Protein 2M9W (pdb70)

Solvent-accessible surface area: 5844 Å² total; per-residue (Å²): 167,179,201,112,80,109,198,174,115,52,103,15,1,47,29,36,128,46,39,110,45,143,91,74,96,146,19,78,118,34,42,40,0,5,34,43,1,0,72,67,26,156,132,125,39,62,44,115,85,121,75,140,167,136,137,58,94,171,106,239,116,244,163

Sequence (63 aa):
SHMSASRRVGLSCANCQTTTTTLWRRNAEGEPVCNACGLYMKLHGVPRPLAMRKEGIQTRKRKSHMSASRRVGLSCANCQTTTTTLWRRNAEGEPVCNACGLYMKLHGVPRPLAMRKEGIQTRKRKSHMSASRRVGLSCANCQTTTTTLWRRNAEGEPVCNACGLYMKLHGVPRPLAMRKEGIQTRKRKSHMSASRRVGLSCANCQTTTTTLWRRNAEGEPVCNACGLYMKLHGVPRPLAMRKEGIQTRKRKSHMSASRRVGLSCANCQTTTTTLWRRNAEGEPVCNACGLYMKLHGVPRPLAMRKEGIQTRKRKSHMSASRRVGLSCANCQTTTTTLWRRNAEGEPVCNACGLYMKLHGVPRPLAMRKEGIQTRKRKSHMSASRRVGLSCANCQTTTTTLWRRNAEGEPVCNACGLYMKLHGVPRPLAMRKEGIQTRKRKSHMSASRRVGLSCANCQTTTTTLWRRNAEGEPVCNACGLYMKLHGVPRPLAMRKEGIQTRKRKSHMSASRRVGLSCANCQTTTTTLWRRNAEGEPVCNACGLYMKLHGVPRPLAMRKEGIQTRKRKSHMSASRRVGLSCANCQTTTTTLWRRNAEGEPVCNACGLYMKLHGVPRPLAMRKEGIQTRKRKSHMSASRRVGLSCANCQTTTTTLWRRNAEGEPVCNACGLYMKLHGVPRPLAMRKEGIQTRKRKSHMSASRRVGLSCANCQTTTTTLWRRNAEGEPVCNACGLYMKLHGVPRPLAMRKEGIQTRKRKSHMSASRRVGLSCANCQTTTTTLWRRNAEGEPVCNACGLYMKLHGVPRPLAMRKEGIQTRKRKSHMSASRRVGLSCANCQTTTTTLWRRNAEGEPVCNACGLYMKLHGVPRPLAMRKEGIQTRKRKSHMSASRRVGLSCANCQTTTTTLWRRNAEGEPVCNACGLYMKLHGVPRPLAMRKEGIQTRKRKSHMSASRRVGLSCANCQTTTTTLWRRNAEGEPVCNACGLYMKLHGVPRPLAMRKEGIQTRKRKSHMSASRRVGLSCANCQTTTTTLWRRNAEGEPVCNACGLYMKLHGVPRPLAMRKEGIQTRKRKSHMSASRRVGLSCANCQTTTTTLWRRNAEGEPVCNACGLYMKLHGVPRPLAMRKEGIQTRKRKSHMSASRRVGLSCANCQTTTTTLWRRNAEGEPVCNACGLYMKLHGVPRPLAMRKEGIQTRKRKSHMSASRRVGLSCANCQTTTTTLWRRNAEGEPVCNACGLYMKLHGVPRPLAMRKEGIQTRKRK

B-factor: mean 39.15, std 22.97, range [0.04, 75.45]

Radius of gyration: 12.62 Å; Cα contacts (8 Å, |Δi|>4): 74; chains: 1; bounding box: 27×36×24 Å

Secondary structure (DSSP, 8-state):
---------S---TTT--S--S-EEE-SS--EEEHHHHHHHHHTSS---SS-S-----SS---

GO terms:
  GO:1990837 sequence-specific double-stranded DNA binding (F, IDA)
  GO:0005634 nucleus (C, IDA)
  GO:0000976 transcription cis-regulatory region binding (F, IDA)
  GO:0060575 intestinal epithelial cell differentiation (P, IDA)
  GO:0003677 DNA binding (F, IDA)
  GO:0045893 positive regulation of DNA-templated transcription (P, IDA)
  GO:0008584 male gonad development (P, IMP)
  GO:0005515 protein binding (F, IPI)
  GO:0005654 nucleoplasm (C, TAS)
  GO:0001216 DNA-binding transcription activator activity (F, IDA)
  GO:0003700 DNA-binding transcription factor activity (F, IDA)
  GO:0045944 positive regulation of transcription by RNA polymerase II (P, IDA)
  GO:0090575 RNA polymerase II transcription regulator complex (C, IDA)
  GO:0003208 cardiac ventricle morphogenesis (P, TAS)
  GO:0000977 RNA polymerase II transcription regulatory region sequence-specific DNA binding (F, IGI)
  GO:0001228 DNA-binding transcription activator activity, RNA polymerase II-specific (F, IGI)
  GO:0007492 endoderm development (P, TAS)
  GO:0003180 aortic valve morphogenesis (P, IMP)
  GO:0003197 endocardial cushion development (P, IMP)
  GO:0003290 atrial septum secundum morphogenesis (P, IMP)

Organism: Homo sapiens (NCBI:txid9606)

Structure (mmCIF, N/CA/C/O backbone):
data_2M9W
#
_entry.id   2M9W
#
loop_
_entity.id
_entity.type
_entity.pdbx_description
1 polymer 'Transcription factor GATA-4'
2 non-polymer 'ZINC ION'
#
loop_
_atom_site.group_PDB
_atom_site.id
_atom_site.type_symbol
_atom_site.label_atom_id
_atom_site.label_alt_id
_atom_site.label_comp_id
_atom_site.label_asym_id
_atom_site.label_entity_id
_atom_site.label_seq_id
_atom_site.pdbx_PDB_ins_code
_atom_site.Cartn_x
_atom_site.Cartn_y
_atom_site.Cartn_z
_atom_site.occupancy
_atom_site.B_iso_or_equiv
_atom_site.auth_seq_id
_atom_site.auth_comp_id
_atom_site.auth_asym_id
_atom_site.auth_atom_id
_atom_site.pdbx_PDB_model_num
ATOM 1 N N . SER A 1 1 ? -4.088 20.229 18.582 1.00 63.24 1 SER A N 1
ATOM 2 C CA . SER A 1 1 ? -4.709 19.183 17.747 1.00 21.04 1 SER A CA 1
ATOM 3 C C . SER A 1 1 ? -6.219 19.446 17.595 1.00 30.55 1 SER A C 1
ATOM 4 O O . SER A 1 1 ? -6.870 19.921 18.535 1.00 53.11 1 SER A O 1
ATOM 14 N N . HIS A 1 2 ? -6.759 19.162 16.396 1.00 41.34 2 HIS A N 1
ATOM 15 C CA . HIS A 1 2 ? -8.200 19.288 16.103 1.00 72.51 2 HIS A CA 1
ATOM 16 C C . HIS A 1 2 ? -8.924 17.992 16.519 1.00 31.23 2 HIS A C 1
ATOM 17 O O . HIS A 1 2 ? -8.325 16.906 16.468 1.00 5.35 2 HIS A O 1
ATOM 31 N N . MET A 1 3 ? -10.202 18.104 16.940 1.00 11.32 3 MET A N 1
ATOM 32 C CA . MET A 1 3 ? -11.007 16.931 17.327 1.00 42.02 3 MET A CA 1
ATOM 33 C C . MET A 1 3 ? -11.359 16.090 16.072 1.00 34.05 3 MET A C 1
ATOM 34 O O . MET A 1 3 ? -12.333 16.353 15.349 1.00 43.54 3 MET A O 1
ATOM 48 N N . SER A 1 4 ? -10.498 15.100 15.798 1.00 1.20 4 SER A N 1
ATOM 49 C CA . SER A 1 4 ? -10.610 14.219 14.629 1.00 2.21 4 SER A CA 1
ATOM 50 C C . SER A 1 4 ? -11.657 13.118 14.895 1.00 60.30 4 SER A C 1
ATOM 51 O O . SER A 1 4 ? -11.362 12.128 15.579 1.00 22.33 4 SER A O 1
ATOM 59 N N . ALA A 1 5 ? -12.891 13.325 14.386 1.00 75.24 5 ALA A N 1
ATOM 60 C CA . ALA A 1 5 ? -13.984 12.339 14.496 1.00 60.51 5 ALA A CA 1
ATOM 61 C C . ALA A 1 5 ? -13.623 11.043 13.748 1.00 64.01 5 ALA A C 1
ATOM 62 O O . ALA A 1 5 ? -13.036 11.090 12.655 1.00 40.34 5 ALA A O 1
ATOM 69 N N . SER A 1 6 ? -14.007 9.898 14.338 1.00 21.41 6 SER A N 1
ATOM 70 C CA . SER A 1 6 ? -13.669 8.557 13.829 1.00 12.34 6 SER A CA 1
ATOM 71 C C . SER A 1 6 ? -14.619 8.117 12.696 1.00 73.30 6 SER A C 1
ATOM 72 O O . SER A 1 6 ? -14.631 6.940 12.316 1.00 61.32 6 SER A O 1
ATOM 80 N N . ARG A 1 7 ? -15.423 9.074 12.184 1.00 74.41 7 ARG A N 1
ATOM 81 C CA . ARG A 1 7 ? -16.302 8.898 11.016 1.00 0.43 7 ARG A CA 1
ATOM 82 C C . ARG A 1 7 ? -15.503 8.362 9.809 1.00 3.44 7 ARG A C 1
ATOM 83 O O . ARG A 1 7 ? -14.786 9.119 9.137 1.00 41.35 7 ARG A O 1
ATOM 104 N N . ARG A 1 8 ? -15.597 7.046 9.576 1.00 32.52 8 ARG A N 1
ATOM 105 C CA . ARG A 1 8 ? -14.886 6.373 8.488 1.00 40.14 8 ARG A CA 1
ATOM 106 C C . ARG A 1 8 ? -15.895 5.777 7.489 1.00 2.14 8 ARG A C 1
ATOM 107 O O . ARG A 1 8 ? -16.388 4.653 7.641 1.00 5.31 8 ARG A O 1
ATOM 128 N N . VAL A 1 9 ? -16.232 6.590 6.475 1.00 45.54 9 VAL A N 1
ATOM 129 C CA . VAL A 1 9 ? -17.235 6.255 5.447 1.00 71.20 9 VAL A CA 1
ATOM 130 C C . VAL A 1 9 ? -16.519 5.902 4.135 1.00 40.04 9 VAL A C 1
ATOM 131 O O . VAL A 1 9 ? -15.724 6.708 3.631 1.00 44.42 9 VAL A O 1
ATOM 144 N N . GLY A 1 10 ? -16.786 4.690 3.602 1.00 32.33 10 GLY A N 1
ATOM 145 C CA . GLY A 1 10 ? -16.140 4.207 2.372 1.00 52.12 10 GLY A CA 1
ATOM 146 C C . GLY A 1 10 ? -14.756 3.623 2.640 1.00 23.51 10 GLY A C 1
ATOM 147 O O . GLY A 1 10 ? -13.775 4.034 2.016 1.00 1.30 10 GLY A O 1
ATOM 151 N N . LEU A 1 11 ? -14.715 2.660 3.592 1.00 2.00 11 LEU A N 1
ATOM 152 C CA . LEU A 1 11 ? -13.485 1.973 4.068 1.00 0.45 11 LEU A CA 1
ATOM 153 C C . LEU A 1 11 ? -12.514 2.934 4.787 1.00 51.23 11 LEU A C 1
ATOM 154 O O . LEU A 1 11 ? -12.850 4.083 5.083 1.00 12.10 11 LEU A O 1
ATOM 170 N N . SER A 1 12 ? -11.319 2.422 5.114 1.00 43.34 12 SER A N 1
ATOM 171 C CA . SER A 1 12 ? -10.196 3.219 5.622 1.00 41.14 12 SER A CA 1
ATOM 172 C C . SER A 1 12 ? -8.904 2.586 5.098 1.00 0.23 12 SER A C 1
ATOM 173 O O . SER A 1 12 ? -8.814 1.355 5.036 1.00 44.40 12 SER A O 1
ATOM 181 N N . CYS A 1 13 ? -7.930 3.432 4.710 1.00 61.31 13 CYS A N 1
ATOM 182 C CA . CYS A 1 13 ? -6.593 2.992 4.279 1.00 33.35 13 CYS A CA 1
ATOM 183 C C . CYS A 1 13 ? -5.912 2.196 5.394 1.00 12.51 13 CYS A C 1
ATOM 184 O O . CYS A 1 13 ? -5.807 2.692 6.523 1.00 63.42 13 CYS A O 1
ATOM 191 N N . ALA A 1 14 ? -5.467 0.963 5.076 1.00 10.12 14 ALA A N 1
ATOM 192 C CA . ALA A 1 14 ? -4.813 0.047 6.036 1.00 63.45 14 ALA A CA 1
ATOM 193 C C . ALA A 1 14 ? -3.318 0.415 6.223 1.00 75.22 14 ALA A C 1
ATOM 194 O O . ALA A 1 14 ? -2.428 -0.444 6.136 1.00 53.11 14 ALA A O 1
ATOM 201 N N . ASN A 1 15 ? -3.087 1.709 6.500 1.00 75.23 15 ASN A N 1
ATOM 202 C CA . ASN A 1 15 ? -1.774 2.299 6.770 1.00 54.41 15 ASN A CA 1
ATOM 203 C C . ASN A 1 15 ? -1.971 3.753 7.246 1.00 33.51 15 ASN A C 1
ATOM 204 O O . ASN A 1 15 ? -1.734 4.078 8.413 1.00 75.33 15 ASN A O 1
ATOM 215 N N . CYS A 1 16 ? -2.438 4.631 6.321 1.00 1.12 16 CYS A N 1
ATOM 216 C CA . CYS A 1 16 ? -2.501 6.091 6.558 1.00 61.33 16 CYS A CA 1
ATOM 217 C C . CYS A 1 16 ? -3.869 6.540 7.100 1.00 23.01 16 CYS A C 1
ATOM 218 O O . CYS A 1 16 ? -4.069 7.737 7.339 1.00 23.42 16 CYS A O 1
ATOM 225 N N . GLN A 1 17 ? -4.812 5.572 7.258 1.00 52.01 17 GLN A N 1
ATOM 226 C CA . GLN A 1 17 ? -6.122 5.763 7.945 1.00 20.02 17 GLN A CA 1
ATOM 227 C C . GLN A 1 17 ? -7.112 6.684 7.184 1.00 31.45 17 GLN A C 1
ATOM 228 O O . GLN A 1 17 ? -8.246 6.870 7.644 1.00 32.30 17 GLN A O 1
ATOM 242 N N . THR A 1 18 ? -6.701 7.250 6.021 1.00 54.35 18 THR A N 1
ATOM 243 C CA . THR A 1 18 ? -7.572 8.130 5.223 1.00 25.34 18 THR A CA 1
ATOM 244 C C . THR A 1 18 ? -8.656 7.304 4.501 1.00 11.43 18 THR A C 1
ATOM 245 O O . THR A 1 18 ? -8.380 6.232 3.941 1.00 14.33 18 THR A O 1
ATOM 256 N N . THR A 1 19 ? -9.887 7.800 4.556 1.00 42.44 19 THR A N 1
ATOM 257 C CA . THR A 1 19 ? -11.059 7.152 3.942 1.00 13.52 19 THR A CA 1
ATOM 258 C C . THR A 1 19 ? -11.328 7.733 2.542 1.00 42.53 19 THR A C 1
ATOM 259 O O . THR A 1 19 ? -12.160 7.217 1.789 1.00 63.03 19 THR A O 1
ATOM 270 N N . THR A 1 20 ? -10.618 8.823 2.205 1.00 13.42 20 THR A N 1
ATOM 271 C CA . THR A 1 20 ? -10.769 9.533 0.933 1.00 64.22 20 THR A CA 1
ATOM 272 C C . THR A 1 20 ? -9.492 9.358 0.072 1.00 1.52 20 THR A C 1
ATOM 273 O O . THR A 1 20 ? -8.373 9.669 0.514 1.00 41.45 20 THR A O 1
ATOM 284 N N . THR A 1 21 ? -9.681 8.814 -1.146 1.00 33.03 21 THR A N 1
ATOM 285 C CA . THR A 1 21 ? -8.610 8.628 -2.149 1.00 21.52 21 THR A CA 1
ATOM 286 C C . THR A 1 21 ? -9.232 8.399 -3.536 1.00 41.30 21 THR A C 1
ATOM 287 O O . THR A 1 21 ? -10.409 8.027 -3.641 1.00 72.55 21 THR A O 1
ATOM 298 N N . THR A 1 22 ? -8.433 8.616 -4.590 1.00 42.34 22 THR A N 1
ATOM 299 C CA . THR A 1 22 ? -8.864 8.434 -5.988 1.00 54.42 22 THR A CA 1
ATOM 300 C C . THR A 1 22 ? -9.019 6.942 -6.339 1.00 43.53 22 THR A C 1
ATOM 301 O O . THR A 1 22 ? -9.981 6.550 -7.009 1.00 75.12 22 THR A O 1
ATOM 312 N N . LEU A 1 23 ? -8.077 6.124 -5.857 1.00 33.35 23 LEU A N 1
ATOM 313 C CA . LEU A 1 23 ? -8.021 4.691 -6.178 1.00 2.00 23 LEU A CA 1
ATOM 314 C C . LEU A 1 23 ? -7.670 3.888 -4.917 1.00 11.53 23 LEU A C 1
ATOM 315 O O . LEU A 1 23 ? -6.716 4.226 -4.204 1.00 52.42 23 LEU A O 1
ATOM 331 N N . TRP A 1 24 ? -8.462 2.838 -4.642 1.00 2.34 24 TRP A N 1
ATOM 332 C CA . TRP A 1 24 ? -8.188 1.880 -3.565 1.00 74.25 24 TRP A CA 1
ATOM 333 C C . TRP A 1 24 ? -7.359 0.710 -4.116 1.00 53.13 24 TRP A C 1
ATOM 334 O O . TRP A 1 24 ? -7.897 -0.207 -4.757 1.00 70.22 24 TRP A O 1
ATOM 355 N N . ARG A 1 25 ? -6.040 0.782 -3.910 1.00 23.02 25 ARG A N 1
ATOM 356 C CA . ARG A 1 25 ? -5.119 -0.322 -4.221 1.00 64.41 25 ARG A CA 1
ATOM 357 C C . ARG A 1 25 ? -5.019 -1.281 -3.024 1.00 52.41 25 ARG A C 1
ATOM 358 O O . ARG A 1 25 ? -5.630 -1.059 -1.972 1.00 32.14 25 ARG A O 1
ATOM 379 N N . ARG A 1 26 ? -4.264 -2.375 -3.202 1.00 11.44 26 ARG A N 1
ATOM 380 C CA . ARG A 1 26 ? -4.090 -3.415 -2.172 1.00 53.12 26 ARG A CA 1
ATOM 381 C C . ARG A 1 26 ? -2.608 -3.544 -1.827 1.00 44.02 26 ARG A C 1
ATOM 382 O O . ARG A 1 26 ? -1.756 -3.529 -2.729 1.00 24.01 26 ARG A O 1
ATOM 403 N N . ASN A 1 27 ? -2.305 -3.651 -0.515 1.00 74.12 27 ASN A N 1
ATOM 404 C CA . ASN A 1 27 ? -0.917 -3.739 -0.018 1.00 23.40 27 ASN A CA 1
ATOM 405 C C . ASN A 1 27 ? -0.363 -5.189 -0.131 1.00 23.33 27 ASN A C 1
ATOM 406 O O . ASN A 1 27 ? -0.930 -6.016 -0.857 1.00 53.12 27 ASN A O 1
ATOM 417 N N . ALA A 1 28 ? 0.738 -5.479 0.596 1.00 41.03 28 ALA A N 1
ATOM 418 C CA . ALA A 1 28 ? 1.436 -6.782 0.552 1.00 35.43 28 ALA A CA 1
ATOM 419 C C . ALA A 1 28 ? 0.565 -7.919 1.114 1.00 41.54 28 ALA A C 1
ATOM 420 O O . ALA A 1 28 ? 0.691 -9.074 0.693 1.00 54.32 28 ALA A O 1
ATOM 427 N N . GLU A 1 29 ? -0.301 -7.582 2.083 1.00 54.10 29 GLU A N 1
ATOM 428 C CA . GLU A 1 29 ? -1.257 -8.534 2.687 1.00 42.12 29 GLU A CA 1
ATOM 429 C C . GLU A 1 29 ? -2.552 -8.596 1.850 1.00 64.12 29 GLU A C 1
ATOM 430 O O . GLU A 1 29 ? -3.361 -9.514 2.017 1.00 23.33 29 GLU A O 1
ATOM 442 N N . GLY A 1 30 ? -2.723 -7.611 0.946 1.00 41.11 30 GLY A N 1
ATOM 443 C CA . GLY A 1 30 ? -3.925 -7.488 0.123 1.00 65.42 30 GLY A CA 1
ATOM 444 C C . GLY A 1 30 ? -5.021 -6.682 0.808 1.00 60.13 30 GLY A C 1
ATOM 445 O O . GLY A 1 30 ? -6.188 -6.763 0.425 1.00 50.43 30 GLY A O 1
ATOM 449 N N . GLU A 1 31 ? -4.635 -5.895 1.822 1.00 60.22 31 GLU A N 1
ATOM 450 C CA . GLU A 1 31 ? -5.563 -5.048 2.596 1.00 12.12 31 GLU A CA 1
ATOM 451 C C . GLU A 1 31 ? -5.907 -3.761 1.808 1.00 65.11 31 GLU A C 1
ATOM 452 O O . GLU A 1 31 ? -5.065 -3.275 1.033 1.00 33.31 31 GLU A O 1
ATOM 464 N N . PRO A 1 32 ? -7.143 -3.190 1.992 1.00 10.14 32 PRO A N 1
ATOM 465 C CA . PRO A 1 32 ? -7.577 -1.992 1.253 1.00 43.15 32 PRO A CA 1
ATOM 466 C C . PRO A 1 32 ? -6.825 -0.725 1.722 1.00 12.21 32 PRO A C 1
ATOM 467 O O . PRO A 1 32 ? -7.100 -0.169 2.790 1.00 65.45 32 PRO A O 1
ATOM 478 N N . VAL A 1 33 ? -5.835 -0.315 0.923 1.00 53.05 33 VAL A N 1
ATOM 479 C CA . VAL A 1 33 ? -5.047 0.907 1.152 1.00 51.42 33 VAL A CA 1
ATOM 480 C C . VAL A 1 33 ? -5.348 1.941 0.060 1.00 43.41 33 VAL A C 1
ATOM 481 O O . VAL A 1 33 ? -5.840 1.599 -1.022 1.00 55.22 33 VAL A O 1
ATOM 494 N N . CYS A 1 34 ? -5.052 3.208 0.366 1.00 60.22 34 CYS A N 1
ATOM 495 C CA . CYS A 1 34 ? -5.091 4.290 -0.625 1.00 22.14 34 CYS A CA 1
ATOM 496 C C . CYS A 1 34 ? -3.979 4.090 -1.672 1.00 62.44 34 CYS A C 1
ATOM 497 O O . CYS A 1 34 ? -2.993 3.372 -1.412 1.00 23.02 34 CYS A O 1
ATOM 504 N N . ASN A 1 35 ? -4.144 4.746 -2.834 1.00 22.35 35 ASN A N 1
ATOM 505 C CA . ASN A 1 35 ? -3.210 4.651 -3.975 1.00 23.02 35 ASN A CA 1
ATOM 506 C C . ASN A 1 35 ? -1.754 4.972 -3.553 1.00 60.21 35 ASN A C 1
ATOM 507 O O . ASN A 1 35 ? -0.833 4.228 -3.893 1.00 51.22 35 ASN A O 1
ATOM 518 N N . ALA A 1 36 ? -1.597 6.034 -2.735 1.00 64.22 36 ALA A N 1
ATOM 519 C CA . ALA A 1 36 ? -0.284 6.526 -2.263 1.00 51.33 36 ALA A CA 1
ATOM 520 C C . ALA A 1 36 ? 0.468 5.483 -1.402 1.00 23.13 36 ALA A C 1
ATOM 521 O O . ALA A 1 36 ? 1.692 5.354 -1.506 1.00 33.12 36 ALA A O 1
ATOM 528 N N . CYS A 1 37 ? -0.277 4.738 -0.556 1.00 52.04 37 CYS A N 1
ATOM 529 C CA . CYS A 1 37 ? 0.305 3.714 0.348 1.00 65.30 37 CYS A CA 1
ATOM 530 C C . CYS A 1 37 ? 0.695 2.438 -0.439 1.00 34.52 37 CYS A C 1
ATOM 531 O O . CYS A 1 37 ? 1.717 1.798 -0.143 1.00 62.23 37 CYS A O 1
ATOM 538 N N . GLY A 1 38 ? -0.134 2.103 -1.449 1.00 44.21 38 GLY A N 1
ATOM 539 C CA . GLY A 1 38 ? 0.090 0.934 -2.306 1.00 55.53 38 GLY A CA 1
ATOM 540 C C . GLY A 1 38 ? 1.339 1.066 -3.168 1.00 2.01 38 GLY A C 1
ATOM 541 O O . GLY A 1 38 ? 2.107 0.103 -3.308 1.00 30.31 38 GLY A O 1
ATOM 545 N N . LEU A 1 39 ? 1.558 2.284 -3.703 1.00 23.00 39 LEU A N 1
ATOM 546 C CA . LEU A 1 39 ? 2.720 2.596 -4.555 1.00 11.31 39 LEU A CA 1
ATOM 547 C C . LEU A 1 39 ? 4.043 2.492 -3.771 1.00 62.50 39 LEU A C 1
ATOM 548 O O . LEU A 1 39 ? 5.061 2.107 -4.339 1.00 55.24 39 LEU A O 1
ATOM 564 N N . TYR A 1 40 ? 3.999 2.800 -2.462 1.00 64.13 40 TYR A N 1
ATOM 565 C CA . TYR A 1 40 ? 5.198 2.788 -1.596 1.00 64.41 40 TYR A CA 1
ATOM 566 C C . TYR A 1 40 ? 5.734 1.347 -1.421 1.00 73.34 40 TYR A C 1
ATOM 567 O O . TYR A 1 40 ? 6.935 1.143 -1.248 1.00 11.44 40 TYR A O 1
ATOM 585 N N . MET A 1 41 ? 4.820 0.354 -1.481 1.00 0.45 41 MET A N 1
ATOM 586 C CA . MET A 1 41 ? 5.183 -1.080 -1.429 1.00 63.33 41 MET A CA 1
ATOM 587 C C . MET A 1 41 ? 5.738 -1.568 -2.777 1.00 45.42 41 MET A C 1
ATOM 588 O O . MET A 1 41 ? 6.598 -2.457 -2.814 1.00 34.00 41 MET A O 1
ATOM 602 N N . LYS A 1 42 ? 5.225 -0.994 -3.878 1.00 14.22 42 LYS A N 1
ATOM 603 C CA . LYS A 1 42 ? 5.743 -1.260 -5.238 1.00 52.25 42 LYS A CA 1
ATOM 604 C C . LYS A 1 42 ? 7.188 -0.737 -5.362 1.00 24.22 42 LYS A C 1
ATOM 605 O O . LYS A 1 42 ? 8.038 -1.373 -5.982 1.00 0.43 42 LYS A O 1
ATOM 624 N N . LEU A 1 43 ? 7.442 0.412 -4.718 1.00 65.34 43 LEU A N 1
ATOM 625 C CA . LEU A 1 43 ? 8.763 1.045 -4.672 1.00 54.15 43 LEU A CA 1
ATOM 626 C C . LEU A 1 43 ? 9.711 0.290 -3.723 1.00 24.13 43 LEU A C 1
ATOM 627 O O . LEU A 1 43 ? 10.882 0.092 -4.047 1.00 12.00 43 LEU A O 1
ATOM 643 N N . HIS A 1 44 ? 9.195 -0.136 -2.547 1.00 72.31 44 HIS A N 1
ATOM 644 C CA . HIS A 1 44 ? 10.034 -0.681 -1.448 1.00 24.21 44 HIS A CA 1
ATOM 645 C C . HIS A 1 44 ? 9.566 -2.088 -1.013 1.00 63.14 44 HIS A C 1
ATOM 646 O O . HIS A 1 44 ? 10.242 -3.085 -1.292 1.00 22.02 44 HIS A O 1
ATOM 661 N N . GLY A 1 45 ? 8.408 -2.164 -0.337 1.00 4.35 45 GLY A N 1
ATOM 662 C CA . GLY A 1 45 ? 7.891 -3.434 0.197 1.00 32.10 45 GLY A CA 1
ATOM 663 C C . GLY A 1 45 ? 7.077 -3.206 1.455 1.00 24.02 45 GLY A C 1
ATOM 664 O O . GLY A 1 45 ? 6.049 -3.856 1.679 1.00 11.11 45 GLY A O 1
ATOM 668 N N . VAL A 1 46 ? 7.572 -2.280 2.291 1.00 3.13 46 VAL A N 1
ATOM 669 C CA . VAL A 1 46 ? 6.852 -1.777 3.477 1.00 64.41 46 VAL A CA 1
ATOM 670 C C . VAL A 1 46 ? 5.900 -0.617 3.062 1.00 11.22 46 VAL A C 1
ATOM 671 O O . VAL A 1 46 ? 6.081 -0.042 1.981 1.00 71.14 46 VAL A O 1
ATOM 684 N N . PRO A 1 47 ? 4.852 -0.273 3.892 1.00 43.12 47 PRO A N 1
ATOM 685 C CA . PRO A 1 47 ? 3.953 0.869 3.606 1.00 40.23 47 PRO A CA 1
ATOM 686 C C . PRO A 1 47 ? 4.523 2.205 4.151 1.00 73.14 47 PRO A C 1
ATOM 687 O O . PRO A 1 47 ? 5.646 2.236 4.672 1.00 71.01 47 PRO A O 1
ATOM 698 N N . ARG A 1 48 ? 3.742 3.297 4.018 1.00 22.12 48 ARG A N 1
ATOM 699 C CA . ARG A 1 48 ? 4.169 4.663 4.409 1.00 41.45 48 ARG A CA 1
ATOM 700 C C . ARG A 1 48 ? 4.150 4.835 5.958 1.00 33.04 48 ARG A C 1
ATOM 701 O O . ARG A 1 48 ? 3.075 4.931 6.553 1.00 62.32 48 ARG A O 1
ATOM 722 N N . PRO A 1 49 ? 5.364 4.878 6.616 1.00 10.22 49 PRO A N 1
ATOM 723 C CA . PRO A 1 49 ? 5.508 4.868 8.105 1.00 21.35 49 PRO A CA 1
ATOM 724 C C . PRO A 1 49 ? 4.826 6.065 8.813 1.00 74.23 49 PRO A C 1
ATOM 725 O O . PRO A 1 49 ? 5.149 7.221 8.523 1.00 25.53 49 PRO A O 1
ATOM 736 N N . LEU A 1 50 ? 3.876 5.779 9.730 1.00 44.33 50 LEU A N 1
ATOM 737 C CA . LEU A 1 50 ? 3.263 6.804 10.608 1.00 73.00 50 LEU A CA 1
ATOM 738 C C . LEU A 1 50 ? 3.665 6.543 12.071 1.00 21.03 50 LEU A C 1
ATOM 739 O O . LEU A 1 50 ? 4.486 7.264 12.646 1.00 3.32 50 LEU A O 1
ATOM 755 N N . ALA A 1 51 ? 3.096 5.458 12.647 1.00 2.35 51 ALA A N 1
ATOM 756 C CA . ALA A 1 51 ? 3.205 5.132 14.083 1.00 11.22 51 ALA A CA 1
ATOM 757 C C . ALA A 1 51 ? 4.378 4.163 14.354 1.00 0.51 51 ALA A C 1
ATOM 758 O O . ALA A 1 51 ? 4.290 3.295 15.240 1.00 42.34 51 ALA A O 1
ATOM 765 N N . MET A 1 52 ? 5.479 4.345 13.581 1.00 51.25 52 MET A N 1
ATOM 766 C CA . MET A 1 52 ? 6.745 3.585 13.718 1.00 63.54 52 MET A CA 1
ATOM 767 C C . MET A 1 52 ? 6.561 2.098 13.287 1.00 43.12 52 MET A C 1
ATOM 768 O O . MET A 1 52 ? 5.447 1.659 12.970 1.00 73.12 52 MET A O 1
ATOM 782 N N . ARG A 1 53 ? 7.668 1.345 13.239 1.00 72.02 53 ARG A N 1
ATOM 783 C CA . ARG A 1 53 ? 7.705 -0.085 12.837 1.00 74.13 53 ARG A CA 1
ATOM 784 C C . ARG A 1 53 ? 7.278 -1.016 14.011 1.00 5.41 53 ARG A C 1
ATOM 785 O O . ARG A 1 53 ? 7.890 -2.069 14.239 1.00 70.34 53 ARG A O 1
ATOM 806 N N . LYS A 1 54 ? 6.190 -0.637 14.712 1.00 32.30 54 LYS A N 1
ATOM 807 C CA . LYS A 1 54 ? 5.747 -1.302 15.951 1.00 3.40 54 LYS A CA 1
ATOM 808 C C . LYS A 1 54 ? 4.876 -2.540 15.653 1.00 2.51 54 LYS A C 1
ATOM 809 O O . LYS A 1 54 ? 5.226 -3.665 16.041 1.00 52.40 54 LYS A O 1
ATOM 828 N N . GLU A 1 55 ? 3.744 -2.324 14.951 1.00 44.10 55 GLU A N 1
ATOM 829 C CA . GLU A 1 55 ? 2.708 -3.363 14.756 1.00 74.44 55 GLU A CA 1
ATOM 830 C C . GLU A 1 55 ? 2.922 -4.184 13.467 1.00 14.01 55 GLU A C 1
ATOM 831 O O . GLU A 1 55 ? 1.968 -4.499 12.744 1.00 30.22 55 GLU A O 1
ATOM 843 N N . GLY A 1 56 ? 4.181 -4.581 13.221 1.00 54.54 56 GLY A N 1
ATOM 844 C CA . GLY A 1 56 ? 4.494 -5.622 12.239 1.00 25.21 56 GLY A CA 1
ATOM 845 C C . GLY A 1 56 ? 4.402 -6.991 12.902 1.00 22.13 56 GLY A C 1
ATOM 846 O O . GLY A 1 56 ? 5.382 -7.747 12.946 1.00 43.11 56 GLY A O 1
ATOM 850 N N . ILE A 1 57 ? 3.202 -7.286 13.441 1.00 44.00 57 ILE A N 1
ATOM 851 C CA . ILE A 1 57 ? 2.962 -8.436 14.327 1.00 44.04 57 ILE A CA 1
ATOM 852 C C . ILE A 1 57 ? 3.034 -9.760 13.538 1.00 65.23 57 ILE A C 1
ATOM 853 O O . ILE A 1 57 ? 2.379 -9.912 12.505 1.00 34.23 57 ILE A O 1
ATOM 869 N N . GLN A 1 58 ? 3.828 -10.711 14.051 1.00 15.05 58 GLN A N 1
ATOM 870 C CA . GLN A 1 58 ? 4.152 -11.973 13.351 1.00 33.11 58 GLN A CA 1
ATOM 871 C C . GLN A 1 58 ? 3.644 -13.200 14.138 1.00 23.10 58 GLN A C 1
ATOM 872 O O . GLN A 1 58 ? 4.177 -14.304 13.991 1.00 54.22 58 GLN A O 1
ATOM 886 N N . THR A 1 59 ? 2.573 -13.019 14.927 1.00 55.12 59 THR A N 1
ATOM 887 C CA . THR A 1 59 ? 2.058 -14.060 15.845 1.00 34.41 59 THR A CA 1
ATOM 888 C C . THR A 1 59 ? 1.111 -15.066 15.129 1.00 11.14 59 THR A C 1
ATOM 889 O O . THR A 1 59 ? -0.024 -15.305 15.580 1.00 31.53 59 THR A O 1
ATOM 900 N N . ARG A 1 60 ? 1.597 -15.641 14.000 1.00 14.24 60 ARG A N 1
ATOM 901 C CA . ARG A 1 60 ? 0.942 -16.759 13.272 1.00 1.15 60 ARG A CA 1
ATOM 902 C C . ARG A 1 60 ? -0.467 -16.369 12.734 1.00 63.15 60 ARG A C 1
ATOM 903 O O . ARG A 1 60 ? -1.317 -17.231 12.455 1.00 10.04 60 ARG A O 1
ATOM 924 N N . LYS A 1 61 ? -0.687 -15.053 12.560 1.00 22.11 61 LYS A N 1
ATOM 925 C CA . LYS A 1 61 ? -1.969 -14.507 12.090 1.00 63.23 61 LYS A CA 1
ATOM 926 C C . LYS A 1 61 ? -2.107 -14.701 10.560 1.00 42.02 61 LYS A C 1
ATOM 927 O O . LYS A 1 61 ? -1.486 -13.983 9.762 1.00 23.41 61 LYS A O 1
ATOM 946 N N . ARG A 1 62 ? -2.879 -15.743 10.183 1.00 31.24 62 ARG A N 1
ATOM 947 C CA . ARG A 1 62 ? -3.166 -16.116 8.774 1.00 41.02 62 ARG A CA 1
ATOM 948 C C . ARG A 1 62 ? -3.799 -14.935 8.006 1.00 12.51 62 ARG A C 1
ATOM 949 O O . ARG A 1 62 ? -3.508 -14.720 6.823 1.00 41.40 62 ARG A O 1
ATOM 970 N N . LYS A 1 63 ? -4.669 -14.192 8.697 1.00 11.24 63 LYS A N 1
ATOM 971 C CA . LYS A 1 63 ? -5.264 -12.942 8.195 1.00 34.31 63 LYS A CA 1
ATOM 972 C C . LYS A 1 63 ? -4.518 -11.779 8.903 1.00 52.55 63 LYS A C 1
ATOM 973 O O . LYS A 1 63 ? -3.822 -10.990 8.229 1.00 1.42 63 LYS A O 1
ATOM 994 N N . SER A 1 1 ? -22.419 32.710 1.060 1.00 42.03 1 SER A N 2
ATOM 995 C CA . SER A 1 1 ? -22.300 31.358 0.457 1.00 21.02 1 SER A CA 2
ATOM 996 C C . SER A 1 1 ? -21.357 30.471 1.289 1.00 33.21 1 SER A C 2
ATOM 997 O O . SER A 1 1 ? -20.352 30.956 1.828 1.00 43.40 1 SER A O 2
ATOM 1007 N N . HIS A 1 2 ? -21.688 29.171 1.392 1.00 72.42 2 HIS A N 2
ATOM 1008 C CA . HIS A 1 2 ? -20.841 28.170 2.064 1.00 44.14 2 HIS A CA 2
ATOM 1009 C C . HIS A 1 2 ? -20.964 26.827 1.330 1.00 60.02 2 HIS A C 2
ATOM 1010 O O . HIS A 1 2 ? -22.073 26.426 0.952 1.00 32.32 2 HIS A O 2
ATOM 1024 N N . MET A 1 3 ? -19.822 26.145 1.144 1.00 10.34 3 MET A N 2
ATOM 1025 C CA . MET A 1 3 ? -19.736 24.909 0.349 1.00 40.42 3 MET A CA 2
ATOM 1026 C C . MET A 1 3 ? -20.431 23.724 1.054 1.00 74.32 3 MET A C 2
ATOM 1027 O O . MET A 1 3 ? -20.432 23.631 2.290 1.00 10.15 3 MET A O 2
ATOM 1041 N N . SER A 1 4 ? -21.016 22.830 0.237 1.00 35.54 4 SER A N 2
ATOM 1042 C CA . SER A 1 4 ? -21.693 21.609 0.701 1.00 33.52 4 SER A CA 2
ATOM 1043 C C . SER A 1 4 ? -20.663 20.527 1.102 1.00 32.11 4 SER A C 2
ATOM 1044 O O . SER A 1 4 ? -19.616 20.391 0.455 1.00 23.01 4 SER A O 2
ATOM 1052 N N . ALA A 1 5 ? -20.975 19.777 2.173 1.00 62.02 5 ALA A N 2
ATOM 1053 C CA . ALA A 1 5 ? -20.107 18.711 2.712 1.00 24.30 5 ALA A CA 2
ATOM 1054 C C . ALA A 1 5 ? -20.153 17.442 1.825 1.00 33.42 5 ALA A C 2
ATOM 1055 O O . ALA A 1 5 ? -21.231 17.040 1.368 1.00 21.15 5 ALA A O 2
ATOM 1062 N N . SER A 1 6 ? -18.973 16.823 1.592 1.00 42.15 6 SER A N 2
ATOM 1063 C CA . SER A 1 6 ? -18.847 15.580 0.804 1.00 1.13 6 SER A CA 2
ATOM 1064 C C . SER A 1 6 ? -19.535 14.392 1.500 1.00 73.13 6 SER A C 2
ATOM 1065 O O . SER A 1 6 ? -19.551 14.307 2.733 1.00 53.40 6 SER A O 2
ATOM 1073 N N . ARG A 1 7 ? -20.086 13.472 0.696 1.00 3.43 7 ARG A N 2
ATOM 1074 C CA . ARG A 1 7 ? -20.769 12.273 1.193 1.00 44.33 7 ARG A CA 2
ATOM 1075 C C . ARG A 1 7 ? -20.523 11.080 0.241 1.00 2.51 7 ARG A C 2
ATOM 1076 O O . ARG A 1 7 ? -21.181 10.932 -0.798 1.00 23.43 7 ARG A O 2
ATOM 1097 N N . ARG A 1 8 ? -19.505 10.277 0.594 1.00 62.52 8 ARG A N 2
ATOM 1098 C CA . ARG A 1 8 ? -19.209 8.990 -0.053 1.00 5.31 8 ARG A CA 2
ATOM 1099 C C . ARG A 1 8 ? -18.412 8.130 0.936 1.00 62.40 8 ARG A C 2
ATOM 1100 O O . ARG A 1 8 ? -17.207 8.340 1.112 1.00 71.33 8 ARG A O 2
ATOM 1121 N N . VAL A 1 9 ? -19.104 7.214 1.622 1.00 42.02 9 VAL A N 2
ATOM 1122 C CA . VAL A 1 9 ? -18.480 6.258 2.548 1.00 43.10 9 VAL A CA 2
ATOM 1123 C C . VAL A 1 9 ? -18.117 4.984 1.772 1.00 12.22 9 VAL A C 2
ATOM 1124 O O . VAL A 1 9 ? -18.992 4.372 1.154 1.00 62.21 9 VAL A O 2
ATOM 1137 N N . GLY A 1 10 ? -16.831 4.607 1.802 1.00 31.31 10 GLY A N 2
ATOM 1138 C CA . GLY A 1 10 ? -16.332 3.423 1.104 1.00 1.44 10 GLY A CA 2
ATOM 1139 C C . GLY A 1 10 ? -15.496 2.553 2.033 1.00 24.44 10 GLY A C 2
ATOM 1140 O O . GLY A 1 10 ? -15.997 2.082 3.060 1.00 25.51 10 GLY A O 2
ATOM 1144 N N . LEU A 1 11 ? -14.219 2.341 1.674 1.00 25.22 11 LEU A N 2
ATOM 1145 C CA . LEU A 1 11 ? -13.244 1.589 2.498 1.00 11.12 11 LEU A CA 2
ATOM 1146 C C . LEU A 1 11 ? -12.333 2.572 3.260 1.00 72.24 11 LEU A C 2
ATOM 1147 O O . LEU A 1 11 ? -12.538 3.795 3.204 1.00 15.22 11 LEU A O 2
ATOM 1163 N N . SER A 1 12 ? -11.342 2.047 3.996 1.00 53.41 12 SER A N 2
ATOM 1164 C CA . SER A 1 12 ? -10.327 2.876 4.674 1.00 22.23 12 SER A CA 2
ATOM 1165 C C . SER A 1 12 ? -8.934 2.294 4.402 1.00 25.51 12 SER A C 2
ATOM 1166 O O . SER A 1 12 ? -8.782 1.074 4.403 1.00 43.35 12 SER A O 2
ATOM 1174 N N . CYS A 1 13 ? -7.939 3.181 4.157 1.00 64.54 13 CYS A N 2
ATOM 1175 C CA . CYS A 1 13 ? -6.529 2.810 3.929 1.00 75.04 13 CYS A CA 2
ATOM 1176 C C . CYS A 1 13 ? -5.970 2.046 5.137 1.00 61.30 13 CYS A C 2
ATOM 1177 O O . CYS A 1 13 ? -5.920 2.582 6.237 1.00 4.40 13 CYS A O 2
ATOM 1184 N N . ALA A 1 14 ? -5.595 0.786 4.939 1.00 70.50 14 ALA A N 2
ATOM 1185 C CA . ALA A 1 14 ? -4.967 -0.027 5.993 1.00 4.51 14 ALA A CA 2
ATOM 1186 C C . ALA A 1 14 ? -3.465 0.293 6.076 1.00 32.11 14 ALA A C 2
ATOM 1187 O O . ALA A 1 14 ? -2.609 -0.585 5.926 1.00 51.32 14 ALA A O 2
ATOM 1194 N N . ASN A 1 15 ? -3.172 1.581 6.329 1.00 52.20 15 ASN A N 2
ATOM 1195 C CA . ASN A 1 15 ? -1.812 2.135 6.285 1.00 34.30 15 ASN A CA 2
ATOM 1196 C C . ASN A 1 15 ? -1.844 3.583 6.815 1.00 62.13 15 ASN A C 2
ATOM 1197 O O . ASN A 1 15 ? -1.047 3.950 7.685 1.00 10.14 15 ASN A O 2
ATOM 1208 N N . CYS A 1 16 ? -2.766 4.410 6.262 1.00 50.43 16 CYS A N 2
ATOM 1209 C CA . CYS A 1 16 ? -2.896 5.833 6.645 1.00 65.34 16 CYS A CA 2
ATOM 1210 C C . CYS A 1 16 ? -4.334 6.185 7.088 1.00 14.44 16 CYS A C 2
ATOM 1211 O O . CYS A 1 16 ? -4.582 7.307 7.532 1.00 71.02 16 CYS A O 2
ATOM 1218 N N . GLN A 1 17 ? -5.263 5.222 6.916 1.00 32.12 17 GLN A N 2
ATOM 1219 C CA . GLN A 1 17 ? -6.668 5.295 7.402 1.00 44.12 17 GLN A CA 2
ATOM 1220 C C . GLN A 1 17 ? -7.499 6.406 6.732 1.00 41.34 17 GLN A C 2
ATOM 1221 O O . GLN A 1 17 ? -8.572 6.764 7.240 1.00 25.44 17 GLN A O 2
ATOM 1235 N N . THR A 1 18 ? -7.027 6.915 5.576 1.00 72.44 18 THR A N 2
ATOM 1236 C CA . THR A 1 18 ? -7.812 7.862 4.770 1.00 34.53 18 THR A CA 2
ATOM 1237 C C . THR A 1 18 ? -8.916 7.103 4.010 1.00 15.01 18 THR A C 2
ATOM 1238 O O . THR A 1 18 ? -8.673 6.042 3.420 1.00 3.22 18 THR A O 2
ATOM 1249 N N . THR A 1 19 ? -10.135 7.640 4.078 1.00 41.33 19 THR A N 2
ATOM 1250 C CA . THR A 1 19 ? -11.290 7.131 3.331 1.00 13.11 19 THR A CA 2
ATOM 1251 C C . THR A 1 19 ? -11.411 7.847 1.964 1.00 45.13 19 THR A C 2
ATOM 1252 O O . THR A 1 19 ? -12.174 7.413 1.095 1.00 50.01 19 THR A O 2
ATOM 1263 N N . THR A 1 20 ? -10.636 8.935 1.791 1.00 54.00 20 THR A N 2
ATOM 1264 C CA . THR A 1 20 ? -10.649 9.766 0.579 1.00 1.25 20 THR A CA 2
ATOM 1265 C C . THR A 1 20 ? -9.429 9.436 -0.315 1.00 63.32 20 THR A C 2
ATOM 1266 O O . THR A 1 20 ? -8.285 9.761 0.039 1.00 63.33 20 THR A O 2
ATOM 1277 N N . THR A 1 21 ? -9.684 8.771 -1.460 1.00 24.31 21 THR A N 2
ATOM 1278 C CA . THR A 1 21 ? -8.667 8.485 -2.493 1.00 14.24 21 THR A CA 2
ATOM 1279 C C . THR A 1 21 ? -9.369 8.057 -3.792 1.00 34.24 21 THR A C 2
ATOM 1280 O O . THR A 1 21 ? -10.426 7.422 -3.751 1.00 44.22 21 THR A O 2
ATOM 1291 N N . THR A 1 22 ? -8.770 8.409 -4.939 1.00 23.34 22 THR A N 2
ATOM 1292 C CA . THR A 1 22 ? -9.324 8.110 -6.274 1.00 14.03 22 THR A CA 2
ATOM 1293 C C . THR A 1 22 ? -8.927 6.695 -6.767 1.00 61.35 22 THR A C 2
ATOM 1294 O O . THR A 1 22 ? -9.338 6.278 -7.854 1.00 1.01 22 THR A O 2
ATOM 1305 N N . LEU A 1 23 ? -8.132 5.967 -5.956 1.00 73.21 23 LEU A N 2
ATOM 1306 C CA . LEU A 1 23 ? -7.697 4.594 -6.269 1.00 13.23 23 LEU A CA 2
ATOM 1307 C C . LEU A 1 23 ? -7.453 3.803 -4.972 1.00 13.23 23 LEU A C 2
ATOM 1308 O O . LEU A 1 23 ? -6.687 4.244 -4.096 1.00 13.30 23 LEU A O 2
ATOM 1324 N N . TRP A 1 24 ? -8.110 2.638 -4.874 1.00 10.21 24 TRP A N 2
ATOM 1325 C CA . TRP A 1 24 ? -7.902 1.665 -3.799 1.00 32.43 24 TRP A CA 2
ATOM 1326 C C . TRP A 1 24 ? -7.031 0.513 -4.314 1.00 63.31 24 TRP A C 2
ATOM 1327 O O . TRP A 1 24 ? -7.450 -0.236 -5.200 1.00 54.40 24 TRP A O 2
ATOM 1348 N N . ARG A 1 25 ? -5.807 0.405 -3.781 1.00 14.11 25 ARG A N 2
ATOM 1349 C CA . ARG A 1 25 ? -4.904 -0.731 -4.043 1.00 2.22 25 ARG A CA 2
ATOM 1350 C C . ARG A 1 25 ? -4.895 -1.676 -2.829 1.00 14.52 25 ARG A C 2
ATOM 1351 O O . ARG A 1 25 ? -5.558 -1.419 -1.826 1.00 2.52 25 ARG A O 2
ATOM 1372 N N . ARG A 1 26 ? -4.161 -2.790 -2.951 1.00 13.21 26 ARG A N 2
ATOM 1373 C CA . ARG A 1 26 ? -4.001 -3.807 -1.888 1.00 3.41 26 ARG A CA 2
ATOM 1374 C C . ARG A 1 26 ? -2.536 -3.820 -1.421 1.00 0.11 26 ARG A C 2
ATOM 1375 O O . ARG A 1 26 ? -1.624 -3.833 -2.256 1.00 31.53 26 ARG A O 2
ATOM 1396 N N . ASN A 1 27 ? -2.324 -3.817 -0.091 1.00 72.14 27 ASN A N 2
ATOM 1397 C CA . ASN A 1 27 ? -0.988 -3.975 0.512 1.00 61.25 27 ASN A CA 2
ATOM 1398 C C . ASN A 1 27 ? -0.539 -5.459 0.470 1.00 75.23 27 ASN A C 2
ATOM 1399 O O . ASN A 1 27 ? -1.183 -6.289 -0.185 1.00 52.20 27 ASN A O 2
ATOM 1410 N N . ALA A 1 28 ? 0.552 -5.781 1.187 1.00 25.42 28 ALA A N 2
ATOM 1411 C CA . ALA A 1 28 ? 1.147 -7.138 1.212 1.00 44.44 28 ALA A CA 2
ATOM 1412 C C . ALA A 1 28 ? 0.200 -8.187 1.833 1.00 32.42 28 ALA A C 2
ATOM 1413 O O . ALA A 1 28 ? 0.291 -9.379 1.528 1.00 74.31 28 ALA A O 2
ATOM 1420 N N . GLU A 1 29 ? -0.702 -7.712 2.701 1.00 5.12 29 GLU A N 2
ATOM 1421 C CA . GLU A 1 29 ? -1.697 -8.547 3.402 1.00 1.43 29 GLU A CA 2
ATOM 1422 C C . GLU A 1 29 ? -2.986 -8.694 2.563 1.00 21.32 29 GLU A C 2
ATOM 1423 O O . GLU A 1 29 ? -3.818 -9.561 2.843 1.00 23.22 29 GLU A O 2
ATOM 1435 N N . GLY A 1 30 ? -3.137 -7.827 1.541 1.00 43.45 30 GLY A N 2
ATOM 1436 C CA . GLY A 1 30 ? -4.344 -7.796 0.701 1.00 15.12 30 GLY A CA 2
ATOM 1437 C C . GLY A 1 30 ? -5.428 -6.885 1.265 1.00 12.41 30 GLY A C 2
ATOM 1438 O O . GLY A 1 30 ? -6.587 -6.940 0.840 1.00 72.55 30 GLY A O 2
ATOM 1442 N N . GLU A 1 31 ? -5.041 -6.053 2.238 1.00 73.02 31 GLU A N 2
ATOM 1443 C CA . GLU A 1 31 ? -5.916 -5.047 2.860 1.00 13.04 31 GLU A CA 2
ATOM 1444 C C . GLU A 1 31 ? -6.007 -3.785 1.960 1.00 45.33 31 GLU A C 2
ATOM 1445 O O . GLU A 1 31 ? -5.032 -3.450 1.273 1.00 52.11 31 GLU A O 2
ATOM 1457 N N . PRO A 1 32 ? -7.180 -3.065 1.944 1.00 32.35 32 PRO A N 2
ATOM 1458 C CA . PRO A 1 32 ? -7.402 -1.917 1.031 1.00 50.01 32 PRO A CA 2
ATOM 1459 C C . PRO A 1 32 ? -6.645 -0.645 1.481 1.00 60.42 32 PRO A C 2
ATOM 1460 O O . PRO A 1 32 ? -7.058 0.039 2.420 1.00 43.54 32 PRO A O 2
ATOM 1471 N N . VAL A 1 33 ? -5.503 -0.370 0.841 1.00 24.14 33 VAL A N 2
ATOM 1472 C CA . VAL A 1 33 ? -4.738 0.875 1.059 1.00 75.01 33 VAL A CA 2
ATOM 1473 C C . VAL A 1 33 ? -5.028 1.882 -0.068 1.00 73.13 33 VAL A C 2
ATOM 1474 O O . VAL A 1 33 ? -5.462 1.498 -1.152 1.00 61.02 33 VAL A O 2
ATOM 1487 N N . CYS A 1 34 ? -4.791 3.172 0.216 1.00 63.50 34 CYS A N 2
ATOM 1488 C CA . CYS A 1 34 ? -4.870 4.251 -0.786 1.00 21.42 34 CYS A CA 2
ATOM 1489 C C . CYS A 1 34 ? -3.686 4.156 -1.770 1.00 23.32 34 CYS A C 2
ATOM 1490 O O . CYS A 1 34 ? -2.722 3.426 -1.506 1.00 45.24 34 CYS A O 2
ATOM 1497 N N . ASN A 1 35 ? -3.755 4.913 -2.882 1.00 62.20 35 ASN A N 2
ATOM 1498 C CA . ASN A 1 35 ? -2.711 4.892 -3.929 1.00 4.22 35 ASN A CA 2
ATOM 1499 C C . ASN A 1 35 ? -1.375 5.445 -3.390 1.00 44.53 35 ASN A C 2
ATOM 1500 O O . ASN A 1 35 ? -0.319 4.940 -3.732 1.00 60.11 35 ASN A O 2
ATOM 1511 N N . ALA A 1 36 ? -1.446 6.478 -2.526 1.00 53.14 36 ALA A N 2
ATOM 1512 C CA . ALA A 1 36 ? -0.247 7.119 -1.920 1.00 53.04 36 ALA A CA 2
ATOM 1513 C C . ALA A 1 36 ? 0.567 6.124 -1.056 1.00 1.40 36 ALA A C 2
ATOM 1514 O O . ALA A 1 36 ? 1.789 6.253 -0.922 1.00 10.54 36 ALA A O 2
ATOM 1521 N N . CYS A 1 37 ? -0.149 5.165 -0.446 1.00 21.02 37 CYS A N 2
ATOM 1522 C CA . CYS A 1 37 ? 0.450 4.070 0.349 1.00 75.13 37 CYS A CA 2
ATOM 1523 C C . CYS A 1 37 ? 0.838 2.880 -0.560 1.00 12.41 37 CYS A C 2
ATOM 1524 O O . CYS A 1 37 ? 1.833 2.180 -0.311 1.00 62.41 37 CYS A O 2
ATOM 1531 N N . GLY A 1 38 ? 0.042 2.691 -1.619 1.00 42.11 38 GLY A N 2
ATOM 1532 C CA . GLY A 1 38 ? 0.191 1.565 -2.542 1.00 25.13 38 GLY A CA 2
ATOM 1533 C C . GLY A 1 38 ? 1.411 1.677 -3.439 1.00 11.15 38 GLY A C 2
ATOM 1534 O O . GLY A 1 38 ? 2.059 0.669 -3.748 1.00 24.11 38 GLY A O 2
ATOM 1538 N N . LEU A 1 39 ? 1.722 2.916 -3.845 1.00 51.15 39 LEU A N 2
ATOM 1539 C CA . LEU A 1 39 ? 2.904 3.239 -4.657 1.00 44.41 39 LEU A CA 2
ATOM 1540 C C . LEU A 1 39 ? 4.176 3.079 -3.825 1.00 70.22 39 LEU A C 2
ATOM 1541 O O . LEU A 1 39 ? 5.201 2.674 -4.339 1.00 31.33 39 LEU A O 2
ATOM 1557 N N . TYR A 1 40 ? 4.081 3.383 -2.522 1.00 0.22 40 TYR A N 2
ATOM 1558 C CA . TYR A 1 40 ? 5.210 3.266 -1.585 1.00 4.14 40 TYR A CA 2
ATOM 1559 C C . TYR A 1 40 ? 5.647 1.788 -1.471 1.00 4.32 40 TYR A C 2
ATOM 1560 O O . TYR A 1 40 ? 6.842 1.482 -1.518 1.00 64.34 40 TYR A O 2
ATOM 1578 N N . MET A 1 41 ? 4.665 0.879 -1.344 1.00 3.34 41 MET A N 2
ATOM 1579 C CA . MET A 1 41 ? 4.926 -0.575 -1.289 1.00 52.23 41 MET A CA 2
ATOM 1580 C C . MET A 1 41 ? 5.378 -1.115 -2.670 1.00 42.35 41 MET A C 2
ATOM 1581 O O . MET A 1 41 ? 6.150 -2.075 -2.741 1.00 73.24 41 MET A O 2
ATOM 1595 N N . LYS A 1 42 ? 4.899 -0.487 -3.756 1.00 3.51 42 LYS A N 2
ATOM 1596 C CA . LYS A 1 42 ? 5.309 -0.833 -5.133 1.00 64.31 42 LYS A CA 2
ATOM 1597 C C . LYS A 1 42 ? 6.810 -0.513 -5.320 1.00 54.33 42 LYS A C 2
ATOM 1598 O O . LYS A 1 42 ? 7.568 -1.319 -5.873 1.00 41.43 42 LYS A O 2
ATOM 1617 N N . LEU A 1 43 ? 7.214 0.670 -4.846 1.00 3.22 43 LEU A N 2
ATOM 1618 C CA . LEU A 1 43 ? 8.569 1.207 -5.034 1.00 20.14 43 LEU A CA 2
ATOM 1619 C C . LEU A 1 43 ? 9.581 0.555 -4.071 1.00 45.13 43 LEU A C 2
ATOM 1620 O O . LEU A 1 43 ? 10.751 0.376 -4.430 1.00 3.12 43 LEU A O 2
ATOM 1636 N N . HIS A 1 44 ? 9.131 0.208 -2.844 1.00 51.41 44 HIS A N 2
ATOM 1637 C CA . HIS A 1 44 ? 10.042 -0.199 -1.743 1.00 34.34 44 HIS A CA 2
ATOM 1638 C C . HIS A 1 44 ? 9.753 -1.628 -1.255 1.00 53.43 44 HIS A C 2
ATOM 1639 O O . HIS A 1 44 ? 10.679 -2.435 -1.100 1.00 45.51 44 HIS A O 2
ATOM 1654 N N . GLY A 1 45 ? 8.470 -1.934 -0.992 1.00 11.35 45 GLY A N 2
ATOM 1655 C CA . GLY A 1 45 ? 8.062 -3.280 -0.547 1.00 53.14 45 GLY A CA 2
ATOM 1656 C C . GLY A 1 45 ? 7.534 -3.314 0.883 1.00 62.31 45 GLY A C 2
ATOM 1657 O O . GLY A 1 45 ? 7.324 -4.395 1.439 1.00 43.25 45 GLY A O 2
ATOM 1661 N N . VAL A 1 46 ? 7.322 -2.132 1.484 1.00 30.02 46 VAL A N 2
ATOM 1662 C CA . VAL A 1 46 ? 6.848 -1.993 2.887 1.00 52.41 46 VAL A CA 2
ATOM 1663 C C . VAL A 1 46 ? 5.661 -1.007 2.970 1.00 33.25 46 VAL A C 2
ATOM 1664 O O . VAL A 1 46 ? 5.493 -0.168 2.069 1.00 60.31 46 VAL A O 2
ATOM 1677 N N . PRO A 1 47 ? 4.789 -1.111 4.038 1.00 31.23 47 PRO A N 2
ATOM 1678 C CA . PRO A 1 47 ? 3.749 -0.094 4.322 1.00 10.13 47 PRO A CA 2
ATOM 1679 C C . PRO A 1 47 ? 4.381 1.267 4.654 1.00 14.35 47 PRO A C 2
ATOM 1680 O O . PRO A 1 47 ? 5.450 1.313 5.270 1.00 60.41 47 PRO A O 2
ATOM 1691 N N . ARG A 1 48 ? 3.711 2.353 4.249 1.00 65.35 48 ARG A N 2
ATOM 1692 C CA . ARG A 1 48 ? 4.203 3.725 4.431 1.00 44.41 48 ARG A CA 2
ATOM 1693 C C . ARG A 1 48 ? 4.225 4.118 5.935 1.00 22.20 48 ARG A C 2
ATOM 1694 O O . ARG A 1 48 ? 3.156 4.287 6.537 1.00 1.43 48 ARG A O 2
ATOM 1715 N N . PRO A 1 49 ? 5.439 4.242 6.574 1.00 25.44 49 PRO A N 2
ATOM 1716 C CA . PRO A 1 49 ? 5.551 4.575 8.005 1.00 32.43 49 PRO A CA 2
ATOM 1717 C C . PRO A 1 49 ? 5.220 6.062 8.267 1.00 22.30 49 PRO A C 2
ATOM 1718 O O . PRO A 1 49 ? 5.932 6.969 7.804 1.00 1.31 49 PRO A O 2
ATOM 1729 N N . LEU A 1 50 ? 4.109 6.295 8.975 1.00 32.24 50 LEU A N 2
ATOM 1730 C CA . LEU A 1 50 ? 3.669 7.645 9.364 1.00 13.10 50 LEU A CA 2
ATOM 1731 C C . LEU A 1 50 ? 4.248 8.002 10.740 1.00 52.53 50 LEU A C 2
ATOM 1732 O O . LEU A 1 50 ? 5.028 8.949 10.872 1.00 1.11 50 LEU A O 2
ATOM 1748 N N . ALA A 1 51 ? 3.880 7.197 11.751 1.00 42.32 51 ALA A N 2
ATOM 1749 C CA . ALA A 1 51 ? 4.244 7.447 13.157 1.00 52.14 51 ALA A CA 2
ATOM 1750 C C . ALA A 1 51 ? 4.628 6.135 13.855 1.00 42.53 51 ALA A C 2
ATOM 1751 O O . ALA A 1 51 ? 5.688 6.051 14.492 1.00 53.12 51 ALA A O 2
ATOM 1758 N N . MET A 1 52 ? 3.757 5.113 13.723 1.00 24.01 52 MET A N 2
ATOM 1759 C CA . MET A 1 52 ? 3.934 3.815 14.399 1.00 3.23 52 MET A CA 2
ATOM 1760 C C . MET A 1 52 ? 5.143 3.043 13.819 1.00 21.44 52 MET A C 2
ATOM 1761 O O . MET A 1 52 ? 5.051 2.413 12.755 1.00 72.54 52 MET A O 2
ATOM 1775 N N . ARG A 1 53 ? 6.286 3.170 14.508 1.00 40.41 53 ARG A N 2
ATOM 1776 C CA . ARG A 1 53 ? 7.471 2.337 14.279 1.00 44.22 53 ARG A CA 2
ATOM 1777 C C . ARG A 1 53 ? 7.412 1.122 15.224 1.00 70.24 53 ARG A C 2
ATOM 1778 O O . ARG A 1 53 ? 7.604 1.272 16.436 1.00 55.11 53 ARG A O 2
ATOM 1799 N N . LYS A 1 54 ? 7.072 -0.054 14.663 1.00 62.24 54 LYS A N 2
ATOM 1800 C CA . LYS A 1 54 ? 7.147 -1.348 15.357 1.00 33.44 54 LYS A CA 2
ATOM 1801 C C . LYS A 1 54 ? 7.092 -2.496 14.332 1.00 72.00 54 LYS A C 2
ATOM 1802 O O . LYS A 1 54 ? 6.014 -3.039 14.035 1.00 73.02 54 LYS A O 2
ATOM 1821 N N . GLU A 1 55 ? 8.263 -2.817 13.763 1.00 73.14 55 GLU A N 2
ATOM 1822 C CA . GLU A 1 55 ? 8.478 -4.037 12.982 1.00 42.22 55 GLU A CA 2
ATOM 1823 C C . GLU A 1 55 ? 9.157 -5.052 13.919 1.00 51.11 55 GLU A C 2
ATOM 1824 O O . GLU A 1 55 ? 10.388 -5.188 13.941 1.00 33.01 55 GLU A O 2
ATOM 1836 N N . GLY A 1 56 ? 8.329 -5.676 14.777 1.00 72.42 56 GLY A N 2
ATOM 1837 C CA . GLY A 1 56 ? 8.808 -6.547 15.853 1.00 33.20 56 GLY A CA 2
ATOM 1838 C C . GLY A 1 56 ? 9.374 -7.873 15.357 1.00 33.41 56 GLY A C 2
ATOM 1839 O O . GLY A 1 56 ? 8.902 -8.416 14.353 1.00 33.04 56 GLY A O 2
ATOM 1843 N N . ILE A 1 57 ? 10.395 -8.401 16.060 1.00 34.15 57 ILE A N 2
ATOM 1844 C CA . ILE A 1 57 ? 11.013 -9.709 15.751 1.00 70.12 57 ILE A CA 2
ATOM 1845 C C . ILE A 1 57 ? 11.013 -10.609 17.006 1.00 14.51 57 ILE A C 2
ATOM 1846 O O . ILE A 1 57 ? 10.760 -10.131 18.125 1.00 51.45 57 ILE A O 2
ATOM 1862 N N . GLN A 1 58 ? 11.256 -11.916 16.769 1.00 73.42 58 GLN A N 2
ATOM 1863 C CA . GLN A 1 58 ? 11.551 -12.947 17.797 1.00 64.01 58 GLN A CA 2
ATOM 1864 C C . GLN A 1 58 ? 10.284 -13.474 18.513 1.00 41.50 58 GLN A C 2
ATOM 1865 O O . GLN A 1 58 ? 10.149 -14.683 18.695 1.00 34.42 58 GLN A O 2
ATOM 1879 N N . THR A 1 59 ? 9.363 -12.579 18.918 1.00 25.33 59 THR A N 2
ATOM 1880 C CA . THR A 1 59 ? 8.154 -12.966 19.685 1.00 32.55 59 THR A CA 2
ATOM 1881 C C . THR A 1 59 ? 7.241 -13.911 18.869 1.00 71.34 59 THR A C 2
ATOM 1882 O O . THR A 1 59 ? 6.741 -13.545 17.796 1.00 34.24 59 THR A O 2
ATOM 1893 N N . ARG A 1 60 ? 7.089 -15.156 19.362 1.00 74.31 60 ARG A N 2
ATOM 1894 C CA . ARG A 1 60 ? 6.213 -16.158 18.737 1.00 23.10 60 ARG A CA 2
ATOM 1895 C C . ARG A 1 60 ? 4.762 -15.895 19.162 1.00 21.23 60 ARG A C 2
ATOM 1896 O O . ARG A 1 60 ? 4.310 -16.365 20.218 1.00 55.04 60 ARG A O 2
ATOM 1917 N N . LYS A 1 61 ? 4.061 -15.078 18.370 1.00 61.34 61 LYS A N 2
ATOM 1918 C CA . LYS A 1 61 ? 2.652 -14.727 18.602 1.00 62.21 61 LYS A CA 2
ATOM 1919 C C . LYS A 1 61 ? 1.788 -15.234 17.437 1.00 65.03 61 LYS A C 2
ATOM 1920 O O . LYS A 1 61 ? 2.221 -15.220 16.280 1.00 64.05 61 LYS A O 2
ATOM 1939 N N . ARG A 1 62 ? 0.556 -15.669 17.750 1.00 55.53 62 ARG A N 2
ATOM 1940 C CA . ARG A 1 62 ? -0.378 -16.271 16.769 1.00 33.13 62 ARG A CA 2
ATOM 1941 C C . ARG A 1 62 ? -1.371 -15.187 16.265 1.00 34.31 62 ARG A C 2
ATOM 1942 O O . ARG A 1 62 ? -2.569 -15.436 16.081 1.00 12.32 62 ARG A O 2
ATOM 1963 N N . LYS A 1 63 ? -0.817 -13.978 16.034 1.00 41.34 63 LYS A N 2
ATOM 1964 C CA . LYS A 1 63 ? -1.544 -12.783 15.576 1.00 22.22 63 LYS A CA 2
ATOM 1965 C C . LYS A 1 63 ? -0.522 -11.618 15.478 1.00 24.21 63 LYS A C 2
ATOM 1966 O O . LYS A 1 63 ? -0.204 -10.987 16.511 1.00 65.24 63 LYS A O 2
ATOM 1987 N N . SER A 1 1 ? -39.812 15.015 4.356 1.00 73.01 1 SER A N 3
ATOM 1988 C CA . SER A 1 1 ? -38.572 14.632 5.066 1.00 52.22 1 SER A CA 3
ATOM 1989 C C . SER A 1 1 ? -38.600 13.153 5.489 1.00 44.35 1 SER A C 3
ATOM 1990 O O . SER A 1 1 ? -37.978 12.761 6.485 1.00 15.25 1 SER A O 3
ATOM 2000 N N . HIS A 1 2 ? -39.281 12.320 4.682 1.00 35.45 2 HIS A N 3
ATOM 2001 C CA . HIS A 1 2 ? -39.314 10.848 4.860 1.00 61.21 2 HIS A CA 3
ATOM 2002 C C . HIS A 1 2 ? -38.103 10.180 4.166 1.00 21.31 2 HIS A C 3
ATOM 2003 O O . HIS A 1 2 ? -38.078 8.960 3.970 1.00 54.21 2 HIS A O 3
ATOM 2017 N N . MET A 1 3 ? -37.092 10.999 3.812 1.00 72.23 3 MET A N 3
ATOM 2018 C CA . MET A 1 3 ? -35.816 10.559 3.216 1.00 74.43 3 MET A CA 3
ATOM 2019 C C . MET A 1 3 ? -34.647 11.023 4.100 1.00 20.43 3 MET A C 3
ATOM 2020 O O . MET A 1 3 ? -34.776 11.992 4.866 1.00 1.45 3 MET A O 3
ATOM 2034 N N . SER A 1 4 ? -33.510 10.332 3.970 1.00 50.21 4 SER A N 3
ATOM 2035 C CA . SER A 1 4 ? -32.278 10.643 4.700 1.00 35.10 4 SER A CA 3
ATOM 2036 C C . SER A 1 4 ? -31.083 10.245 3.825 1.00 2.34 4 SER A C 3
ATOM 2037 O O . SER A 1 4 ? -30.841 9.056 3.601 1.00 51.34 4 SER A O 3
ATOM 2045 N N . ALA A 1 5 ? -30.363 11.249 3.299 1.00 40.21 5 ALA A N 3
ATOM 2046 C CA . ALA A 1 5 ? -29.179 11.047 2.451 1.00 1.41 5 ALA A CA 3
ATOM 2047 C C . ALA A 1 5 ? -27.921 10.998 3.330 1.00 34.34 5 ALA A C 3
ATOM 2048 O O . ALA A 1 5 ? -26.948 11.732 3.100 1.00 54.21 5 ALA A O 3
ATOM 2055 N N . SER A 1 6 ? -27.972 10.120 4.350 1.00 34.00 6 SER A N 3
ATOM 2056 C CA . SER A 1 6 ? -26.880 9.911 5.301 1.00 51.32 6 SER A CA 3
ATOM 2057 C C . SER A 1 6 ? -25.684 9.280 4.569 1.00 23.11 6 SER A C 3
ATOM 2058 O O . SER A 1 6 ? -25.621 8.059 4.368 1.00 1.30 6 SER A O 3
ATOM 2066 N N . ARG A 1 7 ? -24.773 10.166 4.126 1.00 1.31 7 ARG A N 3
ATOM 2067 C CA . ARG A 1 7 ? -23.633 9.810 3.274 1.00 74.40 7 ARG A CA 3
ATOM 2068 C C . ARG A 1 7 ? -22.660 8.880 4.029 1.00 33.14 7 ARG A C 3
ATOM 2069 O O . ARG A 1 7 ? -22.431 9.053 5.231 1.00 62.23 7 ARG A O 3
ATOM 2090 N N . ARG A 1 8 ? -22.121 7.882 3.321 1.00 2.33 8 ARG A N 3
ATOM 2091 C CA . ARG A 1 8 ? -21.309 6.802 3.920 1.00 4.13 8 ARG A CA 3
ATOM 2092 C C . ARG A 1 8 ? -19.862 6.875 3.432 1.00 64.42 8 ARG A C 3
ATOM 2093 O O . ARG A 1 8 ? -19.587 7.365 2.332 1.00 32.51 8 ARG A O 3
ATOM 2114 N N . VAL A 1 9 ? -18.956 6.378 4.278 1.00 12.34 9 VAL A N 3
ATOM 2115 C CA . VAL A 1 9 ? -17.541 6.186 3.945 1.00 0.13 9 VAL A CA 3
ATOM 2116 C C . VAL A 1 9 ? -17.385 4.833 3.229 1.00 34.14 9 VAL A C 3
ATOM 2117 O O . VAL A 1 9 ? -17.980 3.838 3.662 1.00 23.12 9 VAL A O 3
ATOM 2130 N N . GLY A 1 10 ? -16.609 4.817 2.124 1.00 75.13 10 GLY A N 3
ATOM 2131 C CA . GLY A 1 10 ? -16.307 3.577 1.409 1.00 74.03 10 GLY A CA 3
ATOM 2132 C C . GLY A 1 10 ? -15.368 2.684 2.214 1.00 2.43 10 GLY A C 3
ATOM 2133 O O . GLY A 1 10 ? -15.808 1.699 2.826 1.00 23.11 10 GLY A O 3
ATOM 2137 N N . LEU A 1 11 ? -14.074 3.054 2.231 1.00 13.34 11 LEU A N 3
ATOM 2138 C CA . LEU A 1 11 ? -13.015 2.354 2.991 1.00 14.41 11 LEU A CA 3
ATOM 2139 C C . LEU A 1 11 ? -12.024 3.380 3.567 1.00 73.10 11 LEU A C 3
ATOM 2140 O O . LEU A 1 11 ? -12.014 4.551 3.162 1.00 61.21 11 LEU A O 3
ATOM 2156 N N . SER A 1 12 ? -11.215 2.930 4.530 1.00 75.51 12 SER A N 3
ATOM 2157 C CA . SER A 1 12 ? -10.049 3.671 5.029 1.00 54.14 12 SER A CA 3
ATOM 2158 C C . SER A 1 12 ? -8.772 2.868 4.689 1.00 1.22 12 SER A C 3
ATOM 2159 O O . SER A 1 12 ? -8.808 1.628 4.684 1.00 72.21 12 SER A O 3
ATOM 2167 N N . CYS A 1 13 ? -7.671 3.593 4.390 1.00 15.10 13 CYS A N 3
ATOM 2168 C CA . CYS A 1 13 ? -6.344 3.016 4.111 1.00 14.31 13 CYS A CA 3
ATOM 2169 C C . CYS A 1 13 ? -5.876 2.151 5.292 1.00 53.53 13 CYS A C 3
ATOM 2170 O O . CYS A 1 13 ? -5.853 2.617 6.436 1.00 72.34 13 CYS A O 3
ATOM 2177 N N . ALA A 1 14 ? -5.533 0.882 5.019 1.00 32.23 14 ALA A N 3
ATOM 2178 C CA . ALA A 1 14 ? -5.081 -0.077 6.047 1.00 75.13 14 ALA A CA 3
ATOM 2179 C C . ALA A 1 14 ? -3.574 0.115 6.338 1.00 64.33 14 ALA A C 3
ATOM 2180 O O . ALA A 1 14 ? -2.780 -0.835 6.262 1.00 63.40 14 ALA A O 3
ATOM 2187 N N . ASN A 1 15 ? -3.216 1.364 6.683 1.00 42.11 15 ASN A N 3
ATOM 2188 C CA . ASN A 1 15 ? -1.836 1.792 6.952 1.00 14.33 15 ASN A CA 3
ATOM 2189 C C . ASN A 1 15 ? -1.854 3.224 7.523 1.00 22.14 15 ASN A C 3
ATOM 2190 O O . ASN A 1 15 ? -1.347 3.475 8.624 1.00 2.24 15 ASN A O 3
ATOM 2201 N N . CYS A 1 16 ? -2.460 4.162 6.770 1.00 1.24 16 CYS A N 3
ATOM 2202 C CA . CYS A 1 16 ? -2.466 5.602 7.131 1.00 3.24 16 CYS A CA 3
ATOM 2203 C C . CYS A 1 16 ? -3.878 6.095 7.496 1.00 22.10 16 CYS A C 3
ATOM 2204 O O . CYS A 1 16 ? -4.038 7.262 7.887 1.00 60.42 16 CYS A O 3
ATOM 2211 N N . GLN A 1 17 ? -4.896 5.206 7.326 1.00 31.03 17 GLN A N 3
ATOM 2212 C CA . GLN A 1 17 ? -6.319 5.457 7.694 1.00 64.44 17 GLN A CA 3
ATOM 2213 C C . GLN A 1 17 ? -6.970 6.621 6.908 1.00 22.12 17 GLN A C 3
ATOM 2214 O O . GLN A 1 17 ? -8.016 7.138 7.314 1.00 12.30 17 GLN A O 3
ATOM 2228 N N . THR A 1 18 ? -6.370 7.005 5.757 1.00 23.42 18 THR A N 3
ATOM 2229 C CA . THR A 1 18 ? -6.950 8.036 4.882 1.00 1.52 18 THR A CA 3
ATOM 2230 C C . THR A 1 18 ? -8.082 7.422 4.025 1.00 52.12 18 THR A C 3
ATOM 2231 O O . THR A 1 18 ? -7.911 6.364 3.398 1.00 11.11 18 THR A O 3
ATOM 2242 N N . THR A 1 19 ? -9.246 8.068 4.055 1.00 5.40 19 THR A N 3
ATOM 2243 C CA . THR A 1 19 ? -10.416 7.670 3.259 1.00 72.33 19 THR A CA 3
ATOM 2244 C C . THR A 1 19 ? -10.338 8.292 1.851 1.00 14.41 19 THR A C 3
ATOM 2245 O O . THR A 1 19 ? -10.881 7.744 0.884 1.00 51.53 19 THR A O 3
ATOM 2256 N N . THR A 1 20 ? -9.652 9.450 1.767 1.00 33.13 20 THR A N 3
ATOM 2257 C CA . THR A 1 20 ? -9.403 10.147 0.500 1.00 10.53 20 THR A CA 3
ATOM 2258 C C . THR A 1 20 ? -8.200 9.505 -0.242 1.00 74.11 20 THR A C 3
ATOM 2259 O O . THR A 1 20 ? -7.111 9.335 0.330 1.00 41.32 20 THR A O 3
ATOM 2270 N N . THR A 1 21 ? -8.448 9.137 -1.506 1.00 13.43 21 THR A N 3
ATOM 2271 C CA . THR A 1 21 ? -7.470 8.483 -2.398 1.00 63.44 21 THR A CA 3
ATOM 2272 C C . THR A 1 21 ? -7.995 8.520 -3.843 1.00 2.01 21 THR A C 3
ATOM 2273 O O . THR A 1 21 ? -9.161 8.875 -4.085 1.00 12.43 21 THR A O 3
ATOM 2284 N N . THR A 1 22 ? -7.125 8.179 -4.800 1.00 32.22 22 THR A N 3
ATOM 2285 C CA . THR A 1 22 ? -7.499 8.040 -6.219 1.00 13.43 22 THR A CA 3
ATOM 2286 C C . THR A 1 22 ? -7.611 6.554 -6.607 1.00 40.23 22 THR A C 3
ATOM 2287 O O . THR A 1 22 ? -8.342 6.204 -7.540 1.00 61.15 22 THR A O 3
ATOM 2298 N N . LEU A 1 23 ? -6.885 5.685 -5.874 1.00 43.25 23 LEU A N 3
ATOM 2299 C CA . LEU A 1 23 ? -6.786 4.253 -6.194 1.00 2.32 23 LEU A CA 3
ATOM 2300 C C . LEU A 1 23 ? -6.676 3.419 -4.907 1.00 11.21 23 LEU A C 3
ATOM 2301 O O . LEU A 1 23 ? -5.840 3.709 -4.042 1.00 34.31 23 LEU A O 3
ATOM 2317 N N . TRP A 1 24 ? -7.540 2.391 -4.783 1.00 11.10 24 TRP A N 3
ATOM 2318 C CA . TRP A 1 24 ? -7.427 1.370 -3.729 1.00 22.32 24 TRP A CA 3
ATOM 2319 C C . TRP A 1 24 ? -6.554 0.215 -4.234 1.00 61.25 24 TRP A C 3
ATOM 2320 O O . TRP A 1 24 ? -7.000 -0.613 -5.048 1.00 13.41 24 TRP A O 3
ATOM 2341 N N . ARG A 1 25 ? -5.291 0.202 -3.793 1.00 65.15 25 ARG A N 3
ATOM 2342 C CA . ARG A 1 25 ? -4.374 -0.917 -4.032 1.00 62.30 25 ARG A CA 3
ATOM 2343 C C . ARG A 1 25 ? -4.495 -1.893 -2.859 1.00 40.01 25 ARG A C 3
ATOM 2344 O O . ARG A 1 25 ? -4.758 -1.478 -1.731 1.00 42.30 25 ARG A O 3
ATOM 2365 N N . ARG A 1 26 ? -4.321 -3.191 -3.122 1.00 11.54 26 ARG A N 3
ATOM 2366 C CA . ARG A 1 26 ? -4.354 -4.228 -2.075 1.00 44.20 26 ARG A CA 3
ATOM 2367 C C . ARG A 1 26 ? -2.937 -4.749 -1.856 1.00 71.02 26 ARG A C 3
ATOM 2368 O O . ARG A 1 26 ? -2.250 -5.136 -2.815 1.00 21.34 26 ARG A O 3
ATOM 2389 N N . ASN A 1 27 ? -2.506 -4.732 -0.591 1.00 21.21 27 ASN A N 3
ATOM 2390 C CA . ASN A 1 27 ? -1.194 -5.238 -0.168 1.00 33.41 27 ASN A CA 3
ATOM 2391 C C . ASN A 1 27 ? -1.196 -6.784 -0.143 1.00 61.23 27 ASN A C 3
ATOM 2392 O O . ASN A 1 27 ? -2.199 -7.426 -0.500 1.00 23.41 27 ASN A O 3
ATOM 2403 N N . ALA A 1 28 ? -0.077 -7.378 0.317 1.00 51.22 28 ALA A N 3
ATOM 2404 C CA . ALA A 1 28 ? 0.104 -8.850 0.354 1.00 54.21 28 ALA A CA 3
ATOM 2405 C C . ALA A 1 28 ? -0.798 -9.528 1.411 1.00 70.42 28 ALA A C 3
ATOM 2406 O O . ALA A 1 28 ? -0.954 -10.754 1.403 1.00 22.43 28 ALA A O 3
ATOM 2413 N N . GLU A 1 29 ? -1.377 -8.713 2.312 1.00 14.05 29 GLU A N 3
ATOM 2414 C CA . GLU A 1 29 ? -2.292 -9.164 3.379 1.00 44.22 29 GLU A CA 3
ATOM 2415 C C . GLU A 1 29 ? -3.761 -9.159 2.871 1.00 15.05 29 GLU A C 3
ATOM 2416 O O . GLU A 1 29 ? -4.659 -9.661 3.555 1.00 2.24 29 GLU A O 3
ATOM 2428 N N . GLY A 1 30 ? -3.983 -8.575 1.659 1.00 55.44 30 GLY A N 3
ATOM 2429 C CA . GLY A 1 30 ? -5.323 -8.461 1.049 1.00 62.23 30 GLY A CA 3
ATOM 2430 C C . GLY A 1 30 ? -6.070 -7.191 1.463 1.00 31.01 30 GLY A C 3
ATOM 2431 O O . GLY A 1 30 ? -7.228 -6.986 1.076 1.00 53.15 30 GLY A O 3
ATOM 2435 N N . GLU A 1 31 ? -5.394 -6.349 2.255 1.00 10.23 31 GLU A N 3
ATOM 2436 C CA . GLU A 1 31 ? -5.963 -5.132 2.854 1.00 2.30 31 GLU A CA 3
ATOM 2437 C C . GLU A 1 31 ? -5.951 -3.941 1.865 1.00 45.13 31 GLU A C 3
ATOM 2438 O O . GLU A 1 31 ? -4.979 -3.777 1.114 1.00 3.35 31 GLU A O 3
ATOM 2450 N N . PRO A 1 32 ? -7.027 -3.076 1.871 1.00 22.32 32 PRO A N 3
ATOM 2451 C CA . PRO A 1 32 ? -7.140 -1.934 0.953 1.00 1.42 32 PRO A CA 3
ATOM 2452 C C . PRO A 1 32 ? -6.385 -0.692 1.488 1.00 52.44 32 PRO A C 3
ATOM 2453 O O . PRO A 1 32 ? -6.847 -0.000 2.407 1.00 61.33 32 PRO A O 3
ATOM 2464 N N . VAL A 1 33 ? -5.196 -0.452 0.928 1.00 61.22 33 VAL A N 3
ATOM 2465 C CA . VAL A 1 33 ? -4.393 0.751 1.198 1.00 42.04 33 VAL A CA 3
ATOM 2466 C C . VAL A 1 33 ? -4.587 1.759 0.053 1.00 42.11 33 VAL A C 3
ATOM 2467 O O . VAL A 1 33 ? -4.851 1.372 -1.096 1.00 11.22 33 VAL A O 3
ATOM 2480 N N . CYS A 1 34 ? -4.464 3.051 0.380 1.00 64.11 34 CYS A N 3
ATOM 2481 C CA . CYS A 1 34 ? -4.599 4.155 -0.591 1.00 33.23 34 CYS A CA 3
ATOM 2482 C C . CYS A 1 34 ? -3.457 4.148 -1.625 1.00 73.35 34 CYS A C 3
ATOM 2483 O O . CYS A 1 34 ? -2.512 3.357 -1.521 1.00 5.43 34 CYS A O 3
ATOM 2490 N N . ASN A 1 35 ? -3.548 5.065 -2.608 1.00 43.43 35 ASN A N 3
ATOM 2491 C CA . ASN A 1 35 ? -2.540 5.210 -3.674 1.00 21.23 35 ASN A CA 3
ATOM 2492 C C . ASN A 1 35 ? -1.186 5.674 -3.089 1.00 43.23 35 ASN A C 3
ATOM 2493 O O . ASN A 1 35 ? -0.150 5.187 -3.492 1.00 31.24 35 ASN A O 3
ATOM 2504 N N . ALA A 1 36 ? -1.237 6.573 -2.081 1.00 74.12 36 ALA A N 3
ATOM 2505 C CA . ALA A 1 36 ? -0.032 7.134 -1.427 1.00 3.21 36 ALA A CA 3
ATOM 2506 C C . ALA A 1 36 ? 0.783 6.050 -0.682 1.00 70.23 36 ALA A C 3
ATOM 2507 O O . ALA A 1 36 ? 2.020 6.065 -0.698 1.00 0.21 36 ALA A O 3
ATOM 2514 N N . CYS A 1 37 ? 0.059 5.109 -0.042 1.00 32.23 37 CYS A N 3
ATOM 2515 C CA . CYS A 1 37 ? 0.656 3.983 0.714 1.00 1.42 37 CYS A CA 3
ATOM 2516 C C . CYS A 1 37 ? 1.008 2.822 -0.218 1.00 71.45 37 CYS A C 3
ATOM 2517 O O . CYS A 1 37 ? 1.966 2.083 0.028 1.00 14.44 37 CYS A O 3
ATOM 2524 N N . GLY A 1 38 ? 0.215 2.698 -1.293 1.00 33.21 38 GLY A N 3
ATOM 2525 C CA . GLY A 1 38 ? 0.334 1.608 -2.250 1.00 4.21 38 GLY A CA 3
ATOM 2526 C C . GLY A 1 38 ? 1.521 1.777 -3.178 1.00 1.42 38 GLY A C 3
ATOM 2527 O O . GLY A 1 38 ? 2.184 0.800 -3.507 1.00 13.31 38 GLY A O 3
ATOM 2531 N N . LEU A 1 39 ? 1.783 3.026 -3.599 1.00 23.35 39 LEU A N 3
ATOM 2532 C CA . LEU A 1 39 ? 2.934 3.365 -4.455 1.00 44.44 39 LEU A CA 3
ATOM 2533 C C . LEU A 1 39 ? 4.239 3.246 -3.655 1.00 13.24 39 LEU A C 3
ATOM 2534 O O . LEU A 1 39 ? 5.261 2.838 -4.201 1.00 41.33 39 LEU A O 3
ATOM 2550 N N . TYR A 1 40 ? 4.184 3.575 -2.354 1.00 71.13 40 TYR A N 3
ATOM 2551 C CA . TYR A 1 40 ? 5.332 3.417 -1.442 1.00 12.42 40 TYR A CA 3
ATOM 2552 C C . TYR A 1 40 ? 5.651 1.913 -1.277 1.00 22.32 40 TYR A C 3
ATOM 2553 O O . TYR A 1 40 ? 6.812 1.519 -1.282 1.00 61.20 40 TYR A O 3
ATOM 2571 N N . MET A 1 41 ? 4.587 1.106 -1.133 1.00 22.54 41 MET A N 3
ATOM 2572 C CA . MET A 1 41 ? 4.656 -0.373 -1.128 1.00 4.01 41 MET A CA 3
ATOM 2573 C C . MET A 1 41 ? 5.250 -0.900 -2.454 1.00 73.25 41 MET A C 3
ATOM 2574 O O . MET A 1 41 ? 6.073 -1.819 -2.459 1.00 41.11 41 MET A O 3
ATOM 2588 N N . LYS A 1 42 ? 4.837 -0.269 -3.563 1.00 52.33 42 LYS A N 3
ATOM 2589 C CA . LYS A 1 42 ? 5.186 -0.683 -4.937 1.00 64.43 42 LYS A CA 3
ATOM 2590 C C . LYS A 1 42 ? 6.683 -0.392 -5.229 1.00 45.31 42 LYS A C 3
ATOM 2591 O O . LYS A 1 42 ? 7.349 -1.146 -5.937 1.00 4.44 42 LYS A O 3
ATOM 2610 N N . LEU A 1 43 ? 7.197 0.705 -4.650 1.00 33.23 43 LEU A N 3
ATOM 2611 C CA . LEU A 1 43 ? 8.566 1.198 -4.898 1.00 72.42 43 LEU A CA 3
ATOM 2612 C C . LEU A 1 43 ? 9.582 0.676 -3.859 1.00 51.02 43 LEU A C 3
ATOM 2613 O O . LEU A 1 43 ? 10.737 0.402 -4.198 1.00 62.14 43 LEU A O 3
ATOM 2629 N N . HIS A 1 44 ? 9.155 0.555 -2.592 1.00 51.41 44 HIS A N 3
ATOM 2630 C CA . HIS A 1 44 ? 10.084 0.366 -1.441 1.00 34.41 44 HIS A CA 3
ATOM 2631 C C . HIS A 1 44 ? 9.788 -0.927 -0.661 1.00 1.13 44 HIS A C 3
ATOM 2632 O O . HIS A 1 44 ? 10.444 -1.194 0.358 1.00 40.44 44 HIS A O 3
ATOM 2647 N N . GLY A 1 45 ? 8.791 -1.710 -1.120 1.00 64.15 45 GLY A N 3
ATOM 2648 C CA . GLY A 1 45 ? 8.484 -3.030 -0.541 1.00 43.12 45 GLY A CA 3
ATOM 2649 C C . GLY A 1 45 ? 7.577 -2.964 0.691 1.00 34.42 45 GLY A C 3
ATOM 2650 O O . GLY A 1 45 ? 6.688 -3.802 0.860 1.00 11.43 45 GLY A O 3
ATOM 2654 N N . VAL A 1 46 ? 7.839 -1.992 1.576 1.00 40.01 46 VAL A N 3
ATOM 2655 C CA . VAL A 1 46 ? 7.035 -1.740 2.791 1.00 50.12 46 VAL A CA 3
ATOM 2656 C C . VAL A 1 46 ? 6.069 -0.544 2.553 1.00 61.01 46 VAL A C 3
ATOM 2657 O O . VAL A 1 46 ? 6.321 0.254 1.649 1.00 21.05 46 VAL A O 3
ATOM 2670 N N . PRO A 1 47 ? 4.944 -0.403 3.343 1.00 2.54 47 PRO A N 3
ATOM 2671 C CA . PRO A 1 47 ? 3.978 0.717 3.165 1.00 41.21 47 PRO A CA 3
ATOM 2672 C C . PRO A 1 47 ? 4.510 2.057 3.738 1.00 15.23 47 PRO A C 3
ATOM 2673 O O . PRO A 1 47 ? 5.631 2.120 4.255 1.00 13.42 47 PRO A O 3
ATOM 2684 N N . ARG A 1 48 ? 3.691 3.124 3.640 1.00 22.42 48 ARG A N 3
ATOM 2685 C CA . ARG A 1 48 ? 4.132 4.515 3.920 1.00 20.24 48 ARG A CA 3
ATOM 2686 C C . ARG A 1 48 ? 4.005 4.879 5.425 1.00 24.32 48 ARG A C 3
ATOM 2687 O O . ARG A 1 48 ? 2.889 5.024 5.923 1.00 24.11 48 ARG A O 3
ATOM 2708 N N . PRO A 1 49 ? 5.138 5.070 6.174 1.00 70.52 49 PRO A N 3
ATOM 2709 C CA . PRO A 1 49 ? 5.083 5.483 7.601 1.00 25.43 49 PRO A CA 3
ATOM 2710 C C . PRO A 1 49 ? 4.651 6.967 7.751 1.00 51.14 49 PRO A C 3
ATOM 2711 O O . PRO A 1 49 ? 4.896 7.786 6.854 1.00 63.11 49 PRO A O 3
ATOM 2722 N N . LEU A 1 50 ? 4.000 7.299 8.881 1.00 53.34 50 LEU A N 3
ATOM 2723 C CA . LEU A 1 50 ? 3.538 8.678 9.180 1.00 41.14 50 LEU A CA 3
ATOM 2724 C C . LEU A 1 50 ? 4.291 9.262 10.390 1.00 41.43 50 LEU A C 3
ATOM 2725 O O . LEU A 1 50 ? 4.866 8.518 11.202 1.00 53.12 50 LEU A O 3
ATOM 2741 N N . ALA A 1 51 ? 4.280 10.606 10.496 1.00 52.35 51 ALA A N 3
ATOM 2742 C CA . ALA A 1 51 ? 4.805 11.330 11.664 1.00 40.40 51 ALA A CA 3
ATOM 2743 C C . ALA A 1 51 ? 3.699 11.450 12.740 1.00 2.11 51 ALA A C 3
ATOM 2744 O O . ALA A 1 51 ? 2.859 12.354 12.686 1.00 65.12 51 ALA A O 3
ATOM 2751 N N . MET A 1 52 ? 3.681 10.492 13.684 1.00 5.33 52 MET A N 3
ATOM 2752 C CA . MET A 1 52 ? 2.693 10.444 14.789 1.00 35.23 52 MET A CA 3
ATOM 2753 C C . MET A 1 52 ? 3.383 9.938 16.068 1.00 53.42 52 MET A C 3
ATOM 2754 O O . MET A 1 52 ? 4.407 9.242 15.982 1.00 41.24 52 MET A O 3
ATOM 2768 N N . ARG A 1 53 ? 2.817 10.313 17.238 1.00 11.15 53 ARG A N 3
ATOM 2769 C CA . ARG A 1 53 ? 3.382 10.030 18.578 1.00 3.20 53 ARG A CA 3
ATOM 2770 C C . ARG A 1 53 ? 3.793 8.549 18.765 1.00 74.31 53 ARG A C 3
ATOM 2771 O O . ARG A 1 53 ? 2.934 7.695 19.017 1.00 12.41 53 ARG A O 3
ATOM 2792 N N . LYS A 1 54 ? 5.105 8.261 18.578 1.00 50.33 54 LYS A N 3
ATOM 2793 C CA . LYS A 1 54 ? 5.736 6.969 18.948 1.00 1.52 54 LYS A CA 3
ATOM 2794 C C . LYS A 1 54 ? 5.130 5.759 18.195 1.00 1.53 54 LYS A C 3
ATOM 2795 O O . LYS A 1 54 ? 5.357 4.611 18.585 1.00 75.31 54 LYS A O 3
ATOM 2814 N N . GLU A 1 55 ? 4.386 6.026 17.102 1.00 41.54 55 GLU A N 3
ATOM 2815 C CA . GLU A 1 55 ? 3.736 4.987 16.280 1.00 31.43 55 GLU A CA 3
ATOM 2816 C C . GLU A 1 55 ? 4.754 4.377 15.296 1.00 0.31 55 GLU A C 3
ATOM 2817 O O . GLU A 1 55 ? 4.713 4.628 14.084 1.00 44.32 55 GLU A O 3
ATOM 2829 N N . GLY A 1 56 ? 5.699 3.607 15.857 1.00 12.40 56 GLY A N 3
ATOM 2830 C CA . GLY A 1 56 ? 6.714 2.900 15.078 1.00 5.53 56 GLY A CA 3
ATOM 2831 C C . GLY A 1 56 ? 6.370 1.426 14.956 1.00 52.21 56 GLY A C 3
ATOM 2832 O O . GLY A 1 56 ? 5.999 0.947 13.873 1.00 13.31 56 GLY A O 3
ATOM 2836 N N . ILE A 1 57 ? 6.480 0.701 16.086 1.00 72.11 57 ILE A N 3
ATOM 2837 C CA . ILE A 1 57 ? 6.132 -0.724 16.168 1.00 52.02 57 ILE A CA 3
ATOM 2838 C C . ILE A 1 57 ? 4.663 -0.890 16.629 1.00 70.21 57 ILE A C 3
ATOM 2839 O O . ILE A 1 57 ? 4.337 -0.767 17.818 1.00 41.02 57 ILE A O 3
ATOM 2855 N N . GLN A 1 58 ? 3.769 -1.106 15.648 1.00 53.34 58 GLN A N 3
ATOM 2856 C CA . GLN A 1 58 ? 2.337 -1.365 15.894 1.00 63.32 58 GLN A CA 3
ATOM 2857 C C . GLN A 1 58 ? 2.037 -2.842 15.579 1.00 52.34 58 GLN A C 3
ATOM 2858 O O . GLN A 1 58 ? 2.418 -3.345 14.519 1.00 14.44 58 GLN A O 3
ATOM 2872 N N . THR A 1 59 ? 1.384 -3.541 16.519 1.00 71.02 59 THR A N 3
ATOM 2873 C CA . THR A 1 59 ? 1.016 -4.961 16.357 1.00 61.03 59 THR A CA 3
ATOM 2874 C C . THR A 1 59 ? -0.491 -5.127 16.605 1.00 32.12 59 THR A C 3
ATOM 2875 O O . THR A 1 59 ? -0.922 -5.264 17.755 1.00 35.54 59 THR A O 3
ATOM 2886 N N . ARG A 1 60 ? -1.270 -5.061 15.496 1.00 43.50 60 ARG A N 3
ATOM 2887 C CA . ARG A 1 60 ? -2.747 -5.208 15.475 1.00 54.23 60 ARG A CA 3
ATOM 2888 C C . ARG A 1 60 ? -3.453 -4.026 16.185 1.00 32.35 60 ARG A C 3
ATOM 2889 O O . ARG A 1 60 ? -3.361 -3.882 17.408 1.00 2.31 60 ARG A O 3
ATOM 2910 N N . LYS A 1 61 ? -4.145 -3.191 15.388 1.00 32.20 61 LYS A N 3
ATOM 2911 C CA . LYS A 1 61 ? -4.904 -2.028 15.878 1.00 60.22 61 LYS A CA 3
ATOM 2912 C C . LYS A 1 61 ? -6.072 -2.471 16.788 1.00 5.42 61 LYS A C 3
ATOM 2913 O O . LYS A 1 61 ? -7.060 -3.044 16.316 1.00 61.15 61 LYS A O 3
ATOM 2932 N N . ARG A 1 62 ? -5.912 -2.236 18.101 1.00 53.14 62 ARG A N 3
ATOM 2933 C CA . ARG A 1 62 ? -6.968 -2.474 19.098 1.00 62.32 62 ARG A CA 3
ATOM 2934 C C . ARG A 1 62 ? -7.862 -1.218 19.183 1.00 14.11 62 ARG A C 3
ATOM 2935 O O . ARG A 1 62 ? -7.347 -0.111 19.387 1.00 12.43 62 ARG A O 3
ATOM 2956 N N . LYS A 1 63 ? -9.184 -1.436 19.029 1.00 0.20 63 LYS A N 3
ATOM 2957 C CA . LYS A 1 63 ? -10.223 -0.382 18.929 1.00 62.01 63 LYS A CA 3
ATOM 2958 C C . LYS A 1 63 ? -10.079 0.401 17.587 1.00 61.23 63 LYS A C 3
ATOM 2959 O O . LYS A 1 63 ? -10.867 0.155 16.656 1.00 14.13 63 LYS A O 3
ATOM 2980 N N . SER A 1 1 ? -17.824 16.392 -1.854 1.00 14.35 1 SER A N 4
ATOM 2981 C CA . SER A 1 1 ? -18.836 16.057 -0.822 1.00 74.11 1 SER A CA 4
ATOM 2982 C C . SER A 1 1 ? -18.805 17.110 0.301 1.00 42.14 1 SER A C 4
ATOM 2983 O O . SER A 1 1 ? -18.022 18.071 0.244 1.00 24.24 1 SER A O 4
ATOM 2993 N N . HIS A 1 2 ? -19.672 16.925 1.308 1.00 1.22 2 HIS A N 4
ATOM 2994 C CA . HIS A 1 2 ? -19.735 17.776 2.513 1.00 43.14 2 HIS A CA 4
ATOM 2995 C C . HIS A 1 2 ? -19.671 16.906 3.775 1.00 13.43 2 HIS A C 4
ATOM 2996 O O . HIS A 1 2 ? -19.200 17.360 4.824 1.00 63.10 2 HIS A O 4
ATOM 3010 N N . MET A 1 3 ? -20.163 15.657 3.666 1.00 22.03 3 MET A N 4
ATOM 3011 C CA . MET A 1 3 ? -20.111 14.680 4.763 1.00 13.22 3 MET A CA 4
ATOM 3012 C C . MET A 1 3 ? -18.715 14.026 4.818 1.00 40.05 3 MET A C 4
ATOM 3013 O O . MET A 1 3 ? -18.168 13.612 3.785 1.00 13.41 3 MET A O 4
ATOM 3027 N N . SER A 1 4 ? -18.120 13.983 6.018 1.00 41.54 4 SER A N 4
ATOM 3028 C CA . SER A 1 4 ? -16.903 13.208 6.280 1.00 61.25 4 SER A CA 4
ATOM 3029 C C . SER A 1 4 ? -17.300 11.733 6.446 1.00 34.10 4 SER A C 4
ATOM 3030 O O . SER A 1 4 ? -18.234 11.424 7.216 1.00 65.34 4 SER A O 4
ATOM 3038 N N . ALA A 1 5 ? -16.631 10.837 5.703 1.00 32.21 5 ALA A N 4
ATOM 3039 C CA . ALA A 1 5 ? -16.879 9.394 5.793 1.00 15.14 5 ALA A CA 4
ATOM 3040 C C . ALA A 1 5 ? -16.357 8.867 7.143 1.00 40.52 5 ALA A C 4
ATOM 3041 O O . ALA A 1 5 ? -15.188 8.490 7.275 1.00 74.42 5 ALA A O 4
ATOM 3048 N N . SER A 1 6 ? -17.252 8.890 8.149 1.00 41.24 6 SER A N 4
ATOM 3049 C CA . SER A 1 6 ? -17.000 8.386 9.526 1.00 25.13 6 SER A CA 4
ATOM 3050 C C . SER A 1 6 ? -17.118 6.843 9.607 1.00 0.43 6 SER A C 4
ATOM 3051 O O . SER A 1 6 ? -17.135 6.255 10.695 1.00 2.11 6 SER A O 4
ATOM 3059 N N . ARG A 1 7 ? -17.187 6.219 8.427 1.00 43.42 7 ARG A N 4
ATOM 3060 C CA . ARG A 1 7 ? -17.355 4.786 8.225 1.00 73.10 7 ARG A CA 4
ATOM 3061 C C . ARG A 1 7 ? -16.810 4.450 6.828 1.00 24.34 7 ARG A C 4
ATOM 3062 O O . ARG A 1 7 ? -16.647 5.353 5.986 1.00 24.50 7 ARG A O 4
ATOM 3083 N N . ARG A 1 8 ? -16.519 3.166 6.575 1.00 14.44 8 ARG A N 4
ATOM 3084 C CA . ARG A 1 8 ? -16.068 2.709 5.252 1.00 52.43 8 ARG A CA 4
ATOM 3085 C C . ARG A 1 8 ? -17.225 2.764 4.239 1.00 3.42 8 ARG A C 4
ATOM 3086 O O . ARG A 1 8 ? -17.993 1.809 4.107 1.00 61.52 8 ARG A O 4
ATOM 3107 N N . VAL A 1 9 ? -17.373 3.931 3.584 1.00 25.42 9 VAL A N 4
ATOM 3108 C CA . VAL A 1 9 ? -18.335 4.128 2.479 1.00 52.30 9 VAL A CA 4
ATOM 3109 C C . VAL A 1 9 ? -17.762 3.484 1.201 1.00 21.01 9 VAL A C 4
ATOM 3110 O O . VAL A 1 9 ? -18.445 2.720 0.505 1.00 53.00 9 VAL A O 4
ATOM 3123 N N . GLY A 1 10 ? -16.479 3.784 0.936 1.00 42.30 10 GLY A N 4
ATOM 3124 C CA . GLY A 1 10 ? -15.720 3.161 -0.148 1.00 4.14 10 GLY A CA 4
ATOM 3125 C C . GLY A 1 10 ? -14.352 2.724 0.348 1.00 2.50 10 GLY A C 4
ATOM 3126 O O . GLY A 1 10 ? -13.330 3.078 -0.247 1.00 33.23 10 GLY A O 4
ATOM 3130 N N . LEU A 1 11 ? -14.364 1.954 1.467 1.00 75.22 11 LEU A N 4
ATOM 3131 C CA . LEU A 1 11 ? -13.152 1.452 2.178 1.00 21.31 11 LEU A CA 4
ATOM 3132 C C . LEU A 1 11 ? -12.359 2.590 2.882 1.00 33.00 11 LEU A C 4
ATOM 3133 O O . LEU A 1 11 ? -12.665 3.776 2.733 1.00 32.30 11 LEU A O 4
ATOM 3149 N N . SER A 1 12 ? -11.368 2.195 3.701 1.00 75.33 12 SER A N 4
ATOM 3150 C CA . SER A 1 12 ? -10.386 3.119 4.300 1.00 41.44 12 SER A CA 4
ATOM 3151 C C . SER A 1 12 ? -9.002 2.452 4.256 1.00 63.01 12 SER A C 4
ATOM 3152 O O . SER A 1 12 ? -8.905 1.216 4.345 1.00 20.11 12 SER A O 4
ATOM 3160 N N . CYS A 1 13 ? -7.955 3.274 4.089 1.00 4.51 13 CYS A N 4
ATOM 3161 C CA . CYS A 1 13 ? -6.557 2.826 4.030 1.00 12.34 13 CYS A CA 4
ATOM 3162 C C . CYS A 1 13 ? -6.162 2.151 5.354 1.00 53.05 13 CYS A C 4
ATOM 3163 O O . CYS A 1 13 ? -6.266 2.766 6.415 1.00 51.53 13 CYS A O 4
ATOM 3170 N N . ALA A 1 14 ? -5.721 0.882 5.284 1.00 22.40 14 ALA A N 4
ATOM 3171 C CA . ALA A 1 14 ? -5.282 0.116 6.474 1.00 13.41 14 ALA A CA 4
ATOM 3172 C C . ALA A 1 14 ? -4.074 0.781 7.177 1.00 63.15 14 ALA A C 4
ATOM 3173 O O . ALA A 1 14 ? -3.837 0.550 8.366 1.00 62.50 14 ALA A O 4
ATOM 3180 N N . ASN A 1 15 ? -3.332 1.609 6.420 1.00 71.54 15 ASN A N 4
ATOM 3181 C CA . ASN A 1 15 ? -2.117 2.294 6.893 1.00 20.45 15 ASN A CA 4
ATOM 3182 C C . ASN A 1 15 ? -2.444 3.692 7.468 1.00 43.54 15 ASN A C 4
ATOM 3183 O O . ASN A 1 15 ? -2.148 3.977 8.626 1.00 14.14 15 ASN A O 4
ATOM 3194 N N . CYS A 1 16 ? -3.084 4.555 6.654 1.00 75.15 16 CYS A N 4
ATOM 3195 C CA . CYS A 1 16 ? -3.252 5.998 6.977 1.00 24.52 16 CYS A CA 4
ATOM 3196 C C . CYS A 1 16 ? -4.710 6.386 7.279 1.00 1.24 16 CYS A C 4
ATOM 3197 O O . CYS A 1 16 ? -4.968 7.517 7.725 1.00 14.00 16 CYS A O 4
ATOM 3204 N N . GLN A 1 17 ? -5.652 5.452 7.017 1.00 1.40 17 GLN A N 4
ATOM 3205 C CA . GLN A 1 17 ? -7.097 5.614 7.335 1.00 65.23 17 GLN A CA 4
ATOM 3206 C C . GLN A 1 17 ? -7.767 6.785 6.582 1.00 14.01 17 GLN A C 4
ATOM 3207 O O . GLN A 1 17 ? -8.745 7.371 7.069 1.00 4.41 17 GLN A O 4
ATOM 3221 N N . THR A 1 18 ? -7.250 7.101 5.377 1.00 73.14 18 THR A N 4
ATOM 3222 C CA . THR A 1 18 ? -7.929 8.020 4.447 1.00 11.32 18 THR A CA 4
ATOM 3223 C C . THR A 1 18 ? -8.973 7.233 3.619 1.00 52.21 18 THR A C 4
ATOM 3224 O O . THR A 1 18 ? -8.706 6.108 3.165 1.00 70.11 18 THR A O 4
ATOM 3235 N N . THR A 1 19 ? -10.162 7.812 3.487 1.00 75.12 19 THR A N 4
ATOM 3236 C CA . THR A 1 19 ? -11.260 7.263 2.681 1.00 24.43 19 THR A CA 4
ATOM 3237 C C . THR A 1 19 ? -11.307 7.949 1.297 1.00 12.51 19 THR A C 4
ATOM 3238 O O . THR A 1 19 ? -11.766 7.361 0.310 1.00 72.41 19 THR A O 4
ATOM 3249 N N . THR A 1 20 ? -10.800 9.200 1.242 1.00 63.32 20 THR A N 4
ATOM 3250 C CA . THR A 1 20 ? -11.016 10.123 0.099 1.00 61.22 20 THR A CA 4
ATOM 3251 C C . THR A 1 20 ? -9.959 9.957 -1.022 1.00 42.42 20 THR A C 4
ATOM 3252 O O . THR A 1 20 ? -9.876 10.796 -1.936 1.00 5.25 20 THR A O 4
ATOM 3263 N N . THR A 1 21 ? -9.176 8.869 -0.963 1.00 62.01 21 THR A N 4
ATOM 3264 C CA . THR A 1 21 ? -8.158 8.558 -1.988 1.00 11.11 21 THR A CA 4
ATOM 3265 C C . THR A 1 21 ? -8.816 8.223 -3.348 1.00 62.34 21 THR A C 4
ATOM 3266 O O . THR A 1 21 ? -9.935 7.692 -3.402 1.00 21.40 21 THR A O 4
ATOM 3277 N N . THR A 1 22 ? -8.104 8.550 -4.435 1.00 65.22 22 THR A N 4
ATOM 3278 C CA . THR A 1 22 ? -8.582 8.356 -5.808 1.00 40.20 22 THR A CA 4
ATOM 3279 C C . THR A 1 22 ? -8.448 6.876 -6.228 1.00 24.01 22 THR A C 4
ATOM 3280 O O . THR A 1 22 ? -9.441 6.227 -6.571 1.00 33.54 22 THR A O 4
ATOM 3291 N N . LEU A 1 23 ? -7.211 6.356 -6.172 1.00 3.22 23 LEU A N 4
ATOM 3292 C CA . LEU A 1 23 ? -6.891 4.963 -6.537 1.00 53.15 23 LEU A CA 4
ATOM 3293 C C . LEU A 1 23 ? -6.807 4.088 -5.271 1.00 74.30 23 LEU A C 4
ATOM 3294 O O . LEU A 1 23 ? -6.321 4.540 -4.228 1.00 13.42 23 LEU A O 4
ATOM 3310 N N . TRP A 1 24 ? -7.298 2.842 -5.379 1.00 65.31 24 TRP A N 4
ATOM 3311 C CA . TRP A 1 24 ? -7.178 1.813 -4.331 1.00 23.45 24 TRP A CA 4
ATOM 3312 C C . TRP A 1 24 ? -6.195 0.722 -4.772 1.00 4.35 24 TRP A C 4
ATOM 3313 O O . TRP A 1 24 ? -6.121 0.364 -5.955 1.00 55.12 24 TRP A O 4
ATOM 3334 N N . ARG A 1 25 ? -5.444 0.203 -3.793 1.00 41.33 25 ARG A N 4
ATOM 3335 C CA . ARG A 1 25 ? -4.449 -0.864 -3.982 1.00 25.31 25 ARG A CA 4
ATOM 3336 C C . ARG A 1 25 ? -4.655 -1.951 -2.907 1.00 2.34 25 ARG A C 4
ATOM 3337 O O . ARG A 1 25 ? -5.429 -1.764 -1.955 1.00 61.03 25 ARG A O 4
ATOM 3358 N N . ARG A 1 26 ? -3.966 -3.091 -3.073 1.00 61.32 26 ARG A N 4
ATOM 3359 C CA . ARG A 1 26 ? -3.966 -4.196 -2.087 1.00 5.41 26 ARG A CA 4
ATOM 3360 C C . ARG A 1 26 ? -2.533 -4.495 -1.654 1.00 60.23 26 ARG A C 4
ATOM 3361 O O . ARG A 1 26 ? -1.639 -4.640 -2.499 1.00 74.14 26 ARG A O 4
ATOM 3382 N N . ASN A 1 27 ? -2.317 -4.582 -0.331 1.00 13.25 27 ASN A N 4
ATOM 3383 C CA . ASN A 1 27 ? -0.990 -4.872 0.238 1.00 61.44 27 ASN A CA 4
ATOM 3384 C C . ASN A 1 27 ? -0.714 -6.391 0.261 1.00 74.15 27 ASN A C 4
ATOM 3385 O O . ASN A 1 27 ? -1.538 -7.189 -0.213 1.00 75.33 27 ASN A O 4
ATOM 3396 N N . ALA A 1 28 ? 0.455 -6.770 0.819 1.00 11.00 28 ALA A N 4
ATOM 3397 C CA . ALA A 1 28 ? 0.894 -8.181 0.951 1.00 73.25 28 ALA A CA 4
ATOM 3398 C C . ALA A 1 28 ? -0.102 -9.026 1.785 1.00 44.02 28 ALA A C 4
ATOM 3399 O O . ALA A 1 28 ? -0.237 -10.234 1.573 1.00 74.51 28 ALA A O 4
ATOM 3406 N N . GLU A 1 29 ? -0.806 -8.354 2.708 1.00 72.15 29 GLU A N 4
ATOM 3407 C CA . GLU A 1 29 ? -1.772 -8.978 3.638 1.00 4.54 29 GLU A CA 4
ATOM 3408 C C . GLU A 1 29 ? -3.134 -9.201 2.932 1.00 65.20 29 GLU A C 4
ATOM 3409 O O . GLU A 1 29 ? -3.843 -10.169 3.219 1.00 45.14 29 GLU A O 4
ATOM 3421 N N . GLY A 1 30 ? -3.455 -8.303 1.981 1.00 15.53 30 GLY A N 4
ATOM 3422 C CA . GLY A 1 30 ? -4.740 -8.307 1.264 1.00 1.02 30 GLY A CA 4
ATOM 3423 C C . GLY A 1 30 ? -5.679 -7.196 1.716 1.00 54.32 30 GLY A C 4
ATOM 3424 O O . GLY A 1 30 ? -6.825 -7.119 1.260 1.00 71.15 30 GLY A O 4
ATOM 3428 N N . GLU A 1 31 ? -5.187 -6.347 2.628 1.00 65.13 31 GLU A N 4
ATOM 3429 C CA . GLU A 1 31 ? -5.924 -5.192 3.159 1.00 32.11 31 GLU A CA 4
ATOM 3430 C C . GLU A 1 31 ? -5.914 -4.020 2.146 1.00 61.33 31 GLU A C 4
ATOM 3431 O O . GLU A 1 31 ? -4.935 -3.861 1.393 1.00 43.14 31 GLU A O 4
ATOM 3443 N N . PRO A 1 32 ? -7.006 -3.184 2.103 1.00 52.02 32 PRO A N 4
ATOM 3444 C CA . PRO A 1 32 ? -7.097 -2.052 1.164 1.00 73.11 32 PRO A CA 4
ATOM 3445 C C . PRO A 1 32 ? -6.235 -0.848 1.613 1.00 73.41 32 PRO A C 4
ATOM 3446 O O . PRO A 1 32 ? -6.540 -0.184 2.606 1.00 71.22 32 PRO A O 4
ATOM 3457 N N . VAL A 1 33 ? -5.129 -0.602 0.895 1.00 1.14 33 VAL A N 4
ATOM 3458 C CA . VAL A 1 33 ? -4.283 0.586 1.103 1.00 41.04 33 VAL A CA 4
ATOM 3459 C C . VAL A 1 33 ? -4.556 1.614 -0.006 1.00 65.04 33 VAL A C 4
ATOM 3460 O O . VAL A 1 33 ? -4.925 1.250 -1.131 1.00 43.45 33 VAL A O 4
ATOM 3473 N N . CYS A 1 34 ? -4.385 2.898 0.332 1.00 23.24 34 CYS A N 4
ATOM 3474 C CA . CYS A 1 34 ? -4.662 4.024 -0.582 1.00 31.43 34 CYS A CA 4
ATOM 3475 C C . CYS A 1 34 ? -3.634 4.104 -1.725 1.00 14.21 34 CYS A C 4
ATOM 3476 O O . CYS A 1 34 ? -2.704 3.289 -1.798 1.00 2.42 34 CYS A O 4
ATOM 3483 N N . ASN A 1 35 ? -3.825 5.097 -2.619 1.00 41.01 35 ASN A N 4
ATOM 3484 C CA . ASN A 1 35 ? -2.876 5.401 -3.706 1.00 63.21 35 ASN A CA 4
ATOM 3485 C C . ASN A 1 35 ? -1.509 5.783 -3.115 1.00 34.30 35 ASN A C 4
ATOM 3486 O O . ASN A 1 35 ? -0.506 5.170 -3.456 1.00 40.21 35 ASN A O 4
ATOM 3497 N N . ALA A 1 36 ? -1.527 6.751 -2.171 1.00 31.55 36 ALA A N 4
ATOM 3498 C CA . ALA A 1 36 ? -0.321 7.279 -1.499 1.00 64.01 36 ALA A CA 4
ATOM 3499 C C . ALA A 1 36 ? 0.527 6.162 -0.850 1.00 71.13 36 ALA A C 4
ATOM 3500 O O . ALA A 1 36 ? 1.734 6.059 -1.099 1.00 34.22 36 ALA A O 4
ATOM 3507 N N . CYS A 1 37 ? -0.143 5.309 -0.044 1.00 63.23 37 CYS A N 4
ATOM 3508 C CA . CYS A 1 37 ? 0.504 4.171 0.652 1.00 0.33 37 CYS A CA 4
ATOM 3509 C C . CYS A 1 37 ? 0.938 3.076 -0.339 1.00 74.12 37 CYS A C 4
ATOM 3510 O O . CYS A 1 37 ? 1.953 2.402 -0.119 1.00 32.14 37 CYS A O 4
ATOM 3517 N N . GLY A 1 38 ? 0.157 2.951 -1.430 1.00 42.54 38 GLY A N 4
ATOM 3518 C CA . GLY A 1 38 ? 0.379 1.955 -2.478 1.00 50.42 38 GLY A CA 4
ATOM 3519 C C . GLY A 1 38 ? 1.501 2.323 -3.442 1.00 62.30 38 GLY A C 4
ATOM 3520 O O . GLY A 1 38 ? 2.033 1.442 -4.123 1.00 21.50 38 GLY A O 4
ATOM 3524 N N . LEU A 1 39 ? 1.839 3.630 -3.522 1.00 13.02 39 LEU A N 4
ATOM 3525 C CA . LEU A 1 39 ? 2.987 4.115 -4.313 1.00 70.05 39 LEU A CA 4
ATOM 3526 C C . LEU A 1 39 ? 4.293 3.725 -3.608 1.00 62.54 39 LEU A C 4
ATOM 3527 O O . LEU A 1 39 ? 5.237 3.252 -4.248 1.00 30.11 39 LEU A O 4
ATOM 3543 N N . TYR A 1 40 ? 4.314 3.908 -2.273 1.00 3.21 40 TYR A N 4
ATOM 3544 C CA . TYR A 1 40 ? 5.467 3.550 -1.434 1.00 23.40 40 TYR A CA 4
ATOM 3545 C C . TYR A 1 40 ? 5.658 2.024 -1.436 1.00 61.35 40 TYR A C 4
ATOM 3546 O O . TYR A 1 40 ? 6.788 1.535 -1.479 1.00 45.42 40 TYR A O 4
ATOM 3564 N N . MET A 1 41 ? 4.532 1.294 -1.398 1.00 64.13 41 MET A N 4
ATOM 3565 C CA . MET A 1 41 ? 4.520 -0.177 -1.409 1.00 60.22 41 MET A CA 4
ATOM 3566 C C . MET A 1 41 ? 4.972 -0.732 -2.767 1.00 4.52 41 MET A C 4
ATOM 3567 O O . MET A 1 41 ? 5.627 -1.782 -2.831 1.00 24.20 41 MET A O 4
ATOM 3581 N N . LYS A 1 42 ? 4.632 -0.009 -3.848 1.00 22.40 42 LYS A N 4
ATOM 3582 C CA . LYS A 1 42 ? 5.065 -0.347 -5.216 1.00 74.23 42 LYS A CA 4
ATOM 3583 C C . LYS A 1 42 ? 6.611 -0.298 -5.283 1.00 22.32 42 LYS A C 4
ATOM 3584 O O . LYS A 1 42 ? 7.253 -1.161 -5.895 1.00 74.32 42 LYS A O 4
ATOM 3603 N N . LEU A 1 43 ? 7.186 0.714 -4.614 1.00 61.31 43 LEU A N 4
ATOM 3604 C CA . LEU A 1 43 ? 8.635 0.949 -4.586 1.00 3.30 43 LEU A CA 4
ATOM 3605 C C . LEU A 1 43 ? 9.368 -0.067 -3.678 1.00 60.41 43 LEU A C 4
ATOM 3606 O O . LEU A 1 43 ? 10.209 -0.836 -4.143 1.00 12.01 43 LEU A O 4
ATOM 3622 N N . HIS A 1 44 ? 9.009 -0.087 -2.382 1.00 14.43 44 HIS A N 4
ATOM 3623 C CA . HIS A 1 44 ? 9.847 -0.701 -1.320 1.00 0.20 44 HIS A CA 4
ATOM 3624 C C . HIS A 1 44 ? 9.189 -1.937 -0.677 1.00 65.32 44 HIS A C 4
ATOM 3625 O O . HIS A 1 44 ? 9.771 -2.534 0.240 1.00 44.34 44 HIS A O 4
ATOM 3640 N N . GLY A 1 45 ? 7.985 -2.321 -1.146 1.00 21.51 45 GLY A N 4
ATOM 3641 C CA . GLY A 1 45 ? 7.286 -3.526 -0.647 1.00 54.43 45 GLY A CA 4
ATOM 3642 C C . GLY A 1 45 ? 6.436 -3.260 0.598 1.00 62.33 45 GLY A C 4
ATOM 3643 O O . GLY A 1 45 ? 5.332 -3.795 0.738 1.00 22.32 45 GLY A O 4
ATOM 3647 N N . VAL A 1 46 ? 6.979 -2.448 1.513 1.00 35.44 46 VAL A N 4
ATOM 3648 C CA . VAL A 1 46 ? 6.301 -2.022 2.751 1.00 33.25 46 VAL A CA 4
ATOM 3649 C C . VAL A 1 46 ? 5.495 -0.715 2.501 1.00 52.12 46 VAL A C 4
ATOM 3650 O O . VAL A 1 46 ? 5.812 0.015 1.557 1.00 63.24 46 VAL A O 4
ATOM 3663 N N . PRO A 1 47 ? 4.442 -0.395 3.331 1.00 23.00 47 PRO A N 4
ATOM 3664 C CA . PRO A 1 47 ? 3.634 0.837 3.154 1.00 13.22 47 PRO A CA 4
ATOM 3665 C C . PRO A 1 47 ? 4.365 2.084 3.698 1.00 70.32 47 PRO A C 4
ATOM 3666 O O . PRO A 1 47 ? 5.513 1.987 4.159 1.00 33.23 47 PRO A O 4
ATOM 3677 N N . ARG A 1 48 ? 3.689 3.251 3.644 1.00 33.50 48 ARG A N 4
ATOM 3678 C CA . ARG A 1 48 ? 4.262 4.521 4.124 1.00 43.21 48 ARG A CA 4
ATOM 3679 C C . ARG A 1 48 ? 4.517 4.490 5.651 1.00 54.12 48 ARG A C 4
ATOM 3680 O O . ARG A 1 48 ? 3.579 4.260 6.429 1.00 75.31 48 ARG A O 4
ATOM 3701 N N . PRO A 1 49 ? 5.805 4.696 6.087 1.00 41.30 49 PRO A N 4
ATOM 3702 C CA . PRO A 1 49 ? 6.183 4.738 7.513 1.00 32.32 49 PRO A CA 4
ATOM 3703 C C . PRO A 1 49 ? 5.639 6.016 8.183 1.00 61.22 49 PRO A C 4
ATOM 3704 O O . PRO A 1 49 ? 6.213 7.103 8.028 1.00 64.20 49 PRO A O 4
ATOM 3715 N N . LEU A 1 50 ? 4.507 5.880 8.879 1.00 41.44 50 LEU A N 4
ATOM 3716 C CA . LEU A 1 50 ? 3.824 7.012 9.528 1.00 21.21 50 LEU A CA 4
ATOM 3717 C C . LEU A 1 50 ? 4.342 7.229 10.956 1.00 21.13 50 LEU A C 4
ATOM 3718 O O . LEU A 1 50 ? 4.854 6.300 11.596 1.00 52.21 50 LEU A O 4
ATOM 3734 N N . ALA A 1 51 ? 4.195 8.469 11.436 1.00 14.11 51 ALA A N 4
ATOM 3735 C CA . ALA A 1 51 ? 4.376 8.812 12.852 1.00 3.32 51 ALA A CA 4
ATOM 3736 C C . ALA A 1 51 ? 3.160 8.307 13.657 1.00 51.43 51 ALA A C 4
ATOM 3737 O O . ALA A 1 51 ? 2.043 8.260 13.117 1.00 21.42 51 ALA A O 4
ATOM 3744 N N . MET A 1 52 ? 3.411 7.883 14.922 1.00 1.30 52 MET A N 4
ATOM 3745 C CA . MET A 1 52 ? 2.388 7.294 15.837 1.00 5.35 52 MET A CA 4
ATOM 3746 C C . MET A 1 52 ? 2.010 5.841 15.401 1.00 5.41 52 MET A C 4
ATOM 3747 O O . MET A 1 52 ? 1.135 5.193 15.997 1.00 14.32 52 MET A O 4
ATOM 3761 N N . ARG A 1 53 ? 2.730 5.301 14.390 1.00 44.52 53 ARG A N 4
ATOM 3762 C CA . ARG A 1 53 ? 2.533 3.922 13.899 1.00 13.14 53 ARG A CA 4
ATOM 3763 C C . ARG A 1 53 ? 3.348 2.955 14.788 1.00 74.22 53 ARG A C 4
ATOM 3764 O O . ARG A 1 53 ? 4.390 2.420 14.393 1.00 14.10 53 ARG A O 4
ATOM 3785 N N . LYS A 1 54 ? 2.870 2.799 16.030 1.00 42.32 54 LYS A N 4
ATOM 3786 C CA . LYS A 1 54 ? 3.478 1.929 17.052 1.00 72.35 54 LYS A CA 4
ATOM 3787 C C . LYS A 1 54 ? 2.441 0.909 17.537 1.00 53.42 54 LYS A C 4
ATOM 3788 O O . LYS A 1 54 ? 1.234 1.092 17.304 1.00 33.23 54 LYS A O 4
ATOM 3807 N N . GLU A 1 55 ? 2.923 -0.150 18.223 1.00 34.04 55 GLU A N 4
ATOM 3808 C CA . GLU A 1 55 ? 2.085 -1.256 18.749 1.00 34.54 55 GLU A CA 4
ATOM 3809 C C . GLU A 1 55 ? 1.336 -1.996 17.614 1.00 1.45 55 GLU A C 4
ATOM 3810 O O . GLU A 1 55 ? 1.593 -1.740 16.431 1.00 70.35 55 GLU A O 4
ATOM 3822 N N . GLY A 1 56 ? 0.425 -2.921 17.979 1.00 24.34 56 GLY A N 4
ATOM 3823 C CA . GLY A 1 56 ? -0.272 -3.750 16.993 1.00 44.04 56 GLY A CA 4
ATOM 3824 C C . GLY A 1 56 ? 0.657 -4.780 16.354 1.00 1.11 56 GLY A C 4
ATOM 3825 O O . GLY A 1 56 ? 1.453 -5.399 17.076 1.00 32.22 56 GLY A O 4
ATOM 3829 N N . ILE A 1 57 ? 0.569 -4.918 15.004 1.00 42.23 57 ILE A N 4
ATOM 3830 C CA . ILE A 1 57 ? 1.324 -5.910 14.196 1.00 22.41 57 ILE A CA 4
ATOM 3831 C C . ILE A 1 57 ? 1.215 -7.326 14.825 1.00 24.21 57 ILE A C 4
ATOM 3832 O O . ILE A 1 57 ? 1.981 -7.674 15.738 1.00 72.14 57 ILE A O 4
ATOM 3848 N N . GLN A 1 58 ? 0.240 -8.117 14.332 1.00 20.21 58 GLN A N 4
ATOM 3849 C CA . GLN A 1 58 ? -0.164 -9.389 14.954 1.00 31.00 58 GLN A CA 4
ATOM 3850 C C . GLN A 1 58 ? 0.994 -10.423 14.999 1.00 23.41 58 GLN A C 4
ATOM 3851 O O . GLN A 1 58 ? 1.341 -11.055 13.995 1.00 41.31 58 GLN A O 4
ATOM 3865 N N . THR A 1 59 ? 1.644 -10.522 16.173 1.00 73.20 59 THR A N 4
ATOM 3866 C CA . THR A 1 59 ? 2.625 -11.577 16.459 1.00 3.14 59 THR A CA 4
ATOM 3867 C C . THR A 1 59 ? 1.862 -12.790 17.026 1.00 53.32 59 THR A C 4
ATOM 3868 O O . THR A 1 59 ? 1.057 -12.645 17.960 1.00 54.15 59 THR A O 4
ATOM 3879 N N . ARG A 1 60 ? 2.082 -13.980 16.447 1.00 63.13 60 ARG A N 4
ATOM 3880 C CA . ARG A 1 60 ? 1.160 -15.112 16.633 1.00 11.42 60 ARG A CA 4
ATOM 3881 C C . ARG A 1 60 ? 1.917 -16.439 16.797 1.00 12.11 60 ARG A C 4
ATOM 3882 O O . ARG A 1 60 ? 2.693 -16.837 15.920 1.00 42.10 60 ARG A O 4
ATOM 3903 N N . LYS A 1 61 ? 1.711 -17.089 17.954 1.00 42.03 61 LYS A N 4
ATOM 3904 C CA . LYS A 1 61 ? 2.070 -18.503 18.186 1.00 23.42 61 LYS A CA 4
ATOM 3905 C C . LYS A 1 61 ? 0.768 -19.324 18.277 1.00 40.33 61 LYS A C 4
ATOM 3906 O O . LYS A 1 61 ? -0.301 -18.748 18.540 1.00 21.30 61 LYS A O 4
ATOM 3925 N N . ARG A 1 62 ? 0.879 -20.655 18.051 1.00 0.32 62 ARG A N 4
ATOM 3926 C CA . ARG A 1 62 ? -0.256 -21.591 17.788 1.00 42.22 62 ARG A CA 4
ATOM 3927 C C . ARG A 1 62 ? -0.812 -21.406 16.359 1.00 13.15 62 ARG A C 4
ATOM 3928 O O . ARG A 1 62 ? -0.897 -22.372 15.582 1.00 5.50 62 ARG A O 4
ATOM 3949 N N . LYS A 1 63 ? -1.178 -20.140 16.045 1.00 51.22 63 LYS A N 4
ATOM 3950 C CA . LYS A 1 63 ? -1.965 -19.752 14.871 1.00 11.52 63 LYS A CA 4
ATOM 3951 C C . LYS A 1 63 ? -3.412 -20.275 15.036 1.00 1.21 63 LYS A C 4
ATOM 3952 O O . LYS A 1 63 ? -3.787 -21.294 14.426 1.00 10.03 63 LYS A O 4
ATOM 3973 N N . SER A 1 1 ? -9.376 10.704 -12.462 1.00 3.12 1 SER A N 5
ATOM 3974 C CA . SER A 1 1 ? -9.082 10.996 -11.043 1.00 32.25 1 SER A CA 5
ATOM 3975 C C . SER A 1 1 ? -8.646 12.466 -10.881 1.00 14.34 1 SER A C 5
ATOM 3976 O O . SER A 1 1 ? -8.121 13.072 -11.826 1.00 11.25 1 SER A O 5
ATOM 3986 N N . HIS A 1 2 ? -8.868 13.031 -9.681 1.00 61.42 2 HIS A N 5
ATOM 3987 C CA . HIS A 1 2 ? -8.500 14.423 -9.356 1.00 22.35 2 HIS A CA 5
ATOM 3988 C C . HIS A 1 2 ? -8.204 14.534 -7.846 1.00 10.44 2 HIS A C 5
ATOM 3989 O O . HIS A 1 2 ? -8.702 13.727 -7.061 1.00 24.23 2 HIS A O 5
ATOM 4003 N N . MET A 1 3 ? -7.410 15.552 -7.452 1.00 15.32 3 MET A N 5
ATOM 4004 C CA . MET A 1 3 ? -6.965 15.737 -6.050 1.00 35.41 3 MET A CA 5
ATOM 4005 C C . MET A 1 3 ? -8.142 16.166 -5.147 1.00 2.13 3 MET A C 5
ATOM 4006 O O . MET A 1 3 ? -8.198 15.797 -3.971 1.00 13.41 3 MET A O 5
ATOM 4020 N N . SER A 1 4 ? -9.086 16.926 -5.721 1.00 53.32 4 SER A N 5
ATOM 4021 C CA . SER A 1 4 ? -10.349 17.264 -5.055 1.00 71.45 4 SER A CA 5
ATOM 4022 C C . SER A 1 4 ? -11.255 16.013 -5.074 1.00 41.10 4 SER A C 5
ATOM 4023 O O . SER A 1 4 ? -11.982 15.767 -6.048 1.00 31.12 4 SER A O 5
ATOM 4031 N N . ALA A 1 5 ? -11.129 15.192 -4.020 1.00 73.10 5 ALA A N 5
ATOM 4032 C CA . ALA A 1 5 ? -11.872 13.933 -3.871 1.00 23.01 5 ALA A CA 5
ATOM 4033 C C . ALA A 1 5 ? -13.331 14.199 -3.468 1.00 43.24 5 ALA A C 5
ATOM 4034 O O . ALA A 1 5 ? -14.248 13.623 -4.061 1.00 72.21 5 ALA A O 5
ATOM 4041 N N . SER A 1 6 ? -13.520 15.113 -2.483 1.00 1.03 6 SER A N 5
ATOM 4042 C CA . SER A 1 6 ? -14.825 15.362 -1.827 1.00 74.43 6 SER A CA 5
ATOM 4043 C C . SER A 1 6 ? -15.395 14.037 -1.281 1.00 21.43 6 SER A C 5
ATOM 4044 O O . SER A 1 6 ? -16.377 13.486 -1.792 1.00 51.41 6 SER A O 5
ATOM 4052 N N . ARG A 1 7 ? -14.692 13.512 -0.271 1.00 21.35 7 ARG A N 5
ATOM 4053 C CA . ARG A 1 7 ? -14.869 12.132 0.223 1.00 1.30 7 ARG A CA 5
ATOM 4054 C C . ARG A 1 7 ? -16.144 11.952 1.068 1.00 44.31 7 ARG A C 5
ATOM 4055 O O . ARG A 1 7 ? -16.818 12.919 1.436 1.00 73.14 7 ARG A O 5
ATOM 4076 N N . ARG A 1 8 ? -16.455 10.687 1.360 1.00 4.20 8 ARG A N 5
ATOM 4077 C CA . ARG A 1 8 ? -17.524 10.276 2.285 1.00 73.53 8 ARG A CA 5
ATOM 4078 C C . ARG A 1 8 ? -16.954 9.221 3.247 1.00 41.31 8 ARG A C 5
ATOM 4079 O O . ARG A 1 8 ? -15.756 8.892 3.182 1.00 21.44 8 ARG A O 5
ATOM 4100 N N . VAL A 1 9 ? -17.802 8.708 4.150 1.00 15.33 9 VAL A N 5
ATOM 4101 C CA . VAL A 1 9 ? -17.417 7.646 5.086 1.00 1.11 9 VAL A CA 5
ATOM 4102 C C . VAL A 1 9 ? -17.684 6.278 4.427 1.00 22.33 9 VAL A C 5
ATOM 4103 O O . VAL A 1 9 ? -18.835 5.953 4.123 1.00 43.30 9 VAL A O 5
ATOM 4116 N N . GLY A 1 10 ? -16.618 5.506 4.176 1.00 12.41 10 GLY A N 5
ATOM 4117 C CA . GLY A 1 10 ? -16.734 4.161 3.615 1.00 51.22 10 GLY A CA 5
ATOM 4118 C C . GLY A 1 10 ? -15.534 3.324 4.015 1.00 62.11 10 GLY A C 5
ATOM 4119 O O . GLY A 1 10 ? -15.398 2.977 5.194 1.00 10.32 10 GLY A O 5
ATOM 4123 N N . LEU A 1 11 ? -14.660 3.011 3.047 1.00 34.24 11 LEU A N 5
ATOM 4124 C CA . LEU A 1 11 ? -13.360 2.382 3.300 1.00 10.04 11 LEU A CA 5
ATOM 4125 C C . LEU A 1 11 ? -12.346 3.455 3.732 1.00 53.11 11 LEU A C 5
ATOM 4126 O O . LEU A 1 11 ? -12.456 4.624 3.354 1.00 41.45 11 LEU A O 5
ATOM 4142 N N . SER A 1 12 ? -11.379 3.038 4.529 1.00 22.31 12 SER A N 5
ATOM 4143 C CA . SER A 1 12 ? -10.236 3.857 4.920 1.00 11.54 12 SER A CA 5
ATOM 4144 C C . SER A 1 12 ? -8.960 3.036 4.638 1.00 24.44 12 SER A C 5
ATOM 4145 O O . SER A 1 12 ? -9.009 1.794 4.681 1.00 23.50 12 SER A O 5
ATOM 4153 N N . CYS A 1 13 ? -7.846 3.728 4.304 1.00 65.11 13 CYS A N 5
ATOM 4154 C CA . CYS A 1 13 ? -6.514 3.111 4.131 1.00 72.03 13 CYS A CA 5
ATOM 4155 C C . CYS A 1 13 ? -6.157 2.319 5.387 1.00 73.22 13 CYS A C 5
ATOM 4156 O O . CYS A 1 13 ? -6.112 2.880 6.479 1.00 51.35 13 CYS A O 5
ATOM 4163 N N . ALA A 1 14 ? -5.949 1.002 5.221 1.00 43.51 14 ALA A N 5
ATOM 4164 C CA . ALA A 1 14 ? -5.657 0.072 6.336 1.00 20.51 14 ALA A CA 5
ATOM 4165 C C . ALA A 1 14 ? -4.388 0.468 7.128 1.00 30.55 14 ALA A C 5
ATOM 4166 O O . ALA A 1 14 ? -4.154 -0.051 8.227 1.00 75.51 14 ALA A O 5
ATOM 4173 N N . ASN A 1 15 ? -3.580 1.375 6.538 1.00 13.23 15 ASN A N 5
ATOM 4174 C CA . ASN A 1 15 ? -2.363 1.912 7.147 1.00 0.20 15 ASN A CA 5
ATOM 4175 C C . ASN A 1 15 ? -2.628 3.342 7.682 1.00 20.13 15 ASN A C 5
ATOM 4176 O O . ASN A 1 15 ? -2.749 3.539 8.887 1.00 64.32 15 ASN A O 5
ATOM 4187 N N . CYS A 1 16 ? -2.770 4.336 6.766 1.00 73.23 16 CYS A N 5
ATOM 4188 C CA . CYS A 1 16 ? -2.769 5.783 7.126 1.00 3.13 16 CYS A CA 5
ATOM 4189 C C . CYS A 1 16 ? -4.179 6.326 7.441 1.00 33.14 16 CYS A C 5
ATOM 4190 O O . CYS A 1 16 ? -4.314 7.497 7.825 1.00 32.02 16 CYS A O 5
ATOM 4197 N N . GLN A 1 17 ? -5.210 5.468 7.259 1.00 2.33 17 GLN A N 5
ATOM 4198 C CA . GLN A 1 17 ? -6.638 5.773 7.527 1.00 43.34 17 GLN A CA 5
ATOM 4199 C C . GLN A 1 17 ? -7.233 6.872 6.618 1.00 15.52 17 GLN A C 5
ATOM 4200 O O . GLN A 1 17 ? -8.371 7.292 6.846 1.00 53.22 17 GLN A O 5
ATOM 4214 N N . THR A 1 18 ? -6.496 7.315 5.577 1.00 73.52 18 THR A N 5
ATOM 4215 C CA . THR A 1 18 ? -7.014 8.330 4.650 1.00 42.01 18 THR A CA 5
ATOM 4216 C C . THR A 1 18 ? -8.084 7.683 3.739 1.00 25.52 18 THR A C 5
ATOM 4217 O O . THR A 1 18 ? -7.892 6.575 3.210 1.00 70.40 18 THR A O 5
ATOM 4228 N N . THR A 1 19 ? -9.231 8.351 3.643 1.00 23.22 19 THR A N 5
ATOM 4229 C CA . THR A 1 19 ? -10.365 7.910 2.812 1.00 33.11 19 THR A CA 5
ATOM 4230 C C . THR A 1 19 ? -10.251 8.480 1.384 1.00 13.52 19 THR A C 5
ATOM 4231 O O . THR A 1 19 ? -10.929 8.007 0.472 1.00 15.15 19 THR A O 5
ATOM 4242 N N . THR A 1 20 ? -9.374 9.492 1.211 1.00 0.25 20 THR A N 5
ATOM 4243 C CA . THR A 1 20 ? -9.175 10.188 -0.069 1.00 31.14 20 THR A CA 5
ATOM 4244 C C . THR A 1 20 ? -8.230 9.398 -1.000 1.00 43.12 20 THR A C 5
ATOM 4245 O O . THR A 1 20 ? -7.004 9.457 -0.862 1.00 21.00 20 THR A O 5
ATOM 4256 N N . THR A 1 21 ? -8.844 8.606 -1.898 1.00 61.44 21 THR A N 5
ATOM 4257 C CA . THR A 1 21 ? -8.170 7.918 -3.010 1.00 44.32 21 THR A CA 5
ATOM 4258 C C . THR A 1 21 ? -9.236 7.306 -3.934 1.00 50.33 21 THR A C 5
ATOM 4259 O O . THR A 1 21 ? -10.274 6.823 -3.453 1.00 32.30 21 THR A O 5
ATOM 4270 N N . THR A 1 22 ? -8.999 7.346 -5.250 1.00 42.15 22 THR A N 5
ATOM 4271 C CA . THR A 1 22 ? -9.884 6.702 -6.233 1.00 53.14 22 THR A CA 5
ATOM 4272 C C . THR A 1 22 ? -9.590 5.195 -6.287 1.00 33.21 22 THR A C 5
ATOM 4273 O O . THR A 1 22 ? -10.498 4.364 -6.151 1.00 42.42 22 THR A O 5
ATOM 4284 N N . LEU A 1 23 ? -8.305 4.860 -6.461 1.00 30.11 23 LEU A N 5
ATOM 4285 C CA . LEU A 1 23 ? -7.848 3.471 -6.536 1.00 22.02 23 LEU A CA 5
ATOM 4286 C C . LEU A 1 23 ? -7.556 2.943 -5.124 1.00 52.21 23 LEU A C 5
AT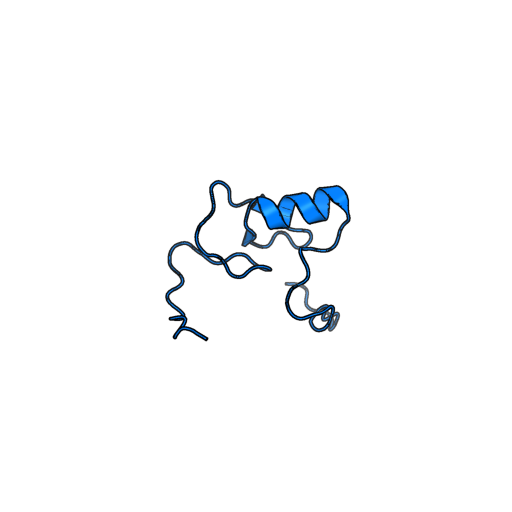OM 4287 O O . LEU A 1 23 ? -6.520 3.267 -4.524 1.00 42.35 23 LEU A O 5
ATOM 4303 N N . TRP A 1 24 ? -8.525 2.189 -4.575 1.00 4.11 24 TRP A N 5
ATOM 4304 C CA . TRP A 1 24 ? -8.323 1.380 -3.368 1.00 31.35 24 TRP A CA 5
ATOM 4305 C C . TRP A 1 24 ? -7.481 0.164 -3.748 1.00 63.14 24 TRP A C 5
ATOM 4306 O O . TRP A 1 24 ? -7.999 -0.830 -4.271 1.00 25.10 24 TRP A O 5
ATOM 4327 N N . ARG A 1 25 ? -6.172 0.285 -3.536 1.00 53.50 25 ARG A N 5
ATOM 4328 C CA . ARG A 1 25 ? -5.202 -0.761 -3.875 1.00 73.43 25 ARG A CA 5
ATOM 4329 C C . ARG A 1 25 ? -5.214 -1.859 -2.806 1.00 33.21 25 ARG A C 5
ATOM 4330 O O . ARG A 1 25 ? -5.865 -1.724 -1.766 1.00 22.45 25 ARG A O 5
ATOM 4351 N N . ARG A 1 26 ? -4.508 -2.959 -3.078 1.00 72.04 26 ARG A N 5
ATOM 4352 C CA . ARG A 1 26 ? -4.253 -4.006 -2.086 1.00 33.43 26 ARG A CA 5
ATOM 4353 C C . ARG A 1 26 ? -2.775 -3.975 -1.729 1.00 0.20 26 ARG A C 5
ATOM 4354 O O . ARG A 1 26 ? -1.914 -3.900 -2.621 1.00 25.52 26 ARG A O 5
ATOM 4375 N N . ASN A 1 27 ? -2.487 -3.996 -0.423 1.00 5.31 27 ASN A N 5
ATOM 4376 C CA . ASN A 1 27 ? -1.119 -4.161 0.079 1.00 53.20 27 ASN A CA 5
ATOM 4377 C C . ASN A 1 27 ? -0.689 -5.635 -0.082 1.00 74.45 27 ASN A C 5
ATOM 4378 O O . ASN A 1 27 ? -1.479 -6.476 -0.555 1.00 60.25 27 ASN A O 5
ATOM 4389 N N . ALA A 1 28 ? 0.552 -5.950 0.337 1.00 3.12 28 ALA A N 5
ATOM 4390 C CA . ALA A 1 28 ? 1.151 -7.299 0.183 1.00 73.34 28 ALA A CA 5
ATOM 4391 C C . ALA A 1 28 ? 0.360 -8.401 0.927 1.00 64.15 28 ALA A C 5
ATOM 4392 O O . ALA A 1 28 ? 0.578 -9.592 0.683 1.00 11.30 28 ALA A O 5
ATOM 4399 N N . GLU A 1 29 ? -0.526 -7.991 1.852 1.00 2.22 29 GLU A N 5
ATOM 4400 C CA . GLU A 1 29 ? -1.429 -8.900 2.576 1.00 11.11 29 GLU A CA 5
ATOM 4401 C C . GLU A 1 29 ? -2.704 -9.162 1.733 1.00 65.54 29 GLU A C 5
ATOM 4402 O O . GLU A 1 29 ? -3.045 -10.309 1.433 1.00 42.12 29 GLU A O 5
ATOM 4414 N N . GLY A 1 30 ? -3.371 -8.060 1.335 1.00 54.14 30 GLY A N 5
ATOM 4415 C CA . GLY A 1 30 ? -4.670 -8.093 0.639 1.00 33.21 30 GLY A CA 5
ATOM 4416 C C . GLY A 1 30 ? -5.676 -7.099 1.230 1.00 50.33 30 GLY A C 5
ATOM 4417 O O . GLY A 1 30 ? -6.864 -7.141 0.893 1.00 4.10 30 GLY A O 5
ATOM 4421 N N . GLU A 1 31 ? -5.190 -6.207 2.113 1.00 10.34 31 GLU A N 5
ATOM 4422 C CA . GLU A 1 31 ? -6.011 -5.166 2.772 1.00 2.04 31 GLU A CA 5
ATOM 4423 C C . GLU A 1 31 ? -6.144 -3.900 1.875 1.00 42.44 31 GLU A C 5
ATOM 4424 O O . GLU A 1 31 ? -5.198 -3.567 1.132 1.00 60.20 31 GLU A O 5
ATOM 4436 N N . PRO A 1 32 ? -7.320 -3.174 1.922 1.00 22.34 32 PRO A N 5
ATOM 4437 C CA . PRO A 1 32 ? -7.545 -1.972 1.091 1.00 74.43 32 PRO A CA 5
ATOM 4438 C C . PRO A 1 32 ? -6.751 -0.745 1.616 1.00 44.13 32 PRO A C 5
ATOM 4439 O O . PRO A 1 32 ? -7.091 -0.143 2.640 1.00 64.12 32 PRO A O 5
ATOM 4450 N N . VAL A 1 33 ? -5.649 -0.421 0.925 1.00 75.30 33 VAL A N 5
ATOM 4451 C CA . VAL A 1 33 ? -4.827 0.768 1.212 1.00 41.32 33 VAL A CA 5
ATOM 4452 C C . VAL A 1 33 ? -5.027 1.807 0.103 1.00 5.55 33 VAL A C 5
ATOM 4453 O O . VAL A 1 33 ? -5.451 1.468 -1.017 1.00 73.51 33 VAL A O 5
ATOM 4466 N N . CYS A 1 34 ? -4.724 3.070 0.424 1.00 24.22 34 CYS A N 5
ATOM 4467 C CA . CYS A 1 34 ? -4.778 4.179 -0.541 1.00 73.24 34 CYS A CA 5
ATOM 4468 C C . CYS A 1 34 ? -3.655 4.047 -1.580 1.00 23.30 34 CYS A C 5
ATOM 4469 O O . CYS A 1 34 ? -2.680 3.310 -1.373 1.00 74.21 34 CYS A O 5
ATOM 4476 N N . ASN A 1 35 ? -3.803 4.793 -2.702 1.00 44.24 35 ASN A N 5
ATOM 4477 C CA . ASN A 1 35 ? -2.817 4.800 -3.804 1.00 44.11 35 ASN A CA 5
ATOM 4478 C C . ASN A 1 35 ? -1.470 5.389 -3.323 1.00 62.51 35 ASN A C 5
ATOM 4479 O O . ASN A 1 35 ? -0.415 4.918 -3.737 1.00 53.13 35 ASN A O 5
ATOM 4490 N N . ALA A 1 36 ? -1.536 6.355 -2.382 1.00 5.33 36 ALA A N 5
ATOM 4491 C CA . ALA A 1 36 ? -0.348 6.988 -1.766 1.00 20.33 36 ALA A CA 5
ATOM 4492 C C . ALA A 1 36 ? 0.522 5.967 -0.985 1.00 52.51 36 ALA A C 5
ATOM 4493 O O . ALA A 1 36 ? 1.756 6.069 -0.978 1.00 45.55 36 ALA A O 5
ATOM 4500 N N . CYS A 1 37 ? -0.146 4.985 -0.327 1.00 22.33 37 CYS A N 5
ATOM 4501 C CA . CYS A 1 37 ? 0.535 3.906 0.434 1.00 34.05 37 CYS A CA 5
ATOM 4502 C C . CYS A 1 37 ? 0.967 2.762 -0.516 1.00 52.44 37 CYS A C 5
ATOM 4503 O O . CYS A 1 37 ? 2.031 2.159 -0.322 1.00 12.24 37 CYS A O 5
ATOM 4510 N N . GLY A 1 38 ? 0.126 2.500 -1.544 1.00 52.12 38 GLY A N 5
ATOM 4511 C CA . GLY A 1 38 ? 0.319 1.381 -2.488 1.00 62.33 38 GLY A CA 5
ATOM 4512 C C . GLY A 1 38 ? 1.523 1.570 -3.401 1.00 71.40 38 GLY A C 5
ATOM 4513 O O . GLY A 1 38 ? 2.221 0.600 -3.725 1.00 22.32 38 GLY A O 5
ATOM 4517 N N . LEU A 1 39 ? 1.756 2.837 -3.817 1.00 55.32 39 LEU A N 5
ATOM 4518 C CA . LEU A 1 39 ? 2.943 3.223 -4.608 1.00 75.54 39 LEU A CA 5
ATOM 4519 C C . LEU A 1 39 ? 4.231 2.973 -3.804 1.00 54.30 39 LEU A C 5
ATOM 4520 O O . LEU A 1 39 ? 5.182 2.399 -4.323 1.00 74.41 39 LEU A O 5
ATOM 4536 N N . TYR A 1 40 ? 4.199 3.377 -2.519 1.00 74.43 40 TYR A N 5
ATOM 4537 C CA . TYR A 1 40 ? 5.352 3.281 -1.605 1.00 10.44 40 TYR A CA 5
ATOM 4538 C C . TYR A 1 40 ? 5.743 1.803 -1.373 1.00 74.44 40 TYR A C 5
ATOM 4539 O O . TYR A 1 40 ? 6.930 1.478 -1.272 1.00 2.33 40 TYR A O 5
ATOM 4557 N N . MET A 1 41 ? 4.720 0.927 -1.296 1.00 11.11 41 MET A N 5
ATOM 4558 C CA . MET A 1 41 ? 4.911 -0.525 -1.110 1.00 43.03 41 MET A CA 5
ATOM 4559 C C . MET A 1 41 ? 5.427 -1.195 -2.401 1.00 23.24 41 MET A C 5
ATOM 4560 O O . MET A 1 41 ? 6.131 -2.202 -2.342 1.00 74.43 41 MET A O 5
ATOM 4574 N N . LYS A 1 42 ? 5.071 -0.631 -3.564 1.00 44.21 42 LYS A N 5
ATOM 4575 C CA . LYS A 1 42 ? 5.587 -1.108 -4.869 1.00 52.55 42 LYS A CA 5
ATOM 4576 C C . LYS A 1 42 ? 7.077 -0.702 -5.033 1.00 1.43 42 LYS A C 5
ATOM 4577 O O . LYS A 1 42 ? 7.870 -1.433 -5.634 1.00 12.10 42 LYS A O 5
ATOM 4596 N N . LEU A 1 43 ? 7.444 0.450 -4.456 1.00 33.42 43 LEU A N 5
ATOM 4597 C CA . LEU A 1 43 ? 8.809 0.987 -4.531 1.00 4.41 43 LEU A CA 5
ATOM 4598 C C . LEU A 1 43 ? 9.768 0.235 -3.581 1.00 32.15 43 LEU A C 5
ATOM 4599 O O . LEU A 1 43 ? 10.803 -0.283 -4.014 1.00 53.14 43 LEU A O 5
ATOM 4615 N N . HIS A 1 44 ? 9.406 0.172 -2.281 1.00 15.34 44 HIS A N 5
ATOM 4616 C CA . HIS A 1 44 ? 10.338 -0.257 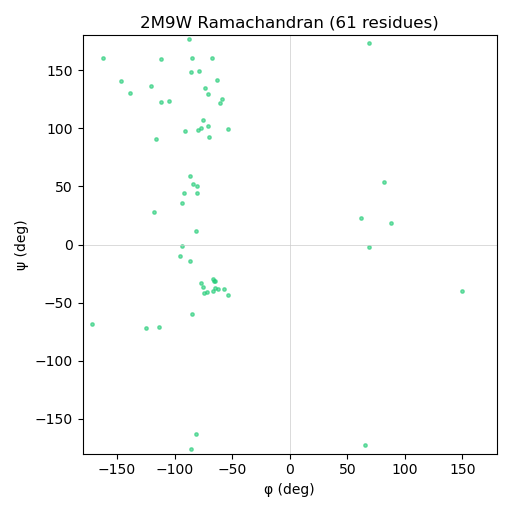-1.202 1.00 61.05 44 HIS A CA 5
ATOM 4617 C C . HIS A 1 44 ? 9.901 -1.568 -0.523 1.00 74.12 44 HIS A C 5
ATOM 4618 O O . HIS A 1 44 ? 10.607 -2.064 0.364 1.00 20.23 44 HIS A O 5
ATOM 4633 N N . GLY A 1 45 ? 8.746 -2.124 -0.941 1.00 1.32 45 GLY A N 5
ATOM 4634 C CA . GLY A 1 45 ? 8.249 -3.401 -0.408 1.00 1.11 45 GLY A CA 5
ATOM 4635 C C . GLY A 1 45 ? 7.763 -3.328 1.036 1.00 31.44 45 GLY A C 5
ATOM 4636 O O . GLY A 1 45 ? 7.705 -4.352 1.725 1.00 73.52 45 GLY A O 5
ATOM 4640 N N . VAL A 1 46 ? 7.409 -2.107 1.490 1.00 53.32 46 VAL A N 5
ATOM 4641 C CA . VAL A 1 46 ? 6.945 -1.828 2.871 1.00 11.14 46 VAL A CA 5
ATOM 4642 C C . VAL A 1 46 ? 5.856 -0.718 2.863 1.00 72.12 46 VAL A C 5
ATOM 4643 O O . VAL A 1 46 ? 5.826 0.108 1.938 1.00 33.12 46 VAL A O 5
ATOM 4656 N N . PRO A 1 47 ? 4.947 -0.664 3.902 1.00 62.42 47 PRO A N 5
ATOM 4657 C CA . PRO A 1 47 ? 3.928 0.406 4.005 1.00 31.10 47 PRO A CA 5
ATOM 4658 C C . PRO A 1 47 ? 4.570 1.777 4.326 1.00 15.31 47 PRO A C 5
ATOM 4659 O O . PRO A 1 47 ? 5.678 1.842 4.881 1.00 30.45 47 PRO A O 5
ATOM 4670 N N . ARG A 1 48 ? 3.857 2.843 3.971 1.00 50.34 48 ARG A N 5
ATOM 4671 C CA . ARG A 1 48 ? 4.340 4.227 4.103 1.00 1.41 48 ARG A CA 5
ATOM 4672 C C . ARG A 1 48 ? 4.352 4.645 5.593 1.00 13.20 48 ARG A C 5
ATOM 4673 O O . ARG A 1 48 ? 3.322 4.516 6.252 1.00 73.03 48 ARG A O 5
ATOM 4694 N N . PRO A 1 49 ? 5.509 5.138 6.151 1.00 60.34 49 PRO A N 5
ATOM 4695 C CA . PRO A 1 49 ? 5.639 5.426 7.609 1.00 1.10 49 PRO A CA 5
ATOM 4696 C C . PRO A 1 49 ? 4.679 6.543 8.076 1.00 55.15 49 PRO A C 5
ATOM 4697 O O . PRO A 1 49 ? 4.400 7.483 7.326 1.00 2.40 49 PRO A O 5
ATOM 4708 N N . LEU A 1 50 ? 4.162 6.412 9.308 1.00 52.21 50 LEU A N 5
ATOM 4709 C CA . LEU A 1 50 ? 3.128 7.312 9.853 1.00 20.33 50 LEU A CA 5
ATOM 4710 C C . LEU A 1 50 ? 3.694 8.172 10.994 1.00 4.21 50 LEU A C 5
ATOM 4711 O O . LEU A 1 50 ? 4.305 7.645 11.935 1.00 2.20 50 LEU A O 5
ATOM 4727 N N . ALA A 1 51 ? 3.481 9.492 10.893 1.00 51.34 51 ALA A N 5
ATOM 4728 C CA . ALA A 1 51 ? 3.822 10.452 11.945 1.00 63.00 51 ALA A CA 5
ATOM 4729 C C . ALA A 1 51 ? 2.743 10.415 13.038 1.00 14.32 51 ALA A C 5
ATOM 4730 O O . ALA A 1 51 ? 1.739 11.136 12.957 1.00 53.35 51 ALA A O 5
ATOM 4737 N N . MET A 1 52 ? 2.921 9.514 14.019 1.00 65.42 52 MET A N 5
ATOM 4738 C CA . MET A 1 52 ? 1.994 9.376 15.156 1.00 51.32 52 MET A CA 5
ATOM 4739 C C . MET A 1 52 ? 2.234 10.523 16.156 1.00 73.00 52 MET A C 5
ATOM 4740 O O . MET A 1 52 ? 3.050 10.412 17.083 1.00 43.42 52 MET A O 5
ATOM 4754 N N . ARG A 1 53 ? 1.545 11.642 15.901 1.00 34.11 53 ARG A N 5
ATOM 4755 C CA . ARG A 1 53 ? 1.609 12.865 16.708 1.00 20.44 53 ARG A CA 5
ATOM 4756 C C . ARG A 1 53 ? 0.179 13.429 16.758 1.00 15.14 53 ARG A C 5
ATOM 4757 O O . ARG A 1 53 ? -0.238 14.215 15.896 1.00 51.51 53 ARG A O 5
ATOM 4778 N N . LYS A 1 54 ? -0.579 12.976 17.762 1.00 41.42 54 LYS A N 5
ATOM 4779 C CA . LYS A 1 54 ? -2.014 13.248 17.887 1.00 4.42 54 LYS A CA 5
ATOM 4780 C C . LYS A 1 54 ? -2.392 13.371 19.365 1.00 72.43 54 LYS A C 5
ATOM 4781 O O . LYS A 1 54 ? -1.676 12.883 20.255 1.00 3.14 54 LYS A O 5
ATOM 4800 N N . GLU A 1 55 ? -3.514 14.056 19.610 1.00 45.52 55 GLU A N 5
ATOM 4801 C CA . GLU A 1 55 ? -4.084 14.268 20.961 1.00 45.41 55 GLU A CA 5
ATOM 4802 C C . GLU A 1 55 ? -5.495 13.670 21.040 1.00 21.10 55 GLU A C 5
ATOM 4803 O O . GLU A 1 55 ? -6.321 14.102 21.853 1.00 31.41 55 GLU A O 5
ATOM 4815 N N . GLY A 1 56 ? -5.741 12.639 20.215 1.00 13.21 56 GLY A N 5
ATOM 4816 C CA . GLY A 1 56 ? -7.023 11.946 20.176 1.00 21.22 56 GLY A CA 5
ATOM 4817 C C . GLY A 1 56 ? -7.059 10.775 21.144 1.00 64.55 56 GLY A C 5
ATOM 4818 O O . GLY A 1 56 ? -6.728 9.650 20.765 1.00 12.31 56 GLY A O 5
ATOM 4822 N N . ILE A 1 57 ? -7.419 11.034 22.409 1.00 0.14 57 ILE A N 5
ATOM 4823 C CA . ILE A 1 57 ? -7.602 9.971 23.410 1.00 62.34 57 ILE A CA 5
ATOM 4824 C C . ILE A 1 57 ? -9.068 9.483 23.321 1.00 43.13 57 ILE A C 5
ATOM 4825 O O . ILE A 1 57 ? -9.988 10.177 23.778 1.00 71.21 57 ILE A O 5
ATOM 4841 N N . GLN A 1 58 ? -9.272 8.328 22.653 1.00 64.21 58 GLN A N 5
ATOM 4842 C CA . GLN A 1 58 ? -10.596 7.701 22.481 1.00 72.53 58 GLN A CA 5
ATOM 4843 C C . GLN A 1 58 ? -11.032 7.061 23.810 1.00 4.05 58 GLN A C 5
ATOM 4844 O O . GLN A 1 58 ? -10.536 5.997 24.181 1.00 2.53 58 GLN A O 5
ATOM 4858 N N . THR A 1 59 ? -11.903 7.752 24.552 1.00 24.24 59 THR A N 5
ATOM 4859 C CA . THR A 1 59 ? -12.445 7.251 25.824 1.00 71.22 59 THR A CA 5
ATOM 4860 C C . THR A 1 59 ? -13.740 6.454 25.562 1.00 24.32 59 THR A C 5
ATOM 4861 O O . THR A 1 59 ? -14.741 7.027 25.126 1.00 52.55 59 THR A O 5
ATOM 4872 N N . ARG A 1 60 ? -13.703 5.124 25.786 1.00 2.14 60 ARG A N 5
ATOM 4873 C CA . ARG A 1 60 ? -14.863 4.236 25.555 1.00 50.41 60 ARG A CA 5
ATOM 4874 C C . ARG A 1 60 ? -15.641 4.035 26.868 1.00 50.43 60 ARG A C 5
ATOM 4875 O O . ARG A 1 60 ? -16.834 4.356 26.951 1.00 14.41 60 ARG A O 5
ATOM 4896 N N . LYS A 1 61 ? -14.922 3.517 27.890 1.00 42.21 61 LYS A N 5
ATOM 4897 C CA . LYS A 1 61 ? -15.498 3.006 29.148 1.00 73.24 61 LYS A CA 5
ATOM 4898 C C . LYS A 1 61 ? -16.545 1.925 28.843 1.00 65.43 61 LYS A C 5
ATOM 4899 O O . LYS A 1 61 ? -17.741 2.078 29.122 1.00 11.32 61 LYS A O 5
ATOM 4918 N N . ARG A 1 62 ? -16.060 0.840 28.210 1.00 72.21 62 ARG A N 5
ATOM 4919 C CA . ARG A 1 62 ? -16.904 -0.272 27.747 1.00 50.22 62 ARG A CA 5
ATOM 4920 C C . ARG A 1 62 ? -17.264 -1.184 28.939 1.00 14.13 62 ARG A C 5
ATOM 4921 O O . ARG A 1 62 ? -16.592 -2.194 29.199 1.00 51.04 62 ARG A O 5
ATOM 4942 N N . LYS A 1 63 ? -18.278 -0.742 29.701 1.00 12.41 63 LYS A N 5
ATOM 4943 C CA . LYS A 1 63 ? -18.842 -1.467 30.841 1.00 13.41 63 LYS A CA 5
ATOM 4944 C C . LYS A 1 63 ? -20.202 -0.812 31.173 1.00 30.34 63 LYS A C 5
ATOM 4945 O O . LYS A 1 63 ? -20.214 0.336 31.673 1.00 54.42 63 LYS A O 5
ATOM 4966 N N . SER A 1 1 ? -10.233 17.503 -0.539 1.00 14.42 1 SER A N 6
ATOM 4967 C CA . SER A 1 1 ? -11.109 16.490 0.070 1.00 71.13 1 SER A CA 6
ATOM 4968 C C . SER A 1 1 ? -10.453 15.912 1.341 1.00 44.52 1 SER A C 6
ATOM 4969 O O . SER A 1 1 ? -9.582 15.037 1.248 1.00 41.50 1 SER A O 6
ATOM 4979 N N . HIS A 1 2 ? -10.853 16.450 2.517 1.00 24.00 2 HIS A N 6
ATOM 4980 C CA . HIS A 1 2 ? -10.379 15.986 3.837 1.00 33.01 2 HIS A CA 6
ATOM 4981 C C . HIS A 1 2 ? -11.312 16.547 4.937 1.00 13.33 2 HIS A C 6
ATOM 4982 O O . HIS A 1 2 ? -10.869 17.212 5.887 1.00 14.11 2 HIS A O 6
ATOM 4996 N N . MET A 1 3 ? -12.626 16.299 4.773 1.00 64.13 3 MET A N 6
ATOM 4997 C CA . MET A 1 3 ? -13.646 16.680 5.776 1.00 53.44 3 MET A CA 6
ATOM 4998 C C . MET A 1 3 ? -13.572 15.741 6.993 1.00 55.20 3 MET A C 6
ATOM 4999 O O . MET A 1 3 ? -13.165 14.577 6.862 1.00 74.45 3 MET A O 6
ATOM 5013 N N . SER A 1 4 ? -13.955 16.264 8.170 1.00 51.04 4 SER A N 6
ATOM 5014 C CA . SER A 1 4 ? -13.896 15.525 9.441 1.00 33.45 4 SER A CA 6
ATOM 5015 C C . SER A 1 4 ? -14.976 14.416 9.488 1.00 4.20 4 SER A C 6
ATOM 5016 O O . SER A 1 4 ? -16.122 14.651 9.906 1.00 2.51 4 SER A O 6
ATOM 5024 N N . ALA A 1 5 ? -14.599 13.220 9.012 1.00 73.42 5 ALA A N 6
ATOM 5025 C CA . ALA A 1 5 ? -15.471 12.039 9.001 1.00 40.15 5 ALA A CA 6
ATOM 5026 C C . ALA A 1 5 ? -15.554 11.428 10.411 1.00 10.44 5 ALA A C 6
ATOM 5027 O O . ALA A 1 5 ? -14.532 10.999 10.966 1.00 11.52 5 ALA A O 6
ATOM 5034 N N . SER A 1 6 ? -16.776 11.413 10.978 1.00 62.42 6 SER A N 6
ATOM 5035 C CA . SER A 1 6 ? -17.051 10.853 12.315 1.00 2.12 6 SER A CA 6
ATOM 5036 C C . SER A 1 6 ? -16.750 9.341 12.341 1.00 35.34 6 SER A C 6
ATOM 5037 O O . SER A 1 6 ? -15.993 8.858 13.198 1.00 31.22 6 SER A O 6
ATOM 5045 N N . ARG A 1 7 ? -17.344 8.621 11.377 1.00 53.44 7 ARG A N 6
ATOM 5046 C CA . ARG A 1 7 ? -17.152 7.180 11.184 1.00 40.23 7 ARG A CA 6
ATOM 5047 C C . ARG A 1 7 ? -17.699 6.816 9.802 1.00 5.42 7 ARG A C 6
ATOM 5048 O O . ARG A 1 7 ? -18.860 7.104 9.489 1.00 72.51 7 ARG A O 6
ATOM 5069 N N . ARG A 1 8 ? -16.845 6.217 8.965 1.00 14.55 8 ARG A N 6
ATOM 5070 C CA . ARG A 1 8 ? -17.219 5.750 7.617 1.00 74.22 8 ARG A CA 6
ATOM 5071 C C . ARG A 1 8 ? -17.509 4.241 7.619 1.00 71.21 8 ARG A C 6
ATOM 5072 O O . ARG A 1 8 ? -17.247 3.544 8.610 1.00 64.13 8 ARG A O 6
ATOM 5093 N N . VAL A 1 9 ? -18.052 3.752 6.491 1.00 63.05 9 VAL A N 6
ATOM 5094 C CA . VAL A 1 9 ? -18.516 2.359 6.342 1.00 13.20 9 VAL A CA 6
ATOM 5095 C C . VAL A 1 9 ? -17.328 1.407 6.040 1.00 22.35 9 VAL A C 6
ATOM 5096 O O . VAL A 1 9 ? -16.991 1.160 4.879 1.00 62.13 9 VAL A O 6
ATOM 5109 N N . GLY A 1 10 ? -16.657 0.953 7.123 1.00 71.14 10 GLY A N 6
ATOM 5110 C CA . GLY A 1 10 ? -15.663 -0.129 7.069 1.00 24.13 10 GLY A CA 6
ATOM 5111 C C . GLY A 1 10 ? -14.295 0.277 6.507 1.00 24.41 10 GLY A C 6
ATOM 5112 O O . GLY A 1 10 ? -13.311 0.359 7.256 1.00 70.24 10 GLY A O 6
ATOM 5116 N N . LEU A 1 11 ? -14.237 0.535 5.183 1.00 63.42 11 LEU A N 6
ATOM 5117 C CA . LEU A 1 11 ? -12.981 0.793 4.460 1.00 25.54 11 LEU A CA 6
ATOM 5118 C C . LEU A 1 11 ? -12.292 2.090 4.920 1.00 63.20 11 LEU A C 6
ATOM 5119 O O . LEU A 1 11 ? -12.863 3.185 4.826 1.00 74.11 11 LEU A O 6
ATOM 5135 N N . SER A 1 12 ? -11.086 1.922 5.454 1.00 34.42 12 SER A N 6
ATOM 5136 C CA . SER A 1 12 ? -10.119 2.992 5.708 1.00 51.34 12 SER A CA 6
ATOM 5137 C C . SER A 1 12 ? -8.746 2.470 5.251 1.00 62.11 12 SER A C 6
ATOM 5138 O O . SER A 1 12 ? -8.504 1.251 5.313 1.00 44.25 12 SER A O 6
ATOM 5146 N N . CYS A 1 13 ? -7.878 3.377 4.744 1.00 65.23 13 CYS A N 6
ATOM 5147 C CA . CYS A 1 13 ? -6.488 3.036 4.370 1.00 75.35 13 CYS A CA 6
ATOM 5148 C C . CYS A 1 13 ? -5.800 2.407 5.588 1.00 71.31 13 CYS A C 6
ATOM 5149 O O . CYS A 1 13 ? -5.477 3.109 6.547 1.00 34.44 13 CYS A O 6
ATOM 5156 N N . ALA A 1 14 ? -5.650 1.071 5.558 1.00 3.20 14 ALA A N 6
ATOM 5157 C CA . ALA A 1 14 ? -5.120 0.276 6.693 1.00 23.33 14 ALA A CA 6
ATOM 5158 C C . ALA A 1 14 ? -3.716 0.734 7.149 1.00 5.33 14 ALA A C 6
ATOM 5159 O O . ALA A 1 14 ? -3.272 0.411 8.255 1.00 65.14 14 ALA A O 6
ATOM 5166 N N . ASN A 1 15 ? -3.042 1.496 6.275 1.00 44.21 15 ASN A N 6
ATOM 5167 C CA . ASN A 1 15 ? -1.720 2.061 6.527 1.00 51.01 15 ASN A CA 6
ATOM 5168 C C . ASN A 1 15 ? -1.810 3.510 7.090 1.00 24.03 15 ASN A C 6
ATOM 5169 O O . ASN A 1 15 ? -1.619 3.721 8.288 1.00 30.05 15 ASN A O 6
ATOM 5180 N N . CYS A 1 16 ? -2.122 4.501 6.224 1.00 65.52 16 CYS A N 6
ATOM 5181 C CA . CYS A 1 16 ? -1.988 5.947 6.570 1.00 15.35 16 CYS A CA 6
ATOM 5182 C C . CYS A 1 16 ? -3.276 6.504 7.223 1.00 62.22 16 CYS A C 6
ATOM 5183 O O . CYS A 1 16 ? -3.302 7.658 7.658 1.00 62.43 16 CYS A O 6
ATOM 5190 N N . GLN A 1 17 ? -4.327 5.657 7.266 1.00 53.12 17 GLN A N 6
ATOM 5191 C CA . GLN A 1 17 ? -5.622 5.945 7.919 1.00 2.24 17 GLN A CA 6
ATOM 5192 C C . GLN A 1 17 ? -6.343 7.156 7.286 1.00 52.53 17 GLN A C 6
ATOM 5193 O O . GLN A 1 17 ? -6.435 8.227 7.888 1.00 25.21 17 GLN A O 6
ATOM 5207 N N . THR A 1 18 ? -6.827 6.967 6.045 1.00 70.23 18 THR A N 6
ATOM 5208 C CA . THR A 1 18 ? -7.653 7.961 5.335 1.00 44.21 18 THR A CA 6
ATOM 5209 C C . THR A 1 18 ? -8.788 7.242 4.592 1.00 22.41 18 THR A C 6
ATOM 5210 O O . THR A 1 18 ? -8.596 6.159 4.024 1.00 12.41 18 THR A O 6
ATOM 5221 N N . THR A 1 19 ? -9.976 7.838 4.634 1.00 73.04 19 THR A N 6
ATOM 5222 C CA . THR A 1 19 ? -11.163 7.336 3.935 1.00 1.32 19 THR A CA 6
ATOM 5223 C C . THR A 1 19 ? -11.414 8.136 2.640 1.00 33.25 19 THR A C 6
ATOM 5224 O O . THR A 1 19 ? -12.166 7.692 1.764 1.00 60.32 19 THR A O 6
ATOM 5235 N N . THR A 1 20 ? -10.768 9.318 2.537 1.00 34.42 20 THR A N 6
ATOM 5236 C CA . THR A 1 20 ? -10.908 10.226 1.389 1.00 65.04 20 THR A CA 6
ATOM 5237 C C . THR A 1 20 ? -9.984 9.793 0.223 1.00 1.13 20 THR A C 6
ATOM 5238 O O . THR A 1 20 ? -8.862 10.296 0.073 1.00 1.05 20 THR A O 6
ATOM 5249 N N . THR A 1 21 ? -10.463 8.799 -0.548 1.00 15.40 21 THR A N 6
ATOM 5250 C CA . THR A 1 21 ? -9.828 8.336 -1.795 1.00 20.32 21 THR A CA 6
ATOM 5251 C C . THR A 1 21 ? -10.853 7.524 -2.611 1.00 31.43 21 THR A C 6
ATOM 5252 O O . THR A 1 21 ? -11.645 6.752 -2.045 1.00 44.52 21 THR A O 6
ATOM 5263 N N . THR A 1 22 ? -10.859 7.734 -3.935 1.00 44.12 22 THR A N 6
ATOM 5264 C CA . THR A 1 22 ? -11.726 6.991 -4.863 1.00 71.32 22 THR A CA 6
ATOM 5265 C C . THR A 1 22 ? -11.105 5.613 -5.167 1.00 61.11 22 THR A C 6
ATOM 5266 O O . THR A 1 22 ? -11.797 4.592 -5.179 1.00 23.22 22 THR A O 6
ATOM 5277 N N . LEU A 1 23 ? -9.777 5.607 -5.383 1.00 0.45 23 LEU A N 6
ATOM 5278 C CA . LEU A 1 23 ? -9.029 4.398 -5.756 1.00 23.22 23 LEU A CA 6
ATOM 5279 C C . LEU A 1 23 ? -8.562 3.648 -4.497 1.00 0.44 23 LEU A C 6
ATOM 5280 O O . LEU A 1 23 ? -7.670 4.117 -3.774 1.00 35.45 23 LEU A O 6
ATOM 5296 N N . TRP A 1 24 ? -9.204 2.499 -4.238 1.00 4.14 24 TRP A N 6
ATOM 5297 C CA . TRP A 1 24 ? -8.857 1.604 -3.126 1.00 22.02 24 TRP A CA 6
ATOM 5298 C C . TRP A 1 24 ? -8.025 0.427 -3.647 1.00 25.34 24 TRP A C 6
ATOM 5299 O O . TRP A 1 24 ? -8.573 -0.573 -4.137 1.00 55.55 24 TRP A O 6
ATOM 5320 N N . ARG A 1 25 ? -6.694 0.585 -3.586 1.00 50.33 25 ARG A N 6
ATOM 5321 C CA . ARG A 1 25 ? -5.742 -0.480 -3.928 1.00 23.14 25 ARG A CA 6
ATOM 5322 C C . ARG A 1 25 ? -5.643 -1.494 -2.778 1.00 73.05 25 ARG A C 6
ATOM 5323 O O . ARG A 1 25 ? -6.093 -1.234 -1.663 1.00 13.22 25 ARG A O 6
ATOM 5344 N N . ARG A 1 26 ? -5.086 -2.672 -3.070 1.00 21.41 26 ARG A N 6
ATOM 5345 C CA . ARG A 1 26 ? -4.726 -3.666 -2.047 1.00 35.23 26 ARG A CA 6
ATOM 5346 C C . ARG A 1 26 ? -3.204 -3.721 -1.964 1.00 0.34 26 ARG A C 6
ATOM 5347 O O . ARG A 1 26 ? -2.527 -3.811 -2.997 1.00 65.21 26 ARG A O 6
ATOM 5368 N N . ASN A 1 27 ? -2.671 -3.647 -0.735 1.00 71.40 27 ASN A N 6
ATOM 5369 C CA . ASN A 1 27 ? -1.222 -3.715 -0.492 1.00 23.01 27 ASN A CA 6
ATOM 5370 C C . ASN A 1 27 ? -0.733 -5.183 -0.592 1.00 2.24 27 ASN A C 6
ATOM 5371 O O . ASN A 1 27 ? -1.517 -6.076 -0.948 1.00 22.51 27 ASN A O 6
ATOM 5382 N N . ALA A 1 28 ? 0.552 -5.436 -0.269 1.00 62.21 28 ALA A N 6
ATOM 5383 C CA . ALA A 1 28 ? 1.187 -6.774 -0.440 1.00 4.31 28 ALA A CA 6
ATOM 5384 C C . ALA A 1 28 ? 0.572 -7.869 0.474 1.00 43.34 28 ALA A C 6
ATOM 5385 O O . ALA A 1 28 ? 0.806 -9.064 0.258 1.00 62.03 28 ALA A O 6
ATOM 5392 N N . GLU A 1 29 ? -0.201 -7.442 1.493 1.00 5.24 29 GLU A N 6
ATOM 5393 C CA . GLU A 1 29 ? -0.904 -8.337 2.445 1.00 12.41 29 GLU A CA 6
ATOM 5394 C C . GLU A 1 29 ? -2.428 -8.348 2.189 1.00 43.23 29 GLU A C 6
ATOM 5395 O O . GLU A 1 29 ? -3.171 -9.047 2.888 1.00 61.41 29 GLU A O 6
ATOM 5407 N N . GLY A 1 30 ? -2.888 -7.573 1.187 1.00 65.05 30 GLY A N 6
ATOM 5408 C CA . GLY A 1 30 ? -4.273 -7.651 0.698 1.00 53.05 30 GLY A CA 6
ATOM 5409 C C . GLY A 1 30 ? -5.254 -6.687 1.355 1.00 63.31 30 GLY A C 6
ATOM 5410 O O . GLY A 1 30 ? -6.454 -6.748 1.057 1.00 15.43 30 GLY A O 6
ATOM 5414 N N . GLU A 1 31 ? -4.779 -5.805 2.254 1.00 41.53 31 GLU A N 6
ATOM 5415 C CA . GLU A 1 31 ? -5.660 -4.829 2.944 1.00 54.41 31 GLU A CA 6
ATOM 5416 C C . GLU A 1 31 ? -5.924 -3.586 2.066 1.00 61.31 31 GLU A C 6
ATOM 5417 O O . GLU A 1 31 ? -5.022 -3.151 1.334 1.00 40.01 31 GLU A O 6
ATOM 5429 N N . PRO A 1 32 ? -7.166 -2.989 2.136 1.00 25.31 32 PRO A N 6
ATOM 5430 C CA . PRO A 1 32 ? -7.531 -1.796 1.330 1.00 23.23 32 PRO A CA 6
ATOM 5431 C C . PRO A 1 32 ? -6.770 -0.527 1.793 1.00 14.42 32 PRO A C 6
ATOM 5432 O O . PRO A 1 32 ? -6.989 -0.007 2.895 1.00 25.35 32 PRO A O 6
ATOM 5443 N N . VAL A 1 33 ? -5.828 -0.088 0.957 1.00 41.13 33 VAL A N 6
ATOM 5444 C CA . VAL A 1 33 ? -5.048 1.145 1.145 1.00 72.11 33 VAL A CA 6
ATOM 5445 C C . VAL A 1 33 ? -5.317 2.107 -0.022 1.00 51.42 33 VAL A C 6
ATOM 5446 O O . VAL A 1 33 ? -5.776 1.693 -1.092 1.00 10.12 33 VAL A O 6
ATOM 5459 N N . CYS A 1 34 ? -5.030 3.398 0.202 1.00 30.03 34 CYS A N 6
ATOM 5460 C CA . CYS A 1 34 ? -5.094 4.429 -0.845 1.00 12.21 34 CYS A CA 6
ATOM 5461 C C . CYS A 1 34 ? -3.942 4.246 -1.863 1.00 23.21 34 CYS A C 6
ATOM 5462 O O . CYS A 1 34 ? -2.976 3.514 -1.584 1.00 74.40 34 CYS A O 6
ATOM 5469 N N . ASN A 1 35 ? -4.056 4.947 -3.012 1.00 62.40 35 ASN A N 6
ATOM 5470 C CA . ASN A 1 35 ? -3.141 4.819 -4.179 1.00 15.24 35 ASN A CA 6
ATOM 5471 C C . ASN A 1 35 ? -1.646 4.910 -3.778 1.00 44.12 35 ASN A C 6
ATOM 5472 O O . ASN A 1 35 ? -0.868 3.995 -4.066 1.00 13.55 35 ASN A O 6
ATOM 5483 N N . ALA A 1 36 ? -1.294 5.991 -3.053 1.00 5.31 36 ALA A N 6
ATOM 5484 C CA . ALA A 1 36 ? 0.097 6.324 -2.686 1.00 43.14 36 ALA A CA 6
ATOM 5485 C C . ALA A 1 36 ? 0.732 5.268 -1.748 1.00 2.13 36 ALA A C 6
ATOM 5486 O O . ALA A 1 36 ? 1.929 4.966 -1.867 1.00 32.43 36 ALA A O 6
ATOM 5493 N N . CYS A 1 37 ? -0.080 4.723 -0.811 1.00 25.11 37 CYS A N 6
ATOM 5494 C CA . CYS A 1 37 ? 0.383 3.704 0.159 1.00 51.15 37 CYS A CA 6
ATOM 5495 C C . CYS A 1 37 ? 0.787 2.393 -0.549 1.00 32.32 37 CYS A C 6
ATOM 5496 O O . CYS A 1 37 ? 1.735 1.723 -0.129 1.00 14.50 37 CYS A O 6
ATOM 5503 N N . GLY A 1 38 ? 0.044 2.065 -1.622 1.00 12.02 38 GLY A N 6
ATOM 5504 C CA . GLY A 1 38 ? 0.307 0.887 -2.447 1.00 72.40 38 GLY A CA 6
ATOM 5505 C C . GLY A 1 38 ? 1.572 1.039 -3.296 1.00 11.04 38 GLY A C 6
ATOM 5506 O O . GLY A 1 38 ? 2.333 0.075 -3.475 1.00 42.04 38 GLY A O 6
ATOM 5510 N N . LEU A 1 39 ? 1.788 2.271 -3.818 1.00 41.22 39 LEU A N 6
ATOM 5511 C CA . LEU A 1 39 ? 2.981 2.626 -4.623 1.00 63.50 39 LEU A CA 6
ATOM 5512 C C . LEU A 1 39 ? 4.263 2.537 -3.777 1.00 23.25 39 LEU A C 6
ATOM 5513 O O . LEU A 1 39 ? 5.336 2.194 -4.288 1.00 5.12 39 LEU A O 6
ATOM 5529 N N . TYR A 1 40 ? 4.129 2.861 -2.478 1.00 52.31 40 TYR A N 6
ATOM 5530 C CA . TYR A 1 40 ? 5.258 2.901 -1.540 1.00 13.01 40 TYR A CA 6
ATOM 5531 C C . TYR A 1 40 ? 5.792 1.472 -1.278 1.00 15.21 40 TYR A C 6
ATOM 5532 O O . TYR A 1 40 ? 6.983 1.299 -1.012 1.00 23.11 40 TYR A O 6
ATOM 5550 N N . MET A 1 41 ? 4.901 0.451 -1.366 1.00 55.54 41 MET A N 6
ATOM 5551 C CA . MET A 1 41 ? 5.306 -0.971 -1.229 1.00 11.53 41 MET A CA 6
ATOM 5552 C C . MET A 1 41 ? 5.984 -1.475 -2.511 1.00 71.42 41 MET A C 6
ATOM 5553 O O . MET A 1 41 ? 6.887 -2.318 -2.456 1.00 64.03 41 MET A O 6
ATOM 5567 N N . LYS A 1 42 ? 5.520 -0.955 -3.661 1.00 40.53 42 LYS A N 6
ATOM 5568 C CA . LYS A 1 42 ? 6.085 -1.267 -4.990 1.00 72.44 42 LYS A CA 6
ATOM 5569 C C . LYS A 1 42 ? 7.576 -0.840 -5.040 1.00 22.41 42 LYS A C 6
ATOM 5570 O O . LYS A 1 42 ? 8.416 -1.522 -5.640 1.00 21.41 42 LYS A O 6
ATOM 5589 N N . LEU A 1 43 ? 7.879 0.282 -4.366 1.00 1.41 43 LEU A N 6
ATOM 5590 C CA . LEU A 1 43 ? 9.233 0.845 -4.279 1.00 42.35 43 LEU A CA 6
ATOM 5591 C C . LEU A 1 43 ? 10.060 0.206 -3.133 1.00 21.41 43 LEU A C 6
ATOM 5592 O O . LEU A 1 43 ? 11.147 -0.328 -3.365 1.00 35.40 43 LEU A O 6
ATOM 5608 N N . HIS A 1 44 ? 9.521 0.258 -1.898 1.00 72.51 44 HIS A N 6
ATOM 5609 C CA . HIS A 1 44 ? 10.312 0.055 -0.649 1.00 54.21 44 HIS A CA 6
ATOM 5610 C C . HIS A 1 44 ? 9.961 -1.249 0.082 1.00 32.20 44 HIS A C 6
ATOM 5611 O O . HIS A 1 44 ? 10.556 -1.550 1.125 1.00 31.12 44 HIS A O 6
ATOM 5626 N N . GLY A 1 45 ? 9.001 -2.014 -0.451 1.00 65.21 45 GLY A N 6
ATOM 5627 C CA . GLY A 1 45 ? 8.568 -3.272 0.166 1.00 44.22 45 GLY A CA 6
ATOM 5628 C C . GLY A 1 45 ? 7.489 -3.065 1.221 1.00 54.34 45 GLY A C 6
ATOM 5629 O O . GLY A 1 45 ? 6.430 -3.685 1.155 1.00 23.41 45 GLY A O 6
ATOM 5633 N N . VAL A 1 46 ? 7.782 -2.195 2.205 1.00 22.04 46 VAL A N 6
ATOM 5634 C CA . VAL A 1 46 ? 6.833 -1.796 3.268 1.00 1.23 46 VAL A CA 6
ATOM 5635 C C . VAL A 1 46 ? 5.925 -0.638 2.776 1.00 72.51 46 VAL A C 6
ATOM 5636 O O . VAL A 1 46 ? 6.284 0.044 1.805 1.00 12.53 46 VAL A O 6
ATOM 5649 N N . PRO A 1 47 ? 4.729 -0.392 3.418 1.00 30.40 47 PRO A N 6
ATOM 5650 C CA . PRO A 1 47 ? 3.881 0.769 3.094 1.00 42.13 47 PRO A CA 6
ATOM 5651 C C . PRO A 1 47 ? 4.306 2.024 3.889 1.00 52.32 47 PRO A C 6
ATOM 5652 O O . PRO A 1 47 ? 5.256 1.964 4.687 1.00 73.53 47 PRO A O 6
ATOM 5663 N N . ARG A 1 48 ? 3.620 3.158 3.623 1.00 42.51 48 ARG A N 6
ATOM 5664 C CA . ARG A 1 48 ? 3.969 4.481 4.194 1.00 2.24 48 ARG A CA 6
ATOM 5665 C C . ARG A 1 48 ? 3.928 4.480 5.755 1.00 61.33 48 ARG A C 6
ATOM 5666 O O . ARG A 1 48 ? 2.847 4.455 6.346 1.00 23.31 48 ARG A O 6
ATOM 5687 N N . PRO A 1 49 ? 5.102 4.565 6.443 1.00 21.01 49 PRO A N 6
ATOM 5688 C CA . PRO A 1 49 ? 5.169 4.431 7.916 1.00 23.42 49 PRO A CA 6
ATOM 5689 C C . PRO A 1 49 ? 4.649 5.697 8.632 1.00 72.44 49 PRO A C 6
ATOM 5690 O O . PRO A 1 49 ? 4.695 6.798 8.074 1.00 52.34 49 PRO A O 6
ATOM 5701 N N . LEU A 1 50 ? 4.128 5.526 9.859 1.00 52.41 50 LEU A N 6
ATOM 5702 C CA . LEU A 1 50 ? 3.590 6.637 10.679 1.00 20.42 50 LEU A CA 6
ATOM 5703 C C . LEU A 1 50 ? 4.444 6.831 11.945 1.00 44.14 50 LEU A C 6
ATOM 5704 O O . LEU A 1 50 ? 5.414 6.089 12.169 1.00 55.33 50 LEU A O 6
ATOM 5720 N N . ALA A 1 51 ? 4.080 7.844 12.761 1.00 51.41 51 ALA A N 6
ATOM 5721 C CA . ALA A 1 51 ? 4.778 8.160 14.025 1.00 54.54 51 ALA A CA 6
ATOM 5722 C C . ALA A 1 51 ? 4.589 7.023 15.048 1.00 35.32 51 ALA A C 6
ATOM 5723 O O . ALA A 1 51 ? 5.547 6.587 15.704 1.00 74.54 51 ALA A O 6
ATOM 5730 N N . MET A 1 52 ? 3.338 6.546 15.172 1.00 23.21 52 MET A N 6
ATOM 5731 C CA . MET A 1 52 ? 3.039 5.311 15.904 1.00 44.21 52 MET A CA 6
ATOM 5732 C C . MET A 1 52 ? 3.355 4.127 14.980 1.00 54.12 52 MET A C 6
ATOM 5733 O O . MET A 1 52 ? 2.552 3.770 14.105 1.00 34.23 52 MET A O 6
ATOM 5747 N N . ARG A 1 53 ? 4.564 3.571 15.139 1.00 30.14 53 ARG A N 6
ATOM 5748 C CA . ARG A 1 53 ? 5.056 2.444 14.323 1.00 13.34 53 ARG A CA 6
ATOM 5749 C C . ARG A 1 53 ? 4.666 1.082 14.932 1.00 31.34 53 ARG A C 6
ATOM 5750 O O . ARG A 1 53 ? 5.134 0.037 14.455 1.00 74.12 53 ARG A O 6
ATOM 5771 N N . LYS A 1 54 ? 3.819 1.098 15.999 1.00 74.33 54 LYS A N 6
ATOM 5772 C CA . LYS A 1 54 ? 3.206 -0.126 16.552 1.00 71.10 54 LYS A CA 6
ATOM 5773 C C . LYS A 1 54 ? 2.183 -0.685 15.548 1.00 4.43 54 LYS A C 6
ATOM 5774 O O . LYS A 1 54 ? 0.980 -0.396 15.609 1.00 34.41 54 LYS A O 6
ATOM 5793 N N . GLU A 1 55 ? 2.724 -1.444 14.584 1.00 13.34 55 GLU A N 6
ATOM 5794 C CA . GLU A 1 55 ? 1.973 -2.078 13.487 1.00 31.33 55 GLU A CA 6
ATOM 5795 C C . GLU A 1 55 ? 1.558 -3.520 13.859 1.00 51.30 55 GLU A C 6
ATOM 5796 O O . GLU A 1 55 ? 1.100 -4.283 12.997 1.00 4.33 55 GLU A O 6
ATOM 5808 N N . GLY A 1 56 ? 1.721 -3.878 15.154 1.00 51.13 56 GLY A N 6
ATOM 5809 C CA . GLY A 1 56 ? 1.290 -5.173 15.687 1.00 32.10 56 GLY A CA 6
ATOM 5810 C C . GLY A 1 56 ? -0.212 -5.205 15.942 1.00 42.52 56 GLY A C 6
ATOM 5811 O O . GLY A 1 56 ? -0.667 -5.305 17.091 1.00 63.52 56 GLY A O 6
ATOM 5815 N N . ILE A 1 57 ? -0.984 -5.104 14.845 1.00 32.31 57 ILE A N 6
ATOM 5816 C CA . ILE A 1 57 ? -2.450 -5.017 14.874 1.00 22.22 57 ILE A CA 6
ATOM 5817 C C . ILE A 1 57 ? -3.075 -6.425 14.816 1.00 43.35 57 ILE A C 6
ATOM 5818 O O . ILE A 1 57 ? -3.689 -6.837 13.822 1.00 51.55 57 ILE A O 6
ATOM 5834 N N . GLN A 1 58 ? -2.864 -7.180 15.910 1.00 53.11 58 GLN A N 6
ATOM 5835 C CA . GLN A 1 58 ? -3.487 -8.502 16.109 1.00 1.51 58 GLN A CA 6
ATOM 5836 C C . GLN A 1 58 ? -4.938 -8.329 16.624 1.00 22.54 58 GLN A C 6
ATOM 5837 O O . GLN A 1 58 ? -5.731 -9.282 16.622 1.00 53.13 58 GLN A O 6
ATOM 5851 N N . THR A 1 59 ? -5.258 -7.093 17.069 1.00 13.43 59 THR A N 6
ATOM 5852 C CA . THR A 1 59 ? -6.605 -6.698 17.486 1.00 13.45 59 THR A CA 6
ATOM 5853 C C . THR A 1 59 ? -7.579 -6.775 16.287 1.00 22.23 59 THR A C 6
ATOM 5854 O O . THR A 1 59 ? -7.647 -5.844 15.464 1.00 12.33 59 THR A O 6
ATOM 5865 N N . ARG A 1 60 ? -8.278 -7.921 16.165 1.00 73.41 60 ARG A N 6
ATOM 5866 C CA . ARG A 1 60 ? -9.341 -8.105 15.171 1.00 75.12 60 ARG A CA 6
ATOM 5867 C C . ARG A 1 60 ? -10.620 -7.411 15.672 1.00 75.15 60 ARG A C 6
ATOM 5868 O O . ARG A 1 60 ? -11.513 -8.031 16.275 1.00 51.32 60 ARG A O 6
ATOM 5889 N N . LYS A 1 61 ? -10.626 -6.080 15.518 1.00 35.22 61 LYS A N 6
ATOM 5890 C CA . LYS A 1 61 ? -11.794 -5.236 15.753 1.00 35.43 61 LYS A CA 6
ATOM 5891 C C . LYS A 1 61 ? -12.517 -5.091 14.405 1.00 42.21 61 LYS A C 6
ATOM 5892 O O . LYS A 1 61 ? -12.383 -4.076 13.712 1.00 33.00 61 LYS A O 6
ATOM 5911 N N . ARG A 1 62 ? -13.209 -6.189 14.021 1.00 73.41 62 ARG A N 6
ATOM 5912 C CA . ARG A 1 62 ? -13.833 -6.374 12.696 1.00 75.23 62 ARG A CA 6
ATOM 5913 C C . ARG A 1 62 ? -12.759 -6.401 11.578 1.00 12.22 62 ARG A C 6
ATOM 5914 O O . ARG A 1 62 ? -12.248 -5.352 11.164 1.00 21.45 62 ARG A O 6
ATOM 5935 N N . LYS A 1 63 ? -12.407 -7.610 11.103 1.00 51.10 63 LYS A N 6
ATOM 5936 C CA . LYS A 1 63 ? -11.411 -7.784 10.028 1.00 51.02 63 LYS A CA 6
ATOM 5937 C C . LYS A 1 63 ? -11.982 -8.688 8.922 1.00 63.35 63 LYS A C 6
ATOM 5938 O O . LYS A 1 63 ? -12.408 -9.820 9.239 1.00 25.03 63 LYS A O 6
ATOM 5959 N N . SER A 1 1 ? -22.242 2.890 18.633 1.00 11.11 1 SER A N 7
ATOM 5960 C CA . SER A 1 1 ? -22.543 1.460 18.435 1.00 23.20 1 SER A CA 7
ATOM 5961 C C . SER A 1 1 ? -22.385 1.091 16.949 1.00 41.35 1 SER A C 7
ATOM 5962 O O . SER A 1 1 ? -22.950 1.765 16.081 1.00 51.24 1 SER A O 7
ATOM 5972 N N . HIS A 1 2 ? -21.605 0.025 16.668 1.00 13.12 2 HIS A N 7
ATOM 5973 C CA . HIS A 1 2 ? -21.309 -0.434 15.286 1.00 2.32 2 HIS A CA 7
ATOM 5974 C C . HIS A 1 2 ? -22.551 -1.064 14.623 1.00 60.54 2 HIS A C 7
ATOM 5975 O O . HIS A 1 2 ? -22.680 -1.052 13.392 1.00 43.31 2 HIS A O 7
ATOM 5989 N N . MET A 1 3 ? -23.459 -1.589 15.466 1.00 0.13 3 MET A N 7
ATOM 5990 C CA . MET A 1 3 ? -24.713 -2.235 15.021 1.00 3.21 3 MET A CA 7
ATOM 5991 C C . MET A 1 3 ? -25.658 -1.236 14.312 1.00 73.25 3 MET A C 7
ATOM 5992 O O . MET A 1 3 ? -26.494 -1.646 13.502 1.00 32.14 3 MET A O 7
ATOM 6006 N N . SER A 1 4 ? -25.517 0.069 14.624 1.00 12.41 4 SER A N 7
ATOM 6007 C CA . SER A 1 4 ? -26.293 1.148 13.994 1.00 61.04 4 SER A CA 7
ATOM 6008 C C . SER A 1 4 ? -25.483 1.768 12.832 1.00 33.31 4 SER A C 7
ATOM 6009 O O . SER A 1 4 ? -24.764 2.753 13.014 1.00 52.20 4 SER A O 7
ATOM 6017 N N . ALA A 1 5 ? -25.556 1.118 11.659 1.00 42.41 5 ALA A N 7
ATOM 6018 C CA . ALA A 1 5 ? -24.954 1.601 10.409 1.00 24.21 5 ALA A CA 7
ATOM 6019 C C . ALA A 1 5 ? -25.757 1.015 9.239 1.00 21.21 5 ALA A C 7
ATOM 6020 O O . ALA A 1 5 ? -25.595 -0.166 8.900 1.00 62.42 5 ALA A O 7
ATOM 6027 N N . SER A 1 6 ? -26.665 1.829 8.673 1.00 4.34 6 SER A N 7
ATOM 6028 C CA . SER A 1 6 ? -27.579 1.419 7.596 1.00 11.01 6 SER A CA 7
ATOM 6029 C C . SER A 1 6 ? -26.836 1.330 6.239 1.00 15.42 6 SER A C 7
ATOM 6030 O O . SER A 1 6 ? -26.956 2.228 5.392 1.00 72.44 6 SER A O 7
ATOM 6038 N N . ARG A 1 7 ? -26.057 0.225 6.066 1.00 31.44 7 ARG A N 7
ATOM 6039 C CA . ARG A 1 7 ? -25.182 -0.014 4.895 1.00 10.20 7 ARG A CA 7
ATOM 6040 C C . ARG A 1 7 ? -24.198 1.160 4.710 1.00 63.42 7 ARG A C 7
ATOM 6041 O O . ARG A 1 7 ? -24.371 2.004 3.813 1.00 5.54 7 ARG A O 7
ATOM 6062 N N . ARG A 1 8 ? -23.209 1.242 5.611 1.00 13.01 8 ARG A N 7
ATOM 6063 C CA . ARG A 1 8 ? -22.219 2.330 5.605 1.00 4.44 8 ARG A CA 7
ATOM 6064 C C . ARG A 1 8 ? -21.183 2.087 4.485 1.00 61.14 8 ARG A C 7
ATOM 6065 O O . ARG A 1 8 ? -20.383 1.140 4.550 1.00 23.51 8 ARG A O 7
ATOM 6086 N N . VAL A 1 9 ? -21.229 2.945 3.462 1.00 34.14 9 VAL A N 7
ATOM 6087 C CA . VAL A 1 9 ? -20.381 2.845 2.263 1.00 44.14 9 VAL A CA 7
ATOM 6088 C C . VAL A 1 9 ? -19.026 3.531 2.516 1.00 14.22 9 VAL A C 7
ATOM 6089 O O . VAL A 1 9 ? -18.930 4.446 3.340 1.00 30.13 9 VAL A O 7
ATOM 6102 N N . GLY A 1 10 ? -17.986 3.063 1.811 1.00 55.11 10 GLY A N 7
ATOM 6103 C CA . GLY A 1 10 ? -16.666 3.676 1.844 1.00 31.22 10 GLY A CA 7
ATOM 6104 C C . GLY A 1 10 ? -15.658 2.847 2.618 1.00 42.21 10 GLY A C 7
ATOM 6105 O O . GLY A 1 10 ? -15.929 2.437 3.754 1.00 33.14 10 GLY A O 7
ATOM 6109 N N . LEU A 1 11 ? -14.493 2.607 1.992 1.00 64.50 11 LEU A N 7
ATOM 6110 C CA . LEU A 1 11 ? -13.332 1.970 2.640 1.00 34.24 11 LEU A CA 7
ATOM 6111 C C . LEU A 1 11 ? -12.534 3.028 3.420 1.00 53.34 11 LEU A C 7
ATOM 6112 O O . LEU A 1 11 ? -12.812 4.233 3.330 1.00 63.24 11 LEU A O 7
ATOM 6128 N N . SER A 1 12 ? -11.541 2.567 4.185 1.00 51.42 12 SER A N 7
ATOM 6129 C CA . SER A 1 12 ? -10.532 3.421 4.824 1.00 64.41 12 SER A CA 7
ATOM 6130 C C . SER A 1 12 ? -9.171 2.769 4.568 1.00 22.50 12 SER A C 7
ATOM 6131 O O . SER A 1 12 ? -9.055 1.544 4.688 1.00 41.22 12 SER A O 7
ATOM 6139 N N . CYS A 1 13 ? -8.171 3.581 4.166 1.00 0.34 13 CYS A N 7
ATOM 6140 C CA . CYS A 1 13 ? -6.788 3.138 3.969 1.00 11.03 13 CYS A CA 7
ATOM 6141 C C . CYS A 1 13 ? -6.264 2.492 5.251 1.00 2.11 13 CYS A C 7
ATOM 6142 O O . CYS A 1 13 ? -6.220 3.134 6.293 1.00 1.14 13 CYS A O 7
ATOM 6149 N N . ALA A 1 14 ? -5.900 1.207 5.170 1.00 72.04 14 ALA A N 7
ATOM 6150 C CA . ALA A 1 14 ? -5.352 0.470 6.328 1.00 51.52 14 ALA A CA 7
ATOM 6151 C C . ALA A 1 14 ? -4.000 1.058 6.798 1.00 20.14 14 ALA A C 7
ATOM 6152 O O . ALA A 1 14 ? -3.549 0.792 7.917 1.00 13.13 14 ALA A O 7
ATOM 6159 N N . ASN A 1 15 ? -3.373 1.854 5.911 1.00 43.11 15 ASN A N 7
ATOM 6160 C CA . ASN A 1 15 ? -2.091 2.523 6.153 1.00 51.00 15 ASN A CA 7
ATOM 6161 C C . ASN A 1 15 ? -2.302 3.905 6.810 1.00 43.24 15 ASN A C 7
ATOM 6162 O O . ASN A 1 15 ? -1.730 4.177 7.870 1.00 71.21 15 ASN A O 7
ATOM 6173 N N . CYS A 1 16 ? -3.121 4.784 6.176 1.00 31.03 16 CYS A N 7
ATOM 6174 C CA . CYS A 1 16 ? -3.181 6.234 6.533 1.00 64.02 16 CYS A CA 7
ATOM 6175 C C . CYS A 1 16 ? -4.599 6.699 6.922 1.00 64.31 16 CYS A C 7
ATOM 6176 O O . CYS A 1 16 ? -4.786 7.871 7.282 1.00 34.13 16 CYS A O 7
ATOM 6183 N N . GLN A 1 17 ? -5.579 5.776 6.814 1.00 64.14 17 GLN A N 7
ATOM 6184 C CA . GLN A 1 17 ? -6.984 5.969 7.262 1.00 52.42 17 GLN A CA 7
ATOM 6185 C C . GLN A 1 17 ? -7.735 7.101 6.514 1.00 64.51 17 GLN A C 7
ATOM 6186 O O . GLN A 1 17 ? -8.761 7.601 7.005 1.00 12.45 17 GLN A O 7
ATOM 6200 N N . THR A 1 18 ? -7.244 7.473 5.315 1.00 60.13 18 THR A N 7
ATOM 6201 C CA . THR A 1 18 ? -7.981 8.374 4.410 1.00 2.23 18 THR A CA 7
ATOM 6202 C C . THR A 1 18 ? -9.066 7.551 3.686 1.00 12.43 18 THR A C 7
ATOM 6203 O O . THR A 1 18 ? -8.814 6.418 3.249 1.00 12.21 18 THR A O 7
ATOM 6214 N N . THR A 1 19 ? -10.281 8.099 3.614 1.00 3.23 19 THR A N 7
ATOM 6215 C CA . THR A 1 19 ? -11.431 7.434 2.985 1.00 21.35 19 THR A CA 7
ATOM 6216 C C . THR A 1 19 ? -11.642 7.948 1.545 1.00 61.34 19 THR A C 7
ATOM 6217 O O . THR A 1 19 ? -12.484 7.423 0.807 1.00 61.03 19 THR A O 7
ATOM 6228 N N . THR A 1 20 ? -10.872 8.992 1.156 1.00 33.54 20 THR A N 7
ATOM 6229 C CA . THR A 1 20 ? -10.977 9.643 -0.162 1.00 61.24 20 THR A CA 7
ATOM 6230 C C . THR A 1 20 ? -9.795 9.247 -1.072 1.00 34.12 20 THR A C 7
ATOM 6231 O O . THR A 1 20 ? -8.659 9.708 -0.869 1.00 54.42 20 THR A O 7
ATOM 6242 N N . THR A 1 21 ? -10.090 8.359 -2.039 1.00 44.22 21 THR A N 7
ATOM 6243 C CA . THR A 1 21 ? -9.231 8.075 -3.198 1.00 71.44 21 THR A CA 7
ATOM 6244 C C . THR A 1 21 ? -10.014 7.219 -4.210 1.00 3.41 21 THR A C 7
ATOM 6245 O O . THR A 1 21 ? -11.035 6.607 -3.863 1.00 72.35 21 THR A O 7
ATOM 6256 N N . THR A 1 22 ? -9.533 7.198 -5.459 1.00 43.31 22 THR A N 7
ATOM 6257 C CA . THR A 1 22 ? -10.116 6.398 -6.536 1.00 52.30 22 THR A CA 7
ATOM 6258 C C . THR A 1 22 ? -9.379 5.054 -6.650 1.00 14.23 22 THR A C 7
ATOM 6259 O O . THR A 1 22 ? -10.005 3.988 -6.698 1.00 14.31 22 THR A O 7
ATOM 6270 N N . LEU A 1 23 ? -8.039 5.122 -6.693 1.00 73.24 23 LEU A N 7
ATOM 6271 C CA . LEU A 1 23 ? -7.189 3.938 -6.827 1.00 42.05 23 LEU A CA 7
ATOM 6272 C C . LEU A 1 23 ? -6.948 3.308 -5.438 1.00 12.43 23 LEU A C 7
ATOM 6273 O O . LEU A 1 23 ? -6.037 3.707 -4.703 1.00 12.22 23 LEU A O 7
ATOM 6289 N N . TRP A 1 24 ? -7.839 2.381 -5.072 1.00 52.23 24 TRP A N 7
ATOM 6290 C CA . TRP A 1 24 ? -7.678 1.524 -3.895 1.00 42.44 24 TRP A CA 7
ATOM 6291 C C . TRP A 1 24 ? -6.874 0.281 -4.293 1.00 73.05 24 TRP A C 7
ATOM 6292 O O . TRP A 1 24 ? -7.366 -0.550 -5.062 1.00 12.31 24 TRP A O 7
ATOM 6313 N N . ARG A 1 25 ? -5.624 0.190 -3.820 1.00 3.14 25 ARG A N 7
ATOM 6314 C CA . ARG A 1 25 ? -4.791 -1.019 -3.971 1.00 31.33 25 ARG A CA 7
ATOM 6315 C C . ARG A 1 25 ? -4.943 -1.903 -2.729 1.00 4.31 25 ARG A C 7
ATOM 6316 O O . ARG A 1 25 ? -5.378 -1.438 -1.676 1.00 24.33 25 ARG A O 7
ATOM 6337 N N . ARG A 1 26 ? -4.611 -3.192 -2.870 1.00 72.21 26 ARG A N 7
ATOM 6338 C CA . ARG A 1 26 ? -4.486 -4.125 -1.734 1.00 31.24 26 ARG A CA 7
ATOM 6339 C C . ARG A 1 26 ? -3.004 -4.426 -1.587 1.00 63.44 26 ARG A C 7
ATOM 6340 O O . ARG A 1 26 ? -2.387 -4.939 -2.527 1.00 52.05 26 ARG A O 7
ATOM 6361 N N . ASN A 1 27 ? -2.430 -4.096 -0.424 1.00 73.31 27 ASN A N 7
ATOM 6362 C CA . ASN A 1 27 ? -0.984 -4.259 -0.177 1.00 31.42 27 ASN A CA 7
ATOM 6363 C C . ASN A 1 27 ? -0.603 -5.764 -0.045 1.00 41.21 27 ASN A C 7
ATOM 6364 O O . ASN A 1 27 ? -1.422 -6.641 -0.362 1.00 12.14 27 ASN A O 7
ATOM 6375 N N . ALA A 1 28 ? 0.634 -6.050 0.402 1.00 65.41 28 ALA A N 7
ATOM 6376 C CA . ALA A 1 28 ? 1.190 -7.418 0.508 1.00 55.45 28 ALA A CA 7
ATOM 6377 C C . ALA A 1 28 ? 0.309 -8.348 1.371 1.00 72.10 28 ALA A C 7
ATOM 6378 O O . ALA A 1 28 ? 0.141 -9.530 1.055 1.00 53.15 28 ALA A O 7
ATOM 6385 N N . GLU A 1 29 ? -0.261 -7.779 2.444 1.00 1.13 29 GLU A N 7
ATOM 6386 C CA . GLU A 1 29 ? -1.168 -8.488 3.373 1.00 64.42 29 GLU A CA 7
ATOM 6387 C C . GLU A 1 29 ? -2.573 -8.661 2.752 1.00 53.02 29 GLU A C 7
ATOM 6388 O O . GLU A 1 29 ? -3.308 -9.593 3.106 1.00 22.21 29 GLU A O 7
ATOM 6400 N N . GLY A 1 30 ? -2.923 -7.761 1.814 1.00 73.12 30 GLY A N 7
ATOM 6401 C CA . GLY A 1 30 ? -4.229 -7.778 1.137 1.00 35.25 30 GLY A CA 7
ATOM 6402 C C . GLY A 1 30 ? -5.196 -6.747 1.711 1.00 65.40 30 GLY A C 7
ATOM 6403 O O . GLY A 1 30 ? -6.395 -6.766 1.400 1.00 50.13 30 GLY A O 7
ATOM 6407 N N . GLU A 1 31 ? -4.661 -5.831 2.545 1.00 43.34 31 GLU A N 7
ATOM 6408 C CA . GLU A 1 31 ? -5.449 -4.775 3.211 1.00 34.21 31 GLU A CA 7
ATOM 6409 C C . GLU A 1 31 ? -5.695 -3.593 2.242 1.00 63.23 31 GLU A C 7
ATOM 6410 O O . GLU A 1 31 ? -4.785 -3.229 1.477 1.00 21.30 31 GLU A O 7
ATOM 6422 N N . PRO A 1 32 ? -6.920 -2.967 2.273 1.00 34.33 32 PRO A N 7
ATOM 6423 C CA . PRO A 1 32 ? -7.305 -1.893 1.328 1.00 44.01 32 PRO A CA 7
ATOM 6424 C C . PRO A 1 32 ? -6.591 -0.563 1.660 1.00 61.43 32 PRO A C 7
ATOM 6425 O O . PRO A 1 32 ? -6.991 0.155 2.588 1.00 21.21 32 PRO A O 7
ATOM 6436 N N . VAL A 1 33 ? -5.491 -0.293 0.945 1.00 72.33 33 VAL A N 7
ATOM 6437 C CA . VAL A 1 33 ? -4.718 0.952 1.072 1.00 13.24 33 VAL A CA 7
ATOM 6438 C C . VAL A 1 33 ? -4.996 1.885 -0.120 1.00 41.32 33 VAL A C 7
ATOM 6439 O O . VAL A 1 33 ? -5.383 1.437 -1.198 1.00 31.01 33 VAL A O 7
ATOM 6452 N N . CYS A 1 34 ? -4.804 3.194 0.106 1.00 23.43 34 CYS A N 7
ATOM 6453 C CA . CYS A 1 34 ? -4.950 4.231 -0.936 1.00 74.24 34 CYS A CA 7
ATOM 6454 C C . CYS A 1 34 ? -3.773 4.207 -1.933 1.00 72.50 34 CYS A C 7
ATOM 6455 O O . CYS A 1 34 ? -2.771 3.519 -1.694 1.00 31.40 34 CYS A O 7
ATOM 6462 N N . ASN A 1 35 ? -3.907 4.987 -3.027 1.00 33.10 35 ASN A N 7
ATOM 6463 C CA . ASN A 1 35 ? -2.874 5.109 -4.089 1.00 4.21 35 ASN A CA 7
ATOM 6464 C C . ASN A 1 35 ? -1.517 5.569 -3.507 1.00 23.23 35 ASN A C 7
ATOM 6465 O O . ASN A 1 35 ? -0.485 4.953 -3.775 1.00 34.25 35 ASN A O 7
ATOM 6476 N N . ALA A 1 36 ? -1.546 6.602 -2.643 1.00 22.43 36 ALA A N 7
ATOM 6477 C CA . ALA A 1 36 ? -0.330 7.201 -2.040 1.00 24.44 36 ALA A CA 7
ATOM 6478 C C . ALA A 1 36 ? 0.463 6.198 -1.168 1.00 70.24 36 ALA A C 7
ATOM 6479 O O . ALA A 1 36 ? 1.693 6.282 -1.067 1.00 14.21 36 ALA A O 7
ATOM 6486 N N . CYS A 1 37 ? -0.267 5.257 -0.552 1.00 53.05 37 CYS A N 7
ATOM 6487 C CA . CYS A 1 37 ? 0.302 4.196 0.298 1.00 55.13 37 CYS A CA 7
ATOM 6488 C C . CYS A 1 37 ? 0.756 2.992 -0.573 1.00 50.44 37 CYS A C 7
ATOM 6489 O O . CYS A 1 37 ? 1.771 2.341 -0.280 1.00 71.10 37 CYS A O 7
ATOM 6496 N N . GLY A 1 38 ? 0.005 2.739 -1.665 1.00 1.31 38 GLY A N 7
ATOM 6497 C CA . GLY A 1 38 ? 0.243 1.582 -2.546 1.00 71.23 38 GLY A CA 7
ATOM 6498 C C . GLY A 1 38 ? 1.464 1.749 -3.442 1.00 44.44 38 GLY A C 7
ATOM 6499 O O . GLY A 1 38 ? 2.124 0.763 -3.777 1.00 11.53 38 GLY A O 7
ATOM 6503 N N . LEU A 1 39 ? 1.762 3.010 -3.817 1.00 62.11 39 LEU A N 7
ATOM 6504 C CA . LEU A 1 39 ? 2.950 3.367 -4.624 1.00 0.11 39 LEU A CA 7
ATOM 6505 C C . LEU A 1 39 ? 4.244 3.207 -3.804 1.00 11.12 39 LEU A C 7
ATOM 6506 O O . LEU A 1 39 ? 5.308 2.899 -4.355 1.00 13.30 39 LEU A O 7
ATOM 6522 N N . TYR A 1 40 ? 4.128 3.396 -2.480 1.00 11.31 40 TYR A N 7
ATOM 6523 C CA . TYR A 1 40 ? 5.258 3.252 -1.545 1.00 70.34 40 TYR A CA 7
ATOM 6524 C C . TYR A 1 40 ? 5.643 1.775 -1.417 1.00 1.44 40 TYR A C 7
ATOM 6525 O O . TYR A 1 40 ? 6.827 1.444 -1.395 1.00 3.01 40 TYR A O 7
ATOM 6543 N N . MET A 1 41 ? 4.629 0.890 -1.336 1.00 34.13 41 MET A N 7
ATOM 6544 C CA . MET A 1 41 ? 4.861 -0.570 -1.315 1.00 15.40 41 MET A CA 7
ATOM 6545 C C . MET A 1 41 ? 5.331 -1.072 -2.697 1.00 1.21 41 MET A C 7
ATOM 6546 O O . MET A 1 41 ? 6.112 -2.030 -2.781 1.00 43.04 41 MET A O 7
ATOM 6560 N N . LYS A 1 42 ? 4.861 -0.413 -3.773 1.00 41.14 42 LYS A N 7
ATOM 6561 C CA . LYS A 1 42 ? 5.298 -0.714 -5.153 1.00 31.31 42 LYS A CA 7
ATOM 6562 C C . LYS A 1 42 ? 6.829 -0.516 -5.247 1.00 5.20 42 LYS A C 7
ATOM 6563 O O . LYS A 1 42 ? 7.550 -1.361 -5.780 1.00 72.13 42 LYS A O 7
ATOM 6582 N N . LEU A 1 43 ? 7.301 0.599 -4.676 1.00 24.12 43 LEU A N 7
ATOM 6583 C CA . LEU A 1 43 ? 8.698 1.044 -4.791 1.00 74.52 43 LEU A CA 7
ATOM 6584 C C . LEU A 1 43 ? 9.627 0.436 -3.711 1.00 54.13 43 LEU A C 7
ATOM 6585 O O . LEU A 1 43 ? 10.816 0.211 -3.980 1.00 64.20 43 LEU A O 7
ATOM 6601 N N . HIS A 1 44 ? 9.098 0.169 -2.501 1.00 4.33 44 HIS A N 7
ATOM 6602 C CA . HIS A 1 44 ? 9.937 -0.179 -1.312 1.00 64.11 44 HIS A CA 7
ATOM 6603 C C . HIS A 1 44 ? 9.564 -1.535 -0.692 1.00 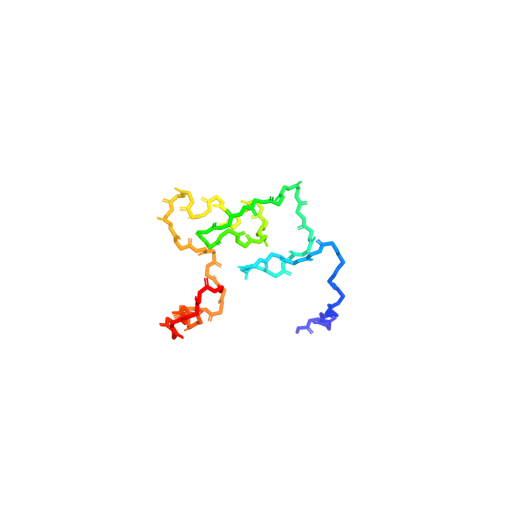35.52 44 HIS A C 7
ATOM 6604 O O . HIS A 1 44 ? 10.280 -2.027 0.183 1.00 55.12 44 HIS A O 7
ATOM 6619 N N . GLY A 1 45 ? 8.435 -2.132 -1.117 1.00 60.00 45 GLY A N 7
ATOM 6620 C CA . GLY A 1 45 ? 8.000 -3.453 -0.617 1.00 30.33 45 GLY A CA 7
ATOM 6621 C C . GLY A 1 45 ? 7.179 -3.360 0.668 1.00 24.32 45 GLY A C 7
ATOM 6622 O O . GLY A 1 45 ? 6.246 -4.144 0.873 1.00 42.21 45 GLY A O 7
ATOM 6626 N N . VAL A 1 46 ? 7.536 -2.408 1.544 1.00 55.23 46 VAL A N 7
ATOM 6627 C CA . VAL A 1 46 ? 6.839 -2.160 2.822 1.00 73.25 46 VAL A CA 7
ATOM 6628 C C . VAL A 1 46 ? 5.839 -0.986 2.666 1.00 73.54 46 VAL A C 7
ATOM 6629 O O . VAL A 1 46 ? 6.006 -0.159 1.759 1.00 14.35 46 VAL A O 7
ATOM 6642 N N . PRO A 1 47 ? 4.763 -0.898 3.527 1.00 4.45 47 PRO A N 7
ATOM 6643 C CA . PRO A 1 47 ? 3.816 0.248 3.501 1.00 62.34 47 PRO A CA 7
ATOM 6644 C C . PRO A 1 47 ? 4.408 1.498 4.204 1.00 5.03 47 PRO A C 7
ATOM 6645 O O . PRO A 1 47 ? 5.470 1.411 4.840 1.00 41.20 47 PRO A O 7
ATOM 6656 N N . ARG A 1 48 ? 3.717 2.648 4.078 1.00 55.31 48 ARG A N 7
ATOM 6657 C CA . ARG A 1 48 ? 4.158 3.925 4.685 1.00 54.43 48 ARG A CA 7
ATOM 6658 C C . ARG A 1 48 ? 4.117 3.854 6.232 1.00 72.34 48 ARG A C 7
ATOM 6659 O O . ARG A 1 48 ? 3.050 3.662 6.811 1.00 20.43 48 ARG A O 7
ATOM 6680 N N . PRO A 1 49 ? 5.295 3.977 6.909 1.00 65.54 49 PRO A N 7
ATOM 6681 C CA . PRO A 1 49 ? 5.375 4.008 8.378 1.00 33.44 49 PRO A CA 7
ATOM 6682 C C . PRO A 1 49 ? 5.085 5.435 8.910 1.00 52.15 49 PRO A C 7
ATOM 6683 O O . PRO A 1 49 ? 5.902 6.351 8.747 1.00 65.22 49 PRO A O 7
ATOM 6694 N N . LEU A 1 50 ? 3.887 5.615 9.488 1.00 64.41 50 LEU A N 7
ATOM 6695 C CA . LEU A 1 50 ? 3.409 6.922 9.999 1.00 71.43 50 LEU A CA 7
ATOM 6696 C C . LEU A 1 50 ? 4.017 7.258 11.380 1.00 51.44 50 LEU A C 7
ATOM 6697 O O . LEU A 1 50 ? 4.914 6.562 11.868 1.00 44.35 50 LEU A O 7
ATOM 6713 N N . ALA A 1 51 ? 3.525 8.361 11.975 1.00 70.43 51 ALA A N 7
ATOM 6714 C CA . ALA A 1 51 ? 3.876 8.791 13.340 1.00 64.03 51 ALA A CA 7
ATOM 6715 C C . ALA A 1 51 ? 3.212 7.892 14.407 1.00 22.04 51 ALA A C 7
ATOM 6716 O O . ALA A 1 51 ? 2.436 6.979 14.073 1.00 54.23 51 ALA A O 7
ATOM 6723 N N . MET A 1 52 ? 3.533 8.156 15.690 1.00 64.21 52 MET A N 7
ATOM 6724 C CA . MET A 1 52 ? 2.979 7.401 16.829 1.00 72.55 52 MET A CA 7
ATOM 6725 C C . MET A 1 52 ? 1.517 7.820 17.085 1.00 1.42 52 MET A C 7
ATOM 6726 O O . MET A 1 52 ? 1.235 8.714 17.892 1.00 41.42 52 MET A O 7
ATOM 6740 N N . ARG A 1 53 ? 0.600 7.216 16.311 1.00 61.21 53 ARG A N 7
ATOM 6741 C CA . ARG A 1 53 ? -0.846 7.340 16.514 1.00 45.21 53 ARG A CA 7
ATOM 6742 C C . ARG A 1 53 ? -1.378 5.981 16.993 1.00 42.50 53 ARG A C 7
ATOM 6743 O O . ARG A 1 53 ? -1.430 5.020 16.218 1.00 22.21 53 ARG A O 7
ATOM 6764 N N . LYS A 1 54 ? -1.725 5.899 18.284 1.00 5.14 54 LYS A N 7
ATOM 6765 C CA . LYS A 1 54 ? -2.255 4.670 18.900 1.00 35.43 54 LYS A CA 7
ATOM 6766 C C . LYS A 1 54 ? -3.727 4.838 19.325 1.00 21.14 54 LYS A C 7
ATOM 6767 O O . LYS A 1 54 ? -4.260 4.034 20.096 1.00 33.33 54 LYS A O 7
ATOM 6786 N N . GLU A 1 55 ? -4.374 5.882 18.786 1.00 72.11 55 GLU A N 7
ATOM 6787 C CA . GLU A 1 55 ? -5.823 6.095 18.920 1.00 11.42 55 GLU A CA 7
ATOM 6788 C C . GLU A 1 55 ? -6.561 5.114 17.988 1.00 65.32 55 GLU A C 7
ATOM 6789 O O . GLU A 1 55 ? -6.909 5.456 16.847 1.00 1.23 55 GLU A O 7
ATOM 6801 N N . GLY A 1 56 ? -6.716 3.869 18.473 1.00 72.23 56 GLY A N 7
ATOM 6802 C CA . GLY A 1 56 ? -7.391 2.810 17.732 1.00 45.42 56 GLY A CA 7
ATOM 6803 C C . GLY A 1 56 ? -6.951 1.425 18.191 1.00 74.30 56 GLY A C 7
ATOM 6804 O O . GLY A 1 56 ? -7.316 1.001 19.290 1.00 11.23 56 GLY A O 7
ATOM 6808 N N . ILE A 1 57 ? -6.130 0.749 17.350 1.00 74.32 57 ILE A N 7
ATOM 6809 C CA . ILE A 1 57 ? -5.752 -0.675 17.516 1.00 50.22 57 ILE A CA 7
ATOM 6810 C C . ILE A 1 57 ? -7.046 -1.529 17.569 1.00 52.43 57 ILE A C 7
ATOM 6811 O O . ILE A 1 57 ? -7.561 -1.902 18.636 1.00 0.32 57 ILE A O 7
ATOM 6827 N N . GLN A 1 58 ? -7.618 -1.706 16.383 1.00 75.01 58 GLN A N 7
ATOM 6828 C CA . GLN A 1 58 ? -8.793 -2.537 16.141 1.00 15.21 58 GLN A CA 7
ATOM 6829 C C . GLN A 1 58 ? -8.457 -3.461 14.968 1.00 65.21 58 GLN A C 7
ATOM 6830 O O . GLN A 1 58 ? -7.871 -3.008 13.969 1.00 61.25 58 GLN A O 7
ATOM 6844 N N . THR A 1 59 ? -8.774 -4.754 15.111 1.00 43.33 59 THR A N 7
ATOM 6845 C CA . THR A 1 59 ? -8.474 -5.762 14.091 1.00 21.01 59 THR A CA 7
ATOM 6846 C C . THR A 1 59 ? -9.354 -5.541 12.840 1.00 21.44 59 THR A C 7
ATOM 6847 O O . THR A 1 59 ? -10.563 -5.826 12.831 1.00 74.34 59 THR A O 7
ATOM 6858 N N . ARG A 1 60 ? -8.739 -4.933 11.806 1.00 55.45 60 ARG A N 7
ATOM 6859 C CA . ARG A 1 60 ? -9.356 -4.768 10.485 1.00 55.54 60 ARG A CA 7
ATOM 6860 C C . ARG A 1 60 ? -9.256 -6.135 9.787 1.00 31.00 60 ARG A C 7
ATOM 6861 O O . ARG A 1 60 ? -8.322 -6.412 9.041 1.00 5.00 60 ARG A O 7
ATOM 6882 N N . LYS A 1 61 ? -10.201 -7.011 10.145 1.00 54.34 61 LYS A N 7
ATOM 6883 C CA . LYS A 1 61 ? -10.272 -8.388 9.668 1.00 74.43 61 LYS A CA 7
ATOM 6884 C C . LYS A 1 61 ? -11.749 -8.787 9.630 1.00 71.11 61 LYS A C 7
ATOM 6885 O O . LYS A 1 61 ? -12.299 -9.299 10.624 1.00 25.14 61 LYS A O 7
ATOM 6904 N N . ARG A 1 62 ? -12.407 -8.475 8.512 1.00 31.43 62 ARG A N 7
ATOM 6905 C CA . ARG A 1 62 ? -13.827 -8.772 8.315 1.00 4.23 62 ARG A CA 7
ATOM 6906 C C . ARG A 1 62 ? -14.125 -8.863 6.819 1.00 24.33 62 ARG A C 7
ATOM 6907 O O . ARG A 1 62 ? -13.766 -7.959 6.055 1.00 13.43 62 ARG A O 7
ATOM 6928 N N . LYS A 1 63 ? -14.743 -9.974 6.409 1.00 4.03 63 LYS A N 7
ATOM 6929 C CA . LYS A 1 63 ? -15.141 -10.232 5.017 1.00 63.54 63 LYS A CA 7
ATOM 6930 C C . LYS A 1 63 ? -16.640 -9.908 4.887 1.00 55.34 63 LYS A C 7
ATOM 6931 O O . LYS A 1 63 ? -17.466 -10.688 5.411 1.00 60.21 63 LYS A O 7
ATOM 6952 N N . SER A 1 1 ? -26.766 19.197 0.753 1.00 31.31 1 SER A N 8
ATOM 6953 C CA . SER A 1 1 ? -27.769 18.810 -0.260 1.00 21.52 1 SER A CA 8
ATOM 6954 C C . SER A 1 1 ? -27.782 17.279 -0.434 1.00 52.10 1 SER A C 8
ATOM 6955 O O . SER A 1 1 ? -26.864 16.586 0.026 1.00 55.35 1 SER A O 8
ATOM 6965 N N . HIS A 1 2 ? -28.825 16.771 -1.116 1.00 4.13 2 HIS A N 8
ATOM 6966 C CA . HIS A 1 2 ? -29.018 15.327 -1.380 1.00 33.53 2 HIS A CA 8
ATOM 6967 C C . HIS A 1 2 ? -28.618 14.965 -2.822 1.00 43.00 2 HIS A C 8
ATOM 6968 O O . HIS A 1 2 ? -28.834 13.826 -3.246 1.00 43.34 2 HIS A O 8
ATOM 6982 N N . MET A 1 3 ? -27.990 15.926 -3.545 1.00 72.35 3 MET A N 8
ATOM 6983 C CA . MET A 1 3 ? -27.611 15.768 -4.973 1.00 74.44 3 MET A CA 8
ATOM 6984 C C . MET A 1 3 ? -26.677 14.553 -5.165 1.00 41.45 3 MET A C 8
ATOM 6985 O O . MET A 1 3 ? -26.801 13.793 -6.131 1.00 14.12 3 MET A O 8
ATOM 6999 N N . SER A 1 4 ? -25.747 14.404 -4.216 1.00 54.22 4 SER A N 8
ATOM 7000 C CA . SER A 1 4 ? -24.853 13.246 -4.107 1.00 72.15 4 SER A CA 8
ATOM 7001 C C . SER A 1 4 ? -24.535 13.030 -2.614 1.00 12.41 4 SER A C 8
ATOM 7002 O O . SER A 1 4 ? -23.397 13.226 -2.160 1.00 0.02 4 SER A O 8
ATOM 7010 N N . ALA A 1 5 ? -25.593 12.685 -1.848 1.00 24.52 5 ALA A N 8
ATOM 7011 C CA . ALA A 1 5 ? -25.509 12.468 -0.392 1.00 2.33 5 ALA A CA 8
ATOM 7012 C C . ALA A 1 5 ? -24.723 11.173 -0.103 1.00 31.25 5 ALA A C 8
ATOM 7013 O O . ALA A 1 5 ? -25.294 10.074 -0.126 1.00 13.55 5 ALA A O 8
ATOM 7020 N N . SER A 1 6 ? -23.401 11.313 0.101 1.00 41.24 6 SER A N 8
ATOM 7021 C CA . SER A 1 6 ? -22.494 10.182 0.335 1.00 32.35 6 SER A CA 8
ATOM 7022 C C . SER A 1 6 ? -21.451 10.543 1.409 1.00 31.02 6 SER A C 8
ATOM 7023 O O . SER A 1 6 ? -20.421 11.174 1.125 1.00 51.25 6 SER A O 8
ATOM 7031 N N . ARG A 1 7 ? -21.779 10.212 2.665 1.00 74.23 7 ARG A N 8
ATOM 7032 C CA . ARG A 1 7 ? -20.822 10.201 3.794 1.00 5.12 7 ARG A CA 8
ATOM 7033 C C . ARG A 1 7 ? -20.701 8.769 4.342 1.00 64.35 7 ARG A C 8
ATOM 7034 O O . ARG A 1 7 ? -19.750 8.444 5.060 1.00 75.42 7 ARG A O 8
ATOM 7055 N N . ARG A 1 8 ? -21.683 7.915 3.982 1.00 70.12 8 ARG A N 8
ATOM 7056 C CA . ARG A 1 8 ? -21.789 6.524 4.456 1.00 21.03 8 ARG A CA 8
ATOM 7057 C C . ARG A 1 8 ? -21.373 5.557 3.326 1.00 23.13 8 ARG A C 8
ATOM 7058 O O . ARG A 1 8 ? -21.475 5.902 2.142 1.00 32.33 8 ARG A O 8
ATOM 7079 N N . VAL A 1 9 ? -20.907 4.353 3.724 1.00 34.53 9 VAL A N 8
ATOM 7080 C CA . VAL A 1 9 ? -20.376 3.308 2.824 1.00 22.10 9 VAL A CA 8
ATOM 7081 C C . VAL A 1 9 ? -19.108 3.815 2.112 1.00 15.41 9 VAL A C 8
ATOM 7082 O O . VAL A 1 9 ? -19.170 4.414 1.029 1.00 3.42 9 VAL A O 8
ATOM 7095 N N . GLY A 1 10 ? -17.963 3.607 2.769 1.00 3.23 10 GLY A N 8
ATOM 7096 C CA . GLY A 1 10 ? -16.670 4.023 2.249 1.00 11.11 10 GLY A CA 8
ATOM 7097 C C . GLY A 1 10 ? -15.539 3.216 2.859 1.00 33.32 10 GLY A C 8
ATOM 7098 O O . GLY A 1 10 ? -15.559 2.940 4.066 1.00 73.23 10 GLY A O 8
ATOM 7102 N N . LEU A 1 11 ? -14.555 2.822 2.028 1.00 61.21 11 LEU A N 8
ATOM 7103 C CA . LEU A 1 11 ? -13.343 2.123 2.492 1.00 65.33 11 LEU A CA 8
ATOM 7104 C C . LEU A 1 11 ? -12.379 3.112 3.182 1.00 63.43 11 LEU A C 8
ATOM 7105 O O . LEU A 1 11 ? -12.445 4.330 2.957 1.00 60.40 11 LEU A O 8
ATOM 7121 N N . SER A 1 12 ? -11.491 2.572 4.029 1.00 62.00 12 SER A N 8
ATOM 7122 C CA . SER A 1 12 ? -10.416 3.334 4.676 1.00 34.40 12 SER A CA 8
ATOM 7123 C C . SER A 1 12 ? -9.065 2.640 4.402 1.00 23.34 12 SER A C 8
ATOM 7124 O O . SER A 1 12 ? -8.973 1.404 4.454 1.00 74.14 12 SER A O 8
ATOM 7132 N N . CYS A 1 13 ? -8.039 3.458 4.090 1.00 13.54 13 CYS A N 8
ATOM 7133 C CA . CYS A 1 13 ? -6.665 3.003 3.877 1.00 50.51 13 CYS A CA 8
ATOM 7134 C C . CYS A 1 13 ? -6.150 2.335 5.154 1.00 33.01 13 CYS A C 8
ATOM 7135 O O . CYS A 1 13 ? -5.974 3.000 6.163 1.00 42.13 13 CYS A O 8
ATOM 7142 N N . ALA A 1 14 ? -5.953 1.016 5.101 1.00 42.15 14 ALA A N 8
ATOM 7143 C CA . ALA A 1 14 ? -5.463 0.211 6.249 1.00 71.20 14 ALA A CA 8
ATOM 7144 C C . ALA A 1 14 ? -4.133 0.752 6.832 1.00 73.25 14 ALA A C 8
ATOM 7145 O O . ALA A 1 14 ? -3.775 0.458 7.976 1.00 24.34 14 ALA A O 8
ATOM 7152 N N . ASN A 1 15 ? -3.431 1.535 6.008 1.00 63.55 15 ASN A N 8
ATOM 7153 C CA . ASN A 1 15 ? -2.169 2.195 6.361 1.00 13.42 15 ASN A CA 8
ATOM 7154 C C . ASN A 1 15 ? -2.446 3.530 7.103 1.00 42.02 15 ASN A C 8
ATOM 7155 O O . ASN A 1 15 ? -1.949 3.724 8.215 1.00 40.03 15 ASN A O 8
ATOM 7166 N N . CYS A 1 16 ? -3.244 4.442 6.477 1.00 34.43 16 CYS A N 8
ATOM 7167 C CA . CYS A 1 16 ? -3.378 5.862 6.930 1.00 22.14 16 CYS A CA 8
ATOM 7168 C C . CYS A 1 16 ? -4.822 6.257 7.312 1.00 14.30 16 CYS A C 8
ATOM 7169 O O . CYS A 1 16 ? -5.011 7.116 8.184 1.00 0.24 16 CYS A O 8
ATOM 7176 N N . GLN A 1 17 ? -5.823 5.633 6.648 1.00 2.23 17 GLN A N 8
ATOM 7177 C CA . GLN A 1 17 ? -7.285 5.871 6.886 1.00 15.42 17 GLN A CA 8
ATOM 7178 C C . GLN A 1 17 ? -7.708 7.311 6.505 1.00 51.41 17 GLN A C 8
ATOM 7179 O O . GLN A 1 17 ? -8.610 7.900 7.118 1.00 1.03 17 GLN A O 8
ATOM 7193 N N . THR A 1 18 ? -7.053 7.842 5.458 1.00 33.25 18 THR A N 8
ATOM 7194 C CA . THR A 1 18 ? -7.385 9.151 4.866 1.00 31.54 18 THR A CA 8
ATOM 7195 C C . THR A 1 18 ? -8.782 9.124 4.185 1.00 60.34 18 THR A C 8
ATOM 7196 O O . THR A 1 18 ? -9.448 10.157 4.103 1.00 61.13 18 THR A O 8
ATOM 7207 N N . THR A 1 19 ? -9.185 7.911 3.735 1.00 1.23 19 THR A N 8
ATOM 7208 C CA . THR A 1 19 ? -10.438 7.604 2.983 1.00 3.34 19 THR A CA 8
ATOM 7209 C C . THR A 1 19 ? -10.468 8.214 1.550 1.00 61.21 19 THR A C 8
ATOM 7210 O O . THR A 1 19 ? -10.830 7.522 0.600 1.00 55.31 19 THR A O 8
ATOM 7221 N N . THR A 1 20 ? -10.116 9.502 1.407 1.00 14.21 20 THR A N 8
ATOM 7222 C CA . THR A 1 20 ? -9.966 10.165 0.095 1.00 3.21 20 THR A CA 8
ATOM 7223 C C . THR A 1 20 ? -8.696 9.652 -0.623 1.00 35.14 20 THR A C 8
ATOM 7224 O O . THR A 1 20 ? -7.584 9.787 -0.089 1.00 44.01 20 THR A O 8
ATOM 7235 N N . THR A 1 21 ? -8.867 9.065 -1.825 1.00 4.31 21 THR A N 8
ATOM 7236 C CA . THR A 1 21 ? -7.744 8.534 -2.623 1.00 1.01 21 THR A CA 8
ATOM 7237 C C . THR A 1 21 ? -8.148 8.327 -4.097 1.00 72.21 21 THR A C 8
ATOM 7238 O O . THR A 1 21 ? -9.337 8.163 -4.412 1.00 14.30 21 THR A O 8
ATOM 7249 N N . THR A 1 22 ? -7.138 8.331 -4.987 1.00 22.22 22 THR A N 8
ATOM 7250 C CA . THR A 1 22 ? -7.316 8.120 -6.434 1.00 4.05 22 THR A CA 8
ATOM 7251 C C . THR A 1 22 ? -7.541 6.624 -6.761 1.00 31.41 22 THR A C 8
ATOM 7252 O O . THR A 1 22 ? -8.298 6.285 -7.681 1.00 61.33 22 THR A O 8
ATOM 7263 N N . LEU A 1 23 ? -6.902 5.740 -5.976 1.00 1.32 23 LEU A N 8
ATOM 7264 C CA . LEU A 1 23 ? -6.923 4.284 -6.225 1.00 74.21 23 LEU A CA 8
ATOM 7265 C C . LEU A 1 23 ? -6.778 3.510 -4.905 1.00 34.32 23 LEU A C 8
ATOM 7266 O O . LEU A 1 23 ? -5.917 3.838 -4.081 1.00 5.21 23 LEU A O 8
ATOM 7282 N N . TRP A 1 24 ? -7.632 2.485 -4.721 1.00 33.31 24 TRP A N 8
ATOM 7283 C CA . TRP A 1 24 ? -7.488 1.502 -3.633 1.00 13.40 24 TRP A CA 8
ATOM 7284 C C . TRP A 1 24 ? -6.618 0.334 -4.111 1.00 41.13 24 TRP A C 8
ATOM 7285 O O . TRP A 1 24 ? -7.098 -0.565 -4.819 1.00 3.32 24 TRP A O 8
ATOM 7306 N N . ARG A 1 25 ? -5.327 0.381 -3.763 1.00 1.34 25 ARG A N 8
ATOM 7307 C CA . ARG A 1 25 ? -4.393 -0.741 -3.972 1.00 13.20 25 ARG A CA 8
ATOM 7308 C C . ARG A 1 25 ? -4.517 -1.738 -2.801 1.00 34.21 25 ARG A C 8
ATOM 7309 O O . ARG A 1 25 ? -5.205 -1.467 -1.810 1.00 11.11 25 ARG A O 8
ATOM 7330 N N . ARG A 1 26 ? -3.850 -2.894 -2.924 1.00 23.23 26 ARG A N 8
ATOM 7331 C CA . ARG A 1 26 ? -3.824 -3.935 -1.867 1.00 13.52 26 ARG A CA 8
ATOM 7332 C C . AR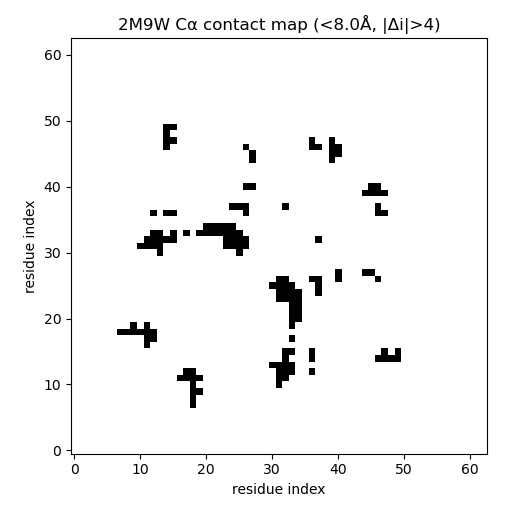G A 1 26 ? -2.402 -4.046 -1.302 1.00 32.13 26 ARG A C 8
ATOM 7333 O O . ARG A 1 26 ? -1.473 -3.392 -1.795 1.00 32.54 26 ARG A O 8
ATOM 7354 N N . ASN A 1 27 ? -2.243 -4.862 -0.256 1.00 34.42 27 ASN A N 8
ATOM 7355 C CA . ASN A 1 27 ? -0.909 -5.326 0.200 1.00 53.35 27 ASN A CA 8
ATOM 7356 C C . ASN A 1 27 ? -0.879 -6.868 0.215 1.00 25.21 27 ASN A C 8
ATOM 7357 O O . ASN A 1 27 ? -1.805 -7.514 -0.293 1.00 34.02 27 ASN A O 8
ATOM 7368 N N . ALA A 1 28 ? 0.203 -7.445 0.772 1.00 1.53 28 ALA A N 8
ATOM 7369 C CA . ALA A 1 28 ? 0.422 -8.910 0.803 1.00 12.01 28 ALA A CA 8
ATOM 7370 C C . ALA A 1 28 ? -0.669 -9.669 1.591 1.00 24.41 28 ALA A C 8
ATOM 7371 O O . ALA A 1 28 ? -0.925 -10.845 1.331 1.00 3.00 28 ALA A O 8
ATOM 7378 N N . GLU A 1 29 ? -1.297 -8.976 2.554 1.00 61.20 29 GLU A N 8
ATOM 7379 C CA . GLU A 1 29 ? -2.405 -9.514 3.372 1.00 72.45 29 GLU A CA 8
ATOM 7380 C C . GLU A 1 29 ? -3.766 -8.955 2.901 1.00 61.34 29 GLU A C 8
ATOM 7381 O O . GLU A 1 29 ? -4.736 -8.958 3.664 1.00 44.04 29 GLU A O 8
ATOM 7393 N N . GLY A 1 30 ? -3.817 -8.455 1.644 1.00 51.31 30 GLY A N 8
ATOM 7394 C CA . GLY A 1 30 ? -5.077 -8.109 0.970 1.00 51.24 30 GLY A CA 8
ATOM 7395 C C . GLY A 1 30 ? -5.675 -6.749 1.343 1.00 73.32 30 GLY A C 8
ATOM 7396 O O . GLY A 1 30 ? -6.476 -6.213 0.572 1.00 53.54 30 GLY A O 8
ATOM 7400 N N . GLU A 1 31 ? -5.287 -6.186 2.509 1.00 11.42 31 GLU A N 8
ATOM 7401 C CA . GLU A 1 31 ? -5.960 -4.998 3.099 1.00 1.33 31 GLU A CA 8
ATOM 7402 C C . GLU A 1 31 ? -5.882 -3.768 2.158 1.00 42.11 31 GLU A C 8
ATOM 7403 O O . GLU A 1 31 ? -4.817 -3.494 1.580 1.00 72.12 31 GLU A O 8
ATOM 7415 N N . PRO A 1 32 ? -7.018 -3.015 1.993 1.00 53.43 32 PRO A N 8
ATOM 7416 C CA . PRO A 1 32 ? -7.115 -1.909 1.015 1.00 5.41 32 PRO A CA 8
ATOM 7417 C C . PRO A 1 32 ? -6.345 -0.646 1.481 1.00 61.40 32 PRO A C 8
ATOM 7418 O O . PRO A 1 32 ? -6.797 0.093 2.369 1.00 5.22 32 PRO A O 8
ATOM 7429 N N . VAL A 1 33 ? -5.155 -0.441 0.908 1.00 10.24 33 VAL A N 8
ATOM 7430 C CA . VAL A 1 33 ? -4.348 0.772 1.127 1.00 20.31 33 VAL A CA 8
ATOM 7431 C C . VAL A 1 33 ? -4.629 1.786 0.009 1.00 43.10 33 VAL A C 8
ATOM 7432 O O . VAL A 1 33 ? -5.023 1.397 -1.103 1.00 33.44 33 VAL A O 8
ATOM 7445 N N . CYS A 1 34 ? -4.426 3.073 0.310 1.00 35.30 34 CYS A N 8
ATOM 7446 C CA . CYS A 1 34 ? -4.619 4.168 -0.660 1.00 11.44 34 CYS A CA 8
ATOM 7447 C C . CYS A 1 34 ? -3.477 4.183 -1.691 1.00 3.02 34 CYS A C 8
ATOM 7448 O O . CYS A 1 34 ? -2.458 3.504 -1.498 1.00 41.02 34 CYS A O 8
ATOM 7455 N N . ASN A 1 35 ? -3.660 4.974 -2.769 1.00 62.31 35 ASN A N 8
ATOM 7456 C CA . ASN A 1 35 ? -2.682 5.125 -3.871 1.00 11.24 35 ASN A CA 8
ATOM 7457 C C . ASN A 1 35 ? -1.302 5.557 -3.335 1.00 62.24 35 ASN A C 8
ATOM 7458 O O . ASN A 1 35 ? -0.301 4.980 -3.712 1.00 15.43 35 ASN A O 8
ATOM 7469 N N . ALA A 1 36 ? -1.285 6.526 -2.397 1.00 23.40 36 ALA A N 8
ATOM 7470 C CA . ALA A 1 36 ? -0.038 7.078 -1.816 1.00 74.25 36 ALA A CA 8
ATOM 7471 C C . ALA A 1 36 ? 0.763 5.997 -1.047 1.00 52.31 36 ALA A C 8
ATOM 7472 O O . ALA A 1 36 ? 1.998 5.948 -1.127 1.00 73.01 36 ALA A O 8
ATOM 7479 N N . CYS A 1 37 ? 0.028 5.126 -0.327 1.00 5.40 37 CYS A N 8
ATOM 7480 C CA . CYS A 1 37 ? 0.609 4.022 0.478 1.00 45.54 37 CYS A CA 8
ATOM 7481 C C . CYS A 1 37 ? 1.057 2.855 -0.417 1.00 31.21 37 CYS A C 8
ATOM 7482 O O . CYS A 1 37 ? 2.098 2.241 -0.169 1.00 3.54 37 CYS A O 8
ATOM 7489 N N . GLY A 1 38 ? 0.274 2.599 -1.477 1.00 41.12 38 GLY A N 8
ATOM 7490 C CA . GLY A 1 38 ? 0.503 1.463 -2.372 1.00 72.54 38 GLY A CA 8
ATOM 7491 C C . GLY A 1 38 ? 1.598 1.717 -3.395 1.00 10.14 38 GLY A C 8
ATOM 7492 O O . GLY A 1 38 ? 2.265 0.781 -3.841 1.00 23.24 38 GLY A O 8
ATOM 7496 N N . LEU A 1 39 ? 1.765 2.994 -3.781 1.00 23.33 39 LEU A N 8
ATOM 7497 C CA . LEU A 1 39 ? 2.861 3.432 -4.664 1.00 14.12 39 LEU A CA 8
ATOM 7498 C C . LEU A 1 39 ? 4.180 3.366 -3.895 1.00 23.23 39 LEU A C 8
ATOM 7499 O O . LEU A 1 39 ? 5.222 3.079 -4.476 1.00 62.31 39 LEU A O 8
ATOM 7515 N N . TYR A 1 40 ? 4.111 3.605 -2.570 1.00 3.42 40 TYR A N 8
ATOM 7516 C CA . TYR A 1 40 ? 5.260 3.434 -1.665 1.00 23.43 40 TYR A CA 8
ATOM 7517 C C . TYR A 1 40 ? 5.656 1.940 -1.613 1.00 31.34 40 TYR A C 8
ATOM 7518 O O . TYR A 1 40 ? 6.840 1.605 -1.574 1.00 40.31 40 TYR A O 8
ATOM 7536 N N . MET A 1 41 ? 4.643 1.054 -1.632 1.00 61.10 41 MET A N 8
ATOM 7537 C CA . MET A 1 41 ? 4.843 -0.409 -1.670 1.00 72.11 41 MET A CA 8
ATOM 7538 C C . MET A 1 41 ? 5.342 -0.886 -3.051 1.00 73.02 41 MET A C 8
ATOM 7539 O O . MET A 1 41 ? 6.007 -1.921 -3.147 1.00 42.44 41 MET A O 8
ATOM 7553 N N . LYS A 1 42 ? 5.008 -0.138 -4.113 1.00 33.31 42 LYS A N 8
ATOM 7554 C CA . LYS A 1 42 ? 5.491 -0.434 -5.473 1.00 13.43 42 LYS A CA 8
ATOM 7555 C C . LYS A 1 42 ? 6.987 -0.092 -5.586 1.00 14.25 42 LYS A C 8
ATOM 7556 O O . LYS A 1 42 ? 7.795 -0.891 -6.074 1.00 32.41 42 LYS A O 8
ATOM 7575 N N . LEU A 1 43 ? 7.326 1.098 -5.076 1.00 44.54 43 LEU A N 8
ATOM 7576 C CA . LEU A 1 43 ? 8.676 1.670 -5.138 1.00 73.11 43 LEU A CA 8
ATOM 7577 C C . LEU A 1 43 ? 9.621 1.000 -4.124 1.00 42.15 43 LEU A C 8
ATOM 7578 O O . LEU A 1 43 ? 10.834 0.954 -4.344 1.00 45.14 43 LEU A O 8
ATOM 7594 N N . HIS A 1 44 ? 9.061 0.499 -2.994 1.00 40.44 44 HIS A N 8
ATOM 7595 C CA . HIS A 1 44 ? 9.865 -0.071 -1.882 1.00 13.43 44 HIS A CA 8
ATOM 7596 C C . HIS A 1 44 ? 9.338 -1.464 -1.489 1.00 23.20 44 HIS A C 8
ATOM 7597 O O . HIS A 1 44 ? 9.986 -2.478 -1.774 1.00 43.22 44 HIS A O 8
ATOM 7612 N N . GLY A 1 45 ? 8.152 -1.516 -0.851 1.00 21.32 45 GLY A N 8
ATOM 7613 C CA . GLY A 1 45 ? 7.546 -2.800 -0.460 1.00 75.34 45 GLY A CA 8
ATOM 7614 C C . GLY A 1 45 ? 6.761 -2.720 0.833 1.00 64.54 45 GLY A C 8
ATOM 7615 O O . GLY A 1 45 ? 5.712 -3.363 0.973 1.00 42.42 45 GLY A O 8
ATOM 7619 N N . VAL A 1 46 ? 7.274 -1.940 1.791 1.00 33.24 46 VAL A N 8
ATOM 7620 C CA . VAL A 1 46 ? 6.682 -1.806 3.138 1.00 70.34 46 VAL A CA 8
ATOM 7621 C C . VAL A 1 46 ? 5.600 -0.702 3.165 1.00 34.13 46 VAL A C 8
ATOM 7622 O O . VAL A 1 46 ? 5.552 0.123 2.240 1.00 5.24 46 VAL A O 8
ATOM 7635 N N . PRO A 1 47 ? 4.700 -0.675 4.213 1.00 64.32 47 PRO A N 8
ATOM 7636 C CA . PRO A 1 47 ? 3.725 0.429 4.393 1.00 13.33 47 PRO A CA 8
ATOM 7637 C C . PRO A 1 47 ? 4.415 1.779 4.660 1.00 42.12 47 PRO A C 8
ATOM 7638 O O . PRO A 1 47 ? 5.550 1.822 5.169 1.00 10.22 47 PRO A O 8
ATOM 7649 N N . ARG A 1 48 ? 3.713 2.870 4.308 1.00 34.15 48 ARG A N 8
ATOM 7650 C CA . ARG A 1 48 ? 4.192 4.244 4.475 1.00 74.43 48 ARG A CA 8
ATOM 7651 C C . ARG A 1 48 ? 4.371 4.561 5.983 1.00 23.31 48 ARG A C 8
ATOM 7652 O O . ARG A 1 48 ? 3.394 4.477 6.741 1.00 25.21 48 ARG A O 8
ATOM 7673 N N . PRO A 1 49 ? 5.625 4.887 6.447 1.00 31.02 49 PRO A N 8
ATOM 7674 C CA . PRO A 1 49 ? 5.912 5.191 7.870 1.00 22.12 49 PRO A CA 8
ATOM 7675 C C . PRO A 1 49 ? 5.122 6.415 8.377 1.00 54.12 49 PRO A C 8
ATOM 7676 O O . PRO A 1 49 ? 5.376 7.557 7.956 1.00 32.02 49 PRO A O 8
ATOM 7687 N N . LEU A 1 50 ? 4.116 6.156 9.225 1.00 40.13 50 LEU A N 8
ATOM 7688 C CA . LEU A 1 50 ? 3.347 7.206 9.912 1.00 60.14 50 LEU A CA 8
ATOM 7689 C C . LEU A 1 50 ? 3.861 7.364 11.355 1.00 70.35 50 LEU A C 8
ATOM 7690 O O . LEU A 1 50 ? 4.510 8.358 11.694 1.00 31.44 50 LEU A O 8
ATOM 7706 N N . ALA A 1 51 ? 3.583 6.344 12.182 1.00 34.10 51 ALA A N 8
ATOM 7707 C CA . ALA A 1 51 ? 3.907 6.345 13.614 1.00 54.12 51 ALA A CA 8
ATOM 7708 C C . ALA A 1 51 ? 4.309 4.926 14.048 1.00 53.24 51 ALA A C 8
ATOM 7709 O O . ALA A 1 51 ? 3.496 3.996 13.986 1.00 31.43 51 ALA A O 8
ATOM 7716 N N . MET A 1 52 ? 5.579 4.771 14.457 1.00 32.04 52 MET A N 8
ATOM 7717 C CA . MET A 1 52 ? 6.148 3.473 14.872 1.00 75.32 52 MET A CA 8
ATOM 7718 C C . MET A 1 52 ? 5.949 3.267 16.381 1.00 22.41 52 MET A C 8
ATOM 7719 O O . MET A 1 52 ? 6.395 4.085 17.181 1.00 51.02 52 MET A O 8
ATOM 7733 N N . ARG A 1 53 ? 5.250 2.186 16.761 1.00 32.35 53 ARG A N 8
ATOM 7734 C CA . ARG A 1 53 ? 5.109 1.772 18.173 1.00 25.13 53 ARG A CA 8
ATOM 7735 C C . ARG A 1 53 ? 5.909 0.482 18.394 1.00 32.24 53 ARG A C 8
ATOM 7736 O O . ARG A 1 53 ? 5.768 -0.476 17.623 1.00 5.11 53 ARG A O 8
ATOM 7757 N N . LYS A 1 54 ? 6.769 0.482 19.431 1.00 21.55 54 LYS A N 8
ATOM 7758 C CA . LYS A 1 54 ? 7.411 -0.738 19.944 1.00 41.42 54 LYS A CA 8
ATOM 7759 C C . LYS A 1 54 ? 6.326 -1.477 20.767 1.00 52.32 54 LYS A C 8
ATOM 7760 O O . LYS A 1 54 ? 6.278 -1.397 21.999 1.00 63.35 54 LYS A O 8
ATOM 7779 N N . GLU A 1 55 ? 5.412 -2.122 20.041 1.00 61.43 55 GLU A N 8
ATOM 7780 C CA . GLU A 1 55 ? 4.180 -2.699 20.585 1.00 21.14 55 GLU A CA 8
ATOM 7781 C C . GLU A 1 55 ? 4.307 -4.228 20.559 1.00 61.34 55 GLU A C 8
ATOM 7782 O O . GLU A 1 55 ? 4.199 -4.846 19.492 1.00 61.31 55 GLU A O 8
ATOM 7794 N N . GLY A 1 56 ? 4.622 -4.808 21.736 1.00 71.12 56 GLY A N 8
ATOM 7795 C CA . GLY A 1 56 ? 4.828 -6.250 21.895 1.00 53.45 56 GLY A CA 8
ATOM 7796 C C . GLY A 1 56 ? 3.524 -7.035 21.853 1.00 74.42 56 GLY A C 8
ATOM 7797 O O . GLY A 1 56 ? 3.030 -7.498 22.889 1.00 13.02 56 GLY A O 8
ATOM 7801 N N . ILE A 1 57 ? 2.962 -7.171 20.644 1.00 4.21 57 ILE A N 8
ATOM 7802 C CA . ILE A 1 57 ? 1.689 -7.861 20.400 1.00 11.42 57 ILE A CA 8
ATOM 7803 C C . ILE A 1 57 ? 1.826 -8.752 19.153 1.00 62.00 57 ILE A C 8
ATOM 7804 O O . ILE A 1 57 ? 2.553 -8.402 18.204 1.00 63.20 57 ILE A O 8
ATOM 7820 N N . GLN A 1 58 ? 1.164 -9.918 19.174 1.00 20.00 58 GLN A N 8
ATOM 7821 C CA . GLN A 1 58 ? 1.011 -10.758 17.984 1.00 0.12 58 GLN A CA 8
ATOM 7822 C C . GLN A 1 58 ? -0.119 -10.162 17.129 1.00 22.43 58 GLN A C 8
ATOM 7823 O O . GLN A 1 58 ? -1.302 -10.250 17.487 1.00 22.14 58 GLN A O 8
ATOM 7837 N N . THR A 1 59 ? 0.268 -9.522 16.016 1.00 3.25 59 THR A N 8
ATOM 7838 C CA . THR A 1 59 ? -0.672 -8.838 15.111 1.00 14.22 59 THR A CA 8
ATOM 7839 C C . THR A 1 59 ? -1.434 -9.830 14.202 1.00 3.31 59 THR A C 8
ATOM 7840 O O . THR A 1 59 ? -2.162 -9.403 13.298 1.00 5.41 59 THR A O 8
ATOM 7851 N N . ARG A 1 60 ? -1.289 -11.144 14.466 1.00 32.21 60 ARG A N 8
ATOM 7852 C CA . ARG A 1 60 ? -2.055 -12.184 13.773 1.00 53.21 60 ARG A CA 8
ATOM 7853 C C . ARG A 1 60 ? -3.483 -12.243 14.346 1.00 44.32 60 ARG A C 8
ATOM 7854 O O . ARG A 1 60 ? -3.733 -12.951 15.325 1.00 40.14 60 ARG A O 8
ATOM 7875 N N . LYS A 1 61 ? -4.379 -11.422 13.777 1.00 15.54 61 LYS A N 8
ATOM 7876 C CA . LYS A 1 61 ? -5.828 -11.493 14.049 1.00 3.44 61 LYS A CA 8
ATOM 7877 C C . LYS A 1 61 ? -6.632 -10.919 12.866 1.00 62.45 61 LYS A C 8
ATOM 7878 O O . LYS A 1 61 ? -7.794 -10.511 13.024 1.00 21.10 61 LYS A O 8
ATOM 7897 N N . ARG A 1 62 ? -6.012 -10.950 11.658 1.00 70.50 62 ARG A N 8
ATOM 7898 C CA . ARG A 1 62 ? -6.678 -10.540 10.407 1.00 70.13 62 ARG A CA 8
ATOM 7899 C C . ARG A 1 62 ? -7.711 -11.624 10.053 1.00 14.32 62 ARG A C 8
ATOM 7900 O O . ARG A 1 62 ? -8.920 -11.358 10.061 1.00 71.43 62 ARG A O 8
ATOM 7921 N N . LYS A 1 63 ? -7.204 -12.857 9.797 1.00 32.50 63 LYS A N 8
ATOM 7922 C CA . LYS A 1 63 ? -7.999 -14.031 9.375 1.00 0.43 63 LYS A CA 8
ATOM 7923 C C . LYS A 1 63 ? -8.588 -13.802 7.949 1.00 54.24 63 LYS A C 8
ATOM 7924 O O . LYS A 1 63 ? -7.996 -14.305 6.969 1.00 25.01 63 LYS A O 8
ATOM 7945 N N . SER A 1 1 ? -28.644 1.915 24.690 1.00 54.22 1 SER A N 9
ATOM 7946 C CA . SER A 1 1 ? -29.177 0.659 24.123 1.00 62.24 1 SER A CA 9
ATOM 7947 C C . SER A 1 1 ? -28.182 0.102 23.103 1.00 60.34 1 SER A C 9
ATOM 7948 O O . SER A 1 1 ? -27.859 0.789 22.124 1.00 23.10 1 SER A O 9
ATOM 7958 N N . HIS A 1 2 ? -27.673 -1.123 23.356 1.00 42.34 2 HIS A N 9
ATOM 7959 C CA . HIS A 1 2 ? -26.762 -1.825 22.441 1.00 62.13 2 HIS A CA 9
ATOM 7960 C C . HIS A 1 2 ? -27.499 -2.233 21.144 1.00 53.33 2 HIS A C 9
ATOM 7961 O O . HIS A 1 2 ? -28.044 -3.340 21.021 1.00 75.23 2 HIS A O 9
ATOM 7975 N N . MET A 1 3 ? -27.547 -1.277 20.213 1.00 62.33 3 MET A N 9
ATOM 7976 C CA . MET A 1 3 ? -28.117 -1.433 18.879 1.00 42.11 3 MET A CA 9
ATOM 7977 C C . MET A 1 3 ? -27.550 -0.294 18.031 1.00 41.44 3 MET A C 9
ATOM 7978 O O . MET A 1 3 ? -27.806 0.886 18.321 1.00 23.40 3 MET A O 9
ATOM 7992 N N . SER A 1 4 ? -26.754 -0.641 17.019 1.00 51.04 4 SER A N 9
ATOM 7993 C CA . SER A 1 4 ? -26.072 0.343 16.176 1.00 12.42 4 SER A CA 9
ATOM 7994 C C . SER A 1 4 ? -25.979 -0.210 14.745 1.00 41.20 4 SER A C 9
ATOM 7995 O O . SER A 1 4 ? -25.081 -1.005 14.431 1.00 65.41 4 SER A O 9
ATOM 8003 N N . ALA A 1 5 ? -26.961 0.170 13.903 1.00 51.13 5 ALA A N 9
ATOM 8004 C CA . ALA A 1 5 ? -27.045 -0.273 12.498 1.00 2.30 5 ALA A CA 9
ATOM 8005 C C . ALA A 1 5 ? -25.867 0.288 11.675 1.00 4.04 5 ALA A C 9
ATOM 8006 O O . ALA A 1 5 ? -25.588 1.487 11.746 1.00 42.01 5 ALA A O 9
ATOM 8013 N N . SER A 1 6 ? -25.186 -0.593 10.910 1.00 34.32 6 SER A N 9
ATOM 8014 C CA . SER A 1 6 ? -23.956 -0.244 10.167 1.00 72.22 6 SER A CA 9
ATOM 8015 C C . SER A 1 6 ? -24.226 0.765 9.022 1.00 43.42 6 SER A C 9
ATOM 8016 O O . SER A 1 6 ? -24.636 0.386 7.917 1.00 12.54 6 SER A O 9
ATOM 8024 N N . ARG A 1 7 ? -24.034 2.051 9.332 1.00 75.21 7 ARG A N 9
ATOM 8025 C CA . ARG A 1 7 ? -24.042 3.145 8.358 1.00 51.14 7 ARG A CA 9
ATOM 8026 C C . ARG A 1 7 ? -22.587 3.611 8.201 1.00 2.23 7 ARG A C 9
ATOM 8027 O O . ARG A 1 7 ? -22.085 4.389 9.023 1.00 14.22 7 ARG A O 9
ATOM 8048 N N . ARG A 1 8 ? -21.879 3.066 7.200 1.00 63.10 8 ARG A N 9
ATOM 8049 C CA . ARG A 1 8 ? -20.465 3.414 6.964 1.00 74.25 8 ARG A CA 9
ATOM 8050 C C . ARG A 1 8 ? -20.343 4.472 5.860 1.00 42.32 8 ARG A C 9
ATOM 8051 O O . ARG A 1 8 ? -21.126 4.490 4.907 1.00 3.14 8 ARG A O 9
ATOM 8072 N N . VAL A 1 9 ? -19.353 5.361 6.017 1.00 33.32 9 VAL A N 9
ATOM 8073 C CA . VAL A 1 9 ? -19.008 6.379 5.014 1.00 50.41 9 VAL A CA 9
ATOM 8074 C C . VAL A 1 9 ? -18.306 5.706 3.805 1.00 75.31 9 VAL A C 9
ATOM 8075 O O . VAL A 1 9 ? -18.367 6.211 2.679 1.00 34.21 9 VAL A O 9
ATOM 8088 N N . GLY A 1 10 ? -17.654 4.549 4.058 1.00 72.40 10 GLY A N 9
ATOM 8089 C CA . GLY A 1 10 ? -17.109 3.705 2.990 1.00 5.40 10 GLY A CA 9
ATOM 8090 C C . GLY A 1 10 ? -15.928 2.861 3.456 1.00 33.44 10 GLY A C 9
ATOM 8091 O O . GLY A 1 10 ? -16.097 1.957 4.285 1.00 33.03 10 GLY A O 9
ATOM 8095 N N . LEU A 1 11 ? -14.731 3.154 2.918 1.00 44.31 11 LEU A N 9
ATOM 8096 C CA . LEU A 1 11 ? -13.468 2.470 3.267 1.00 5.35 11 LEU A CA 9
ATOM 8097 C C . LEU A 1 11 ? -12.501 3.446 3.954 1.00 55.41 11 LEU A C 9
ATOM 8098 O O . LEU A 1 11 ? -12.690 4.668 3.919 1.00 70.11 11 LEU A O 9
ATOM 8114 N N . SER A 1 12 ? -11.467 2.885 4.581 1.00 54.23 12 SER A N 9
ATOM 8115 C CA . SER A 1 12 ? -10.308 3.633 5.078 1.00 54.51 12 SER A CA 9
ATOM 8116 C C . SER A 1 12 ? -9.042 2.825 4.745 1.00 53.13 12 SER A C 9
ATOM 8117 O O . SER A 1 12 ? -9.088 1.589 4.745 1.00 51.22 12 SER A O 9
ATOM 8125 N N . CYS A 1 13 ? -7.941 3.541 4.445 1.00 65.24 13 CYS A N 9
ATOM 8126 C CA . CYS A 1 13 ? -6.621 2.963 4.128 1.00 3.34 13 CYS A CA 9
ATOM 8127 C C . CYS A 1 13 ? -6.142 2.032 5.248 1.00 42.11 13 CYS A C 9
ATOM 8128 O O . CYS A 1 13 ? -6.038 2.459 6.398 1.00 53.33 13 CYS A O 9
ATOM 8135 N N . ALA A 1 14 ? -5.882 0.757 4.923 1.00 4.00 14 ALA A N 9
ATOM 8136 C CA . ALA A 1 14 ? -5.360 -0.223 5.897 1.00 41.11 14 ALA A CA 9
ATOM 8137 C C . ALA A 1 14 ? -3.833 -0.038 6.092 1.00 14.24 14 ALA A C 9
ATOM 8138 O O . ALA A 1 14 ? -3.032 -0.955 5.841 1.00 1.51 14 ALA A O 9
ATOM 8145 N N . ASN A 1 15 ? -3.470 1.163 6.572 1.00 64.25 15 ASN A N 9
ATOM 8146 C CA . ASN A 1 15 ? -2.085 1.601 6.791 1.00 41.42 15 ASN A CA 9
ATOM 8147 C C . ASN A 1 15 ? -2.115 2.986 7.455 1.00 44.15 15 ASN A C 9
ATOM 8148 O O . ASN A 1 15 ? -1.751 3.139 8.622 1.00 13.33 15 ASN A O 9
ATOM 8159 N N . CYS A 1 16 ? -2.586 4.000 6.696 1.00 2.35 16 CYS A N 9
ATOM 8160 C CA . CYS A 1 16 ? -2.599 5.410 7.150 1.00 34.31 16 CYS A CA 9
ATOM 8161 C C . CYS A 1 16 ? -3.993 5.836 7.645 1.00 11.14 16 CYS A C 9
ATOM 8162 O O . CYS A 1 16 ? -4.131 6.927 8.226 1.00 20.41 16 CYS A O 9
ATOM 8169 N N . GLN A 1 17 ? -5.014 4.975 7.391 1.00 45.42 17 GLN A N 9
ATOM 8170 C CA . GLN A 1 17 ? -6.408 5.124 7.900 1.00 1.03 17 GLN A CA 9
ATOM 8171 C C . GLN A 1 17 ? -7.151 6.346 7.323 1.00 25.13 17 GLN A C 9
ATOM 8172 O O . GLN A 1 17 ? -8.223 6.710 7.816 1.00 35.33 17 GLN A O 9
ATOM 8186 N N . THR A 1 18 ? -6.602 6.940 6.243 1.00 62.22 18 THR A N 9
ATOM 8187 C CA . THR A 1 18 ? -7.242 8.054 5.534 1.00 72.20 18 THR A CA 9
ATOM 8188 C C . THR A 1 18 ? -8.401 7.521 4.664 1.00 75.14 18 THR A C 9
ATOM 8189 O O . THR A 1 18 ? -8.292 6.448 4.049 1.00 20.22 18 THR A O 9
ATOM 8200 N N . THR A 1 19 ? -9.511 8.258 4.647 1.00 52.15 19 THR A N 9
ATOM 8201 C CA . THR A 1 19 ? -10.684 7.915 3.837 1.00 53.34 19 THR A CA 9
ATOM 8202 C C . THR A 1 19 ? -10.573 8.529 2.429 1.00 65.43 19 THR A C 9
ATOM 8203 O O . THR A 1 19 ? -11.276 8.097 1.508 1.00 14.05 19 THR A O 9
ATOM 8214 N N . THR A 1 20 ? -9.675 9.527 2.270 1.00 22.03 20 THR A N 9
ATOM 8215 C CA . THR A 1 20 ? -9.442 10.192 0.979 1.00 54.01 20 THR A CA 9
ATOM 8216 C C . THR A 1 20 ? -8.312 9.483 0.200 1.00 33.53 20 THR A C 9
ATOM 8217 O O . THR A 1 20 ? -7.346 8.984 0.800 1.00 22.51 20 THR A O 9
ATOM 8228 N N . THR A 1 21 ? -8.469 9.435 -1.134 1.00 34.01 21 THR A N 9
ATOM 8229 C CA . THR A 1 21 ? -7.484 8.861 -2.065 1.00 72.45 21 THR A CA 9
ATOM 8230 C C . THR A 1 21 ? -7.955 9.066 -3.518 1.00 31.13 21 THR A C 9
ATOM 8231 O O . THR A 1 21 ? -9.040 9.614 -3.761 1.00 11.05 21 THR A O 9
ATOM 8242 N N . THR A 1 22 ? -7.117 8.649 -4.478 1.00 3.31 22 THR A N 9
ATOM 8243 C CA . THR A 1 22 ? -7.488 8.571 -5.894 1.00 43.41 22 THR A CA 9
ATOM 8244 C C . THR A 1 22 ? -7.938 7.125 -6.231 1.00 13.33 22 THR A C 9
ATOM 8245 O O . THR A 1 22 ? -9.049 6.918 -6.730 1.00 41.55 22 THR A O 9
ATOM 8256 N N . LEU A 1 23 ? -7.068 6.129 -5.939 1.00 32.01 23 LEU A N 9
ATOM 8257 C CA . LEU A 1 23 ? -7.385 4.682 -6.122 1.00 12.10 23 LEU A CA 9
ATOM 8258 C C . LEU A 1 23 ? -7.230 3.905 -4.805 1.00 2.00 23 LEU A C 9
ATOM 8259 O O . LEU A 1 23 ? -6.635 4.394 -3.844 1.00 22.41 23 LEU A O 9
ATOM 8275 N N . TRP A 1 24 ? -7.736 2.665 -4.809 1.00 51.05 24 TRP A N 9
ATOM 8276 C CA . TRP A 1 24 ? -7.609 1.720 -3.684 1.00 64.44 24 TRP A CA 9
ATOM 8277 C C . TRP A 1 24 ? -6.775 0.515 -4.141 1.00 3.01 24 TRP A C 9
ATOM 8278 O O . TRP A 1 24 ? -7.248 -0.322 -4.920 1.00 15.32 24 TRP A O 9
ATOM 8299 N N . ARG A 1 25 ? -5.508 0.475 -3.707 1.00 64.42 25 ARG A N 9
ATOM 8300 C CA . ARG A 1 25 ? -4.585 -0.633 -4.000 1.00 33.25 25 ARG A CA 9
ATOM 8301 C C . ARG A 1 25 ? -4.634 -1.683 -2.880 1.00 13.21 25 ARG A C 9
ATOM 8302 O O . ARG A 1 25 ? -5.290 -1.484 -1.851 1.00 22.00 25 ARG A O 9
ATOM 8323 N N . ARG A 1 26 ? -3.933 -2.805 -3.089 1.00 63.21 26 ARG A N 9
ATOM 8324 C CA . ARG A 1 26 ? -3.791 -3.872 -2.078 1.00 32.31 26 ARG A CA 9
ATOM 8325 C C . ARG A 1 26 ? -2.351 -3.873 -1.557 1.00 50.00 26 ARG A C 9
ATOM 8326 O O . ARG A 1 26 ? -1.405 -3.801 -2.352 1.00 21.43 26 ARG A O 9
ATOM 8347 N N . ASN A 1 27 ? -2.192 -3.942 -0.222 1.00 4.32 27 ASN A N 9
ATOM 8348 C CA . ASN A 1 27 ? -0.877 -4.141 0.417 1.00 25.43 27 ASN A CA 9
ATOM 8349 C C . ASN A 1 27 ? -0.485 -5.644 0.365 1.00 61.14 27 ASN A C 9
ATOM 8350 O O . ASN A 1 27 ? -1.157 -6.439 -0.305 1.00 71.43 27 ASN A O 9
ATOM 8361 N N . ALA A 1 28 ? 0.604 -6.016 1.063 1.00 72.23 28 ALA A N 9
ATOM 8362 C CA . ALA A 1 28 ? 1.096 -7.417 1.130 1.00 51.22 28 ALA A CA 9
ATOM 8363 C C . ALA A 1 28 ? 0.063 -8.370 1.774 1.00 64.51 28 ALA A C 9
ATOM 8364 O O . ALA A 1 28 ? 0.034 -9.568 1.476 1.00 62.04 28 ALA A O 9
ATOM 8371 N N . GLU A 1 29 ? -0.785 -7.804 2.647 1.00 51.12 29 GLU A N 9
ATOM 8372 C CA . GLU A 1 29 ? -1.832 -8.541 3.374 1.00 14.32 29 GLU A CA 9
ATOM 8373 C C . GLU A 1 29 ? -3.136 -8.626 2.540 1.00 34.12 29 GLU A C 9
ATOM 8374 O O . GLU A 1 29 ? -4.094 -9.286 2.956 1.00 24.22 29 GLU A O 9
ATOM 8386 N N . GLY A 1 30 ? -3.153 -7.939 1.369 1.00 74.34 30 GLY A N 9
ATOM 8387 C CA . GLY A 1 30 ? -4.312 -7.917 0.462 1.00 1.23 30 GLY A CA 9
ATOM 8388 C C . GLY A 1 30 ? -5.395 -6.934 0.894 1.00 52.30 30 GLY A C 9
ATOM 8389 O O . GLY A 1 30 ? -6.511 -6.956 0.366 1.00 21.20 30 GLY A O 9
ATOM 8393 N N . GLU A 1 31 ? -5.043 -6.063 1.843 1.00 31.31 31 GLU A N 9
ATOM 8394 C CA . GLU A 1 31 ? -5.959 -5.096 2.462 1.00 65.24 31 GLU A CA 9
ATOM 8395 C C . GLU A 1 31 ? -6.049 -3.800 1.616 1.00 33.33 31 GLU A C 9
ATOM 8396 O O . GLU A 1 31 ? -5.044 -3.403 0.999 1.00 53.21 31 GLU A O 9
ATOM 8408 N N . PRO A 1 32 ? -7.252 -3.126 1.570 1.00 75.21 32 PRO A N 9
ATOM 8409 C CA . PRO A 1 32 ? -7.457 -1.907 0.760 1.00 55.24 32 PRO A CA 9
ATOM 8410 C C . PRO A 1 32 ? -6.741 -0.677 1.365 1.00 2.30 32 PRO A C 9
ATOM 8411 O O . PRO A 1 32 ? -7.252 0.002 2.269 1.00 30.22 32 PRO A O 9
ATOM 8422 N N . VAL A 1 33 ? -5.512 -0.452 0.896 1.00 31.02 33 VAL A N 9
ATOM 8423 C CA . VAL A 1 33 ? -4.742 0.761 1.205 1.00 21.22 33 VAL A CA 9
ATOM 8424 C C . VAL A 1 33 ? -4.991 1.812 0.120 1.00 54.21 33 VAL A C 9
ATOM 8425 O O . VAL A 1 33 ? -5.355 1.471 -1.015 1.00 51.51 33 VAL A O 9
ATOM 8438 N N . CYS A 1 34 ? -4.804 3.088 0.479 1.00 71.33 34 CYS A N 9
ATOM 8439 C CA . CYS A 1 34 ? -4.898 4.204 -0.473 1.00 72.14 34 CYS A CA 9
ATOM 8440 C C . CYS A 1 34 ? -3.782 4.111 -1.531 1.00 45.34 34 CYS A C 9
ATOM 8441 O O . CYS A 1 34 ? -2.766 3.432 -1.314 1.00 24.42 34 CYS A O 9
ATOM 8448 N N . ASN A 1 35 ? -3.991 4.816 -2.661 1.00 22.01 35 ASN A N 9
ATOM 8449 C CA . ASN A 1 35 ? -3.064 4.841 -3.811 1.00 4.33 35 ASN A CA 9
ATOM 8450 C C . ASN A 1 35 ? -1.624 5.192 -3.374 1.00 71.41 35 ASN A C 9
ATOM 8451 O O . ASN A 1 35 ? -0.683 4.552 -3.811 1.00 71.41 35 ASN A O 9
ATOM 8462 N N . ALA A 1 36 ? -1.509 6.180 -2.461 1.00 41.32 36 ALA A N 9
ATOM 8463 C CA . ALA A 1 36 ? -0.215 6.680 -1.948 1.00 71.44 36 ALA A CA 9
ATOM 8464 C C . ALA A 1 36 ? 0.566 5.606 -1.149 1.00 1.02 36 ALA A C 9
ATOM 8465 O O . ALA A 1 36 ? 1.785 5.482 -1.303 1.00 4.11 36 ALA A O 9
ATOM 8472 N N . CYS A 1 37 ? -0.156 4.837 -0.303 1.00 2.21 37 CYS A N 9
ATOM 8473 C CA . CYS A 1 37 ? 0.441 3.788 0.556 1.00 35.33 37 CYS A CA 9
ATOM 8474 C C . CYS A 1 37 ? 0.861 2.560 -0.285 1.00 11.03 37 CYS A C 9
ATOM 8475 O O . CYS A 1 37 ? 1.880 1.917 0.004 1.00 74.11 37 CYS A O 9
ATOM 8482 N N . GLY A 1 38 ? 0.051 2.256 -1.324 1.00 34.15 38 GLY A N 9
ATOM 8483 C CA . GLY A 1 38 ? 0.316 1.141 -2.244 1.00 42.31 38 GLY A CA 9
ATOM 8484 C C . GLY A 1 38 ? 1.434 1.455 -3.229 1.00 12.53 38 GLY A C 9
ATOM 8485 O O . GLY A 1 38 ? 2.157 0.549 -3.647 1.00 41.42 38 GLY A O 9
ATOM 8489 N N . LEU A 1 39 ? 1.540 2.741 -3.614 1.00 35.41 39 LEU A N 9
ATOM 8490 C CA . LEU A 1 39 ? 2.623 3.279 -4.451 1.00 42.44 39 LEU A CA 9
ATOM 8491 C C . LEU A 1 39 ? 3.959 3.120 -3.706 1.00 4.20 39 LEU A C 9
ATOM 8492 O O . LEU A 1 39 ? 4.953 2.669 -4.280 1.00 11.10 39 LEU A O 9
ATOM 8508 N N . TYR A 1 40 ? 3.934 3.479 -2.407 1.00 5.32 40 TYR A N 9
ATOM 8509 C CA . TYR A 1 40 ? 5.098 3.403 -1.511 1.00 15.22 40 TYR A CA 9
ATOM 8510 C C . TYR A 1 40 ? 5.563 1.937 -1.363 1.00 31.41 40 TYR A C 9
ATOM 8511 O O . TYR A 1 40 ? 6.763 1.658 -1.378 1.00 14.25 40 TYR A O 9
ATOM 8529 N N . MET A 1 41 ? 4.580 1.018 -1.230 1.00 25.11 41 MET A N 9
ATOM 8530 C CA . MET A 1 41 ? 4.833 -0.436 -1.147 1.00 14.42 41 MET A CA 9
ATOM 8531 C C . MET A 1 41 ? 5.335 -0.998 -2.490 1.00 61.34 41 MET A C 9
ATOM 8532 O O . MET A 1 41 ? 6.132 -1.936 -2.517 1.00 4.21 41 MET A O 9
ATOM 8546 N N . LYS A 1 42 ? 4.873 -0.409 -3.600 1.00 14.25 42 LYS A N 9
ATOM 8547 C CA . LYS A 1 42 ? 5.280 -0.843 -4.950 1.00 31.21 42 LYS A CA 9
ATOM 8548 C C . LYS A 1 42 ? 6.745 -0.442 -5.223 1.00 1.51 42 LYS A C 9
ATOM 8549 O O . LYS A 1 42 ? 7.446 -1.093 -6.004 1.00 23.24 42 LYS A O 9
ATOM 8568 N N . LEU A 1 43 ? 7.186 0.643 -4.563 1.00 64.23 43 LEU A N 9
ATOM 8569 C CA . LEU A 1 43 ? 8.565 1.132 -4.634 1.00 70.21 43 LEU A CA 9
ATOM 8570 C C . LEU A 1 43 ? 9.498 0.316 -3.708 1.00 43.14 43 LEU A C 9
ATOM 8571 O O . LEU A 1 43 ? 10.508 -0.233 -4.155 1.00 4.15 43 LEU A O 9
ATOM 8587 N N . HIS A 1 44 ? 9.127 0.232 -2.417 1.00 63.34 44 HIS A N 9
ATOM 8588 C CA . HIS A 1 44 ? 10.054 -0.163 -1.322 1.00 33.35 44 HIS A CA 9
ATOM 8589 C C . HIS A 1 44 ? 9.729 -1.549 -0.730 1.00 0.41 44 HIS A C 9
ATOM 8590 O O . HIS A 1 44 ? 10.480 -2.046 0.117 1.00 35.40 44 HIS A O 9
ATOM 8605 N N . GLY A 1 45 ? 8.608 -2.156 -1.147 1.00 64.15 45 GLY A N 9
ATOM 8606 C CA . GLY A 1 45 ? 8.166 -3.458 -0.606 1.00 75.01 45 GLY A CA 9
ATOM 8607 C C . GLY A 1 45 ? 7.306 -3.302 0.649 1.00 74.23 45 GLY A C 9
ATOM 8608 O O . GLY A 1 45 ? 6.287 -3.984 0.806 1.00 23.14 45 GLY A O 9
ATOM 8612 N N . VAL A 1 46 ? 7.744 -2.414 1.556 1.00 22.32 46 VAL A N 9
ATOM 8613 C CA . VAL A 1 46 ? 7.012 -2.070 2.791 1.00 24.24 46 VAL A CA 9
ATOM 8614 C C . VAL A 1 46 ? 6.076 -0.856 2.538 1.00 41.14 46 VAL A C 9
ATOM 8615 O O . VAL A 1 46 ? 6.355 -0.053 1.635 1.00 42.20 46 VAL A O 9
ATOM 8628 N N . PRO A 1 47 ? 4.961 -0.688 3.332 1.00 34.33 47 PRO A N 9
ATOM 8629 C CA . PRO A 1 47 ? 3.997 0.422 3.124 1.00 61.22 47 PRO A CA 9
ATOM 8630 C C . PRO A 1 47 ? 4.511 1.750 3.726 1.00 10.51 47 PRO A C 9
ATOM 8631 O O . PRO A 1 47 ? 5.641 1.806 4.234 1.00 11.33 47 PRO A O 9
ATOM 8642 N N . ARG A 1 48 ? 3.677 2.809 3.678 1.00 22.32 48 ARG A N 9
ATOM 8643 C CA . ARG A 1 48 ? 4.088 4.165 4.091 1.00 74.01 48 ARG A CA 9
ATOM 8644 C C . ARG A 1 48 ? 4.085 4.310 5.635 1.00 43.14 48 ARG A C 9
ATOM 8645 O O . ARG A 1 48 ? 3.012 4.282 6.248 1.00 73.23 48 ARG A O 9
ATOM 8666 N N . PRO A 1 49 ? 5.283 4.478 6.294 1.00 52.34 49 PRO A N 9
ATOM 8667 C CA . PRO A 1 49 ? 5.355 4.690 7.747 1.00 53.01 49 PRO A CA 9
ATOM 8668 C C . PRO A 1 49 ? 5.041 6.161 8.120 1.00 4.41 49 PRO A C 9
ATOM 8669 O O . PRO A 1 49 ? 5.739 7.094 7.704 1.00 63.33 49 PRO A O 9
ATOM 8680 N N . LEU A 1 50 ? 3.937 6.350 8.856 1.00 14.21 50 LEU A N 9
ATOM 8681 C CA . LEU A 1 50 ? 3.542 7.661 9.405 1.00 4.54 50 LEU A CA 9
ATOM 8682 C C . LEU A 1 50 ? 4.508 8.053 10.539 1.00 64.41 50 LEU A C 9
ATOM 8683 O O . LEU A 1 50 ? 5.129 9.120 10.527 1.00 31.11 50 LEU A O 9
ATOM 8699 N N . ALA A 1 51 ? 4.617 7.123 11.493 1.00 62.11 51 ALA A N 9
ATOM 8700 C CA . ALA A 1 51 ? 5.431 7.243 12.708 1.00 54.21 51 ALA A CA 9
ATOM 8701 C C . ALA A 1 51 ? 5.382 5.896 13.429 1.00 44.22 51 ALA A C 9
ATOM 8702 O O . ALA A 1 51 ? 6.410 5.325 13.799 1.00 4.25 51 ALA A O 9
ATOM 8709 N N . MET A 1 52 ? 4.143 5.402 13.589 1.00 43.11 52 MET A N 9
ATOM 8710 C CA . MET A 1 52 ? 3.837 4.133 14.261 1.00 70.44 52 MET A CA 9
ATOM 8711 C C . MET A 1 52 ? 4.358 2.939 13.424 1.00 21.24 52 MET A C 9
ATOM 8712 O O . MET A 1 52 ? 3.928 2.736 12.284 1.00 12.33 52 MET A O 9
ATOM 8726 N N . ARG A 1 53 ? 5.308 2.190 14.000 1.00 2.34 53 ARG A N 9
ATOM 8727 C CA . ARG A 1 53 ? 5.922 0.999 13.380 1.00 13.24 53 ARG A CA 9
ATOM 8728 C C . ARG A 1 53 ? 6.215 -0.033 14.480 1.00 71.23 53 ARG A C 9
ATOM 8729 O O . ARG A 1 53 ? 5.905 -1.226 14.326 1.00 30.10 53 ARG A O 9
ATOM 8750 N N . LYS A 1 54 ? 6.820 0.467 15.583 1.00 1.44 54 LYS A N 9
ATOM 8751 C CA . LYS A 1 54 ? 7.142 -0.314 16.794 1.00 3.33 54 LYS A CA 9
ATOM 8752 C C . LYS A 1 54 ? 8.109 -1.474 16.468 1.00 21.11 54 LYS A C 9
ATOM 8753 O O . LYS A 1 54 ? 7.696 -2.639 16.365 1.00 54.11 54 LYS A O 9
ATOM 8772 N N . GLU A 1 55 ? 9.386 -1.092 16.234 1.00 65.31 55 GLU A N 9
ATOM 8773 C CA . GLU A 1 55 ? 10.522 -2.001 15.977 1.00 4.44 55 GLU A CA 9
ATOM 8774 C C . GLU A 1 55 ? 10.476 -2.624 14.561 1.00 50.24 55 GLU A C 9
ATOM 8775 O O . GLU A 1 55 ? 9.419 -3.070 14.089 1.00 34.45 55 GLU A O 9
ATOM 8787 N N . GLY A 1 56 ? 11.646 -2.632 13.900 1.00 44.11 56 GLY A N 9
ATOM 8788 C CA . GLY A 1 56 ? 11.791 -3.127 12.539 1.00 11.14 56 GLY A CA 9
ATOM 8789 C C . GLY A 1 56 ? 12.174 -4.600 12.449 1.00 33.51 56 GLY A C 9
ATOM 8790 O O . GLY A 1 56 ? 11.930 -5.228 11.406 1.00 3.21 56 GLY A O 9
ATOM 8794 N N . ILE A 1 57 ? 12.778 -5.175 13.521 1.00 31.42 57 ILE A N 9
ATOM 8795 C CA . ILE A 1 57 ? 13.239 -6.590 13.511 1.00 61.32 57 ILE A CA 9
ATOM 8796 C C . ILE A 1 57 ? 12.075 -7.558 13.884 1.00 2.20 57 ILE A C 9
ATOM 8797 O O . ILE A 1 57 ? 12.120 -8.300 14.875 1.00 62.42 57 ILE A O 9
ATOM 8813 N N . GLN A 1 58 ? 11.015 -7.530 13.055 1.00 55.34 58 GLN A N 9
ATOM 8814 C CA . GLN A 1 58 ? 9.821 -8.379 13.240 1.00 11.23 58 GLN A CA 9
ATOM 8815 C C . GLN A 1 58 ? 10.157 -9.852 12.923 1.00 21.34 58 GLN A C 9
ATOM 8816 O O . GLN A 1 58 ? 10.966 -10.132 12.030 1.00 45.31 58 GLN A O 9
ATOM 8830 N N . THR A 1 59 ? 9.517 -10.783 13.658 1.00 12.14 59 THR A N 9
ATOM 8831 C CA . THR A 1 59 ? 9.730 -12.234 13.489 1.00 73.24 59 THR A CA 9
ATOM 8832 C C . THR A 1 59 ? 9.291 -12.712 12.077 1.00 35.32 59 THR A C 9
ATOM 8833 O O . THR A 1 59 ? 9.771 -13.740 11.590 1.00 61.14 59 THR A O 9
ATOM 8844 N N . ARG A 1 60 ? 8.403 -11.936 11.421 1.00 70.44 60 ARG A N 9
ATOM 8845 C CA . ARG A 1 60 ? 8.010 -12.183 10.028 1.00 30.02 60 ARG A CA 9
ATOM 8846 C C . ARG A 1 60 ? 9.103 -11.643 9.082 1.00 32.33 60 ARG A C 9
ATOM 8847 O O . ARG A 1 60 ? 9.154 -10.435 8.806 1.00 34.52 60 ARG A O 9
ATOM 8868 N N . LYS A 1 61 ? 10.015 -12.532 8.651 1.00 51.12 61 LYS A N 9
ATOM 8869 C CA . LYS A 1 61 ? 10.985 -12.215 7.593 1.00 73.14 61 LYS A CA 9
ATOM 8870 C C . LYS A 1 61 ? 10.315 -12.540 6.247 1.00 21.15 61 LYS A C 9
ATOM 8871 O O . LYS A 1 61 ? 9.957 -13.697 5.993 1.00 63.20 61 LYS A O 9
ATOM 8890 N N . ARG A 1 62 ? 10.166 -11.512 5.404 1.00 31.25 62 ARG A N 9
ATOM 8891 C CA . ARG A 1 62 ? 9.473 -11.603 4.109 1.00 11.31 62 ARG A CA 9
ATOM 8892 C C . ARG A 1 62 ? 10.213 -12.549 3.125 1.00 24.20 62 ARG A C 9
ATOM 8893 O O . ARG A 1 62 ? 11.195 -12.148 2.492 1.00 73.24 62 ARG A O 9
ATOM 8914 N N . LYS A 1 63 ? 9.774 -13.837 3.140 1.00 65.23 63 LYS A N 9
ATOM 8915 C CA . LYS A 1 63 ? 10.131 -14.892 2.156 1.00 34.02 63 LYS A CA 9
ATOM 8916 C C . LYS A 1 63 ? 11.656 -14.986 1.837 1.00 73.33 63 LYS A C 9
ATOM 8917 O O . LYS A 1 63 ? 12.374 -15.714 2.558 1.00 1.41 63 LYS A O 9
ATOM 8938 N N . SER A 1 1 ? -15.829 23.961 12.519 1.00 13.33 1 SER A N 10
ATOM 8939 C CA . SER A 1 1 ? -16.652 23.755 11.314 1.00 63.11 1 SER A CA 10
ATOM 8940 C C . SER A 1 1 ? -17.978 23.083 11.705 1.00 40.11 1 SER A C 10
ATOM 8941 O O . SER A 1 1 ? -18.032 21.860 11.891 1.00 51.42 1 SER A O 10
ATOM 8951 N N . HIS A 1 2 ? -19.040 23.896 11.873 1.00 44.04 2 HIS A N 10
ATOM 8952 C CA . HIS A 1 2 ? -20.379 23.406 12.262 1.00 12.53 2 HIS A CA 10
ATOM 8953 C C . HIS A 1 2 ? -21.154 22.890 11.035 1.00 14.53 2 HIS A C 10
ATOM 8954 O O . HIS A 1 2 ? -22.084 23.535 10.527 1.00 51.22 2 HIS A O 10
ATOM 8968 N N . MET A 1 3 ? -20.722 21.712 10.562 1.00 35.25 3 MET A N 10
ATOM 8969 C CA . MET A 1 3 ? -21.358 20.965 9.479 1.00 12.34 3 MET A CA 10
ATOM 8970 C C . MET A 1 3 ? -20.975 19.486 9.615 1.00 61.13 3 MET A C 10
ATOM 8971 O O . MET A 1 3 ? -19.826 19.161 9.946 1.00 73.04 3 MET A O 10
ATOM 8985 N N . SER A 1 4 ? -21.951 18.604 9.382 1.00 53.53 4 SER A N 10
ATOM 8986 C CA . SER A 1 4 ? -21.768 17.152 9.462 1.00 22.54 4 SER A CA 10
ATOM 8987 C C . SER A 1 4 ? -22.650 16.481 8.395 1.00 14.11 4 SER A C 10
ATOM 8988 O O . SER A 1 4 ? -23.838 16.818 8.268 1.00 43.34 4 SER A O 10
ATOM 8996 N N . ALA A 1 5 ? -22.058 15.548 7.626 1.00 14.20 5 ALA A N 10
ATOM 8997 C CA . ALA A 1 5 ? -22.726 14.871 6.498 1.00 63.24 5 ALA A CA 10
ATOM 8998 C C . ALA A 1 5 ? -22.001 13.559 6.150 1.00 74.34 5 ALA A C 10
ATOM 8999 O O . ALA A 1 5 ? -20.897 13.302 6.648 1.00 42.42 5 ALA A O 10
ATOM 9006 N N . SER A 1 6 ? -22.638 12.738 5.299 1.00 0.35 6 SER A N 10
ATOM 9007 C CA . SER A 1 6 ? -22.023 11.534 4.724 1.00 34.32 6 SER A CA 10
ATOM 9008 C C . SER A 1 6 ? -21.091 11.969 3.577 1.00 12.34 6 SER A C 10
ATOM 9009 O O . SER A 1 6 ? -21.540 12.227 2.451 1.00 42.14 6 SER A O 10
ATOM 9017 N N . ARG A 1 7 ? -19.792 12.066 3.890 1.00 12.11 7 ARG A N 10
ATOM 9018 C CA . ARG A 1 7 ? -18.779 12.733 3.037 1.00 15.12 7 ARG A CA 10
ATOM 9019 C C . ARG A 1 7 ? -18.067 11.724 2.103 1.00 51.24 7 ARG A C 10
ATOM 9020 O O . ARG A 1 7 ? -16.936 11.970 1.660 1.00 44.14 7 ARG A O 10
ATOM 9041 N N . ARG A 1 8 ? -18.770 10.603 1.802 1.00 32.20 8 ARG A N 10
ATOM 9042 C CA . ARG A 1 8 ? -18.286 9.515 0.924 1.00 72.33 8 ARG A CA 10
ATOM 9043 C C . ARG A 1 8 ? -17.039 8.819 1.491 1.00 70.30 8 ARG A C 10
ATOM 9044 O O . ARG A 1 8 ? -16.195 8.306 0.745 1.00 3.11 8 ARG A O 10
ATOM 9065 N N . VAL A 1 9 ? -16.950 8.779 2.824 1.00 24.21 9 VAL A N 10
ATOM 9066 C CA . VAL A 1 9 ? -15.928 8.009 3.541 1.00 12.42 9 VAL A CA 10
ATOM 9067 C C . VAL A 1 9 ? -16.379 6.530 3.575 1.00 15.32 9 VAL A C 10
ATOM 9068 O O . VAL A 1 9 ? -17.033 6.078 4.523 1.00 53.12 9 VAL A O 10
ATOM 9081 N N . GLY A 1 10 ? -16.111 5.829 2.453 1.00 24.11 10 GLY A N 10
ATOM 9082 C CA . GLY A 1 10 ? -16.516 4.436 2.265 1.00 23.00 10 GLY A CA 10
ATOM 9083 C C . GLY A 1 10 ? -15.551 3.468 2.916 1.00 2.32 10 GLY A C 10
ATOM 9084 O O . GLY A 1 10 ? -15.821 2.951 4.004 1.00 70.53 10 GLY A O 10
ATOM 9088 N N . LEU A 1 11 ? -14.408 3.234 2.252 1.00 22.14 11 LEU A N 10
ATOM 9089 C CA . LEU A 1 11 ? -13.335 2.381 2.783 1.00 10.15 11 LEU A CA 10
ATOM 9090 C C . LEU A 1 11 ? -12.350 3.233 3.605 1.00 72.15 11 LEU A C 10
ATOM 9091 O O . LEU A 1 11 ? -12.381 4.473 3.552 1.00 41.43 11 LEU A O 10
ATOM 9107 N N . SER A 1 12 ? -11.467 2.552 4.343 1.00 52.43 12 SER A N 10
ATOM 9108 C CA . SER A 1 12 ? -10.357 3.179 5.070 1.00 10.14 12 SER A CA 10
ATOM 9109 C C . SER A 1 12 ? -9.042 2.556 4.592 1.00 11.40 12 SER A C 10
ATOM 9110 O O . SER A 1 12 ? -8.982 1.341 4.397 1.00 54.13 12 SER A O 10
ATOM 9118 N N . CYS A 1 13 ? -8.013 3.405 4.369 1.00 64.21 13 CYS A N 10
ATOM 9119 C CA . CYS A 1 13 ? -6.631 2.950 4.103 1.00 24.13 13 CYS A CA 10
ATOM 9120 C C . CYS A 1 13 ? -6.156 2.098 5.284 1.00 45.22 13 CYS A C 10
ATOM 9121 O O . CYS A 1 13 ? -6.080 2.599 6.405 1.00 3.32 13 CYS A O 10
ATOM 9128 N N . ALA A 1 14 ? -5.867 0.816 5.044 1.00 20.50 14 ALA A N 10
ATOM 9129 C CA . ALA A 1 14 ? -5.470 -0.142 6.103 1.00 3.14 14 ALA A CA 10
ATOM 9130 C C . ALA A 1 14 ? -3.969 -0.005 6.457 1.00 72.45 14 ALA A C 10
ATOM 9131 O O . ALA A 1 14 ? -3.205 -0.983 6.443 1.00 12.23 14 ALA A O 10
ATOM 9138 N N . ASN A 1 15 ? -3.586 1.239 6.785 1.00 42.33 15 ASN A N 10
ATOM 9139 C CA . ASN A 1 15 ? -2.242 1.623 7.200 1.00 30.04 15 ASN A CA 10
ATOM 9140 C C . ASN A 1 15 ? -2.319 3.078 7.707 1.00 4.34 15 ASN A C 10
ATOM 9141 O O . ASN A 1 15 ? -2.440 3.308 8.905 1.00 20.14 15 ASN A O 10
ATOM 9152 N N . CYS A 1 16 ? -2.356 4.050 6.763 1.00 62.44 16 CYS A N 10
ATOM 9153 C CA . CYS A 1 16 ? -2.331 5.498 7.096 1.00 32.01 16 CYS A CA 10
ATOM 9154 C C . CYS A 1 16 ? -3.728 6.008 7.506 1.00 23.04 16 CYS A C 10
ATOM 9155 O O . CYS A 1 16 ? -3.838 7.081 8.127 1.00 75.04 16 CYS A O 10
ATOM 9162 N N . GLN A 1 17 ? -4.788 5.246 7.111 1.00 22.53 17 GLN A N 10
ATOM 9163 C CA . GLN A 1 17 ? -6.196 5.477 7.539 1.00 53.12 17 GLN A CA 10
ATOM 9164 C C . GLN A 1 17 ? -6.722 6.857 7.101 1.00 74.44 17 GLN A C 10
ATOM 9165 O O . GLN A 1 17 ? -7.614 7.426 7.730 1.00 54.55 17 GLN A O 10
ATOM 9179 N N . THR A 1 18 ? -6.185 7.357 5.965 1.00 2.23 18 THR A N 10
ATOM 9180 C CA . THR A 1 18 ? -6.550 8.679 5.404 1.00 52.44 18 THR A CA 10
ATOM 9181 C C . THR A 1 18 ? -8.018 8.717 4.937 1.00 12.24 18 THR A C 10
ATOM 9182 O O . THR A 1 18 ? -8.636 9.780 4.976 1.00 44.41 18 THR A O 10
ATOM 9193 N N . THR A 1 19 ? -8.530 7.532 4.524 1.00 13.43 19 THR A N 10
ATOM 9194 C CA . THR A 1 19 ? -9.907 7.289 4.017 1.00 53.21 19 THR A CA 10
ATOM 9195 C C . THR A 1 19 ? -10.212 8.054 2.703 1.00 31.32 19 THR A C 10
ATOM 9196 O O . THR A 1 19 ? -10.413 7.440 1.647 1.00 72.31 19 THR A O 10
ATOM 9207 N N . THR A 1 20 ? -10.249 9.395 2.789 1.00 52.02 20 THR A N 10
ATOM 9208 C CA . THR A 1 20 ? -10.582 10.289 1.671 1.00 53.44 20 THR A CA 10
ATOM 9209 C C . THR A 1 20 ? -9.472 10.273 0.577 1.00 25.41 20 THR A C 10
ATOM 9210 O O . THR A 1 20 ? -8.533 11.084 0.599 1.00 32.32 20 THR A O 10
ATOM 9221 N N . THR A 1 21 ? -9.577 9.295 -0.342 1.00 44.44 21 THR A N 10
ATOM 9222 C CA . THR A 1 21 ? -8.672 9.139 -1.500 1.00 52.02 21 THR A CA 10
ATOM 9223 C C . THR A 1 21 ? -9.497 8.793 -2.755 1.00 42.45 21 THR A C 10
ATOM 9224 O O . THR A 1 21 ? -10.668 8.393 -2.649 1.00 12.43 21 THR A O 10
ATOM 9235 N N . THR A 1 22 ? -8.885 8.960 -3.941 1.00 21.40 22 THR A N 10
ATOM 9236 C CA . THR A 1 22 ? -9.532 8.669 -5.233 1.00 44.22 22 THR A CA 10
ATOM 9237 C C . THR A 1 22 ? -9.436 7.169 -5.558 1.00 24.14 22 THR A C 10
ATOM 9238 O O . THR A 1 22 ? -10.437 6.529 -5.901 1.00 3.22 22 THR A O 10
ATOM 9249 N N . LEU A 1 23 ? -8.221 6.610 -5.416 1.00 4.34 23 LEU A N 10
ATOM 9250 C CA . LEU A 1 23 ? -7.908 5.247 -5.886 1.00 51.55 23 LEU A CA 10
ATOM 9251 C C . LEU A 1 23 ? -7.412 4.366 -4.724 1.00 21.23 23 LEU A C 10
ATOM 9252 O O . LEU A 1 23 ? -6.658 4.827 -3.860 1.00 33.34 23 LEU A O 10
ATOM 9268 N N . TRP A 1 24 ? -7.852 3.095 -4.732 1.00 61.31 24 TRP A N 10
ATOM 9269 C CA . TRP A 1 24 ? -7.503 2.090 -3.713 1.00 14.40 24 TRP A CA 10
ATOM 9270 C C . TRP A 1 24 ? -6.526 1.048 -4.289 1.00 62.52 24 TRP A C 10
ATOM 9271 O O . TRP A 1 24 ? -6.431 0.868 -5.513 1.00 44.24 24 TRP A O 10
ATOM 9292 N N . ARG A 1 25 ? -5.830 0.358 -3.377 1.00 15.44 25 ARG A N 10
ATOM 9293 C CA . ARG A 1 25 ? -4.770 -0.627 -3.673 1.00 62.34 25 ARG A CA 10
ATOM 9294 C C . ARG A 1 25 ? -4.922 -1.821 -2.712 1.00 44.14 25 ARG A C 10
ATOM 9295 O O . ARG A 1 25 ? -5.685 -1.754 -1.738 1.00 50.01 25 ARG A O 10
ATOM 9316 N N . ARG A 1 26 ? -4.188 -2.906 -2.988 1.00 11.33 26 ARG A N 10
ATOM 9317 C CA . ARG A 1 26 ? -4.118 -4.084 -2.103 1.00 35.33 26 ARG A CA 10
ATOM 9318 C C . ARG A 1 26 ? -2.654 -4.206 -1.611 1.00 60.54 26 ARG A C 10
ATOM 9319 O O . ARG A 1 26 ? -1.743 -4.319 -2.441 1.00 21.10 26 ARG A O 10
ATOM 9340 N N . ASN A 1 27 ? -2.418 -4.160 -0.280 1.00 72.20 27 ASN A N 10
ATOM 9341 C CA . ASN A 1 27 ? -1.041 -4.275 0.285 1.00 4.42 27 ASN A CA 10
ATOM 9342 C C . ASN A 1 27 ? -0.585 -5.760 0.346 1.00 50.53 27 ASN A C 10
ATOM 9343 O O . ASN A 1 27 ? -1.211 -6.623 -0.279 1.00 32.42 27 ASN A O 10
ATOM 9354 N N . ALA A 1 28 ? 0.515 -6.034 1.092 1.00 32.11 28 ALA A N 10
ATOM 9355 C CA . ALA A 1 28 ? 1.108 -7.392 1.235 1.00 53.20 28 ALA A CA 10
ATOM 9356 C C . ALA A 1 28 ? 0.081 -8.434 1.741 1.00 55.10 28 ALA A C 10
ATOM 9357 O O . ALA A 1 28 ? 0.092 -9.588 1.305 1.00 4.33 28 ALA A O 10
ATOM 9364 N N . GLU A 1 29 ? -0.795 -8.006 2.665 1.00 54.23 29 GLU A N 10
ATOM 9365 C CA . GLU A 1 29 ? -1.942 -8.815 3.134 1.00 35.25 29 GLU A CA 10
ATOM 9366 C C . GLU A 1 29 ? -3.035 -8.873 2.055 1.00 33.40 29 GLU A C 10
ATOM 9367 O O . GLU A 1 29 ? -3.560 -9.942 1.741 1.00 74.34 29 GLU A O 10
ATOM 9379 N N . GLY A 1 30 ? -3.344 -7.698 1.489 1.00 4.03 30 GLY A N 10
ATOM 9380 C CA . GLY A 1 30 ? -4.428 -7.542 0.513 1.00 41.32 30 GLY A CA 10
ATOM 9381 C C . GLY A 1 30 ? -5.537 -6.629 1.016 1.00 22.44 30 GLY A C 10
ATOM 9382 O O . GLY A 1 30 ? -6.589 -6.530 0.394 1.00 74.23 30 GLY A O 10
ATOM 9386 N N . GLU A 1 31 ? -5.301 -5.963 2.157 1.00 4.11 31 GLU A N 10
ATOM 9387 C CA . GLU A 1 31 ? -6.254 -4.996 2.734 1.00 15.22 31 GLU A CA 10
ATOM 9388 C C . GLU A 1 31 ? -6.259 -3.678 1.908 1.00 5.21 31 GLU A C 10
ATOM 9389 O O . GLU A 1 31 ? -5.209 -3.297 1.357 1.00 63.10 31 GLU A O 10
ATOM 9401 N N . PRO A 1 32 ? -7.442 -2.976 1.791 1.00 53.04 32 PRO A N 10
ATOM 9402 C CA . PRO A 1 32 ? -7.569 -1.766 0.949 1.00 43.22 32 PRO A CA 10
ATOM 9403 C C . PRO A 1 32 ? -6.793 -0.560 1.530 1.00 44.05 32 PRO A C 10
ATOM 9404 O O . PRO A 1 32 ? -7.252 0.124 2.448 1.00 64.32 32 PRO A O 10
ATOM 9415 N N . VAL A 1 33 ? -5.575 -0.356 1.015 1.00 1.32 33 VAL A N 10
ATOM 9416 C CA . VAL A 1 33 ? -4.748 0.826 1.322 1.00 15.43 33 VAL A CA 10
ATOM 9417 C C . VAL A 1 33 ? -4.896 1.851 0.190 1.00 31.34 33 VAL A C 10
ATOM 9418 O O . VAL A 1 33 ? -5.177 1.473 -0.948 1.00 43.13 33 VAL A O 10
ATOM 9431 N N . CYS A 1 34 ? -4.737 3.146 0.513 1.00 21.22 34 CYS A N 10
ATOM 9432 C CA . CYS A 1 34 ? -4.822 4.234 -0.482 1.00 33.12 34 CYS A CA 10
ATOM 9433 C C . CYS A 1 34 ? -3.705 4.119 -1.533 1.00 21.31 34 CYS A C 10
ATOM 9434 O O . CYS A 1 34 ? -2.703 3.418 -1.311 1.00 33.44 34 CYS A O 10
ATOM 9441 N N . ASN A 1 35 ? -3.898 4.831 -2.664 1.00 44.04 35 ASN A N 10
ATOM 9442 C CA . ASN A 1 35 ? -2.948 4.847 -3.799 1.00 63.42 35 ASN A CA 10
ATOM 9443 C C . ASN A 1 35 ? -1.510 5.199 -3.341 1.00 61.45 35 ASN A C 10
ATOM 9444 O O . ASN A 1 35 ? -0.554 4.552 -3.753 1.00 30.43 35 ASN A O 10
ATOM 9455 N N . ALA A 1 36 ? -1.402 6.200 -2.442 1.00 25.40 36 ALA A N 10
ATOM 9456 C CA . ALA A 1 36 ? -0.109 6.698 -1.918 1.00 23.50 36 ALA A CA 10
ATOM 9457 C C . ALA A 1 36 ? 0.657 5.621 -1.102 1.00 63.34 36 ALA A C 10
ATOM 9458 O O . ALA A 1 36 ? 1.892 5.634 -1.061 1.00 35.12 36 ALA A O 10
ATOM 9465 N N . CYS A 1 37 ? -0.093 4.713 -0.440 1.00 75.35 37 CYS A N 10
ATOM 9466 C CA . CYS A 1 37 ? 0.477 3.631 0.401 1.00 25.13 37 CYS A CA 10
ATOM 9467 C C . CYS A 1 37 ? 0.877 2.414 -0.451 1.00 52.54 37 CYS A C 10
ATOM 9468 O O . CYS A 1 37 ? 1.918 1.798 -0.207 1.00 61.23 37 CYS A O 10
ATOM 9475 N N . GLY A 1 38 ? 0.037 2.085 -1.445 1.00 11.23 38 GLY A N 10
ATOM 9476 C CA . GLY A 1 38 ? 0.274 0.936 -2.334 1.00 3.12 38 GLY A CA 10
ATOM 9477 C C . GLY A 1 38 ? 1.423 1.173 -3.307 1.00 20.22 38 GLY A C 10
ATOM 9478 O O . GLY A 1 38 ? 2.204 0.254 -3.597 1.00 4.24 38 GLY A O 10
ATOM 9482 N N . LEU A 1 39 ? 1.507 2.419 -3.815 1.00 64.23 39 LEU A N 10
ATOM 9483 C CA . LEU A 1 39 ? 2.608 2.896 -4.675 1.00 24.24 39 LEU A CA 10
ATOM 9484 C C . LEU A 1 39 ? 3.934 2.857 -3.879 1.00 54.45 39 LEU A C 10
ATOM 9485 O O . LEU A 1 39 ? 4.988 2.550 -4.432 1.00 1.01 39 LEU A O 10
ATOM 9501 N N . TYR A 1 40 ? 3.841 3.152 -2.570 1.00 71.25 40 TYR A N 10
ATOM 9502 C CA . TYR A 1 40 ? 4.997 3.158 -1.656 1.00 50.12 40 TYR A CA 10
ATOM 9503 C C . TYR A 1 40 ? 5.574 1.729 -1.504 1.00 5.34 40 TYR A C 10
ATOM 9504 O O . TYR A 1 40 ? 6.790 1.554 -1.396 1.00 3.11 40 TYR A O 10
ATOM 9522 N N . MET A 1 41 ? 4.675 0.720 -1.508 1.00 23.44 41 MET A N 10
ATOM 9523 C CA . MET A 1 41 ? 5.061 -0.707 -1.445 1.00 2.41 41 MET A CA 10
ATOM 9524 C C . MET A 1 41 ? 5.627 -1.178 -2.799 1.00 52.01 41 MET A C 10
ATOM 9525 O O . MET A 1 41 ? 6.438 -2.100 -2.851 1.00 43.44 41 MET A O 10
ATOM 9539 N N . LYS A 1 42 ? 5.186 -0.527 -3.885 1.00 11.55 42 LYS A N 10
ATOM 9540 C CA . LYS A 1 42 ? 5.693 -0.795 -5.243 1.00 55.42 42 LYS A CA 10
ATOM 9541 C C . LYS A 1 42 ? 7.136 -0.251 -5.395 1.00 40.31 42 LYS A C 10
ATOM 9542 O O . LYS A 1 42 ? 7.941 -0.786 -6.163 1.00 2.43 42 LYS A O 10
ATOM 9561 N N . LEU A 1 43 ? 7.441 0.816 -4.635 1.00 0.11 43 LEU A N 10
ATOM 9562 C CA . LEU A 1 43 ? 8.764 1.465 -4.624 1.00 35.44 43 LEU A CA 10
ATOM 9563 C C . LEU A 1 43 ? 9.753 0.736 -3.688 1.00 50.03 43 LEU A C 10
ATOM 9564 O O . LEU A 1 43 ? 10.884 0.436 -4.078 1.00 53.43 43 LEU A O 10
ATOM 9580 N N . HIS A 1 44 ? 9.310 0.449 -2.448 1.00 62.31 44 HIS A N 10
ATOM 9581 C CA . HIS A 1 44 ? 10.213 0.057 -1.330 1.00 73.01 44 HIS A CA 10
ATOM 9582 C C . HIS A 1 44 ? 9.928 -1.360 -0.803 1.00 64.34 44 HIS A C 10
ATOM 9583 O O . HIS A 1 44 ? 10.806 -1.984 -0.197 1.00 62.41 44 HIS A O 10
ATOM 9598 N N . GLY A 1 45 ? 8.701 -1.855 -1.008 1.00 3.55 45 GLY A N 10
ATOM 9599 C CA . GLY A 1 45 ? 8.284 -3.171 -0.494 1.00 63.24 45 GLY A CA 10
ATOM 9600 C C . GLY A 1 45 ? 7.495 -3.056 0.805 1.00 2.22 45 GLY A C 10
ATOM 9601 O O . GLY A 1 45 ? 6.624 -3.882 1.084 1.00 53.13 45 GLY A O 10
ATOM 9605 N N . VAL A 1 46 ? 7.821 -2.026 1.608 1.00 2.52 46 VAL A N 10
ATOM 9606 C CA . VAL A 1 46 ? 7.130 -1.728 2.878 1.00 11.10 46 VAL A CA 10
ATOM 9607 C C . VAL A 1 46 ? 6.022 -0.663 2.666 1.00 41.24 46 VAL A C 10
ATOM 9608 O O . VAL A 1 46 ? 6.090 0.107 1.694 1.00 32.14 46 VAL A O 10
ATOM 9621 N N . PRO A 1 47 ? 4.966 -0.619 3.555 1.00 23.30 47 PRO A N 10
ATOM 9622 C CA . PRO A 1 47 ? 3.930 0.442 3.515 1.00 10.24 47 PRO A CA 10
ATOM 9623 C C . PRO A 1 47 ? 4.475 1.822 3.946 1.00 60.43 47 PRO A C 10
ATOM 9624 O O . PRO A 1 47 ? 5.621 1.941 4.401 1.00 71.23 47 PRO A O 10
ATOM 9635 N N . ARG A 1 48 ? 3.624 2.852 3.814 1.00 1.10 48 ARG A N 10
ATOM 9636 C CA . ARG A 1 48 ? 3.996 4.253 4.087 1.00 72.23 48 ARG A CA 10
ATOM 9637 C C . ARG A 1 48 ? 4.052 4.489 5.623 1.00 55.52 48 ARG A C 10
ATOM 9638 O O . ARG A 1 48 ? 3.003 4.531 6.268 1.00 63.05 48 ARG A O 10
ATOM 9659 N N . PRO A 1 49 ? 5.279 4.649 6.225 1.00 54.35 49 PRO A N 10
ATOM 9660 C CA . PRO A 1 49 ? 5.484 4.563 7.698 1.00 4.20 49 PRO A CA 10
ATOM 9661 C C . PRO A 1 49 ? 4.830 5.726 8.475 1.00 0.15 49 PRO A C 10
ATOM 9662 O O . PRO A 1 49 ? 4.921 6.895 8.070 1.00 11.13 49 PRO A O 10
ATOM 9673 N N . LEU A 1 50 ? 4.157 5.376 9.583 1.00 12.53 50 LEU A N 10
ATOM 9674 C CA . LEU A 1 50 ? 3.550 6.348 10.510 1.00 32.02 50 LEU A CA 10
ATOM 9675 C C . LEU A 1 50 ? 4.468 6.531 11.729 1.00 24.10 50 LEU A C 10
ATOM 9676 O O . LEU A 1 50 ? 4.885 7.651 12.046 1.00 1.51 50 LEU A O 10
ATOM 9692 N N . ALA A 1 51 ? 4.804 5.404 12.374 1.00 4.14 51 ALA A N 10
ATOM 9693 C CA . ALA A 1 51 ? 5.604 5.381 13.612 1.00 1.04 51 ALA A CA 10
ATOM 9694 C C . ALA A 1 51 ? 6.266 4.002 13.803 1.00 41.44 51 ALA A C 10
ATOM 9695 O O . ALA A 1 51 ? 6.196 3.139 12.917 1.00 64.33 51 ALA A O 10
ATOM 9702 N N . MET A 1 52 ? 6.920 3.817 14.964 1.00 64.13 52 MET A N 10
ATOM 9703 C CA . MET A 1 52 ? 7.509 2.532 15.376 1.00 1.14 52 MET A CA 10
ATOM 9704 C C . MET A 1 52 ? 7.197 2.297 16.871 1.00 71.02 52 MET A C 10
ATOM 9705 O O . MET A 1 52 ? 8.077 2.319 17.738 1.00 50.13 52 MET A O 10
ATOM 9719 N N . ARG A 1 53 ? 5.893 2.146 17.150 1.00 33.14 53 ARG A N 10
ATOM 9720 C CA . ARG A 1 53 ? 5.346 1.837 18.488 1.00 33.41 53 ARG A CA 10
ATOM 9721 C C . ARG A 1 53 ? 4.115 0.928 18.344 1.00 2.32 53 ARG A C 10
ATOM 9722 O O . ARG A 1 53 ? 3.845 0.085 19.207 1.00 54.33 53 ARG A O 10
ATOM 9743 N N . LYS A 1 54 ? 3.375 1.100 17.235 1.00 33.43 54 LYS A N 10
ATOM 9744 C CA . LYS A 1 54 ? 1.986 0.627 17.113 1.00 51.32 54 LYS A CA 10
ATOM 9745 C C . LYS A 1 54 ? 1.805 -0.156 15.789 1.00 42.42 54 LYS A C 10
ATOM 9746 O O . LYS A 1 54 ? 0.854 0.060 15.025 1.00 33.32 54 LYS A O 10
ATOM 9765 N N . GLU A 1 55 ? 2.748 -1.072 15.513 1.00 13.05 55 GLU A N 10
ATOM 9766 C CA . GLU A 1 55 ? 2.642 -2.005 14.376 1.00 75.12 55 GLU A CA 10
ATOM 9767 C C . GLU A 1 55 ? 1.595 -3.079 14.725 1.00 22.44 55 GLU A C 10
ATOM 9768 O O . GLU A 1 55 ? 1.897 -4.034 15.453 1.00 21.30 55 GLU A O 10
ATOM 9780 N N . GLY A 1 56 ? 0.350 -2.863 14.249 1.00 20.21 56 GLY A N 10
ATOM 9781 C CA . GLY A 1 56 ? -0.788 -3.758 14.524 1.00 3.40 56 GLY A CA 10
ATOM 9782 C C . GLY A 1 56 ? -0.557 -5.196 14.070 1.00 1.24 56 GLY A C 10
ATOM 9783 O O . GLY A 1 56 ? -1.065 -6.144 14.685 1.00 14.41 56 GLY A O 10
ATOM 9787 N N . ILE A 1 57 ? 0.212 -5.336 12.978 1.00 72.43 57 ILE A N 10
ATOM 9788 C CA . ILE A 1 57 ? 0.684 -6.627 12.468 1.00 71.45 57 ILE A CA 10
ATOM 9789 C C . ILE A 1 57 ? 1.975 -6.387 11.650 1.00 3.42 57 ILE A C 10
ATOM 9790 O O . ILE A 1 57 ? 2.018 -5.505 10.780 1.00 2.13 57 ILE A O 10
ATOM 9806 N N . GLN A 1 58 ? 3.035 -7.147 11.966 1.00 51.15 58 GLN A N 10
ATOM 9807 C CA . GLN A 1 58 ? 4.350 -7.032 11.296 1.00 51.14 58 GLN A CA 10
ATOM 9808 C C . GLN A 1 58 ? 4.284 -7.641 9.878 1.00 64.40 58 GLN A C 10
ATOM 9809 O O . GLN A 1 58 ? 5.010 -7.205 8.971 1.00 74.22 58 GLN A O 10
ATOM 9823 N N . THR A 1 59 ? 3.414 -8.662 9.728 1.00 14.44 59 THR A N 10
ATOM 9824 C CA . THR A 1 59 ? 3.069 -9.285 8.440 1.00 61.24 59 THR A CA 10
ATOM 9825 C C . THR A 1 59 ? 4.274 -10.000 7.790 1.00 31.24 59 THR A C 10
ATOM 9826 O O . THR A 1 59 ? 4.993 -9.429 6.953 1.00 71.52 59 THR A O 10
ATOM 9837 N N . ARG A 1 60 ? 4.550 -11.224 8.266 1.00 24.44 60 ARG A N 10
ATOM 9838 C CA . ARG A 1 60 ? 5.413 -12.169 7.556 1.00 45.13 60 ARG A CA 10
ATOM 9839 C C . ARG A 1 60 ? 4.545 -12.951 6.558 1.00 2.41 60 ARG A C 10
ATOM 9840 O O . ARG A 1 60 ? 3.692 -13.755 6.971 1.00 33.11 60 ARG A O 10
ATOM 9861 N N . LYS A 1 61 ? 4.727 -12.664 5.256 1.00 13.30 61 LYS A N 10
ATOM 9862 C CA . LYS A 1 61 ? 4.053 -13.394 4.170 1.00 33.42 61 LYS A CA 10
ATOM 9863 C C . LYS A 1 61 ? 4.481 -14.867 4.193 1.00 74.33 61 LYS A C 10
ATOM 9864 O O . LYS A 1 61 ? 5.680 -15.165 4.179 1.00 44.54 61 LYS A O 10
ATOM 9883 N N . ARG A 1 62 ? 3.501 -15.774 4.258 1.00 44.13 62 ARG A N 10
ATOM 9884 C CA . ARG A 1 62 ? 3.748 -17.222 4.313 1.00 53.22 62 ARG A CA 10
ATOM 9885 C C . ARG A 1 62 ? 4.088 -17.763 2.910 1.00 1.33 62 ARG A C 10
ATOM 9886 O O . ARG A 1 62 ? 3.206 -18.260 2.206 1.00 24.24 62 ARG A O 10
ATOM 9907 N N . LYS A 1 63 ? 5.364 -17.525 2.522 1.00 13.10 63 LYS A N 10
ATOM 9908 C CA . LYS A 1 63 ? 6.068 -18.067 1.332 1.00 20.54 63 LYS A CA 10
ATOM 9909 C C . LYS A 1 63 ? 7.373 -17.245 1.186 1.00 30.25 63 LYS A C 10
ATOM 9910 O O . LYS A 1 63 ? 8.456 -17.742 1.574 1.00 11.14 63 LYS A O 10
ATOM 9931 N N . SER A 1 1 ? -41.024 10.624 4.610 1.00 0.34 1 SER A N 11
ATOM 9932 C CA . SER A 1 1 ? -39.786 11.358 4.286 1.00 14.00 1 SER A CA 11
ATOM 9933 C C . SER A 1 1 ? -38.595 10.630 4.921 1.00 50.30 1 SER A C 11
ATOM 9934 O O . SER A 1 1 ? -38.536 10.475 6.148 1.00 54.40 1 SER A O 11
ATOM 9944 N N . HIS A 1 2 ? -37.662 10.168 4.073 1.00 3.54 2 HIS A N 11
ATOM 9945 C CA . HIS A 1 2 ? -36.498 9.386 4.495 1.00 74.24 2 HIS A CA 11
ATOM 9946 C C . HIS A 1 2 ? -35.239 10.256 4.399 1.00 53.50 2 HIS A C 11
ATOM 9947 O O . HIS A 1 2 ? -34.764 10.551 3.292 1.00 50.02 2 HIS A O 11
ATOM 9961 N N . MET A 1 3 ? -34.731 10.700 5.563 1.00 35.14 3 MET A N 11
ATOM 9962 C CA . MET A 1 3 ? -33.495 11.486 5.641 1.00 21.44 3 MET A CA 11
ATOM 9963 C C . MET A 1 3 ? -32.283 10.548 5.469 1.00 14.13 3 MET A C 11
ATOM 9964 O O . MET A 1 3 ? -31.686 10.077 6.444 1.00 14.44 3 MET A O 11
ATOM 9978 N N . SER A 1 4 ? -31.984 10.240 4.203 1.00 33.53 4 SER A N 11
ATOM 9979 C CA . SER A 1 4 ? -30.872 9.364 3.803 1.00 72.33 4 SER A CA 11
ATOM 9980 C C . SER A 1 4 ? -29.611 10.214 3.513 1.00 13.11 4 SER A C 11
ATOM 9981 O O . SER A 1 4 ? -28.608 9.699 3.001 1.00 53.11 4 SER A O 11
ATOM 9989 N N . ALA A 1 5 ? -29.693 11.528 3.840 1.00 23.00 5 ALA A N 11
ATOM 9990 C CA . ALA A 1 5 ? -28.610 12.496 3.641 1.00 53.14 5 ALA A CA 11
ATOM 9991 C C . ALA A 1 5 ? -27.382 12.146 4.505 1.00 34.50 5 ALA A C 11
ATOM 9992 O O . ALA A 1 5 ? -27.304 12.517 5.685 1.00 40.34 5 ALA A O 11
ATOM 9999 N N . SER A 1 6 ? -26.449 11.392 3.900 1.00 11.02 6 SER A N 11
ATOM 10000 C CA . SER A 1 6 ? -25.229 10.914 4.558 1.00 31.12 6 SER A CA 11
ATOM 10001 C C . SER A 1 6 ? -24.166 10.566 3.503 1.00 21.32 6 SER A C 11
ATOM 10002 O O . SER A 1 6 ? -24.466 9.903 2.506 1.00 41.31 6 SER A O 11
ATOM 10010 N N . ARG A 1 7 ? -22.933 11.061 3.709 1.00 55.13 7 ARG A N 11
ATOM 10011 C CA . ARG A 1 7 ? -21.765 10.692 2.892 1.00 20.24 7 ARG A CA 11
ATOM 10012 C C . ARG A 1 7 ? -21.107 9.502 3.587 1.00 12.53 7 ARG A C 11
ATOM 10013 O O . ARG A 1 7 ? -20.163 9.659 4.372 1.00 21.43 7 ARG A O 11
ATOM 10034 N N . ARG A 1 8 ? -21.688 8.323 3.350 1.00 61.42 8 ARG A N 11
ATOM 10035 C CA . ARG A 1 8 ? -21.353 7.095 4.077 1.00 35.24 8 ARG A CA 11
ATOM 10036 C C . ARG A 1 8 ? -19.954 6.608 3.652 1.00 10.40 8 ARG A C 11
ATOM 10037 O O . ARG A 1 8 ? -19.734 6.312 2.472 1.00 74.12 8 ARG A O 11
ATOM 10058 N N . VAL A 1 9 ? -19.030 6.553 4.628 1.00 32.35 9 VAL A N 11
ATOM 10059 C CA . VAL A 1 9 ? -17.593 6.328 4.390 1.00 72.53 9 VAL A CA 11
ATOM 10060 C C . VAL A 1 9 ? -17.336 4.937 3.766 1.00 32.04 9 VAL A C 11
ATOM 10061 O O . VAL A 1 9 ? -17.437 3.908 4.444 1.00 12.45 9 VAL A O 11
ATOM 10074 N N . GLY A 1 10 ? -17.056 4.944 2.448 1.00 43.51 10 GLY A N 11
ATOM 10075 C CA . GLY A 1 10 ? -16.725 3.737 1.697 1.00 54.40 10 GLY A CA 11
ATOM 10076 C C . GLY A 1 10 ? -15.269 3.334 1.880 1.00 4.13 10 GLY A C 11
ATOM 10077 O O . GLY A 1 10 ? -14.406 3.745 1.091 1.00 13.12 10 GLY A O 11
ATOM 10081 N N . LEU A 1 11 ? -15.019 2.549 2.954 1.00 25.33 11 LEU A N 11
ATOM 10082 C CA . LEU A 1 11 ? -13.677 2.046 3.352 1.00 73.14 11 LEU A CA 11
ATOM 10083 C C . LEU A 1 11 ? -12.739 3.185 3.830 1.00 61.15 11 LEU A C 11
ATOM 10084 O O . LEU A 1 11 ? -13.075 4.375 3.767 1.00 53.14 11 LEU A O 11
ATOM 10100 N N . SER A 1 12 ? -11.561 2.785 4.332 1.00 12.25 12 SER A N 11
ATOM 10101 C CA . SER A 1 12 ? -10.487 3.693 4.759 1.00 75.14 12 SER A CA 11
ATOM 10102 C C . SER A 1 12 ? -9.140 3.012 4.470 1.00 32.41 12 SER A C 11
ATOM 10103 O O . SER A 1 12 ? -9.068 1.779 4.454 1.00 12.11 12 SER A O 11
ATOM 10111 N N . CYS A 1 13 ? -8.092 3.820 4.200 1.00 43.10 13 CYS A N 11
ATOM 10112 C CA . CYS A 1 13 ? -6.717 3.322 4.017 1.00 35.10 13 CYS A CA 11
ATOM 10113 C C . CYS A 1 13 ? -6.253 2.626 5.303 1.00 11.15 13 CYS A C 11
ATOM 10114 O O . CYS A 1 13 ? -6.109 3.274 6.340 1.00 21.42 13 CYS A O 11
ATOM 10121 N N . ALA A 1 14 ? -6.045 1.306 5.204 1.00 42.43 14 ALA A N 11
ATOM 10122 C CA . ALA A 1 14 ? -5.635 0.431 6.327 1.00 22.34 14 ALA A CA 11
ATOM 10123 C C . ALA A 1 14 ? -4.273 0.844 6.935 1.00 71.45 14 ALA A C 11
ATOM 10124 O O . ALA A 1 14 ? -3.944 0.458 8.066 1.00 70.11 14 ALA A O 11
ATOM 10131 N N . ASN A 1 15 ? -3.498 1.648 6.172 1.00 44.43 15 ASN A N 11
ATOM 10132 C CA . ASN A 1 15 ? -2.154 2.108 6.560 1.00 30.14 15 ASN A CA 11
ATOM 10133 C C . ASN A 1 15 ? -2.211 3.530 7.160 1.00 54.15 15 ASN A C 11
ATOM 10134 O O . ASN A 1 15 ? -1.856 3.726 8.326 1.00 21.33 15 ASN A O 11
ATOM 10145 N N . CYS A 1 16 ? -2.687 4.517 6.360 1.00 30.32 16 CYS A N 11
ATOM 10146 C CA . CYS A 1 16 ? -2.540 5.961 6.694 1.00 63.42 16 CYS A CA 11
ATOM 10147 C C . CYS A 1 16 ? -3.885 6.637 7.061 1.00 54.32 16 CYS A C 11
ATOM 10148 O O . CYS A 1 16 ? -3.909 7.841 7.326 1.00 1.32 16 CYS A O 11
ATOM 10155 N N . GLN A 1 17 ? -4.992 5.853 7.038 1.00 43.12 17 GLN A N 11
ATOM 10156 C CA . GLN A 1 17 ? -6.333 6.260 7.557 1.00 63.04 17 GLN A CA 11
ATOM 10157 C C . GLN A 1 17 ? -7.011 7.399 6.744 1.00 33.21 17 GLN A C 11
ATOM 10158 O O . GLN A 1 17 ? -7.978 8.011 7.223 1.00 42.30 17 GLN A O 11
ATOM 10172 N N . THR A 1 18 ? -6.529 7.670 5.512 1.00 5.30 18 THR A N 11
ATOM 10173 C CA . THR A 1 18 ? -7.209 8.612 4.589 1.00 75.32 18 THR A CA 11
ATOM 10174 C C . THR A 1 18 ? -8.320 7.881 3.805 1.00 73.12 18 THR A C 11
ATOM 10175 O O . THR A 1 18 ? -8.175 6.709 3.442 1.00 22.44 18 THR A O 11
ATOM 10186 N N . THR A 1 19 ? -9.432 8.585 3.553 1.00 42.04 19 THR A N 11
ATOM 10187 C CA . THR A 1 19 ? -10.583 8.040 2.815 1.00 30.24 19 THR A CA 11
ATOM 10188 C C . THR A 1 19 ? -10.678 8.655 1.404 1.00 44.20 19 THR A C 11
ATOM 10189 O O . THR A 1 19 ? -11.370 8.123 0.526 1.00 64.54 19 THR A O 11
ATOM 10200 N N . THR A 1 20 ? -9.969 9.783 1.199 1.00 41.11 20 THR A N 11
ATOM 10201 C CA . THR A 1 20 ? -9.929 10.486 -0.086 1.00 13.23 20 THR A CA 11
ATOM 10202 C C . THR A 1 20 ? -8.750 9.961 -0.932 1.00 2.13 20 THR A C 11
ATOM 10203 O O . THR A 1 20 ? -7.594 10.354 -0.721 1.00 54.33 20 THR A O 11
ATOM 10214 N N . THR A 1 21 ? -9.045 9.021 -1.840 1.00 0.30 21 THR A N 11
ATOM 10215 C CA . THR A 1 21 ? -8.067 8.494 -2.797 1.00 52.41 21 THR A CA 11
ATOM 10216 C C . THR A 1 21 ? -8.740 8.227 -4.154 1.00 33.35 21 THR A C 11
ATOM 10217 O O . THR A 1 21 ? -9.976 8.130 -4.245 1.00 63.14 21 THR A O 11
ATOM 10228 N N . THR A 1 22 ? -7.907 8.118 -5.200 1.00 24.30 22 THR A N 11
ATOM 10229 C CA . THR A 1 22 ? -8.351 7.817 -6.564 1.00 70.14 22 THR A CA 11
ATOM 10230 C C . THR A 1 22 ? -8.598 6.309 -6.739 1.00 64.10 22 THR A C 11
ATOM 10231 O O . THR A 1 22 ? -9.532 5.904 -7.441 1.00 4.30 22 THR A O 11
ATOM 10242 N N . LEU A 1 23 ? -7.774 5.484 -6.070 1.00 2.23 23 LEU A N 11
ATOM 10243 C CA . LEU A 1 23 ? -7.806 4.025 -6.236 1.00 64.33 23 LEU A CA 11
ATOM 10244 C C . LEU A 1 23 ? -7.553 3.320 -4.893 1.00 12.15 23 LEU A C 11
ATOM 10245 O O . LEU A 1 23 ? -6.544 3.589 -4.222 1.00 12.25 23 LEU A O 11
ATOM 10261 N N . TRP A 1 24 ? -8.494 2.430 -4.517 1.00 11.11 24 TRP A N 11
ATOM 10262 C CA . TRP A 1 24 ? -8.343 1.521 -3.374 1.00 64.12 24 TRP A CA 11
ATOM 10263 C C . TRP A 1 24 ? -7.547 0.287 -3.814 1.00 4.52 24 TRP A C 11
ATOM 10264 O O . TRP A 1 24 ? -8.113 -0.685 -4.334 1.00 44.21 24 TRP A O 11
ATOM 10285 N N . ARG A 1 25 ? -6.220 0.377 -3.664 1.00 14.43 25 ARG A N 11
ATOM 10286 C CA . ARG A 1 25 ? -5.303 -0.742 -3.920 1.00 3.24 25 ARG A CA 11
ATOM 10287 C C . ARG A 1 25 ? -5.332 -1.743 -2.760 1.00 12.45 25 ARG A C 11
ATOM 10288 O O . ARG A 1 25 ? -5.928 -1.489 -1.714 1.00 32.42 25 ARG A O 11
ATOM 10309 N N . ARG A 1 26 ? -4.709 -2.905 -2.984 1.00 44.55 26 ARG A N 11
ATOM 10310 C CA . ARG A 1 26 ? -4.425 -3.891 -1.931 1.00 52.04 26 ARG A CA 11
ATOM 10311 C C . ARG A 1 26 ? -2.911 -3.940 -1.739 1.00 41.52 26 ARG A C 11
ATOM 10312 O O . ARG A 1 26 ? -2.161 -3.933 -2.720 1.00 23.40 26 ARG A O 11
ATOM 10333 N N . ASN A 1 27 ? -2.465 -3.966 -0.482 1.00 25.01 27 ASN A N 11
ATOM 10334 C CA . ASN A 1 27 ? -1.041 -4.163 -0.150 1.00 51.15 27 ASN A CA 11
ATOM 10335 C C . ASN A 1 27 ? -0.664 -5.661 -0.293 1.00 43.04 27 ASN A C 11
ATOM 10336 O O . ASN A 1 27 ? -1.488 -6.475 -0.740 1.00 20.33 27 ASN A O 11
ATOM 10347 N N . ALA A 1 28 ? 0.565 -6.020 0.109 1.00 64.40 28 ALA A N 11
ATOM 10348 C CA . ALA A 1 28 ? 1.098 -7.401 -0.009 1.00 15.24 28 ALA A CA 11
ATOM 10349 C C . ALA A 1 28 ? 0.398 -8.386 0.957 1.00 61.51 28 ALA A C 11
ATOM 10350 O O . ALA A 1 28 ? 0.608 -9.598 0.873 1.00 64.43 28 ALA A O 11
ATOM 10357 N N . GLU A 1 29 ? -0.415 -7.839 1.877 1.00 75.54 29 GLU A N 11
ATOM 10358 C CA . GLU A 1 29 ? -1.247 -8.612 2.814 1.00 12.20 29 GLU A CA 11
ATOM 10359 C C . GLU A 1 29 ? -2.675 -8.782 2.246 1.00 1.44 29 GLU A C 11
ATOM 10360 O O . GLU A 1 29 ? -3.388 -9.719 2.613 1.00 52.40 29 GLU A O 11
ATOM 10372 N N . GLY A 1 30 ? -3.071 -7.850 1.344 1.00 10.34 30 GLY A N 11
ATOM 10373 C CA . GLY A 1 30 ? -4.400 -7.848 0.707 1.00 20.33 30 GLY A CA 11
ATOM 10374 C C . GLY A 1 30 ? -5.356 -6.804 1.287 1.00 33.33 30 GLY A C 11
ATOM 10375 O O . GLY A 1 30 ? -6.544 -6.795 0.954 1.00 32.43 30 GLY A O 11
ATOM 10379 N N . GLU A 1 31 ? -4.832 -5.922 2.150 1.00 50.01 31 GLU A N 11
ATOM 10380 C CA . GLU A 1 31 ? -5.626 -4.893 2.861 1.00 40.40 31 GLU A CA 11
ATOM 10381 C C . GLU A 1 31 ? -5.900 -3.654 1.971 1.00 71.22 31 GLU A C 11
ATOM 10382 O O . GLU A 1 31 ? -5.009 -3.228 1.229 1.00 74.21 31 GLU A O 11
ATOM 10394 N N . PRO A 1 32 ? -7.147 -3.058 2.049 1.00 52.35 32 PRO A N 11
ATOM 10395 C CA . PRO A 1 32 ? -7.534 -1.869 1.250 1.00 32.42 32 PRO A CA 11
ATOM 10396 C C . PRO A 1 32 ? -6.742 -0.607 1.668 1.00 74.12 32 PRO A C 11
ATOM 10397 O O . PRO A 1 32 ? -7.053 0.039 2.681 1.00 33.45 32 PRO A O 11
ATOM 10408 N N . VAL A 1 33 ? -5.684 -0.312 0.909 1.00 63.31 33 VAL A N 11
ATOM 10409 C CA . VAL A 1 33 ? -4.835 0.864 1.105 1.00 11.45 33 VAL A CA 11
ATOM 10410 C C . VAL A 1 33 ? -5.056 1.868 -0.039 1.00 32.41 33 VAL A C 11
ATOM 10411 O O . VAL A 1 33 ? -5.439 1.487 -1.146 1.00 34.23 33 VAL A O 11
ATOM 10424 N N . CYS A 1 34 ? -4.804 3.151 0.252 1.00 62.43 34 CYS A N 11
ATOM 10425 C CA . CYS A 1 34 ? -4.862 4.234 -0.748 1.00 35.21 34 CYS A CA 11
ATOM 10426 C C . CYS A 1 34 ? -3.713 4.103 -1.774 1.00 1.42 34 CYS A C 11
ATOM 10427 O O . CYS A 1 34 ? -2.769 3.324 -1.555 1.00 74.42 34 CYS A O 11
ATOM 10434 N N . ASN A 1 35 ? -3.794 4.896 -2.862 1.00 33.13 35 ASN A N 11
ATOM 10435 C CA . ASN A 1 35 ? -2.763 4.931 -3.921 1.00 51.11 35 ASN A CA 11
ATOM 10436 C C . ASN A 1 35 ? -1.382 5.305 -3.332 1.00 40.42 35 ASN A C 11
ATOM 10437 O O . ASN A 1 35 ? -0.382 4.688 -3.677 1.00 63.32 35 ASN A O 11
ATOM 10448 N N . ALA A 1 36 ? -1.352 6.268 -2.389 1.00 61.45 36 ALA A N 11
ATOM 10449 C CA . ALA A 1 36 ? -0.102 6.738 -1.743 1.00 21.23 36 ALA A CA 11
ATOM 10450 C C . ALA A 1 36 ? 0.647 5.596 -1.000 1.00 0.32 36 ALA A C 11
ATOM 10451 O O . ALA A 1 36 ? 1.878 5.500 -1.078 1.00 15.24 36 ALA A O 11
ATOM 10458 N N . CYS A 1 37 ? -0.112 4.735 -0.298 1.00 62.40 37 CYS A N 11
ATOM 10459 C CA . CYS A 1 37 ? 0.445 3.629 0.515 1.00 51.12 37 CYS A CA 11
ATOM 10460 C C . CYS A 1 37 ? 0.822 2.417 -0.370 1.00 53.32 37 CYS A C 11
ATOM 10461 O O . CYS A 1 37 ? 1.855 1.769 -0.147 1.00 72.35 37 CYS A O 11
ATOM 10468 N N . GLY A 1 38 ? -0.027 2.137 -1.381 1.00 63.10 38 GLY A N 11
ATOM 10469 C CA . GLY A 1 38 ? 0.166 0.992 -2.282 1.00 53.12 38 GLY A CA 11
ATOM 10470 C C . GLY A 1 38 ? 1.354 1.167 -3.222 1.00 35.22 38 GLY A C 11
ATOM 10471 O O . GLY A 1 38 ? 2.073 0.208 -3.505 1.00 31.50 38 GLY A O 11
ATOM 10475 N N . LEU A 1 39 ? 1.551 2.410 -3.696 1.00 23.23 39 LEU A N 11
ATOM 10476 C CA . LEU A 1 39 ? 2.673 2.770 -4.586 1.00 21.42 39 LEU A CA 11
ATOM 10477 C C . LEU A 1 39 ? 3.999 2.852 -3.808 1.00 52.51 39 LEU A C 11
ATOM 10478 O O . LEU A 1 39 ? 5.070 2.649 -4.386 1.00 70.11 39 LEU A O 11
ATOM 10494 N N . TYR A 1 40 ? 3.916 3.137 -2.490 1.00 42.20 40 TYR A N 11
ATOM 10495 C CA . TYR A 1 40 ? 5.105 3.166 -1.616 1.00 32.12 40 TYR A CA 11
ATOM 10496 C C . TYR A 1 40 ? 5.613 1.728 -1.385 1.00 55.41 40 TYR A C 11
ATOM 10497 O O . TYR A 1 40 ? 6.824 1.491 -1.379 1.00 44.23 40 TYR A O 11
ATOM 10515 N N . MET A 1 41 ? 4.664 0.784 -1.202 1.00 23.55 41 MET A N 11
ATOM 10516 C CA . MET A 1 41 ? 4.976 -0.657 -1.078 1.00 64.53 41 MET A CA 11
ATOM 10517 C C . MET A 1 41 ? 5.467 -1.235 -2.420 1.00 51.31 41 MET A C 11
ATOM 10518 O O . MET A 1 41 ? 6.309 -2.143 -2.449 1.00 23.43 41 MET A O 11
ATOM 10532 N N . LYS A 1 42 ? 4.932 -0.685 -3.526 1.00 75.40 42 LYS A N 11
ATOM 10533 C CA . LYS A 1 42 ? 5.367 -1.025 -4.894 1.00 4.13 42 LYS A CA 11
ATOM 10534 C C . LYS A 1 42 ? 6.867 -0.697 -5.084 1.00 25.22 42 LYS A C 11
ATOM 10535 O O . LYS A 1 42 ? 7.597 -1.431 -5.763 1.00 73.55 42 LYS A O 11
ATOM 10554 N N . LEU A 1 43 ? 7.305 0.404 -4.455 1.00 10.55 43 LEU A N 11
ATOM 10555 C CA . LEU A 1 43 ? 8.697 0.862 -4.494 1.00 51.24 43 LEU A CA 11
ATOM 10556 C C . LEU A 1 43 ? 9.575 0.097 -3.475 1.00 31.34 43 LEU A C 11
ATOM 10557 O O . LEU A 1 43 ? 10.336 -0.798 -3.843 1.00 2.41 43 LEU A O 11
ATOM 10573 N N . HIS A 1 44 ? 9.421 0.434 -2.186 1.00 21.05 44 HIS A N 11
ATOM 10574 C CA . HIS A 1 44 ? 10.394 0.082 -1.126 1.00 14.21 44 HIS A CA 11
ATOM 10575 C C . HIS A 1 44 ? 10.082 -1.267 -0.445 1.00 34.45 44 HIS A C 11
ATOM 10576 O O . HIS A 1 44 ? 10.816 -1.687 0.460 1.00 1.31 44 HIS A O 11
ATOM 10591 N N . GLY A 1 45 ? 8.996 -1.943 -0.876 1.00 55.22 45 GLY A N 11
ATOM 10592 C CA . GLY A 1 45 ? 8.596 -3.247 -0.319 1.00 34.34 45 GLY A CA 11
ATOM 10593 C C . GLY A 1 45 ? 7.651 -3.113 0.875 1.00 73.11 45 GLY A C 11
ATOM 10594 O O . GLY A 1 45 ? 6.674 -3.862 0.998 1.00 11.01 45 GLY A O 11
ATOM 10598 N N . VAL A 1 46 ? 7.971 -2.170 1.771 1.00 53.14 46 VAL A N 11
ATOM 10599 C CA . VAL A 1 46 ? 7.132 -1.810 2.929 1.00 11.05 46 VAL A CA 11
ATOM 10600 C C . VAL A 1 46 ? 6.234 -0.593 2.574 1.00 1.14 46 VAL A C 11
ATOM 10601 O O . VAL A 1 46 ? 6.573 0.160 1.645 1.00 74.14 46 VAL A O 11
ATOM 10614 N N . PRO A 1 47 ? 5.075 -0.375 3.295 1.00 12.44 47 PRO A N 11
ATOM 10615 C CA . PRO A 1 47 ? 4.182 0.780 3.042 1.00 72.20 47 PRO A CA 11
ATOM 10616 C C . PRO A 1 47 ? 4.682 2.055 3.766 1.00 70.13 47 PRO A C 11
ATOM 10617 O O . PRO A 1 47 ? 5.802 2.074 4.293 1.00 2.11 47 PRO A O 11
ATOM 10628 N N . ARG A 1 48 ? 3.852 3.110 3.775 1.00 32.42 48 ARG A N 11
ATOM 10629 C CA . ARG A 1 48 ? 4.211 4.406 4.394 1.00 43.35 48 ARG A CA 11
ATOM 10630 C C . ARG A 1 48 ? 4.199 4.322 5.941 1.00 35.23 48 ARG A C 11
ATOM 10631 O O . ARG A 1 48 ? 3.149 4.064 6.527 1.00 13.11 48 ARG A O 11
ATOM 10652 N N . PRO A 1 49 ? 5.373 4.540 6.618 1.00 72.42 49 PRO A N 11
ATOM 10653 C CA . PRO A 1 49 ? 5.453 4.548 8.087 1.00 62.23 49 PRO A CA 11
ATOM 10654 C C . PRO A 1 49 ? 4.953 5.899 8.655 1.00 30.21 49 PRO A C 11
ATOM 10655 O O . PRO A 1 49 ? 5.418 6.970 8.234 1.00 5.45 49 PRO A O 11
ATOM 10666 N N . LEU A 1 50 ? 3.984 5.840 9.581 1.00 74.54 50 LEU A N 11
ATOM 10667 C CA . LEU A 1 50 ? 3.372 7.045 10.180 1.00 71.02 50 LEU A CA 11
ATOM 10668 C C . LEU A 1 50 ? 4.294 7.651 11.258 1.00 71.31 50 LEU A C 11
ATOM 10669 O O . LEU A 1 50 ? 4.970 6.916 11.989 1.00 44.43 50 LEU A O 11
ATOM 10685 N N . ALA A 1 51 ? 4.327 8.995 11.323 1.00 25.24 51 ALA A N 11
ATOM 10686 C CA . ALA A 1 51 ? 5.154 9.743 12.285 1.00 64.04 51 ALA A CA 11
ATOM 10687 C C . ALA A 1 51 ? 4.568 9.647 13.709 1.00 35.34 51 ALA A C 11
ATOM 10688 O O . ALA A 1 51 ? 3.368 9.887 13.905 1.00 75.50 51 ALA A O 11
ATOM 10695 N N . MET A 1 52 ? 5.420 9.282 14.688 1.00 45.04 52 MET A N 11
ATOM 10696 C CA . MET A 1 52 ? 5.026 9.180 16.102 1.00 51.02 52 MET A CA 11
ATOM 10697 C C . MET A 1 52 ? 5.285 10.522 16.814 1.00 31.22 52 MET A C 11
ATOM 10698 O O . MET A 1 52 ? 6.438 10.940 16.984 1.00 64.11 52 MET A O 11
ATOM 10712 N N . ARG A 1 53 ? 4.186 11.207 17.168 1.00 24.05 53 ARG A N 11
ATOM 10713 C CA . ARG A 1 53 ? 4.213 12.421 17.996 1.00 71.51 53 ARG A CA 11
ATOM 10714 C C . ARG A 1 53 ? 4.450 12.032 19.463 1.00 2.35 53 ARG A C 11
ATOM 10715 O O . ARG A 1 53 ? 5.343 12.572 20.126 1.00 34.32 53 ARG A O 11
ATOM 10736 N N . LYS A 1 54 ? 3.629 11.076 19.942 1.00 62.52 54 LYS A N 11
ATOM 10737 C CA . LYS A 1 54 ? 3.737 10.484 21.291 1.00 22.25 54 LYS A CA 11
ATOM 10738 C C . LYS A 1 54 ? 3.457 8.977 21.213 1.00 0.11 54 LYS A C 11
ATOM 10739 O O . LYS A 1 54 ? 2.670 8.525 20.367 1.00 3.21 54 LYS A O 11
ATOM 10758 N N . GLU A 1 55 ? 4.120 8.210 22.100 1.00 60.43 55 GLU A N 11
ATOM 10759 C CA . GLU A 1 55 ? 3.951 6.749 22.193 1.00 51.40 55 GLU A CA 11
ATOM 10760 C C . GLU A 1 55 ? 2.688 6.411 23.021 1.00 40.24 55 GLU A C 11
ATOM 10761 O O . GLU A 1 55 ? 2.732 6.290 24.254 1.00 32.42 55 GLU A O 11
ATOM 10773 N N . GLY A 1 56 ? 1.544 6.348 22.319 1.00 75.42 56 GLY A N 11
ATOM 10774 C CA . GLY A 1 56 ? 0.269 5.935 22.911 1.00 52.55 56 GLY A CA 11
ATOM 10775 C C . GLY A 1 56 ? 0.160 4.420 23.041 1.00 23.42 56 GLY A C 11
ATOM 10776 O O . GLY A 1 56 ? 0.719 3.681 22.218 1.00 54.14 56 GLY A O 11
ATOM 10780 N N . ILE A 1 57 ? -0.547 3.952 24.085 1.00 44.35 57 ILE A N 11
ATOM 10781 C CA . ILE A 1 57 ? -0.717 2.515 24.354 1.00 41.40 57 ILE A CA 11
ATOM 10782 C C . ILE A 1 57 ? -1.817 1.920 23.440 1.00 75.34 57 ILE A C 11
ATOM 10783 O O . ILE A 1 57 ? -2.901 2.500 23.281 1.00 50.31 57 ILE A O 11
ATOM 10799 N N . GLN A 1 58 ? -1.508 0.769 22.824 1.00 54.10 58 GLN A N 11
ATOM 10800 C CA . GLN A 1 58 ? -2.401 0.108 21.863 1.00 23.03 58 GLN A CA 11
ATOM 10801 C C . GLN A 1 58 ? -2.343 -1.417 22.059 1.00 34.54 58 GLN A C 11
ATOM 10802 O O . GLN A 1 58 ? -1.537 -2.119 21.435 1.00 42.41 58 GLN A O 11
ATOM 10816 N N . THR A 1 59 ? -3.157 -1.904 23.011 1.00 13.24 59 THR A N 11
ATOM 10817 C CA . THR A 1 59 ? -3.452 -3.333 23.178 1.00 62.22 59 THR A CA 11
ATOM 10818 C C . THR A 1 59 ? -4.980 -3.492 23.226 1.00 32.32 59 THR A C 11
ATOM 10819 O O . THR A 1 59 ? -5.575 -3.611 24.304 1.00 43.42 59 THR A O 11
ATOM 10830 N N . ARG A 1 60 ? -5.599 -3.408 22.023 1.00 34.02 60 ARG A N 11
ATOM 10831 C CA . ARG A 1 60 ? -7.069 -3.383 21.831 1.00 60.04 60 ARG A CA 11
ATOM 10832 C C . ARG A 1 60 ? -7.705 -2.137 22.494 1.00 63.34 60 ARG A C 11
ATOM 10833 O O . ARG A 1 60 ? -8.890 -2.129 22.854 1.00 52.10 60 ARG A O 11
ATOM 10854 N N . LYS A 1 61 ? -6.882 -1.070 22.603 1.00 21.51 61 LYS A N 11
ATOM 10855 C CA . LYS A 1 61 ? -7.303 0.242 23.110 1.00 11.01 61 LYS A CA 11
ATOM 10856 C C . LYS A 1 61 ? -8.022 0.989 21.976 1.00 73.03 61 LYS A C 11
ATOM 10857 O O . LYS A 1 61 ? -7.381 1.602 21.111 1.00 12.52 61 LYS A O 11
ATOM 10876 N N . ARG A 1 62 ? -9.352 0.866 21.962 1.00 14.44 62 ARG A N 11
ATOM 10877 C CA . ARG A 1 62 ? -10.217 1.408 20.902 1.00 12.10 62 ARG A CA 11
ATOM 10878 C C . ARG A 1 62 ? -11.464 2.060 21.518 1.00 2.50 62 ARG A C 11
ATOM 10879 O O . ARG A 1 62 ? -11.562 2.178 22.747 1.00 12.22 62 ARG A O 11
ATOM 10900 N N . LYS A 1 63 ? -12.405 2.458 20.636 1.00 53.15 63 LYS A N 11
ATOM 10901 C CA . LYS A 1 63 ? -13.705 3.046 20.998 1.00 32.03 63 LYS A CA 11
ATOM 10902 C C . LYS A 1 63 ? -13.515 4.357 21.823 1.00 42.01 63 LYS A C 11
ATOM 10903 O O . LYS A 1 63 ? -13.167 5.391 21.208 1.00 44.21 63 LYS A O 11
ATOM 10924 N N . SER A 1 1 ? -24.656 10.393 28.425 1.00 54.23 1 SER A N 12
ATOM 10925 C CA . SER A 1 1 ? -25.440 10.081 27.218 1.00 40.44 1 SER A CA 12
ATOM 10926 C C . SER A 1 1 ? -24.857 8.849 26.496 1.00 72.52 1 SER A C 12
ATOM 10927 O O . SER A 1 1 ? -25.513 7.801 26.416 1.00 54.05 1 SER A O 12
ATOM 10937 N N . HIS A 1 2 ? -23.600 8.999 25.996 1.00 64.24 2 HIS A N 12
ATOM 10938 C CA . HIS A 1 2 ? -22.897 8.008 25.129 1.00 43.23 2 HIS A CA 12
ATOM 10939 C C . HIS A 1 2 ? -23.616 7.786 23.777 1.00 13.33 2 HIS A C 12
ATOM 10940 O O . HIS A 1 2 ? -24.748 8.237 23.562 1.00 65.23 2 HIS A O 12
ATOM 10954 N N . MET A 1 3 ? -22.920 7.078 22.880 1.00 51.22 3 MET A N 12
ATOM 10955 C CA . MET A 1 3 ? -23.415 6.726 21.542 1.00 12.15 3 MET A CA 12
ATOM 10956 C C . MET A 1 3 ? -22.460 5.683 20.947 1.00 72.34 3 MET A C 12
ATOM 10957 O O . MET A 1 3 ? -21.243 5.763 21.176 1.00 44.35 3 MET A O 12
ATOM 10971 N N . SER A 1 4 ? -23.013 4.700 20.221 1.00 35.41 4 SER A N 12
ATOM 10972 C CA . SER A 1 4 ? -22.224 3.763 19.415 1.00 61.13 4 SER A CA 12
ATOM 10973 C C . SER A 1 4 ? -21.518 4.545 18.286 1.00 60.34 4 SER A C 12
ATOM 10974 O O . SER A 1 4 ? -22.138 4.877 17.265 1.00 2.51 4 SER A O 12
ATOM 10982 N N . ALA A 1 5 ? -20.236 4.892 18.538 1.00 23.25 5 ALA A N 12
ATOM 10983 C CA . ALA A 1 5 ? -19.434 5.784 17.682 1.00 72.41 5 ALA A CA 12
ATOM 10984 C C . ALA A 1 5 ? -19.157 5.163 16.291 1.00 20.31 5 ALA A C 12
ATOM 10985 O O . ALA A 1 5 ? -18.156 4.465 16.083 1.00 2.43 5 ALA A O 12
ATOM 10992 N N . SER A 1 6 ? -20.103 5.403 15.372 1.00 11.22 6 SER A N 12
ATOM 10993 C CA . SER A 1 6 ? -19.991 5.057 13.956 1.00 55.42 6 SER A CA 12
ATOM 10994 C C . SER A 1 6 ? -20.851 6.062 13.176 1.00 34.13 6 SER A C 12
ATOM 10995 O O . SER A 1 6 ? -22.003 5.791 12.806 1.00 23.12 6 SER A O 12
ATOM 11003 N N . ARG A 1 7 ? -20.285 7.270 13.034 1.00 2.44 7 ARG A N 12
ATOM 11004 C CA . ARG A 1 7 ? -20.896 8.397 12.305 1.00 13.41 7 ARG A CA 12
ATOM 11005 C C . ARG A 1 7 ? -21.106 8.040 10.819 1.00 11.52 7 ARG A C 12
ATOM 11006 O O . ARG A 1 7 ? -22.088 8.461 10.190 1.00 55.21 7 ARG A O 12
ATOM 11027 N N . ARG A 1 8 ? -20.163 7.252 10.288 1.00 74.43 8 ARG A N 12
ATOM 11028 C CA . ARG A 1 8 ? -20.214 6.707 8.928 1.00 75.32 8 ARG A CA 12
ATOM 11029 C C . ARG A 1 8 ? -19.243 5.523 8.831 1.00 20.52 8 ARG A C 12
ATOM 11030 O O . ARG A 1 8 ? -18.182 5.529 9.471 1.00 41.52 8 ARG A O 12
ATOM 11051 N N . VAL A 1 9 ? -19.617 4.500 8.052 1.00 2.21 9 VAL A N 12
ATOM 11052 C CA . VAL A 1 9 ? -18.737 3.360 7.755 1.00 62.14 9 VAL A CA 12
ATOM 11053 C C . VAL A 1 9 ? -18.077 3.607 6.389 1.00 50.05 9 VAL A C 12
ATOM 11054 O O . VAL A 1 9 ? -18.619 3.242 5.339 1.00 32.01 9 VAL A O 12
ATOM 11067 N N . GLY A 1 10 ? -16.950 4.329 6.423 1.00 51.35 10 GLY A N 12
ATOM 11068 C CA . GLY A 1 10 ? -16.160 4.624 5.227 1.00 42.45 10 GLY A CA 12
ATOM 11069 C C . GLY A 1 10 ? -14.910 3.758 5.162 1.00 55.24 10 GLY A C 12
ATOM 11070 O O . GLY A 1 10 ? -14.345 3.425 6.216 1.00 54.12 10 GLY A O 12
ATOM 11074 N N . LEU A 1 11 ? -14.480 3.374 3.937 1.00 63.50 11 LEU A N 12
ATOM 11075 C CA . LEU A 1 11 ? -13.193 2.687 3.744 1.00 2.00 11 LEU A CA 12
ATOM 11076 C C . LEU A 1 11 ? -12.053 3.641 4.111 1.00 0.02 11 LEU A C 12
ATOM 11077 O O . LEU A 1 11 ? -11.973 4.750 3.583 1.00 33.11 11 LEU A O 12
ATOM 11093 N N . SER A 1 12 ? -11.217 3.214 5.052 1.00 10.31 12 SER A N 12
ATOM 11094 C CA . SER A 1 12 ? -9.992 3.925 5.433 1.00 52.34 12 SER A CA 12
ATOM 11095 C C . SER A 1 12 ? -8.795 3.112 4.923 1.00 51.02 12 SER A C 12
ATOM 11096 O O . SER A 1 12 ? -8.871 1.877 4.861 1.00 1.11 12 SER A O 12
ATOM 11104 N N . CYS A 1 13 ? -7.727 3.815 4.504 1.00 54.33 13 CYS A N 12
ATOM 11105 C CA . CYS A 1 13 ? -6.452 3.190 4.123 1.00 64.12 13 CYS A CA 12
ATOM 11106 C C . CYS A 1 13 ? -5.929 2.324 5.271 1.00 42.31 13 CYS A C 12
ATOM 11107 O O . CYS A 1 13 ? -5.792 2.812 6.405 1.00 43.35 13 CYS A O 12
ATOM 11114 N N . ALA A 1 14 ? -5.676 1.039 4.971 1.00 2.21 14 ALA A N 12
ATOM 11115 C CA . ALA A 1 14 ? -5.139 0.054 5.930 1.00 34.25 14 ALA A CA 12
ATOM 11116 C C . ALA A 1 14 ? -3.613 0.220 6.081 1.00 21.12 14 ALA A C 12
ATOM 11117 O O . ALA A 1 14 ? -2.818 -0.715 5.857 1.00 31.11 14 ALA A O 12
ATOM 11124 N N . ASN A 1 15 ? -3.246 1.443 6.459 1.00 74.32 15 ASN A N 12
ATOM 11125 C CA . ASN A 1 15 ? -1.883 1.887 6.684 1.00 74.31 15 ASN A CA 12
ATOM 11126 C C . ASN A 1 15 ? -1.961 3.300 7.292 1.00 35.03 15 ASN A C 12
ATOM 11127 O O . ASN A 1 15 ? -1.911 3.445 8.508 1.00 23.51 15 ASN A O 12
ATOM 11138 N N . CYS A 1 16 ? -2.214 4.315 6.436 1.00 53.33 16 CYS A N 12
ATOM 11139 C CA . CYS A 1 16 ? -2.054 5.753 6.798 1.00 75.11 16 CYS A CA 12
ATOM 11140 C C . CYS A 1 16 ? -3.328 6.371 7.413 1.00 3.43 16 CYS A C 12
ATOM 11141 O O . CYS A 1 16 ? -3.261 7.487 7.968 1.00 64.53 16 CYS A O 12
ATOM 11148 N N . GLN A 1 17 ? -4.459 5.642 7.305 1.00 61.40 17 GLN A N 12
ATOM 11149 C CA . GLN A 1 17 ? -5.792 6.086 7.760 1.00 2.03 17 GLN A CA 12
ATOM 11150 C C . GLN A 1 17 ? -6.272 7.333 6.969 1.00 60.12 17 GLN A C 12
ATOM 11151 O O . GLN A 1 17 ? -6.099 8.478 7.420 1.00 22.34 17 GLN A O 12
ATOM 11165 N N . THR A 1 18 ? -6.825 7.104 5.763 1.00 51.53 18 THR A N 12
ATOM 11166 C CA . THR A 1 18 ? -7.468 8.160 4.957 1.00 30.13 18 THR A CA 12
ATOM 11167 C C . THR A 1 18 ? -8.765 7.594 4.356 1.00 74.14 18 THR A C 12
ATOM 11168 O O . THR A 1 18 ? -8.751 6.523 3.738 1.00 45.44 18 THR A O 12
ATOM 11179 N N . THR A 1 19 ? -9.889 8.286 4.592 1.00 70.11 19 THR A N 12
ATOM 11180 C CA . THR A 1 19 ? -11.230 7.814 4.192 1.00 45.44 19 THR A CA 12
ATOM 11181 C C . THR A 1 19 ? -11.551 8.146 2.719 1.00 54.24 19 THR A C 12
ATOM 11182 O O . THR A 1 19 ? -12.478 7.564 2.138 1.00 5.05 19 THR A O 12
ATOM 11193 N N . THR A 1 20 ? -10.787 9.084 2.125 1.00 31.34 20 THR A N 12
ATOM 11194 C CA . THR A 1 20 ? -10.956 9.491 0.715 1.00 62.44 20 THR A CA 12
ATOM 11195 C C . THR A 1 20 ? -9.612 9.405 -0.034 1.00 35.13 20 THR A C 12
ATOM 11196 O O . THR A 1 20 ? -8.560 9.780 0.506 1.00 33.25 20 THR A O 12
ATOM 11207 N N . THR A 1 21 ? -9.673 8.893 -1.276 1.00 50.04 21 THR A N 12
ATOM 11208 C CA . THR A 1 21 ? -8.529 8.799 -2.201 1.00 64.13 21 THR A CA 12
ATOM 11209 C C . THR A 1 21 ? -9.060 8.584 -3.631 1.00 23.41 21 THR A C 12
ATOM 11210 O O . THR A 1 21 ? -10.243 8.261 -3.822 1.00 34.25 21 THR A O 12
ATOM 11221 N N . THR A 1 22 ? -8.183 8.762 -4.625 1.00 43.25 22 THR A N 12
ATOM 11222 C CA . THR A 1 22 ? -8.529 8.598 -6.047 1.00 4.33 22 THR A CA 12
ATOM 11223 C C . THR A 1 22 ? -8.711 7.106 -6.413 1.00 51.44 22 THR A C 12
ATOM 11224 O O . THR A 1 22 ? -9.596 6.755 -7.208 1.00 23.00 22 THR A O 12
ATOM 11235 N N . LEU A 1 23 ? -7.897 6.236 -5.789 1.00 74.11 23 LEU A N 12
ATOM 11236 C CA . LEU A 1 23 ? -7.807 4.815 -6.170 1.00 31.02 23 LEU A CA 12
ATOM 11237 C C . LEU A 1 23 ? -7.587 3.936 -4.923 1.00 43.04 23 LEU A C 12
ATOM 11238 O O . LEU A 1 23 ? -6.645 4.165 -4.157 1.00 33.01 23 LEU A O 12
ATOM 11254 N N . TRP A 1 24 ? -8.483 2.952 -4.727 1.00 43.41 24 TRP A N 12
ATOM 11255 C CA . TRP A 1 24 ? -8.361 1.930 -3.670 1.00 31.34 24 TRP A CA 12
ATOM 11256 C C . TRP A 1 24 ? -7.653 0.686 -4.231 1.00 72.22 24 TRP A C 12
ATOM 11257 O O . TRP A 1 24 ? -8.056 0.142 -5.269 1.00 41.44 24 TRP A O 12
ATOM 11278 N N . ARG A 1 25 ? -6.596 0.258 -3.529 1.00 52.04 25 ARG A N 12
ATOM 11279 C CA . ARG A 1 25 ? -5.728 -0.866 -3.923 1.00 50.13 25 ARG A CA 12
ATOM 11280 C C . ARG A 1 25 ? -5.549 -1.828 -2.745 1.00 1.20 25 ARG A C 12
ATOM 11281 O O . ARG A 1 25 ? -5.954 -1.537 -1.621 1.00 10.31 25 ARG A O 12
ATOM 11302 N N . ARG A 1 26 ? -4.946 -2.994 -3.026 1.00 72.24 26 ARG A N 12
ATOM 11303 C CA . ARG A 1 26 ? -4.637 -4.018 -2.011 1.00 43.54 26 ARG A CA 12
ATOM 11304 C C . ARG A 1 26 ? -3.119 -4.078 -1.832 1.00 35.23 26 ARG A C 12
ATOM 11305 O O . ARG A 1 26 ? -2.385 -4.204 -2.818 1.00 11.32 26 ARG A O 12
ATOM 11326 N N . ASN A 1 27 ? -2.659 -3.980 -0.575 1.00 30.14 27 ASN A N 12
ATOM 11327 C CA . ASN A 1 27 ? -1.224 -4.073 -0.232 1.00 12.12 27 ASN A CA 12
ATOM 11328 C C . ASN A 1 27 ? -0.728 -5.543 -0.333 1.00 64.42 27 ASN A C 12
ATOM 11329 O O . ASN A 1 27 ? -1.440 -6.410 -0.849 1.00 62.04 27 ASN A O 12
ATOM 11340 N N . ALA A 1 28 ? 0.495 -5.807 0.170 1.00 71.20 28 ALA A N 12
ATOM 11341 C CA . ALA A 1 28 ? 1.129 -7.154 0.148 1.00 21.12 28 ALA A CA 12
ATOM 11342 C C . ALA A 1 28 ? 0.284 -8.227 0.873 1.00 63.30 28 ALA A C 12
ATOM 11343 O O . ALA A 1 28 ? 0.385 -9.418 0.572 1.00 33.11 28 ALA A O 12
ATOM 11350 N N . GLU A 1 29 ? -0.546 -7.768 1.825 1.00 20.11 29 GLU A N 12
ATOM 11351 C CA . GLU A 1 29 ? -1.399 -8.627 2.676 1.00 44.23 29 GLU A CA 12
ATOM 11352 C C . GLU A 1 29 ? -2.840 -8.733 2.124 1.00 71.01 29 GLU A C 12
ATOM 11353 O O . GLU A 1 29 ? -3.626 -9.566 2.594 1.00 42.24 29 GLU A O 12
ATOM 11365 N N . GLY A 1 30 ? -3.176 -7.873 1.141 1.00 74.43 30 GLY A N 12
ATOM 11366 C CA . GLY A 1 30 ? -4.515 -7.857 0.526 1.00 10.43 30 GLY A CA 12
ATOM 11367 C C . GLY A 1 30 ? -5.473 -6.871 1.189 1.00 73.13 30 GLY A C 12
ATOM 11368 O O . GLY A 1 30 ? -6.671 -6.861 0.881 1.00 0.45 30 GLY A O 12
ATOM 11372 N N . GLU A 1 31 ? -4.933 -6.035 2.092 1.00 62.33 31 GLU A N 12
ATOM 11373 C CA . GLU A 1 31 ? -5.702 -5.026 2.849 1.00 31.13 31 GLU A CA 12
ATOM 11374 C C . GLU A 1 31 ? -5.968 -3.769 1.983 1.00 0.03 31 GLU A C 12
ATOM 11375 O O . GLU A 1 31 ? -5.071 -3.338 1.238 1.00 42.11 31 GLU A O 12
ATOM 11387 N N . PRO A 1 32 ? -7.199 -3.153 2.079 1.00 21.13 32 PRO A N 12
ATOM 11388 C CA . PRO A 1 32 ? -7.575 -1.988 1.252 1.00 63.35 32 PRO A CA 12
ATOM 11389 C C . PRO A 1 32 ? -6.841 -0.689 1.682 1.00 34.55 32 PRO A C 12
ATOM 11390 O O . PRO A 1 32 ? -7.257 0.020 2.608 1.00 35.10 32 PRO A O 12
ATOM 11401 N N . VAL A 1 33 ? -5.701 -0.437 1.032 1.00 3.22 33 VAL A N 12
ATOM 11402 C CA . VAL A 1 33 ? -4.922 0.800 1.198 1.00 10.24 33 VAL A CA 12
ATOM 11403 C C . VAL A 1 33 ? -5.258 1.799 0.076 1.00 52.45 33 VAL A C 12
ATOM 11404 O O . VAL A 1 33 ? -5.835 1.422 -0.951 1.00 42.30 33 VAL A O 12
ATOM 11417 N N . CYS A 1 34 ? -4.900 3.071 0.283 1.00 42.11 34 CYS A N 12
ATOM 11418 C CA . CYS A 1 34 ? -4.966 4.093 -0.771 1.00 51.33 34 CYS A CA 12
ATOM 11419 C C . CYS A 1 34 ? -3.815 3.880 -1.769 1.00 30.33 34 CYS A C 12
ATOM 11420 O O . CYS A 1 34 ? -2.827 3.193 -1.443 1.00 41.21 34 CYS A O 12
ATOM 11427 N N . ASN A 1 35 ? -3.944 4.489 -2.972 1.00 21.52 35 ASN A N 12
ATOM 11428 C CA . ASN A 1 35 ? -2.956 4.338 -4.059 1.00 53.13 35 ASN A CA 12
ATOM 11429 C C . ASN A 1 35 ? -1.542 4.741 -3.597 1.00 3.30 35 ASN A C 12
ATOM 11430 O O . ASN A 1 35 ? -0.598 4.016 -3.855 1.00 73.41 35 ASN A O 12
ATOM 11441 N N . ALA A 1 36 ? -1.439 5.862 -2.852 1.00 14.12 36 ALA A N 12
ATOM 11442 C CA . ALA A 1 36 ? -0.151 6.426 -2.377 1.00 62.52 36 ALA A CA 12
ATOM 11443 C C . ALA A 1 36 ? 0.625 5.459 -1.454 1.00 12.43 36 ALA A C 12
ATOM 11444 O O . ALA A 1 36 ? 1.857 5.447 -1.459 1.00 54.21 36 ALA A O 12
ATOM 11451 N N . CYS A 1 37 ? -0.115 4.654 -0.670 1.00 22.40 37 CYS A N 12
ATOM 11452 C CA . CYS A 1 37 ? 0.477 3.639 0.226 1.00 31.33 37 CYS A CA 12
ATOM 11453 C C . CYS A 1 37 ? 0.846 2.366 -0.571 1.00 24.40 37 CYS A C 12
ATOM 11454 O O . CYS A 1 37 ? 1.809 1.667 -0.233 1.00 44.52 37 CYS A O 12
ATOM 11461 N N . GLY A 1 38 ? 0.064 2.096 -1.638 1.00 4.34 38 GLY A N 12
ATOM 11462 C CA . GLY A 1 38 ? 0.342 0.999 -2.571 1.00 64.23 38 GLY A CA 12
ATOM 11463 C C . GLY A 1 38 ? 1.545 1.284 -3.477 1.00 22.22 38 GLY A C 12
ATOM 11464 O O . GLY A 1 38 ? 2.259 0.356 -3.880 1.00 73.12 38 GLY A O 12
ATOM 11468 N N . LEU A 1 39 ? 1.766 2.587 -3.777 1.00 43.41 39 LEU A N 12
ATOM 11469 C CA . LEU A 1 39 ? 2.923 3.071 -4.559 1.00 41.13 39 LEU A CA 12
ATOM 11470 C C . LEU A 1 39 ? 4.192 2.908 -3.724 1.00 54.31 39 LEU A C 12
ATOM 11471 O O . LEU A 1 39 ? 5.189 2.362 -4.193 1.00 44.13 39 LEU A O 12
ATOM 11487 N N . TYR A 1 40 ? 4.102 3.380 -2.464 1.00 2.53 40 TYR A N 12
ATOM 11488 C CA . TYR A 1 40 ? 5.213 3.377 -1.506 1.00 22.42 40 TYR A CA 12
ATOM 11489 C C . TYR A 1 40 ? 5.695 1.936 -1.248 1.00 3.21 40 TYR A C 12
ATOM 11490 O O . TYR A 1 40 ? 6.897 1.685 -1.155 1.00 11.41 40 TYR A O 12
ATOM 11508 N N . MET A 1 41 ? 4.726 1.007 -1.145 1.00 70.13 41 MET A N 12
ATOM 11509 C CA . MET A 1 41 ? 5.003 -0.423 -0.965 1.00 21.12 41 MET A CA 12
ATOM 11510 C C . MET A 1 41 ? 5.657 -1.033 -2.214 1.00 3.20 41 MET A C 12
ATOM 11511 O O . MET A 1 41 ? 6.616 -1.795 -2.102 1.00 21.52 41 MET A O 12
ATOM 11525 N N . LYS A 1 42 ? 5.148 -0.679 -3.404 1.00 2.14 42 LYS A N 12
ATOM 11526 C CA . LYS A 1 42 ? 5.668 -1.211 -4.682 1.00 22.20 42 LYS A CA 12
ATOM 11527 C C . LYS A 1 42 ? 7.108 -0.706 -4.943 1.00 4.43 42 LYS A C 12
ATOM 11528 O O . LYS A 1 42 ? 7.907 -1.383 -5.591 1.00 52.43 42 LYS A O 12
ATOM 11547 N N . LEU A 1 43 ? 7.426 0.483 -4.406 1.00 41.30 43 LEU A N 12
ATOM 11548 C CA . LEU A 1 43 ? 8.747 1.119 -4.545 1.00 43.34 43 LEU A CA 12
ATOM 11549 C C . LEU A 1 43 ? 9.757 0.603 -3.492 1.00 52.42 43 LEU A C 12
ATOM 11550 O O . LEU A 1 43 ? 10.915 0.331 -3.822 1.00 34.41 43 LEU A O 12
ATOM 11566 N N . HIS A 1 44 ? 9.317 0.473 -2.223 1.00 22.14 44 HIS A N 12
ATOM 11567 C CA . HIS A 1 44 ? 10.239 0.308 -1.063 1.00 74.43 44 HIS A CA 12
ATOM 11568 C C . HIS A 1 44 ? 9.975 -0.993 -0.281 1.00 4.00 44 HIS A C 12
ATOM 11569 O O . HIS A 1 44 ? 10.592 -1.215 0.771 1.00 42.23 44 HIS A O 12
ATOM 11584 N N . GLY A 1 45 ? 9.075 -1.851 -0.794 1.00 63.41 45 GLY A N 12
ATOM 11585 C CA . GLY A 1 45 ? 8.727 -3.122 -0.137 1.00 3.23 45 GLY A CA 12
ATOM 11586 C C . GLY A 1 45 ? 7.719 -2.955 1.001 1.00 10.53 45 GLY A C 12
ATOM 11587 O O . GLY A 1 45 ? 6.662 -3.596 1.015 1.00 1.02 45 GLY A O 12
ATOM 11591 N N . VAL A 1 46 ? 8.066 -2.078 1.952 1.00 54.44 46 VAL A N 12
ATOM 11592 C CA . VAL A 1 46 ? 7.263 -1.798 3.156 1.00 61.00 46 VAL A CA 12
ATOM 11593 C C . VAL A 1 46 ? 6.167 -0.739 2.873 1.00 13.34 46 VAL A C 12
ATOM 11594 O O . VAL A 1 46 ? 6.294 0.023 1.905 1.00 74.05 46 VAL A O 12
ATOM 11607 N N . PRO A 1 47 ? 5.085 -0.649 3.728 1.00 71.43 47 PRO A N 12
ATOM 11608 C CA . PRO A 1 47 ? 4.055 0.399 3.581 1.00 33.03 47 PRO A CA 12
ATOM 11609 C C . PRO A 1 47 ? 4.588 1.778 4.040 1.00 53.43 47 PRO A C 12
ATOM 11610 O O . PRO A 1 47 ? 5.739 1.900 4.487 1.00 61.33 47 PRO A O 12
ATOM 11621 N N . ARG A 1 48 ? 3.736 2.814 3.942 1.00 4.22 48 ARG A N 12
ATOM 11622 C CA . ARG A 1 48 ? 4.134 4.204 4.240 1.00 54.43 48 ARG A CA 12
ATOM 11623 C C . ARG A 1 48 ? 4.181 4.415 5.778 1.00 64.50 48 ARG A C 12
ATOM 11624 O O . ARG A 1 48 ? 3.129 4.396 6.424 1.00 72.30 48 ARG A O 12
ATOM 11645 N N . PRO A 1 49 ? 5.408 4.620 6.382 1.00 32.24 49 PRO A N 12
ATOM 11646 C CA . PRO A 1 49 ? 5.604 4.584 7.856 1.00 14.21 49 PRO A CA 12
ATOM 11647 C C . PRO A 1 49 ? 4.914 5.755 8.593 1.00 2.10 49 PRO A C 12
ATOM 11648 O O . PRO A 1 49 ? 4.907 6.895 8.110 1.00 64.45 49 PRO A O 12
ATOM 11659 N N . LEU A 1 50 ? 4.337 5.453 9.767 1.00 13.43 50 LEU A N 12
ATOM 11660 C CA . LEU A 1 50 ? 3.666 6.441 10.631 1.00 65.12 50 LEU A CA 12
ATOM 11661 C C . LEU A 1 50 ? 4.422 6.582 11.959 1.00 43.44 50 LEU A C 12
ATOM 11662 O O . LEU A 1 50 ? 5.382 5.845 12.224 1.00 54.33 50 LEU A O 12
ATOM 11678 N N . ALA A 1 51 ? 3.958 7.527 12.790 1.00 10.14 51 ALA A N 12
ATOM 11679 C CA . ALA A 1 51 ? 4.542 7.821 14.104 1.00 11.50 51 ALA A CA 12
ATOM 11680 C C . ALA A 1 51 ? 3.418 8.202 15.084 1.00 72.24 51 ALA A C 12
ATOM 11681 O O . ALA A 1 51 ? 3.105 7.450 16.017 1.00 64.24 51 ALA A O 12
ATOM 11688 N N . MET A 1 52 ? 2.775 9.357 14.831 1.00 12.30 52 MET A N 12
ATOM 11689 C CA . MET A 1 52 ? 1.708 9.897 15.698 1.00 53.23 52 MET A CA 12
ATOM 11690 C C . MET A 1 52 ? 0.352 9.787 14.964 1.00 34.42 52 MET A C 12
ATOM 11691 O O . MET A 1 52 ? -0.239 10.786 14.530 1.00 63.14 52 MET A O 12
ATOM 11705 N N . ARG A 1 53 ? -0.101 8.535 14.772 1.00 73.35 53 ARG A N 12
ATOM 11706 C CA . ARG A 1 53 ? -1.381 8.221 14.098 1.00 72.21 53 ARG A CA 12
ATOM 11707 C C . ARG A 1 53 ? -2.124 7.102 14.841 1.00 70.13 53 ARG A C 12
ATOM 11708 O O . ARG A 1 53 ? -1.975 5.916 14.527 1.00 50.10 53 ARG A O 12
ATOM 11729 N N . LYS A 1 54 ? -2.877 7.506 15.878 1.00 31.11 54 LYS A N 12
ATOM 11730 C CA . LYS A 1 54 ? -3.803 6.635 16.632 1.00 44.42 54 LYS A CA 12
ATOM 11731 C C . LYS A 1 54 ? -5.157 7.353 16.776 1.00 71.11 54 LYS A C 12
ATOM 11732 O O . LYS A 1 54 ? -5.792 7.304 17.837 1.00 13.45 54 LYS A O 12
ATOM 11751 N N . GLU A 1 55 ? -5.569 8.018 15.667 1.00 2.00 55 GLU A N 12
ATOM 11752 C CA . GLU A 1 55 ? -6.855 8.737 15.536 1.00 10.12 55 GLU A CA 12
ATOM 11753 C C . GLU A 1 55 ? -6.966 9.924 16.531 1.00 21.40 55 GLU A C 12
ATOM 11754 O O . GLU A 1 55 ? -6.748 11.083 16.146 1.00 34.45 55 GLU A O 12
ATOM 11766 N N . GLY A 1 56 ? -7.287 9.616 17.793 1.00 33.11 56 GLY A N 12
ATOM 11767 C CA . GLY A 1 56 ? -7.460 10.624 18.837 1.00 34.10 56 GLY A CA 12
ATOM 11768 C C . GLY A 1 56 ? -7.911 9.987 20.145 1.00 60.43 56 GLY A C 12
ATOM 11769 O O . GLY A 1 56 ? -8.585 8.949 20.114 1.00 13.13 56 GLY A O 12
ATOM 11773 N N . ILE A 1 57 ? -7.535 10.612 21.281 1.00 63.34 57 ILE A N 12
ATOM 11774 C CA . ILE A 1 57 ? -7.813 10.117 22.648 1.00 11.31 57 ILE A CA 12
ATOM 11775 C C . ILE A 1 57 ? -7.169 8.720 22.851 1.00 23.13 57 ILE A C 12
ATOM 11776 O O . ILE A 1 57 ? -7.809 7.675 22.671 1.00 43.24 57 ILE A O 12
ATOM 11792 N N . GLN A 1 58 ? -5.868 8.737 23.177 1.00 13.45 58 GLN A N 12
ATOM 11793 C CA . GLN A 1 58 ? -5.038 7.522 23.318 1.00 43.21 58 GLN A CA 12
ATOM 11794 C C . GLN A 1 58 ? -5.230 6.892 24.712 1.00 71.30 58 GLN A C 12
ATOM 11795 O O . GLN A 1 58 ? -5.037 5.684 24.890 1.00 23.23 58 GLN A O 12
ATOM 11809 N N . THR A 1 59 ? -5.633 7.729 25.691 1.00 22.24 59 THR A N 12
ATOM 11810 C CA . THR A 1 59 ? -5.907 7.307 27.080 1.00 42.42 59 THR A CA 12
ATOM 11811 C C . THR A 1 59 ? -7.338 6.739 27.239 1.00 70.40 59 THR A C 12
ATOM 11812 O O . THR A 1 59 ? -7.794 6.503 28.366 1.00 65.22 59 THR A O 12
ATOM 11823 N N . ARG A 1 60 ? -8.023 6.509 26.096 1.00 63.01 60 ARG A N 12
ATOM 11824 C CA . ARG A 1 60 ? -9.390 5.961 26.053 1.00 63.34 60 ARG A CA 12
ATOM 11825 C C . ARG A 1 60 ? -9.369 4.509 26.569 1.00 71.42 60 ARG A C 12
ATOM 11826 O O . ARG A 1 60 ? -8.890 3.620 25.858 1.00 73.51 60 ARG A O 12
ATOM 11847 N N . LYS A 1 61 ? -9.864 4.314 27.809 1.00 70.43 61 LYS A N 12
ATOM 11848 C CA . LYS A 1 61 ? -9.969 3.000 28.466 1.00 65.15 61 LYS A CA 12
ATOM 11849 C C . LYS A 1 61 ? -8.560 2.384 28.635 1.00 64.14 61 LYS A C 12
ATOM 11850 O O . LYS A 1 61 ? -8.033 1.742 27.726 1.00 71.53 61 LYS A O 12
ATOM 11869 N N . ARG A 1 62 ? -7.943 2.642 29.794 1.00 70.03 62 ARG A N 12
ATOM 11870 C CA . ARG A 1 62 ? -6.618 2.093 30.149 1.00 71.12 62 ARG A CA 12
ATOM 11871 C C . ARG A 1 62 ? -6.712 0.596 30.491 1.00 31.32 62 ARG A C 12
ATOM 11872 O O . ARG A 1 62 ? -7.805 0.091 30.797 1.00 21.44 62 ARG A O 12
ATOM 11893 N N . LYS A 1 63 ? -5.548 -0.086 30.389 1.00 52.33 63 LYS A N 12
ATOM 11894 C CA . LYS A 1 63 ? -5.354 -1.509 30.766 1.00 4.33 63 LYS A CA 12
ATOM 11895 C C . LYS A 1 63 ? -5.946 -2.470 29.687 1.00 43.43 63 LYS A C 12
ATOM 11896 O O . LYS A 1 63 ? -7.154 -2.389 29.392 1.00 61.23 63 LYS A O 12
ATOM 11917 N N . SER A 1 1 ? -9.753 23.170 1.195 1.00 24.24 1 SER A N 13
ATOM 11918 C CA . SER A 1 1 ? -10.576 22.310 0.316 1.00 63.52 1 SER A CA 13
ATOM 11919 C C . SER A 1 1 ? -11.724 23.131 -0.303 1.00 23.54 1 SER A C 13
ATOM 11920 O O . SER A 1 1 ? -12.247 24.059 0.327 1.00 32.11 1 SER A O 13
ATOM 11930 N N . HIS A 1 2 ? -12.078 22.812 -1.564 1.00 42.03 2 HIS A N 13
ATOM 11931 C CA . HIS A 1 2 ? -13.268 23.374 -2.234 1.00 14.21 2 HIS A CA 13
ATOM 11932 C C . HIS A 1 2 ? -14.540 22.653 -1.762 1.00 40.41 2 HIS A C 13
ATOM 11933 O O . HIS A 1 2 ? -15.634 23.219 -1.807 1.00 13.10 2 HIS A O 13
ATOM 11947 N N . MET A 1 3 ? -14.383 21.400 -1.309 1.00 31.35 3 MET A N 13
ATOM 11948 C CA . MET A 1 3 ? -15.488 20.598 -0.769 1.00 75.13 3 MET A CA 13
ATOM 11949 C C . MET A 1 3 ? -15.711 20.960 0.717 1.00 52.44 3 MET A C 13
ATOM 11950 O O . MET A 1 3 ? -16.788 21.446 1.084 1.00 71.32 3 MET A O 13
ATOM 11964 N N . SER A 1 4 ? -14.667 20.714 1.549 1.00 10.24 4 SER A N 13
ATOM 11965 C CA . SER A 1 4 ? -14.655 21.023 3.000 1.00 1.25 4 SER A CA 13
ATOM 11966 C C . SER A 1 4 ? -15.814 20.321 3.750 1.00 71.02 4 SER A C 13
ATOM 11967 O O . SER A 1 4 ? -16.323 20.825 4.752 1.00 72.41 4 SER A O 13
ATOM 11975 N N . ALA A 1 5 ? -16.166 19.112 3.283 1.00 64.41 5 ALA A N 13
ATOM 11976 C CA . ALA A 1 5 ? -17.255 18.301 3.857 1.00 3.02 5 ALA A CA 13
ATOM 11977 C C . ALA A 1 5 ? -16.756 16.876 4.123 1.00 4.53 5 ALA A C 13
ATOM 11978 O O . ALA A 1 5 ? -15.860 16.385 3.420 1.00 62.12 5 ALA A O 13
ATOM 11985 N N . SER A 1 6 ? -17.335 16.225 5.146 1.00 75.25 6 SER A N 13
ATOM 11986 C CA . SER A 1 6 ? -16.948 14.871 5.556 1.00 44.11 6 SER A CA 13
ATOM 11987 C C . SER A 1 6 ? -17.365 13.824 4.509 1.00 75.22 6 SER A C 13
ATOM 11988 O O . SER A 1 6 ? -18.544 13.470 4.409 1.00 1.01 6 SER A O 13
ATOM 11996 N N . ARG A 1 7 ? -16.397 13.379 3.700 1.00 44.50 7 ARG A N 13
ATOM 11997 C CA . ARG A 1 7 ? -16.556 12.198 2.845 1.00 63.32 7 ARG A CA 13
ATOM 11998 C C . ARG A 1 7 ? -15.837 11.025 3.522 1.00 33.33 7 ARG A C 13
ATOM 11999 O O . ARG A 1 7 ? -14.609 10.999 3.585 1.00 31.52 7 ARG A O 13
ATOM 12020 N N . ARG A 1 8 ? -16.615 10.107 4.103 1.00 21.44 8 ARG A N 13
ATOM 12021 C CA . ARG A 1 8 ? -16.095 8.841 4.651 1.00 62.12 8 ARG A CA 13
ATOM 12022 C C . ARG A 1 8 ? -16.789 7.686 3.928 1.00 62.12 8 ARG A C 13
ATOM 12023 O O . ARG A 1 8 ? -17.501 6.869 4.522 1.00 44.12 8 ARG A O 13
ATOM 12044 N N . VAL A 1 9 ? -16.570 7.660 2.604 1.00 31.15 9 VAL A N 13
ATOM 12045 C CA . VAL A 1 9 ? -17.204 6.713 1.675 1.00 10.13 9 VAL A CA 13
ATOM 12046 C C . VAL A 1 9 ? -16.127 5.769 1.105 1.00 50.32 9 VAL A C 13
ATOM 12047 O O . VAL A 1 9 ? -14.975 6.183 0.891 1.00 63.43 9 VAL A O 13
ATOM 12060 N N . GLY A 1 10 ? -16.517 4.508 0.864 1.00 50.22 10 GLY A N 13
ATOM 12061 C CA . GLY A 1 10 ? -15.609 3.479 0.379 1.00 62.20 10 GLY A CA 13
ATOM 12062 C C . GLY A 1 10 ? -15.052 2.655 1.525 1.00 3.31 10 GLY A C 13
ATOM 12063 O O . GLY A 1 10 ? -15.813 1.986 2.237 1.00 12.42 10 GLY A O 13
ATOM 12067 N N . LEU A 1 11 ? -13.732 2.724 1.724 1.00 33.23 11 LEU A N 13
ATOM 12068 C CA . LEU A 1 11 ? -13.009 1.929 2.732 1.00 43.34 11 LEU A CA 13
ATOM 12069 C C . LEU A 1 11 ? -12.128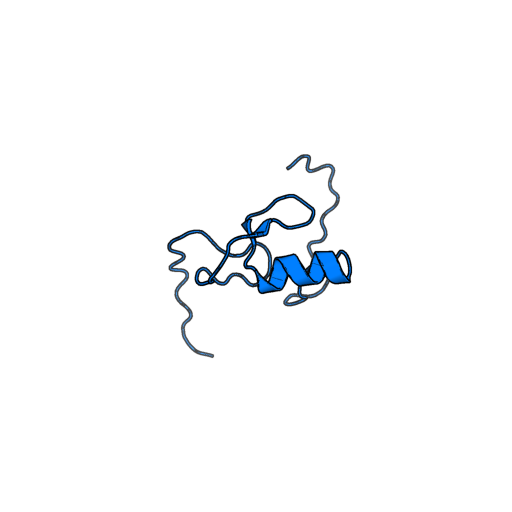 2.855 3.576 1.00 30.42 11 LEU A C 13
ATOM 12070 O O . LEU A 1 11 ? -12.306 4.073 3.552 1.00 43.31 11 LEU A O 13
ATOM 12086 N N . SER A 1 12 ? -11.201 2.276 4.338 1.00 52.02 12 SER A N 13
ATOM 12087 C CA . SER A 1 12 ? -10.212 3.019 5.124 1.00 23.34 12 SER A CA 13
ATOM 12088 C C . SER A 1 12 ? -8.816 2.486 4.771 1.00 31.23 12 SER A C 13
ATOM 12089 O O . SER A 1 12 ? -8.644 1.269 4.649 1.00 64.51 12 SER A O 13
ATOM 12097 N N . CYS A 1 13 ? -7.836 3.392 4.576 1.00 63.24 13 CYS A N 13
ATOM 12098 C CA . CYS A 1 13 ? -6.440 3.014 4.278 1.00 4.03 13 CYS A CA 13
ATOM 12099 C C . CYS A 1 13 ? -5.837 2.264 5.471 1.00 4.32 13 CYS A C 13
ATOM 12100 O O . CYS A 1 13 ? -5.706 2.846 6.555 1.00 75.52 13 CYS A O 13
ATOM 12107 N N . ALA A 1 14 ? -5.467 0.991 5.257 1.00 72.23 14 ALA A N 13
ATOM 12108 C CA . ALA A 1 14 ? -4.888 0.124 6.301 1.00 54.42 14 ALA A CA 13
ATOM 12109 C C . ALA A 1 14 ? -3.618 0.748 6.920 1.00 21.41 14 ALA A C 13
ATOM 12110 O O . ALA A 1 14 ? -3.289 0.481 8.075 1.00 63.53 14 ALA A O 13
ATOM 12117 N N . ASN A 1 15 ? -2.928 1.599 6.137 1.00 44.31 15 ASN A N 13
ATOM 12118 C CA . ASN A 1 15 ? -1.750 2.349 6.605 1.00 73.01 15 ASN A CA 13
ATOM 12119 C C . ASN A 1 15 ? -2.141 3.746 7.158 1.00 71.31 15 ASN A C 13
ATOM 12120 O O . ASN A 1 15 ? -1.869 4.052 8.329 1.00 44.42 15 ASN A O 13
ATOM 12131 N N . CYS A 1 16 ? -2.798 4.573 6.312 1.00 1.14 16 CYS A N 13
ATOM 12132 C CA . CYS A 1 16 ? -3.013 6.022 6.586 1.00 65.41 16 CYS A CA 13
ATOM 12133 C C . CYS A 1 16 ? -4.511 6.387 6.512 1.00 43.42 16 CYS A C 13
ATOM 12134 O O . CYS A 1 16 ? -4.903 7.256 5.724 1.00 50.20 16 CYS A O 13
ATOM 12141 N N . GLN A 1 17 ? -5.324 5.609 7.263 1.00 54.23 17 GLN A N 13
ATOM 12142 C CA . GLN A 1 17 ? -6.781 5.831 7.534 1.00 51.52 17 GLN A CA 13
ATOM 12143 C C . GLN A 1 17 ? -7.290 7.267 7.220 1.00 70.43 17 GLN A C 13
ATOM 12144 O O . GLN A 1 17 ? -7.313 8.150 8.077 1.00 33.00 17 GLN A O 13
ATOM 12158 N N . THR A 1 18 ? -7.623 7.466 5.938 1.00 32.12 18 THR A N 13
ATOM 12159 C CA . THR A 1 18 ? -8.158 8.727 5.392 1.00 72.14 18 THR A CA 13
ATOM 12160 C C . THR A 1 18 ? -9.658 8.577 5.064 1.00 2.31 18 THR A C 13
ATOM 12161 O O . THR A 1 18 ? -10.331 9.568 4.769 1.00 44.50 18 THR A O 13
ATOM 12172 N N . THR A 1 19 ? -10.145 7.305 5.103 1.00 14.24 19 THR A N 13
ATOM 12173 C CA . THR A 1 19 ? -11.554 6.896 4.860 1.00 31.32 19 THR A CA 13
ATOM 12174 C C . THR A 1 19 ? -12.136 7.346 3.491 1.00 43.23 19 THR A C 13
ATOM 12175 O O . THR A 1 19 ? -13.335 7.177 3.242 1.00 50.23 19 THR A O 13
ATOM 12186 N N . THR A 1 20 ? -11.261 7.849 2.598 1.00 34.42 20 THR A N 13
ATOM 12187 C CA . THR A 1 20 ? -11.610 8.268 1.237 1.00 61.32 20 THR A CA 13
ATOM 12188 C C . THR A 1 20 ? -10.325 8.645 0.483 1.00 14.40 20 THR A C 13
ATOM 12189 O O . THR A 1 20 ? -9.394 9.211 1.075 1.00 20.44 20 THR A O 13
ATOM 12200 N N . THR A 1 21 ? -10.283 8.329 -0.815 1.00 53.41 21 THR A N 13
ATOM 12201 C CA . THR A 1 21 ? -9.110 8.569 -1.665 1.00 4.33 21 THR A CA 13
ATOM 12202 C C . THR A 1 21 ? -9.491 8.359 -3.145 1.00 41.41 21 THR A C 13
ATOM 12203 O O . THR A 1 21 ? -10.673 8.209 -3.480 1.00 51.31 21 THR A O 13
ATOM 12214 N N . THR A 1 22 ? -8.479 8.389 -4.019 1.00 32.33 22 THR A N 13
ATOM 12215 C CA . THR A 1 22 ? -8.592 7.960 -5.415 1.00 71.21 22 THR A CA 13
ATOM 12216 C C . THR A 1 22 ? -7.870 6.609 -5.568 1.00 45.10 22 THR A C 13
ATOM 12217 O O . THR A 1 22 ? -6.670 6.530 -5.279 1.00 21.04 22 THR A O 13
ATOM 12228 N N . LEU A 1 23 ? -8.620 5.560 -5.973 1.00 31.10 23 LEU A N 13
ATOM 12229 C CA . LEU A 1 23 ? -8.091 4.203 -6.216 1.00 54.22 23 LEU A CA 13
ATOM 12230 C C . LEU A 1 23 ? -7.656 3.511 -4.896 1.00 2.52 23 LEU A C 13
ATOM 12231 O O . LEU A 1 23 ? -6.571 3.783 -4.353 1.00 40.31 23 LEU A O 13
ATOM 12247 N N . TRP A 1 24 ? -8.543 2.648 -4.365 1.00 74.32 24 TRP A N 13
ATOM 12248 C CA . TRP A 1 24 ? -8.207 1.742 -3.253 1.00 13.43 24 TRP A CA 13
ATOM 12249 C C . TRP A 1 24 ? -7.408 0.550 -3.806 1.00 62.31 24 TRP A C 13
ATOM 12250 O O . TRP A 1 24 ? -7.964 -0.315 -4.490 1.00 30.42 24 TRP A O 13
ATOM 12271 N N . ARG A 1 25 ? -6.095 0.548 -3.543 1.00 44.33 25 ARG A N 13
ATOM 12272 C CA . ARG A 1 25 ? -5.195 -0.547 -3.943 1.00 0.40 25 ARG A CA 13
ATOM 12273 C C . ARG A 1 25 ? -5.195 -1.672 -2.886 1.00 64.01 25 ARG A C 13
ATOM 12274 O O . ARG A 1 25 ? -5.747 -1.522 -1.788 1.00 72.31 25 ARG A O 13
ATOM 12295 N N . ARG A 1 26 ? -4.554 -2.796 -3.241 1.00 22.21 26 ARG A N 13
ATOM 12296 C CA . ARG A 1 26 ? -4.331 -3.934 -2.332 1.00 60.23 26 ARG A CA 13
ATOM 12297 C C . ARG A 1 26 ? -2.847 -3.980 -1.966 1.00 63.05 26 ARG A C 13
ATOM 12298 O O . ARG A 1 26 ? -1.984 -3.875 -2.852 1.00 4.50 26 ARG A O 13
ATOM 12319 N N . ASN A 1 27 ? -2.543 -4.111 -0.660 1.00 70.04 27 ASN A N 13
ATOM 12320 C CA . ASN A 1 27 ? -1.155 -4.284 -0.193 1.00 21.44 27 ASN A CA 13
ATOM 12321 C C . ASN A 1 27 ? -0.747 -5.778 -0.257 1.00 64.44 27 ASN A C 13
ATOM 12322 O O . ASN A 1 27 ? -1.530 -6.624 -0.715 1.00 20.30 27 ASN A O 13
ATOM 12333 N N . ALA A 1 28 ? 0.478 -6.088 0.215 1.00 41.23 28 ALA A N 13
ATOM 12334 C CA . ALA A 1 28 ? 1.038 -7.463 0.202 1.00 23.14 28 ALA A CA 13
ATOM 12335 C C . ALA A 1 28 ? 0.225 -8.438 1.091 1.00 72.14 28 ALA A C 13
ATOM 12336 O O . ALA A 1 28 ? 0.275 -9.657 0.900 1.00 43.33 28 ALA A O 13
ATOM 12343 N N . GLU A 1 29 ? -0.516 -7.883 2.063 1.00 33.13 29 GLU A N 13
ATOM 12344 C CA . GLU A 1 29 ? -1.355 -8.645 3.002 1.00 34.00 29 GLU A CA 13
ATOM 12345 C C . GLU A 1 29 ? -2.789 -8.835 2.432 1.00 44.11 29 GLU A C 13
ATOM 12346 O O . GLU A 1 29 ? -3.530 -9.719 2.875 1.00 43.24 29 GLU A O 13
ATOM 12358 N N . GLY A 1 30 ? -3.149 -8.010 1.426 1.00 54.12 30 GLY A N 13
ATOM 12359 C CA . GLY A 1 30 ? -4.472 -8.054 0.780 1.00 54.20 30 GLY A CA 13
ATOM 12360 C C . GLY A 1 30 ? -5.446 -7.016 1.321 1.00 52.52 30 GLY A C 13
ATOM 12361 O O . GLY A 1 30 ? -6.602 -6.959 0.891 1.00 32.32 30 GLY A O 13
ATOM 12365 N N . GLU A 1 31 ? -4.963 -6.200 2.264 1.00 22.54 31 GLU A N 13
ATOM 12366 C CA . GLU A 1 31 ? -5.753 -5.166 2.945 1.00 14.04 31 GLU A CA 13
ATOM 12367 C C . GLU A 1 31 ? -5.863 -3.878 2.085 1.00 62.34 31 GLU A C 13
ATOM 12368 O O . GLU A 1 31 ? -4.955 -3.585 1.290 1.00 24.45 31 GLU A O 13
ATOM 12380 N N . PRO A 1 32 ? -6.977 -3.082 2.249 1.00 12.24 32 PRO A N 13
ATOM 12381 C CA . PRO A 1 32 ? -7.262 -1.915 1.393 1.00 61.21 32 PRO A CA 13
ATOM 12382 C C . PRO A 1 32 ? -6.419 -0.689 1.795 1.00 13.33 32 PRO A C 13
ATOM 12383 O O . PRO A 1 32 ? -6.704 -0.017 2.789 1.00 72.30 32 PRO A O 13
ATOM 12394 N N . VAL A 1 33 ? -5.350 -0.440 1.037 1.00 20.54 33 VAL A N 13
ATOM 12395 C CA . VAL A 1 33 ? -4.522 0.769 1.187 1.00 22.43 33 VAL A CA 13
ATOM 12396 C C . VAL A 1 33 ? -4.872 1.766 0.078 1.00 71.02 33 VAL A C 13
ATOM 12397 O O . VAL A 1 33 ? -5.305 1.375 -1.006 1.00 40.34 33 VAL A O 13
ATOM 12410 N N . CYS A 1 34 ? -4.714 3.060 0.379 1.00 13.53 34 CYS A N 13
ATOM 12411 C CA . CYS A 1 34 ? -4.897 4.136 -0.606 1.00 53.22 34 CYS A CA 13
ATOM 12412 C C . CYS A 1 34 ? -3.788 4.103 -1.671 1.00 4.34 34 CYS A C 13
ATOM 12413 O O . CYS A 1 34 ? -2.773 3.402 -1.511 1.00 63.41 34 CYS A O 13
ATOM 12420 N N . ASN A 1 35 ? -4.008 4.877 -2.748 1.00 75.41 35 ASN A N 13
ATOM 12421 C CA . ASN A 1 35 ? -3.058 5.033 -3.865 1.00 23.01 35 ASN A CA 13
ATOM 12422 C C . ASN A 1 35 ? -1.623 5.337 -3.366 1.00 64.12 35 ASN A C 13
ATOM 12423 O O . ASN A 1 35 ? -0.691 4.602 -3.690 1.00 52.43 35 ASN A O 13
ATOM 12434 N N . ALA A 1 36 ? -1.502 6.373 -2.505 1.00 62.53 36 ALA A N 13
ATOM 12435 C CA . ALA A 1 36 ? -0.203 6.889 -2.006 1.00 10.11 36 ALA A CA 13
ATOM 12436 C C . ALA A 1 36 ? 0.599 5.828 -1.213 1.00 15.34 36 ALA A C 13
ATOM 12437 O O . ALA A 1 36 ? 1.835 5.813 -1.263 1.00 64.14 36 ALA A O 13
ATOM 12444 N N . CYS A 1 37 ? -0.127 4.944 -0.491 1.00 63.21 37 CYS A N 13
ATOM 12445 C CA . CYS A 1 37 ? 0.487 3.867 0.326 1.00 12.41 37 CYS A CA 13
ATOM 12446 C C . CYS A 1 37 ? 0.967 2.711 -0.568 1.00 60.33 37 CYS A C 13
ATOM 12447 O O . CYS A 1 37 ? 2.014 2.102 -0.307 1.00 65.35 37 CYS A O 13
ATOM 12454 N N . GLY A 1 38 ? 0.178 2.439 -1.626 1.00 54.13 38 GLY A N 13
ATOM 12455 C CA . GLY A 1 38 ? 0.480 1.384 -2.598 1.00 24.12 38 GLY A CA 13
ATOM 12456 C C . GLY A 1 38 ? 1.674 1.716 -3.486 1.00 61.50 38 GLY A C 13
ATOM 12457 O O . GLY A 1 38 ? 2.403 0.812 -3.909 1.00 61.32 38 GLY A O 13
ATOM 12461 N N . LEU A 1 39 ? 1.860 3.023 -3.763 1.00 31.32 39 LEU A N 13
ATOM 12462 C CA . LEU A 1 39 ? 2.995 3.542 -4.549 1.00 3.43 39 LEU A CA 13
ATOM 12463 C C . LEU A 1 39 ? 4.322 3.299 -3.806 1.00 41.35 39 LEU A C 13
ATOM 12464 O O . LEU A 1 39 ? 5.312 2.872 -4.410 1.00 73.14 39 LEU A O 13
ATOM 12480 N N . TYR A 1 40 ? 4.313 3.557 -2.486 1.00 74.14 40 TYR A N 13
ATOM 12481 C CA . TYR A 1 40 ? 5.499 3.381 -1.632 1.00 60.21 40 TYR A CA 13
ATOM 12482 C C . TYR A 1 40 ? 5.830 1.880 -1.479 1.00 62.51 40 TYR A C 13
ATOM 12483 O O . TYR A 1 40 ? 7.002 1.499 -1.507 1.00 61.20 40 TYR A O 13
ATOM 12501 N N . MET A 1 41 ? 4.779 1.045 -1.308 1.00 41.41 41 MET A N 13
ATOM 12502 C CA . MET A 1 41 ? 4.925 -0.428 -1.199 1.00 62.43 41 MET A CA 13
ATOM 12503 C C . MET A 1 41 ? 5.505 -1.031 -2.491 1.00 74.53 41 MET A C 13
ATOM 12504 O O . MET A 1 41 ? 6.320 -1.965 -2.440 1.00 62.13 41 MET A O 13
ATOM 12518 N N . LYS A 1 42 ? 5.095 -0.462 -3.634 1.00 13.51 42 LYS A N 13
ATOM 12519 C CA . LYS A 1 42 ? 5.589 -0.858 -4.967 1.00 55.54 42 LYS A CA 13
ATOM 12520 C C . LYS A 1 42 ? 7.120 -0.656 -5.079 1.00 70.23 42 LYS A C 13
ATOM 12521 O O . LYS A 1 42 ? 7.808 -1.382 -5.807 1.00 75.21 42 LYS A O 13
ATOM 12540 N N . LEU A 1 43 ? 7.634 0.332 -4.341 1.00 33.03 43 LEU A N 13
ATOM 12541 C CA . LEU A 1 43 ? 9.046 0.715 -4.367 1.00 2.52 43 LEU A CA 13
ATOM 12542 C C . LEU A 1 43 ? 9.873 -0.027 -3.286 1.00 22.02 43 LEU A C 13
ATOM 12543 O O . LEU A 1 43 ? 10.933 -0.584 -3.588 1.00 0.44 43 LEU A O 13
ATOM 12559 N N . HIS A 1 44 ? 9.374 -0.061 -2.027 1.00 50.32 44 HIS A N 13
ATOM 12560 C CA . HIS A 1 44 ? 10.207 -0.406 -0.837 1.00 22.15 44 HIS A CA 13
ATOM 12561 C C . HIS A 1 44 ? 9.634 -1.580 -0.008 1.00 23.51 44 HIS A C 13
ATOM 12562 O O . HIS A 1 44 ? 10.175 -1.904 1.062 1.00 73.31 44 HIS A O 13
ATOM 12577 N N . GLY A 1 45 ? 8.552 -2.212 -0.495 1.00 21.41 45 GLY A N 13
ATOM 12578 C CA . GLY A 1 45 ? 8.001 -3.425 0.137 1.00 4.22 45 GLY A CA 13
ATOM 12579 C C . GLY A 1 45 ? 6.939 -3.128 1.191 1.00 13.40 45 GLY A C 13
ATOM 12580 O O . GLY A 1 45 ? 5.836 -3.667 1.128 1.00 74.42 45 GLY A O 13
ATOM 12584 N N . VAL A 1 46 ? 7.291 -2.287 2.176 1.00 34.24 46 VAL A N 13
ATOM 12585 C CA . VAL A 1 46 ? 6.360 -1.860 3.252 1.00 21.30 46 VAL A CA 13
ATOM 12586 C C . VAL A 1 46 ? 5.471 -0.681 2.782 1.00 73.22 46 VAL A C 13
ATOM 12587 O O . VAL A 1 46 ? 5.838 0.003 1.824 1.00 55.22 46 VAL A O 13
ATOM 12600 N N . PRO A 1 47 ? 4.285 -0.420 3.443 1.00 73.34 47 PRO A N 13
ATOM 12601 C CA . PRO A 1 47 ? 3.463 0.778 3.138 1.00 34.34 47 PRO A CA 13
ATOM 12602 C C . PRO A 1 47 ? 4.157 2.074 3.622 1.00 23.21 47 PRO A C 13
ATOM 12603 O O . PRO A 1 47 ? 5.190 2.010 4.301 1.00 23.24 47 PRO A O 13
ATOM 12614 N N . ARG A 1 48 ? 3.577 3.236 3.279 1.00 32.43 48 ARG A N 13
ATOM 12615 C CA . ARG A 1 48 ? 4.186 4.553 3.572 1.00 4.45 48 ARG A CA 13
ATOM 12616 C C . ARG A 1 48 ? 4.220 4.803 5.108 1.00 31.44 48 ARG A C 13
ATOM 12617 O O . ARG A 1 48 ? 3.203 5.163 5.694 1.00 31.33 48 ARG A O 13
ATOM 12638 N N . PRO A 1 49 ? 5.411 4.637 5.769 1.00 0.33 49 PRO A N 13
ATOM 12639 C CA . PRO A 1 49 ? 5.491 4.386 7.224 1.00 3.02 49 PRO A CA 13
ATOM 12640 C C . PRO A 1 49 ? 5.194 5.629 8.093 1.00 53.54 49 PRO A C 13
ATOM 12641 O O . PRO A 1 49 ? 6.005 6.558 8.194 1.00 22.33 49 PRO A O 13
ATOM 12652 N N . LEU A 1 50 ? 3.988 5.638 8.677 1.00 64.13 50 LEU A N 13
ATOM 12653 C CA . LEU A 1 50 ? 3.571 6.649 9.661 1.00 41.12 50 LEU A CA 13
ATOM 12654 C C . LEU A 1 50 ? 4.109 6.264 11.051 1.00 70.22 50 LEU A C 13
ATOM 12655 O O . LEU A 1 50 ? 4.729 7.075 11.752 1.00 60.34 50 LEU A O 13
ATOM 12671 N N . ALA A 1 51 ? 3.845 4.996 11.424 1.00 12.12 51 ALA A N 13
ATOM 12672 C CA . ALA A 1 51 ? 4.204 4.430 12.736 1.00 34.30 51 ALA A CA 13
ATOM 12673 C C . ALA A 1 51 ? 5.720 4.207 12.845 1.00 71.14 51 ALA A C 13
ATOM 12674 O O . ALA A 1 51 ? 6.310 4.387 13.920 1.00 41.10 51 ALA A O 13
ATOM 12681 N N . MET A 1 52 ? 6.344 3.807 11.722 1.00 62.11 52 MET A N 13
ATOM 12682 C CA . MET A 1 52 ? 7.799 3.627 11.650 1.00 54.34 52 MET A CA 13
ATOM 12683 C C . MET A 1 52 ? 8.454 4.960 11.264 1.00 63.31 52 MET A C 13
ATOM 12684 O O . MET A 1 52 ? 8.461 5.337 10.086 1.00 1.24 52 MET A O 13
ATOM 12698 N N . ARG A 1 53 ? 8.952 5.704 12.276 1.00 14.11 53 ARG A N 13
ATOM 12699 C CA . ARG A 1 53 ? 9.747 6.923 12.040 1.00 71.42 53 ARG A CA 13
ATOM 12700 C C . ARG A 1 53 ? 11.196 6.467 11.770 1.00 13.33 53 ARG A C 13
ATOM 12701 O O . ARG A 1 53 ? 12.086 6.614 12.614 1.00 63.12 53 ARG A O 13
ATOM 12722 N N . LYS A 1 54 ? 11.384 5.835 10.598 1.00 13.03 54 LYS A N 13
ATOM 12723 C CA . LYS A 1 54 ? 12.679 5.336 10.142 1.00 33.04 54 LYS A CA 13
ATOM 12724 C C . LYS A 1 54 ? 12.606 5.018 8.649 1.00 20.41 54 LYS A C 13
ATOM 12725 O O . LYS A 1 54 ? 11.810 4.173 8.213 1.00 15.11 54 LYS A O 13
ATOM 12744 N N . GLU A 1 55 ? 13.414 5.750 7.878 1.00 30.21 55 GLU A N 13
ATOM 12745 C CA . GLU A 1 55 ? 13.638 5.487 6.456 1.00 11.42 55 GLU A CA 13
ATOM 12746 C C . GLU A 1 55 ? 14.698 4.376 6.306 1.00 1.34 55 GLU A C 13
ATOM 12747 O O . GLU A 1 55 ? 15.657 4.320 7.095 1.00 51.41 55 GLU A O 13
ATOM 12759 N N . GLY A 1 56 ? 14.521 3.498 5.303 1.00 33.10 56 GLY A N 13
ATOM 12760 C CA . GLY A 1 56 ? 15.420 2.357 5.099 1.00 61.10 56 GLY A CA 13
ATOM 12761 C C . GLY A 1 56 ? 15.022 1.491 3.909 1.00 42.43 56 GLY A C 13
ATOM 12762 O O . GLY A 1 56 ? 14.559 2.005 2.887 1.00 42.02 56 GLY A O 13
ATOM 12766 N N . ILE A 1 57 ? 15.206 0.167 4.055 1.00 73.03 57 ILE A N 13
ATOM 12767 C CA . ILE A 1 57 ? 14.987 -0.815 2.984 1.00 74.23 57 ILE A CA 13
ATOM 12768 C C . ILE A 1 57 ? 14.571 -2.172 3.605 1.00 51.10 57 ILE A C 13
ATOM 12769 O O . ILE A 1 57 ? 15.285 -2.722 4.457 1.00 21.10 57 ILE A O 13
ATOM 12785 N N . GLN A 1 58 ? 13.382 -2.674 3.220 1.00 53.34 58 GLN A N 13
ATOM 12786 C CA . GLN A 1 58 ? 12.861 -3.969 3.702 1.00 3.03 58 GLN A CA 13
ATOM 12787 C C . GLN A 1 58 ? 13.241 -5.041 2.668 1.00 62.25 58 GLN A C 13
ATOM 12788 O O . GLN A 1 58 ? 12.627 -5.122 1.597 1.00 60.45 58 GLN A O 13
ATOM 12802 N N . THR A 1 59 ? 14.276 -5.829 2.987 1.00 24.35 59 THR A N 13
ATOM 12803 C CA . THR A 1 59 ? 14.775 -6.917 2.122 1.00 30.43 59 THR A CA 13
ATOM 12804 C C . THR A 1 59 ? 15.077 -8.183 2.977 1.00 2.50 59 THR A C 13
ATOM 12805 O O . THR A 1 59 ? 14.255 -8.522 3.843 1.00 34.44 59 THR A O 13
ATOM 12816 N N . ARG A 1 60 ? 16.250 -8.866 2.736 1.00 44.24 60 ARG A N 13
ATOM 12817 C CA . ARG A 1 60 ? 16.571 -10.230 3.241 1.00 32.13 60 ARG A CA 13
ATOM 12818 C C . ARG A 1 60 ? 15.678 -11.278 2.537 1.00 22.10 60 ARG A C 13
ATOM 12819 O O . ARG A 1 60 ? 16.171 -12.158 1.827 1.00 41.13 60 ARG A O 13
ATOM 12840 N N . LYS A 1 61 ? 14.359 -11.176 2.759 1.00 14.52 61 LYS A N 13
ATOM 12841 C CA . LYS A 1 61 ? 13.354 -11.953 2.018 1.00 14.01 61 LYS A CA 13
ATOM 12842 C C . LYS A 1 61 ? 12.687 -11.068 0.956 1.00 13.40 61 LYS A C 13
ATOM 12843 O O . LYS A 1 61 ? 12.100 -10.029 1.281 1.00 64.55 61 LYS A O 13
ATOM 12862 N N . ARG A 1 62 ? 12.817 -11.472 -0.313 1.00 34.32 62 ARG A N 13
ATOM 12863 C CA . ARG A 1 62 ? 11.974 -10.975 -1.415 1.00 40.54 62 ARG A CA 13
ATOM 12864 C C . ARG A 1 62 ? 10.671 -11.818 -1.476 1.00 42.45 62 ARG A C 13
ATOM 12865 O O . ARG A 1 62 ? 9.743 -11.485 -2.227 1.00 41.52 62 ARG A O 13
ATOM 12886 N N . LYS A 1 63 ? 10.646 -12.904 -0.648 1.00 24.32 63 LYS A N 13
ATOM 12887 C CA . LYS A 1 63 ? 9.536 -13.871 -0.518 1.00 13.31 63 LYS A CA 13
ATOM 12888 C C . LYS A 1 63 ? 9.631 -14.922 -1.650 1.00 24.55 63 LYS A C 13
ATOM 12889 O O . LYS A 1 63 ? 9.217 -14.629 -2.792 1.00 3.42 63 LYS A O 13
ATOM 12910 N N . SER A 1 1 ? -15.070 18.903 20.981 1.00 2.11 1 SER A N 14
ATOM 12911 C CA . SER A 1 1 ? -14.330 17.938 21.824 1.00 33.23 1 SER A CA 14
ATOM 12912 C C . SER A 1 1 ? -15.005 16.552 21.784 1.00 41.30 1 SER A C 14
ATOM 12913 O O . SER A 1 1 ? -15.997 16.365 21.063 1.00 63.14 1 SER A O 14
ATOM 12923 N N . HIS A 1 2 ? -14.430 15.588 22.545 1.00 30.34 2 HIS A N 14
ATOM 12924 C CA . HIS A 1 2 ? -14.955 14.212 22.686 1.00 14.22 2 HIS A CA 14
ATOM 12925 C C . HIS A 1 2 ? -14.829 13.428 21.347 1.00 32.20 2 HIS A C 14
ATOM 12926 O O . HIS A 1 2 ? -13.797 12.777 21.119 1.00 24.14 2 HIS A O 14
ATOM 12940 N N . MET A 1 3 ? -15.859 13.539 20.468 1.00 64.42 3 MET A N 14
ATOM 12941 C CA . MET A 1 3 ? -15.912 12.874 19.140 1.00 70.00 3 MET A CA 14
ATOM 12942 C C . MET A 1 3 ? -17.264 13.187 18.456 1.00 23.10 3 MET A C 14
ATOM 12943 O O . MET A 1 3 ? -18.027 14.039 18.928 1.00 2.21 3 MET A O 14
ATOM 12957 N N . SER A 1 4 ? -17.524 12.494 17.333 1.00 42.30 4 SER A N 14
ATOM 12958 C CA . SER A 1 4 ? -18.836 12.452 16.660 1.00 61.45 4 SER A CA 14
ATOM 12959 C C . SER A 1 4 ? -19.001 11.054 16.041 1.00 25.25 4 SER A C 14
ATOM 12960 O O . SER A 1 4 ? -18.015 10.489 15.559 1.00 10.32 4 SER A O 14
ATOM 12968 N N . ALA A 1 5 ? -20.231 10.496 16.068 1.00 32.03 5 ALA A N 14
ATOM 12969 C CA . ALA A 1 5 ? -20.522 9.160 15.503 1.00 34.23 5 ALA A CA 14
ATOM 12970 C C . ALA A 1 5 ? -20.274 9.147 13.978 1.00 13.44 5 ALA A C 1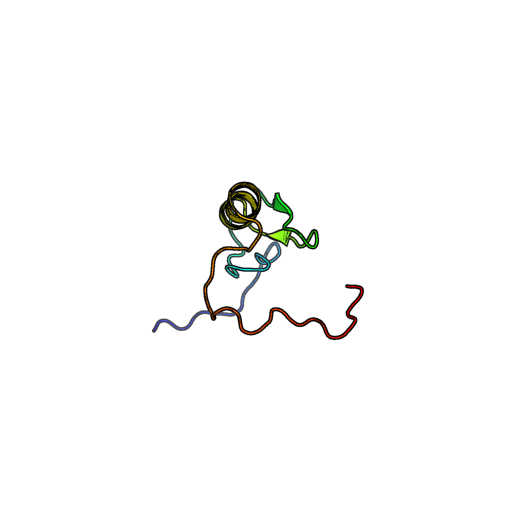4
ATOM 12971 O O . ALA A 1 5 ? -21.142 9.548 13.184 1.00 71.22 5 ALA A O 14
ATOM 12978 N N . SER A 1 6 ? -19.052 8.727 13.595 1.00 60.42 6 SER A N 14
ATOM 12979 C CA . SER A 1 6 ? -18.590 8.729 12.201 1.00 51.14 6 SER A CA 14
ATOM 12980 C C . SER A 1 6 ? -19.132 7.493 11.455 1.00 35.32 6 SER A C 14
ATOM 12981 O O . SER A 1 6 ? -18.426 6.497 11.272 1.00 1.43 6 SER A O 14
ATOM 12989 N N . ARG A 1 7 ? -20.422 7.569 11.073 1.00 62.00 7 ARG A N 14
ATOM 12990 C CA . ARG A 1 7 ? -21.135 6.506 10.325 1.00 50.44 7 ARG A CA 14
ATOM 12991 C C . ARG A 1 7 ? -21.079 6.790 8.798 1.00 61.05 7 ARG A C 14
ATOM 12992 O O . ARG A 1 7 ? -22.041 6.538 8.056 1.00 31.24 7 ARG A O 14
ATOM 13013 N N . ARG A 1 8 ? -19.898 7.261 8.348 1.00 24.11 8 ARG A N 14
ATOM 13014 C CA . ARG A 1 8 ? -19.672 7.736 6.969 1.00 32.21 8 ARG A CA 14
ATOM 13015 C C . ARG A 1 8 ? -19.416 6.552 6.012 1.00 74.30 8 ARG A C 14
ATOM 13016 O O . ARG A 1 8 ? -18.657 5.638 6.342 1.00 63.30 8 ARG A O 14
ATOM 13037 N N . VAL A 1 9 ? -20.047 6.595 4.827 1.00 63.10 9 VAL A N 14
ATOM 13038 C CA . VAL A 1 9 ? -19.894 5.562 3.780 1.00 14.14 9 VAL A CA 14
ATOM 13039 C C . VAL A 1 9 ? -18.512 5.692 3.097 1.00 32.12 9 VAL A C 14
ATOM 13040 O O . VAL A 1 9 ? -18.059 6.812 2.811 1.00 43.03 9 VAL A O 14
ATOM 13053 N N . GLY A 1 10 ? -17.843 4.543 2.875 1.00 12.41 10 GLY A N 14
ATOM 13054 C CA . GLY A 1 10 ? -16.526 4.499 2.223 1.00 43.54 10 GLY A CA 14
ATOM 13055 C C . GLY A 1 10 ? -15.547 3.581 2.953 1.00 50.21 10 GLY A C 14
ATOM 13056 O O . GLY A 1 10 ? -15.672 3.375 4.164 1.00 61.25 10 GLY A O 14
ATOM 13060 N N . LEU A 1 11 ? -14.581 3.017 2.202 1.00 40.33 11 LEU A N 14
ATOM 13061 C CA . LEU A 1 11 ? -13.483 2.198 2.765 1.00 13.51 11 LEU A CA 14
ATOM 13062 C C . LEU A 1 11 ? -12.459 3.093 3.493 1.00 22.42 11 LEU A C 14
ATOM 13063 O O . LEU A 1 11 ? -12.356 4.280 3.200 1.00 51.55 11 LEU A O 14
ATOM 13079 N N . SER A 1 12 ? -11.708 2.506 4.431 1.00 25.32 12 SER A N 14
ATOM 13080 C CA . SER A 1 12 ? -10.585 3.189 5.111 1.00 4.21 12 SER A CA 14
ATOM 13081 C C . SER A 1 12 ? -9.260 2.510 4.712 1.00 44.45 12 SER A C 14
ATOM 13082 O O . SER A 1 12 ? -9.226 1.286 4.553 1.00 1.52 12 SER A O 14
ATOM 13090 N N . CYS A 1 13 ? -8.202 3.322 4.509 1.00 13.14 13 CYS A N 14
ATOM 13091 C CA . CYS A 1 13 ? -6.842 2.834 4.223 1.00 1.54 13 CYS A CA 14
ATOM 13092 C C . CYS A 1 13 ? -6.327 1.977 5.384 1.00 3.34 13 CYS A C 14
ATOM 13093 O O . CYS A 1 13 ? -6.257 2.454 6.520 1.00 12.23 13 CYS A O 14
ATOM 13100 N N . ALA A 1 14 ? -5.985 0.713 5.099 1.00 34.21 14 ALA A N 14
ATOM 13101 C CA . ALA A 1 14 ? -5.457 -0.237 6.094 1.00 2.14 14 ALA A CA 14
ATOM 13102 C C . ALA A 1 14 ? -3.943 -0.003 6.330 1.00 2.40 14 ALA A C 14
ATOM 13103 O O . ALA A 1 14 ? -3.115 -0.912 6.168 1.00 14.43 14 ALA A O 14
ATOM 13110 N N . ASN A 1 15 ? -3.623 1.244 6.726 1.00 53.12 15 ASN A N 14
ATOM 13111 C CA . ASN A 1 15 ? -2.271 1.716 7.032 1.00 42.40 15 ASN A CA 14
ATOM 13112 C C . ASN A 1 15 ? -2.368 3.151 7.582 1.00 11.34 15 ASN A C 14
ATOM 13113 O O . ASN A 1 15 ? -1.991 3.417 8.727 1.00 51.43 15 ASN A O 14
ATOM 13124 N N . CYS A 1 16 ? -2.897 4.076 6.750 1.00 51.14 16 CYS A N 14
ATOM 13125 C CA . CYS A 1 16 ? -2.916 5.519 7.061 1.00 3.03 16 CYS A CA 14
ATOM 13126 C C . CYS A 1 16 ? -4.334 6.025 7.390 1.00 72.20 16 CYS A C 14
ATOM 13127 O O . CYS A 1 16 ? -4.536 7.236 7.562 1.00 23.32 16 CYS A O 14
ATOM 13134 N N . GLN A 1 17 ? -5.321 5.086 7.427 1.00 20.30 17 GLN A N 14
ATOM 13135 C CA . GLN A 1 17 ? -6.704 5.312 7.954 1.00 11.31 17 GLN A CA 14
ATOM 13136 C C . GLN A 1 17 ? -7.583 6.232 7.061 1.00 11.10 17 GLN A C 14
ATOM 13137 O O . GLN A 1 17 ? -8.787 6.352 7.317 1.00 21.35 17 GLN A O 14
ATOM 13151 N N . THR A 1 18 ? -7.001 6.869 6.018 1.00 64.24 18 THR A N 14
ATOM 13152 C CA . THR A 1 18 ? -7.723 7.871 5.201 1.00 20.52 18 THR A CA 14
ATOM 13153 C C . THR A 1 18 ? -8.756 7.199 4.277 1.00 74.45 18 THR A C 14
ATOM 13154 O O . THR A 1 18 ? -8.484 6.156 3.670 1.00 51.23 18 THR A O 14
ATOM 13165 N N . THR A 1 19 ? -9.948 7.794 4.218 1.00 65.52 19 THR A N 14
ATOM 13166 C CA . THR A 1 19 ? -11.047 7.343 3.353 1.00 11.51 19 THR A CA 14
ATOM 13167 C C . THR A 1 19 ? -11.009 8.097 2.003 1.00 61.13 19 THR A C 14
ATOM 13168 O O . THR A 1 19 ? -11.567 7.630 0.999 1.00 11.41 19 THR A O 14
ATOM 13179 N N . THR A 1 20 ? -10.324 9.259 1.996 1.00 4.40 20 THR A N 14
ATOM 13180 C CA . THR A 1 20 ? -10.269 10.167 0.842 1.00 1.45 20 THR A CA 14
ATOM 13181 C C . THR A 1 20 ? -9.133 9.773 -0.136 1.00 32.54 20 THR A C 14
ATOM 13182 O O . THR A 1 20 ? -7.970 10.165 0.042 1.00 14.44 20 THR A O 14
ATOM 13193 N N . THR A 1 21 ? -9.490 8.933 -1.126 1.00 12.33 21 THR A N 14
ATOM 13194 C CA . THR A 1 21 ? -8.639 8.596 -2.283 1.00 11.14 21 THR A CA 14
ATOM 13195 C C . THR A 1 21 ? -9.534 8.039 -3.408 1.00 65.21 21 THR A C 14
ATOM 13196 O O . THR A 1 21 ? -10.563 7.401 -3.136 1.00 70.20 21 THR A O 14
ATOM 13207 N N . THR A 1 22 ? -9.156 8.308 -4.668 1.00 62.42 22 THR A N 14
ATOM 13208 C CA . THR A 1 22 ? -9.896 7.821 -5.846 1.00 73.10 22 THR A CA 14
ATOM 13209 C C . THR A 1 22 ? -9.478 6.371 -6.174 1.00 70.41 22 THR A C 14
ATOM 13210 O O . THR A 1 22 ? -10.299 5.547 -6.586 1.00 14.44 22 THR A O 14
ATOM 13221 N N . LEU A 1 23 ? -8.187 6.069 -5.950 1.00 34.32 23 LEU A N 14
ATOM 13222 C CA . LEU A 1 23 ? -7.595 4.757 -6.274 1.00 12.31 23 LEU A CA 14
ATOM 13223 C C . LEU A 1 23 ? -7.277 3.980 -4.984 1.00 72.03 23 LEU A C 14
ATOM 13224 O O . LEU A 1 23 ? -6.496 4.442 -4.140 1.00 11.53 23 LEU A O 14
ATOM 13240 N N . TRP A 1 24 ? -7.907 2.810 -4.847 1.00 25.23 24 TRP A N 14
ATOM 13241 C CA . TRP A 1 24 ? -7.643 1.860 -3.761 1.00 64.34 24 TRP A CA 14
ATOM 13242 C C . TRP A 1 24 ? -6.713 0.747 -4.260 1.00 74.04 24 TRP A C 14
ATOM 13243 O O . TRP A 1 24 ? -7.074 -0.035 -5.151 1.00 54.30 24 TRP A O 14
ATOM 13264 N N . ARG A 1 25 ? -5.504 0.723 -3.699 1.00 72.04 25 ARG A N 14
ATOM 13265 C CA . ARG A 1 25 ? -4.523 -0.351 -3.906 1.00 50.33 25 ARG A CA 14
ATOM 13266 C C . ARG A 1 25 ? -4.614 -1.347 -2.738 1.00 3.13 25 ARG A C 14
ATOM 13267 O O . ARG A 1 25 ? -5.448 -1.177 -1.843 1.00 52.22 25 ARG A O 14
ATOM 13288 N N . ARG A 1 26 ? -3.783 -2.404 -2.747 1.00 14.44 26 ARG A N 14
ATOM 13289 C CA . ARG A 1 26 ? -3.760 -3.391 -1.640 1.00 50.41 26 ARG A CA 14
ATOM 13290 C C . ARG A 1 26 ? -2.323 -3.767 -1.269 1.00 63.13 26 ARG A C 14
ATOM 13291 O O . ARG A 1 26 ? -1.457 -3.896 -2.146 1.00 0.02 26 ARG A O 14
ATOM 13312 N N . ASN A 1 27 ? -2.092 -3.935 0.050 1.00 2.14 27 ASN A N 14
ATOM 13313 C CA . ASN A 1 27 ? -0.780 -4.338 0.603 1.00 32.42 27 ASN A CA 14
ATOM 13314 C C . ASN A 1 27 ? -0.532 -5.861 0.426 1.00 72.32 27 ASN A C 14
ATOM 13315 O O . ASN A 1 27 ? -1.300 -6.546 -0.264 1.00 33.20 27 ASN A O 14
ATOM 13326 N N . ALA A 1 28 ? 0.544 -6.377 1.060 1.00 1.34 28 ALA A N 14
ATOM 13327 C CA . ALA A 1 28 ? 0.943 -7.802 0.958 1.00 12.22 28 ALA A CA 14
ATOM 13328 C C . ALA A 1 28 ? -0.114 -8.752 1.574 1.00 61.53 28 ALA A C 14
ATOM 13329 O O . ALA A 1 28 ? -0.284 -9.884 1.113 1.00 13.15 28 ALA A O 14
ATOM 13336 N N . GLU A 1 29 ? -0.824 -8.267 2.606 1.00 54.10 29 GLU A N 14
ATOM 13337 C CA . GLU A 1 29 ? -1.943 -8.998 3.246 1.00 60.44 29 GLU A CA 14
ATOM 13338 C C . GLU A 1 29 ? -3.195 -9.010 2.339 1.00 53.33 29 GLU A C 14
ATOM 13339 O O . GLU A 1 29 ? -4.055 -9.885 2.474 1.00 23.32 29 GLU A O 14
ATOM 13351 N N . GLY A 1 30 ? -3.276 -8.035 1.419 1.00 1.30 30 GLY A N 14
ATOM 13352 C CA . GLY A 1 30 ? -4.435 -7.875 0.529 1.00 51.32 30 GLY A CA 14
ATOM 13353 C C . GLY A 1 30 ? -5.509 -6.998 1.148 1.00 62.53 30 GLY A C 14
ATOM 13354 O O . GLY A 1 30 ? -6.702 -7.149 0.867 1.00 4.42 30 GLY A O 14
ATOM 13358 N N . GLU A 1 31 ? -5.062 -6.082 2.008 1.00 72.11 31 GLU A N 14
ATOM 13359 C CA . GLU A 1 31 ? -5.921 -5.120 2.711 1.00 62.14 31 GLU A CA 14
ATOM 13360 C C . GLU A 1 31 ? -6.020 -3.818 1.890 1.00 31.55 31 GLU A C 14
ATOM 13361 O O . GLU A 1 31 ? -4.991 -3.355 1.370 1.00 43.33 31 GLU A O 14
ATOM 13373 N N . PRO A 1 32 ? -7.247 -3.207 1.763 1.00 25.04 32 PRO A N 14
ATOM 13374 C CA . PRO A 1 32 ? -7.466 -2.029 0.897 1.00 43.15 32 PRO A CA 14
ATOM 13375 C C . PRO A 1 32 ? -6.763 -0.765 1.442 1.00 75.53 32 PRO A C 14
ATOM 13376 O O . PRO A 1 32 ? -7.287 -0.045 2.300 1.00 24.11 32 PRO A O 14
ATOM 13387 N N . VAL A 1 33 ? -5.527 -0.557 0.979 1.00 52.55 33 VAL A N 14
ATOM 13388 C CA . VAL A 1 33 ? -4.742 0.656 1.295 1.00 13.15 33 VAL A CA 14
ATOM 13389 C C . VAL A 1 33 ? -4.979 1.723 0.209 1.00 11.30 33 VAL A C 14
ATOM 13390 O O . VAL A 1 33 ? -5.360 1.401 -0.917 1.00 31.20 33 VAL A O 14
ATOM 13403 N N . CYS A 1 34 ? -4.781 3.001 0.568 1.00 2.33 34 CYS A N 14
ATOM 13404 C CA . CYS A 1 34 ? -4.894 4.122 -0.385 1.00 52.11 34 CYS A CA 14
ATOM 13405 C C . CYS A 1 34 ? -3.759 4.076 -1.423 1.00 53.24 34 CYS A C 14
ATOM 13406 O O . CYS A 1 34 ? -2.760 3.365 -1.229 1.00 34.25 34 CYS A O 14
ATOM 13413 N N . ASN A 1 35 ? -3.926 4.853 -2.512 1.00 44.25 35 ASN A N 14
ATOM 13414 C CA . ASN A 1 35 ? -2.914 4.995 -3.580 1.00 20.31 35 ASN A CA 14
ATOM 13415 C C . ASN A 1 35 ? -1.548 5.417 -2.987 1.00 24.03 35 ASN A C 14
ATOM 13416 O O . ASN A 1 35 ? -0.529 4.790 -3.270 1.00 3.31 35 ASN A O 14
ATOM 13427 N N . ALA A 1 36 ? -1.579 6.438 -2.100 1.00 33.25 36 ALA A N 14
ATOM 13428 C CA . ALA A 1 36 ? -0.378 7.039 -1.463 1.00 0.24 36 ALA A CA 14
ATOM 13429 C C . ALA A 1 36 ? 0.478 6.004 -0.692 1.00 3.04 36 ALA A C 14
ATOM 13430 O O . ALA A 1 36 ? 1.706 6.126 -0.636 1.00 15.11 36 ALA A O 14
ATOM 13437 N N . CYS A 1 37 ? -0.184 4.991 -0.105 1.00 1.35 37 CYS A N 14
ATOM 13438 C CA . CYS A 1 37 ? 0.502 3.906 0.644 1.00 54.40 37 CYS A CA 14
ATOM 13439 C C . CYS A 1 37 ? 1.052 2.827 -0.328 1.00 2.42 37 CYS A C 14
ATOM 13440 O O . CYS A 1 37 ? 2.198 2.372 -0.204 1.00 45.12 37 CYS A O 14
ATOM 13447 N N . GLY A 1 38 ? 0.218 2.466 -1.312 1.00 2.40 38 GLY A N 14
ATOM 13448 C CA . GLY A 1 38 ? 0.512 1.380 -2.251 1.00 1.52 38 GLY A CA 14
ATOM 13449 C C . GLY A 1 38 ? 1.622 1.698 -3.258 1.00 41.24 38 GLY A C 14
ATOM 13450 O O . GLY A 1 38 ? 2.275 0.781 -3.775 1.00 41.23 38 GLY A O 14
ATOM 13454 N N . LEU A 1 39 ? 1.824 3.003 -3.535 1.00 22.12 39 LEU A N 14
ATOM 13455 C CA . LEU A 1 39 ? 2.930 3.499 -4.388 1.00 12.33 39 LEU A CA 14
ATOM 13456 C C . LEU A 1 39 ? 4.293 3.151 -3.755 1.00 34.04 39 LEU A C 14
ATOM 13457 O O . LEU A 1 39 ? 5.228 2.720 -4.442 1.00 31.10 39 LEU A O 14
ATOM 13473 N N . TYR A 1 40 ? 4.366 3.323 -2.424 1.00 15.12 40 TYR A N 14
ATOM 13474 C CA . TYR A 1 40 ? 5.578 3.055 -1.628 1.00 34.21 40 TYR A CA 14
ATOM 13475 C C . TYR A 1 40 ? 5.879 1.536 -1.630 1.00 14.41 40 TYR A C 14
ATOM 13476 O O . TYR A 1 40 ? 7.042 1.132 -1.675 1.00 21.32 40 TYR A O 14
ATOM 13494 N N . MET A 1 41 ? 4.804 0.715 -1.628 1.00 33.23 41 MET A N 14
ATOM 13495 C CA . MET A 1 41 ? 4.908 -0.761 -1.567 1.00 51.21 41 MET A CA 14
ATOM 13496 C C . MET A 1 41 ? 5.459 -1.344 -2.874 1.00 64.43 41 MET A C 14
ATOM 13497 O O . MET A 1 41 ? 6.180 -2.344 -2.859 1.00 64.23 41 MET A O 14
ATOM 13511 N N . LYS A 1 42 ? 5.107 -0.716 -4.001 1.00 43.44 42 LYS A N 14
ATOM 13512 C CA . LYS A 1 42 ? 5.577 -1.149 -5.327 1.00 25.20 42 LYS A CA 14
ATOM 13513 C C . LYS A 1 42 ? 7.065 -0.775 -5.525 1.00 41.21 42 LYS A C 14
ATOM 13514 O O . LYS A 1 42 ? 7.785 -1.426 -6.288 1.00 33.22 42 LYS A O 14
ATOM 13533 N N . LEU A 1 43 ? 7.519 0.276 -4.816 1.00 74.31 43 LEU A N 14
ATOM 13534 C CA . LEU A 1 43 ? 8.913 0.752 -4.878 1.00 24.01 43 LEU A CA 14
ATOM 13535 C C . LEU A 1 43 ? 9.843 -0.056 -3.939 1.00 70.12 43 LEU A C 14
ATOM 13536 O O . LEU A 1 43 ? 10.887 -0.549 -4.367 1.00 23.35 43 LEU A O 14
ATOM 13552 N N . HIS A 1 44 ? 9.446 -0.187 -2.654 1.00 71.22 44 HIS A N 14
ATOM 13553 C CA . HIS A 1 44 ? 10.354 -0.636 -1.556 1.00 1.13 44 HIS A CA 14
ATOM 13554 C C . HIS A 1 44 ? 9.799 -1.848 -0.787 1.00 54.10 44 HIS A C 14
ATOM 13555 O O . HIS A 1 44 ? 10.453 -2.341 0.139 1.00 51.53 44 HIS A O 14
ATOM 13570 N N . GLY A 1 45 ? 8.590 -2.309 -1.143 1.00 73.15 45 GLY A N 14
ATOM 13571 C CA . GLY A 1 45 ? 7.985 -3.490 -0.509 1.00 41.42 45 GLY A CA 14
ATOM 13572 C C . GLY A 1 45 ? 7.103 -3.150 0.692 1.00 72.20 45 GLY A C 14
ATOM 13573 O O . GLY A 1 45 ? 6.085 -3.810 0.925 1.00 32.31 45 GLY A O 14
ATOM 13577 N N . VAL A 1 46 ? 7.516 -2.135 1.471 1.00 61.33 46 VAL A N 14
ATOM 13578 C CA . VAL A 1 46 ? 6.778 -1.657 2.667 1.00 33.31 46 VAL A CA 14
ATOM 13579 C C . VAL A 1 46 ? 5.886 -0.435 2.307 1.00 45.23 46 VAL A C 14
ATOM 13580 O O . VAL A 1 46 ? 6.144 0.218 1.300 1.00 22.41 46 VAL A O 14
ATOM 13593 N N . PRO A 1 47 ? 4.795 -0.129 3.092 1.00 11.25 47 PRO A N 14
ATOM 13594 C CA . PRO A 1 47 ? 3.946 1.072 2.853 1.00 30.34 47 PRO A CA 14
ATOM 13595 C C . PRO A 1 47 ? 4.533 2.371 3.450 1.00 55.41 47 PRO A C 14
ATOM 13596 O O . PRO A 1 47 ? 5.664 2.390 3.943 1.00 31.54 47 PRO A O 14
ATOM 13607 N N . ARG A 1 48 ? 3.737 3.459 3.362 1.00 0.10 48 ARG A N 14
ATOM 13608 C CA . ARG A 1 48 ? 4.081 4.798 3.895 1.00 52.34 48 ARG A CA 14
ATOM 13609 C C . ARG A 1 48 ? 3.754 4.876 5.416 1.00 14.22 48 ARG A C 14
ATOM 13610 O O . ARG A 1 48 ? 2.592 5.082 5.758 1.00 43.04 48 ARG A O 14
ATOM 13631 N N . PRO A 1 49 ? 4.756 4.744 6.349 1.00 64.32 49 PRO A N 14
ATOM 13632 C CA . PRO A 1 49 ? 4.484 4.704 7.816 1.00 23.33 49 PRO A CA 14
ATOM 13633 C C . PRO A 1 49 ? 3.999 6.071 8.365 1.00 42.33 49 PRO A C 14
ATOM 13634 O O . PRO A 1 49 ? 4.514 7.116 7.962 1.00 13.43 49 PRO A O 14
ATOM 13645 N N . LEU A 1 50 ? 2.989 6.055 9.255 1.00 65.55 50 LEU A N 14
ATOM 13646 C CA . LEU A 1 50 ? 2.523 7.273 9.968 1.00 22.02 50 LEU A CA 14
ATOM 13647 C C . LEU A 1 50 ? 3.269 7.442 11.301 1.00 1.10 50 LEU A C 14
ATOM 13648 O O . LEU A 1 50 ? 3.764 6.472 11.888 1.00 23.12 50 LEU A O 14
ATOM 13664 N N . ALA A 1 51 ? 3.315 8.695 11.767 1.00 52.15 51 ALA A N 14
ATOM 13665 C CA . ALA A 1 51 ? 3.669 9.039 13.155 1.00 61.34 51 ALA A CA 14
ATOM 13666 C C . ALA A 1 51 ? 2.379 9.244 13.988 1.00 4.51 51 ALA A C 14
ATOM 13667 O O . ALA A 1 51 ? 2.436 9.387 15.215 1.00 23.22 51 ALA A O 14
ATOM 13674 N N . MET A 1 52 ? 1.222 9.273 13.288 1.00 33.11 52 MET A N 14
ATOM 13675 C CA . MET A 1 52 ? -0.108 9.470 13.891 1.00 24.14 52 MET A CA 14
ATOM 13676 C C . MET A 1 52 ? -0.505 8.231 14.719 1.00 41.32 52 MET A C 14
ATOM 13677 O O . MET A 1 52 ? -0.891 7.188 14.180 1.00 24.34 52 MET A O 14
ATOM 13691 N N . ARG A 1 53 ? -0.335 8.375 16.035 1.00 45.22 53 ARG A N 14
ATOM 13692 C CA . ARG A 1 53 ? -0.494 7.311 17.045 1.00 64.21 53 ARG A CA 14
ATOM 13693 C C . ARG A 1 53 ? -1.497 7.761 18.132 1.00 14.54 53 ARG A C 14
ATOM 13694 O O . ARG A 1 53 ? -2.178 6.933 18.756 1.00 71.41 53 ARG A O 14
ATOM 13715 N N . LYS A 1 54 ? -1.596 9.091 18.314 1.00 3.44 54 LYS A N 14
ATOM 13716 C CA . LYS A 1 54 ? -2.359 9.714 19.406 1.00 21.31 54 LYS A CA 14
ATOM 13717 C C . LYS A 1 54 ? -3.848 9.826 19.022 1.00 14.42 54 LYS A C 14
ATOM 13718 O O . LYS A 1 54 ? -4.173 10.122 17.861 1.00 44.42 54 LYS A O 14
ATOM 13737 N N . GLU A 1 55 ? -4.728 9.559 20.015 1.00 70.41 55 GLU A N 14
ATOM 13738 C CA . GLU A 1 55 ? -6.206 9.686 19.896 1.00 13.23 55 GLU A CA 14
ATOM 13739 C C . GLU A 1 55 ? -6.803 8.641 18.902 1.00 64.22 55 GLU A C 14
ATOM 13740 O O . GLU A 1 55 ? -7.930 8.788 18.401 1.00 24.42 55 GLU A O 14
ATOM 13752 N N . GLY A 1 56 ? -6.048 7.557 18.660 1.00 45.01 56 GLY A N 14
ATOM 13753 C CA . GLY A 1 56 ? -6.509 6.452 17.825 1.00 74.15 56 GLY A CA 14
ATOM 13754 C C . GLY A 1 56 ? -7.432 5.509 18.588 1.00 70.13 56 GLY A C 14
ATOM 13755 O O . GLY A 1 56 ? -7.007 4.435 19.025 1.00 22.54 56 GLY A O 14
ATOM 13759 N N . ILE A 1 57 ? -8.691 5.943 18.792 1.00 70.13 57 ILE A N 14
ATOM 13760 C CA . ILE A 1 57 ? -9.745 5.133 19.430 1.00 23.23 57 ILE A CA 14
ATOM 13761 C C . ILE A 1 57 ? -10.901 4.930 18.423 1.00 63.44 57 ILE A C 14
ATOM 13762 O O . ILE A 1 57 ? -11.887 5.672 18.389 1.00 71.04 57 ILE A O 14
ATOM 13778 N N . GLN A 1 58 ? -10.700 3.954 17.527 1.00 51.12 58 GLN A N 14
ATOM 13779 C CA . GLN A 1 58 ? -11.718 3.529 16.540 1.00 53.42 58 GLN A CA 14
ATOM 13780 C C . GLN A 1 58 ? -12.510 2.335 17.098 1.00 3.14 58 GLN A C 14
ATOM 13781 O O . GLN A 1 58 ? -13.638 2.068 16.664 1.00 53.34 58 GLN A O 14
ATOM 13795 N N . THR A 1 59 ? -11.904 1.625 18.069 1.00 40.24 59 THR A N 14
ATOM 13796 C CA . THR A 1 59 ? -12.525 0.486 18.746 1.00 11.22 59 THR A CA 14
ATOM 13797 C C . THR A 1 59 ? -13.482 0.979 19.849 1.00 43.32 59 THR A C 14
ATOM 13798 O O . THR A 1 59 ? -13.139 1.025 21.037 1.00 63.53 59 THR A O 14
ATOM 13809 N N . ARG A 1 60 ? -14.669 1.419 19.407 1.00 34.14 60 ARG A N 14
ATOM 13810 C CA . ARG A 1 60 ? -15.762 1.900 20.276 1.00 41.43 60 ARG A CA 14
ATOM 13811 C C . ARG A 1 60 ? -17.005 0.982 20.107 1.00 1.44 60 ARG A C 14
ATOM 13812 O O . ARG A 1 60 ? -18.066 1.244 20.684 1.00 32.52 60 ARG A O 14
ATOM 13833 N N . LYS A 1 61 ? -16.821 -0.120 19.330 1.00 24.21 61 LYS A N 14
ATOM 13834 C CA . LYS A 1 61 ? -17.829 -1.176 19.063 1.00 2.45 61 LYS A CA 14
ATOM 13835 C C . LYS A 1 61 ? -18.991 -0.664 18.175 1.00 75.34 61 LYS A C 14
ATOM 13836 O O . LYS A 1 61 ? -19.623 0.351 18.476 1.00 13.12 61 LYS A O 14
ATOM 13855 N N . ARG A 1 62 ? -19.255 -1.384 17.075 1.00 73.13 62 ARG A N 14
ATOM 13856 C CA . ARG A 1 62 ? -20.322 -1.042 16.108 1.00 43.23 62 ARG A CA 14
ATOM 13857 C C . ARG A 1 62 ? -21.545 -1.964 16.253 1.00 11.12 62 ARG A C 14
ATOM 13858 O O . ARG A 1 62 ? -21.554 -2.900 17.059 1.00 54.41 62 ARG A O 14
ATOM 13879 N N . LYS A 1 63 ? -22.566 -1.667 15.429 1.00 74.33 63 LYS A N 14
ATOM 13880 C CA . LYS A 1 63 ? -23.872 -2.342 15.427 1.00 13.55 63 LYS A CA 14
ATOM 13881 C C . LYS A 1 63 ? -24.283 -2.620 13.954 1.00 50.10 63 LYS A C 14
ATOM 13882 O O . LYS A 1 63 ? -24.942 -1.759 13.310 1.00 55.44 63 LYS A O 14
ATOM 13903 N N . SER A 1 1 ? -35.102 -8.991 -6.780 1.00 34.41 1 SER A N 15
ATOM 13904 C CA . SER A 1 1 ? -33.745 -8.412 -6.670 1.00 41.22 1 SER A CA 15
ATOM 13905 C C . SER A 1 1 ? -33.836 -6.879 -6.624 1.00 25.34 1 SER A C 15
ATOM 13906 O O . SER A 1 1 ? -34.442 -6.274 -7.513 1.00 40.33 1 SER A O 15
ATOM 13916 N N . HIS A 1 2 ? -33.246 -6.258 -5.579 1.00 11.42 2 HIS A N 15
ATOM 13917 C CA . HIS A 1 2 ? -33.219 -4.787 -5.428 1.00 62.50 2 HIS A CA 15
ATOM 13918 C C . HIS A 1 2 ? -32.227 -4.150 -6.421 1.00 45.00 2 HIS A C 15
ATOM 13919 O O . HIS A 1 2 ? -31.202 -4.744 -6.776 1.00 42.35 2 HIS A O 15
ATOM 13933 N N . MET A 1 3 ? -32.544 -2.906 -6.829 1.00 71.54 3 MET A N 15
ATOM 13934 C CA . MET A 1 3 ? -31.829 -2.177 -7.904 1.00 50.01 3 MET A CA 15
ATOM 13935 C C . MET A 1 3 ? -30.569 -1.455 -7.380 1.00 72.12 3 MET A C 15
ATOM 13936 O O . MET A 1 3 ? -29.953 -0.670 -8.108 1.00 44.53 3 MET A O 15
ATOM 13950 N N . SER A 1 4 ? -30.197 -1.727 -6.120 1.00 51.35 4 SER A N 15
ATOM 13951 C CA . SER A 1 4 ? -29.016 -1.148 -5.471 1.00 33.41 4 SER A CA 15
ATOM 13952 C C . SER A 1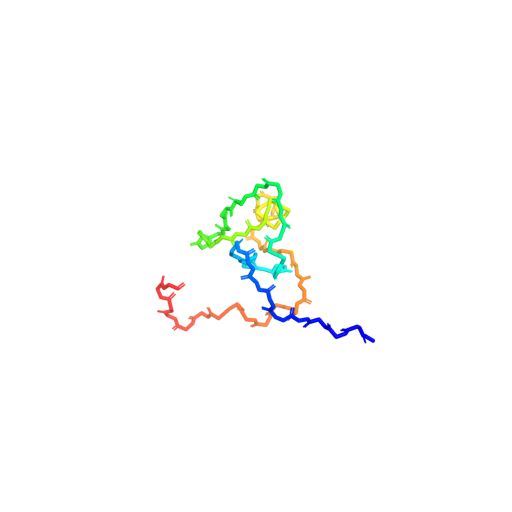 4 ? -27.721 -1.761 -6.055 1.00 63.32 4 SER A C 15
ATOM 13953 O O . SER A 1 4 ? -27.372 -2.909 -5.753 1.00 73.33 4 SER A O 15
ATOM 13961 N N . ALA A 1 5 ? -27.060 -1.001 -6.943 1.00 4.43 5 ALA A N 15
ATOM 13962 C CA . ALA A 1 5 ? -25.768 -1.390 -7.560 1.00 10.40 5 ALA A CA 15
ATOM 13963 C C . ALA A 1 5 ? -24.674 -0.368 -7.210 1.00 73.24 5 ALA A C 15
ATOM 13964 O O . ALA A 1 5 ? -23.633 -0.304 -7.876 1.00 31.42 5 ALA A O 15
ATOM 13971 N N . SER A 1 6 ? -24.922 0.410 -6.140 1.00 14.52 6 SER A N 15
ATOM 13972 C CA . SER A 1 6 ? -24.004 1.438 -5.644 1.00 73.50 6 SER A CA 15
ATOM 13973 C C . SER A 1 6 ? -22.718 0.781 -5.103 1.00 72.22 6 SER A C 15
ATOM 13974 O O . SER A 1 6 ? -22.797 -0.136 -4.271 1.00 3.23 6 SER A O 15
ATOM 13982 N N . ARG A 1 7 ? -21.550 1.215 -5.626 1.00 14.32 7 ARG A N 15
ATOM 13983 C CA . ARG A 1 7 ? -20.237 0.738 -5.149 1.00 73.54 7 ARG A CA 15
ATOM 13984 C C . ARG A 1 7 ? -20.067 1.150 -3.677 1.00 65.21 7 ARG A C 15
ATOM 13985 O O . ARG A 1 7 ? -20.184 2.339 -3.360 1.00 60.34 7 ARG A O 15
ATOM 14006 N N . ARG A 1 8 ? -19.808 0.170 -2.804 1.00 54.02 8 ARG A N 15
ATOM 14007 C CA . ARG A 1 8 ? -19.831 0.351 -1.342 1.00 75.01 8 ARG A CA 15
ATOM 14008 C C . ARG A 1 8 ? -18.709 1.298 -0.875 1.00 12.23 8 ARG A C 15
ATOM 14009 O O . ARG A 1 8 ? -17.545 0.892 -0.736 1.00 63.35 8 ARG A O 15
ATOM 14030 N N . VAL A 1 9 ? -19.078 2.577 -0.683 1.00 53.15 9 VAL A N 15
ATOM 14031 C CA . VAL A 1 9 ? -18.189 3.599 -0.121 1.00 42.31 9 VAL A CA 15
ATOM 14032 C C . VAL A 1 9 ? -18.113 3.384 1.402 1.00 42.24 9 VAL A C 15
ATOM 14033 O O . VAL A 1 9 ? -18.912 3.929 2.170 1.00 20.21 9 VAL A O 15
ATOM 14046 N N . GLY A 1 10 ? -17.211 2.481 1.796 1.00 33.01 10 GLY A N 15
ATOM 14047 C CA . GLY A 1 10 ? -16.967 2.156 3.201 1.00 52.12 10 GLY A CA 15
ATOM 14048 C C . GLY A 1 10 ? -15.535 1.698 3.431 1.00 11.10 10 GLY A C 15
ATOM 14049 O O . GLY A 1 10 ? -15.201 1.204 4.513 1.00 72.52 10 GLY A O 15
ATOM 14053 N N . LEU A 1 11 ? -14.687 1.859 2.394 1.00 74.35 11 LEU A N 15
ATOM 14054 C CA . LEU A 1 11 ? -13.261 1.519 2.441 1.00 71.22 11 LEU A CA 15
ATOM 14055 C C . LEU A 1 11 ? -12.449 2.706 2.991 1.00 35.41 11 LEU A C 15
ATOM 14056 O O . LEU A 1 11 ? -12.706 3.864 2.647 1.00 52.54 11 LEU A O 15
ATOM 14072 N N . SER A 1 12 ? -11.498 2.413 3.869 1.00 11.54 12 SER A N 15
ATOM 14073 C CA . SER A 1 12 ? -10.485 3.378 4.313 1.00 3.30 12 SER A CA 15
ATOM 14074 C C . SER A 1 12 ? -9.104 2.714 4.192 1.00 11.11 12 SER A C 15
ATOM 14075 O O . SER A 1 12 ? -8.996 1.482 4.321 1.00 42.01 12 SER A O 15
ATOM 14083 N N . CYS A 1 13 ? -8.071 3.527 3.900 1.00 73.25 13 CYS A N 15
ATOM 14084 C CA . CYS A 1 13 ? -6.677 3.062 3.802 1.00 73.14 13 CYS A CA 15
ATOM 14085 C C . CYS A 1 13 ? -6.282 2.349 5.099 1.00 64.35 13 CYS A C 15
ATOM 14086 O O . CYS A 1 13 ? -6.223 2.972 6.148 1.00 3.01 13 CYS A O 15
ATOM 14093 N N . ALA A 1 14 ? -6.063 1.027 5.017 1.00 22.01 14 ALA A N 15
ATOM 14094 C CA . ALA A 1 14 ? -5.724 0.190 6.191 1.00 55.03 14 ALA A CA 15
ATOM 14095 C C . ALA A 1 14 ? -4.402 0.616 6.872 1.00 12.30 14 ALA A C 15
ATOM 14096 O O . ALA A 1 14 ? -4.102 0.179 7.987 1.00 54.24 14 ALA A O 15
ATOM 14103 N N . ASN A 1 15 ? -3.635 1.479 6.190 1.00 33.23 15 ASN A N 15
ATOM 14104 C CA . ASN A 1 15 ? -2.384 2.046 6.699 1.00 64.52 15 ASN A CA 15
ATOM 14105 C C . ASN A 1 15 ? -2.642 3.452 7.282 1.00 64.42 15 ASN A C 15
ATOM 14106 O O . ASN A 1 15 ? -2.561 3.640 8.488 1.00 1.21 15 ASN A O 15
ATOM 14117 N N . CYS A 1 16 ? -3.030 4.419 6.416 1.00 64.45 16 CYS A N 15
ATOM 14118 C CA . CYS A 1 16 ? -3.042 5.870 6.770 1.00 22.34 16 CYS A CA 15
ATOM 14119 C C . CYS A 1 16 ? -4.464 6.429 6.989 1.00 1.01 16 CYS A C 15
ATOM 14120 O O . CYS A 1 16 ? -4.615 7.618 7.304 1.00 43.43 16 CYS A O 15
ATOM 14127 N N . GLN A 1 17 ? -5.492 5.576 6.795 1.00 52.24 17 GLN A N 15
ATOM 14128 C CA . GLN A 1 17 ? -6.920 5.870 7.139 1.00 52.24 17 GLN A CA 15
ATOM 14129 C C . GLN A 1 17 ? -7.570 6.987 6.291 1.00 22.22 17 GLN A C 15
ATOM 14130 O O . GLN A 1 17 ? -8.683 7.433 6.601 1.00 43.45 17 GLN A O 15
ATOM 14144 N N . THR A 1 18 ? -6.889 7.414 5.207 1.00 21.34 18 THR A N 15
ATOM 14145 C CA . THR A 1 18 ? -7.463 8.365 4.237 1.00 41.04 18 THR A CA 15
ATOM 14146 C C . THR A 1 18 ? -8.487 7.641 3.331 1.00 72.23 18 THR A C 15
ATOM 14147 O O . THR A 1 18 ? -8.298 6.465 2.968 1.00 62.23 18 THR A O 15
ATOM 14158 N N . THR A 1 19 ? -9.574 8.345 3.000 1.00 71.14 19 THR A N 15
ATOM 14159 C CA . THR A 1 19 ? -10.671 7.822 2.163 1.00 21.21 19 THR A CA 15
ATOM 14160 C C . THR A 1 19 ? -10.732 8.544 0.795 1.00 34.33 19 THR A C 15
ATOM 14161 O O . THR A 1 19 ? -11.451 8.107 -0.110 1.00 2.04 19 THR A O 15
ATOM 14172 N N . THR A 1 20 ? -9.951 9.641 0.646 1.00 43.34 20 THR A N 15
ATOM 14173 C CA . THR A 1 20 ? -10.095 10.594 -0.487 1.00 13.21 20 THR A CA 15
ATOM 14174 C C . THR A 1 20 ? -9.355 10.140 -1.772 1.00 63.12 20 THR A C 15
ATOM 14175 O O . THR A 1 20 ? -9.381 10.849 -2.790 1.00 22.34 20 THR A O 15
ATOM 14186 N N . THR A 1 21 ? -8.719 8.957 -1.733 1.00 43.13 21 THR A N 15
ATOM 14187 C CA . THR A 1 21 ? -7.974 8.408 -2.885 1.00 72.13 21 THR A CA 15
ATOM 14188 C C . THR A 1 21 ? -8.939 7.912 -3.991 1.00 34.23 21 THR A C 15
ATOM 14189 O O . THR A 1 21 ? -10.065 7.481 -3.707 1.00 43.33 21 THR A O 15
ATOM 14200 N N . THR A 1 22 ? -8.486 7.996 -5.249 1.00 75.21 22 THR A N 15
ATOM 14201 C CA . THR A 1 22 ? -9.227 7.478 -6.408 1.00 12.31 22 THR A CA 15
ATOM 14202 C C . THR A 1 22 ? -9.027 5.952 -6.511 1.00 22.31 22 THR A C 15
ATOM 14203 O O . THR A 1 22 ? -9.990 5.187 -6.641 1.00 11.22 22 THR A O 15
ATOM 14214 N N . LEU A 1 23 ? -7.759 5.525 -6.436 1.00 4.33 23 LEU A N 15
ATOM 14215 C CA . LEU A 1 23 ? -7.372 4.117 -6.613 1.00 71.04 23 LEU A CA 15
ATOM 14216 C C . LEU A 1 23 ? -7.207 3.427 -5.247 1.00 4.14 23 LEU A C 15
ATOM 14217 O O . LEU A 1 23 ? -6.398 3.865 -4.416 1.00 2.15 23 LEU A O 15
ATOM 14233 N N . TRP A 1 24 ? -8.007 2.370 -5.021 1.00 52.00 24 TRP A N 15
ATOM 14234 C CA . TRP A 1 24 ? -7.872 1.474 -3.860 1.00 11.22 24 TRP A CA 15
ATOM 14235 C C . TRP A 1 24 ? -6.986 0.281 -4.244 1.00 55.11 24 TRP A C 15
ATOM 14236 O O . TRP A 1 24 ? -7.347 -0.520 -5.111 1.00 12.13 24 TRP A O 15
ATOM 14257 N N . ARG A 1 25 ? -5.811 0.202 -3.613 1.00 73.21 25 ARG A N 15
ATOM 14258 C CA . ARG A 1 25 ? -4.801 -0.838 -3.869 1.00 53.12 25 ARG A CA 15
ATOM 14259 C C . ARG A 1 25 ? -4.819 -1.880 -2.740 1.00 62.01 25 ARG A C 15
ATOM 14260 O O . ARG A 1 25 ? -5.603 -1.770 -1.792 1.00 74.52 25 ARG A O 15
ATOM 14281 N N . ARG A 1 26 ? -3.956 -2.897 -2.857 1.00 72.40 26 ARG A N 15
ATOM 14282 C CA . ARG A 1 26 ? -3.789 -3.948 -1.837 1.00 0.35 26 ARG A CA 15
ATOM 14283 C C . ARG A 1 26 ? -2.427 -3.778 -1.153 1.00 74.51 26 ARG A C 15
ATOM 14284 O O . ARG A 1 26 ? -1.462 -3.348 -1.792 1.00 2.32 26 ARG A O 15
ATOM 14305 N N . ASN A 1 27 ? -2.351 -4.086 0.151 1.00 33.32 27 ASN A N 15
ATOM 14306 C CA . ASN A 1 27 ? -1.056 -4.371 0.813 1.00 20.44 27 ASN A CA 15
ATOM 14307 C C . ASN A 1 27 ? -0.808 -5.891 0.744 1.00 44.43 27 ASN A C 15
ATOM 14308 O O . ASN A 1 27 ? -1.606 -6.616 0.133 1.00 34.20 27 ASN A O 15
ATOM 14319 N N . ALA A 1 28 ? 0.284 -6.373 1.370 1.00 73.12 28 ALA A N 15
ATOM 14320 C CA . ALA A 1 28 ? 0.689 -7.797 1.302 1.00 14.35 28 ALA A CA 15
ATOM 14321 C C . ALA A 1 28 ? -0.404 -8.741 1.846 1.00 44.04 28 ALA A C 15
ATOM 14322 O O . ALA A 1 28 ? -0.674 -9.787 1.256 1.00 12.01 28 ALA A O 15
ATOM 14329 N N . GLU A 1 29 ? -1.050 -8.333 2.955 1.00 70.21 29 GLU A N 15
ATOM 14330 C CA . GLU A 1 29 ? -2.133 -9.108 3.600 1.00 70.24 29 GLU A CA 15
ATOM 14331 C C . GLU A 1 29 ? -3.526 -8.745 3.029 1.00 71.13 29 GLU A C 15
ATOM 14332 O O . GLU A 1 29 ? -4.554 -9.094 3.613 1.00 14.11 29 GLU A O 15
ATOM 14344 N N . GLY A 1 30 ? -3.536 -8.046 1.877 1.00 2.32 30 GLY A N 15
ATOM 14345 C CA . GLY A 1 30 ? -4.728 -7.929 1.026 1.00 33.32 30 GLY A CA 15
ATOM 14346 C C . GLY A 1 30 ? -5.720 -6.841 1.418 1.00 2.41 30 GLY A C 15
ATOM 14347 O O . GLY A 1 30 ? -6.714 -6.650 0.715 1.00 12.50 30 GLY A O 15
ATOM 14351 N N . GLU A 1 31 ? -5.474 -6.139 2.529 1.00 40.13 31 GLU A N 15
ATOM 14352 C CA . GLU A 1 31 ? -6.402 -5.090 3.017 1.00 54.21 31 GLU A CA 15
ATOM 14353 C C . GLU A 1 31 ? -6.320 -3.820 2.119 1.00 70.24 31 GLU A C 15
ATOM 14354 O O . GLU A 1 31 ? -5.224 -3.464 1.647 1.00 52.34 31 GLU A O 15
ATOM 14366 N N . PRO A 1 32 ? -7.489 -3.136 1.852 1.00 32.14 32 PRO A N 15
ATOM 14367 C CA . PRO A 1 32 ? -7.546 -1.967 0.939 1.00 53.13 32 PRO A CA 15
ATOM 14368 C C . PRO A 1 32 ? -6.767 -0.743 1.490 1.00 45.43 32 PRO A C 15
ATOM 14369 O O . PRO A 1 32 ? -7.178 -0.105 2.462 1.00 4.21 32 PRO A O 15
ATOM 14380 N N . VAL A 1 33 ? -5.604 -0.464 0.879 1.00 14.31 33 VAL A N 15
ATOM 14381 C CA . VAL A 1 33 ? -4.801 0.742 1.158 1.00 41.34 33 VAL A CA 15
ATOM 14382 C C . VAL A 1 33 ? -5.029 1.777 0.044 1.00 63.03 33 VAL A C 15
ATOM 14383 O O . VAL A 1 33 ? -5.513 1.436 -1.038 1.00 74.23 33 VAL A O 15
ATOM 14396 N N . CYS A 1 34 ? -4.691 3.041 0.328 1.00 41.33 34 CYS A N 15
ATOM 14397 C CA . CYS A 1 34 ? -4.804 4.141 -0.644 1.00 71.20 34 CYS A CA 15
ATOM 14398 C C . CYS A 1 34 ? -3.731 4.018 -1.729 1.00 30.43 34 CYS A C 15
ATOM 14399 O O . CYS A 1 34 ? -2.801 3.198 -1.603 1.00 34.23 34 CYS A O 15
ATOM 14406 N N . ASN A 1 35 ? -3.857 4.857 -2.780 1.00 13.50 35 ASN A N 15
ATOM 14407 C CA . ASN A 1 35 ? -2.860 4.920 -3.861 1.00 53.10 35 ASN A CA 15
ATOM 14408 C C . ASN A 1 35 ? -1.482 5.302 -3.284 1.00 61.43 35 ASN A C 15
ATOM 14409 O O . ASN A 1 35 ? -0.506 4.610 -3.537 1.00 71.10 35 ASN A O 15
ATOM 14420 N N . ALA A 1 36 ? -1.469 6.361 -2.441 1.00 74.21 36 ALA A N 15
ATOM 14421 C CA . ALA A 1 36 ? -0.254 6.915 -1.802 1.00 62.45 36 ALA A CA 15
ATOM 14422 C C . ALA A 1 36 ? 0.553 5.839 -1.036 1.00 10.34 36 ALA A C 15
ATOM 14423 O O . ALA A 1 36 ? 1.779 5.750 -1.184 1.00 43.12 36 ALA A O 15
ATOM 14430 N N . CYS A 1 37 ? -0.152 5.017 -0.230 1.00 51.31 37 CYS A N 15
ATOM 14431 C CA . CYS A 1 37 ? 0.483 3.936 0.561 1.00 43.43 37 CYS A CA 15
ATOM 14432 C C . CYS A 1 37 ? 1.016 2.818 -0.343 1.00 51.53 37 CYS A C 15
ATOM 14433 O O . CYS A 1 37 ? 2.095 2.268 -0.103 1.00 44.40 37 CYS A O 15
ATOM 14440 N N . GLY A 1 38 ? 0.245 2.526 -1.394 1.00 31.33 38 GLY A N 15
ATOM 14441 C CA . GLY A 1 38 ? 0.585 1.501 -2.371 1.00 21.11 38 GLY A CA 15
ATOM 14442 C C . GLY A 1 38 ? 1.733 1.912 -3.292 1.00 64.40 38 GLY A C 15
ATOM 14443 O O . GLY A 1 38 ? 2.419 1.051 -3.838 1.00 52.03 38 GLY A O 15
ATOM 14447 N N . LEU A 1 39 ? 1.935 3.238 -3.461 1.00 12.45 39 LEU A N 15
ATOM 14448 C CA . LEU A 1 39 ? 3.074 3.797 -4.219 1.00 41.33 39 LEU A CA 15
ATOM 14449 C C . LEU A 1 39 ? 4.385 3.518 -3.471 1.00 65.51 39 LEU A C 15
ATOM 14450 O O . LEU A 1 39 ? 5.401 3.185 -4.086 1.00 1.51 39 LEU A O 15
ATOM 14466 N N . TYR A 1 40 ? 4.331 3.634 -2.126 1.00 21.51 40 TYR A N 15
ATOM 14467 C CA . TYR A 1 40 ? 5.483 3.344 -1.256 1.00 53.43 40 TYR A CA 15
ATOM 14468 C C . TYR A 1 40 ? 5.824 1.837 -1.322 1.00 23.50 40 TYR A C 15
ATOM 14469 O O . TYR A 1 40 ? 6.997 1.466 -1.319 1.00 35.02 40 TYR A O 15
ATOM 14487 N N . MET A 1 41 ? 4.778 0.985 -1.405 1.00 62.00 41 MET A N 15
ATOM 14488 C CA . MET A 1 41 ? 4.945 -0.479 -1.526 1.00 31.03 41 MET A CA 15
ATOM 14489 C C . MET A 1 41 ? 5.522 -0.864 -2.898 1.00 55.11 41 MET A C 15
ATOM 14490 O O . MET A 1 41 ? 6.233 -1.860 -3.028 1.00 1.34 41 MET A O 15
ATOM 14504 N N . LYS A 1 42 ? 5.192 -0.067 -3.916 1.00 41.12 42 LYS A N 15
ATOM 14505 C CA . LYS A 1 42 ? 5.633 -0.309 -5.298 1.00 51.40 42 LYS A CA 15
ATOM 14506 C C . LYS A 1 42 ? 7.129 0.063 -5.426 1.00 1.31 42 LYS A C 15
ATOM 14507 O O . LYS A 1 42 ? 7.902 -0.645 -6.075 1.00 30.22 42 LYS A O 15
ATOM 14526 N N . LEU A 1 43 ? 7.522 1.168 -4.766 1.00 4.52 43 LEU A N 15
ATOM 14527 C CA . LEU A 1 43 ? 8.897 1.702 -4.815 1.00 55.44 43 LEU A CA 15
ATOM 14528 C C . LEU A 1 43 ? 9.854 0.953 -3.856 1.00 44.31 43 LEU A C 15
ATOM 14529 O O . LEU A 1 43 ? 10.999 0.676 -4.215 1.00 44.24 43 LEU A O 15
ATOM 14545 N N . HIS A 1 44 ? 9.381 0.636 -2.633 1.00 14.13 44 HIS A N 15
ATOM 14546 C CA . HIS A 1 44 ? 10.263 0.204 -1.506 1.00 31.33 44 HIS A CA 15
ATOM 14547 C C . HIS A 1 44 ? 9.800 -1.121 -0.863 1.00 24.24 44 HIS A C 15
ATOM 14548 O O . HIS A 1 44 ? 10.397 -1.571 0.126 1.00 42.32 44 HIS A O 15
ATOM 14563 N N . GLY A 1 45 ? 8.735 -1.736 -1.404 1.00 25.43 45 GLY A N 15
ATOM 14564 C CA . GLY A 1 45 ? 8.282 -3.059 -0.947 1.00 61.44 45 GLY A CA 15
ATOM 14565 C C . GLY A 1 45 ? 7.291 -2.998 0.210 1.00 24.22 45 GLY A C 15
ATOM 14566 O O . GLY A 1 45 ? 6.175 -3.522 0.113 1.00 14.33 45 GLY A O 15
ATOM 14570 N N . VAL A 1 46 ? 7.712 -2.363 1.313 1.00 63.15 46 VAL A N 15
ATOM 14571 C CA . VAL A 1 46 ? 6.902 -2.253 2.546 1.00 62.02 46 VAL A CA 15
ATOM 14572 C C . VAL A 1 46 ? 5.876 -1.086 2.447 1.00 41.44 46 VAL A C 15
ATOM 14573 O O . VAL A 1 46 ? 6.041 -0.193 1.604 1.00 25.21 46 VAL A O 15
ATOM 14586 N N . PRO A 1 47 ? 4.786 -1.083 3.300 1.00 33.13 47 PRO A N 15
ATOM 14587 C CA . PRO A 1 47 ? 3.829 0.050 3.374 1.00 43.23 47 PRO A CA 15
ATOM 14588 C C . PRO A 1 47 ? 4.495 1.366 3.816 1.00 43.40 47 PRO A C 15
ATOM 14589 O O . PRO A 1 47 ? 5.630 1.370 4.309 1.00 71.13 47 PRO A O 15
ATOM 14600 N N . ARG A 1 48 ? 3.764 2.465 3.619 1.00 71.53 48 ARG A N 15
ATOM 14601 C CA . ARG A 1 48 ? 4.192 3.818 4.003 1.00 13.11 48 ARG A CA 15
ATOM 14602 C C . ARG A 1 48 ? 4.280 3.935 5.551 1.00 33.11 48 ARG A C 15
ATOM 14603 O O . ARG A 1 48 ? 3.243 3.863 6.224 1.00 23.32 48 ARG A O 15
ATOM 14624 N N . PRO A 1 49 ? 5.516 4.078 6.141 1.00 40.33 49 PRO A N 15
ATOM 14625 C CA . PRO A 1 49 ? 5.681 4.248 7.598 1.00 22.44 49 PRO A CA 15
ATOM 14626 C C . PRO A 1 49 ? 5.217 5.649 8.033 1.00 51.43 49 PRO A C 15
ATOM 14627 O O . PRO A 1 49 ? 5.786 6.665 7.619 1.00 71.14 49 PRO A O 15
ATOM 14638 N N . LEU A 1 50 ? 4.144 5.686 8.817 1.00 61.42 50 LEU A N 15
ATOM 14639 C CA . LEU A 1 50 ? 3.533 6.938 9.282 1.00 23.14 50 LEU A CA 15
ATOM 14640 C C . LEU A 1 50 ? 4.268 7.466 10.511 1.00 71.20 50 LEU A C 15
ATOM 14641 O O . LEU A 1 50 ? 4.668 8.627 10.565 1.00 44.41 50 LEU A O 15
ATOM 14657 N N . ALA A 1 51 ? 4.449 6.577 11.491 1.00 24.53 51 ALA A N 15
ATOM 14658 C CA . ALA A 1 51 ? 4.989 6.914 12.812 1.00 11.14 51 ALA A CA 15
ATOM 14659 C C . ALA A 1 51 ? 6.321 6.178 13.039 1.00 72.01 51 ALA A C 15
ATOM 14660 O O . ALA A 1 51 ? 6.375 4.943 12.962 1.00 22.43 51 ALA A O 15
ATOM 14667 N N . MET A 1 52 ? 7.395 6.955 13.276 1.00 21.04 52 MET A N 15
ATOM 14668 C CA . MET A 1 52 ? 8.727 6.438 13.650 1.00 60.23 52 MET A CA 15
ATOM 14669 C C . MET A 1 52 ? 9.269 7.235 14.851 1.00 33.42 52 MET A C 15
ATOM 14670 O O . MET A 1 52 ? 9.452 8.453 14.755 1.00 53.42 52 MET A O 15
ATOM 14684 N N . ARG A 1 53 ? 9.504 6.541 15.981 1.00 41.14 53 ARG A N 15
ATOM 14685 C CA . ARG A 1 53 ? 10.167 7.126 17.170 1.00 72.23 53 ARG A CA 15
ATOM 14686 C C . ARG A 1 53 ? 11.663 7.271 16.831 1.00 25.53 53 ARG A C 15
ATOM 14687 O O . ARG A 1 53 ? 12.239 8.368 16.819 1.00 4.43 53 ARG A O 15
ATOM 14708 N N . LYS A 1 54 ? 12.247 6.100 16.573 1.00 45.32 54 LYS A N 15
ATOM 14709 C CA . LYS A 1 54 ? 13.534 5.916 15.914 1.00 43.15 54 LYS A CA 15
ATOM 14710 C C . LYS A 1 54 ? 13.384 4.558 15.222 1.00 23.22 54 LYS A C 15
ATOM 14711 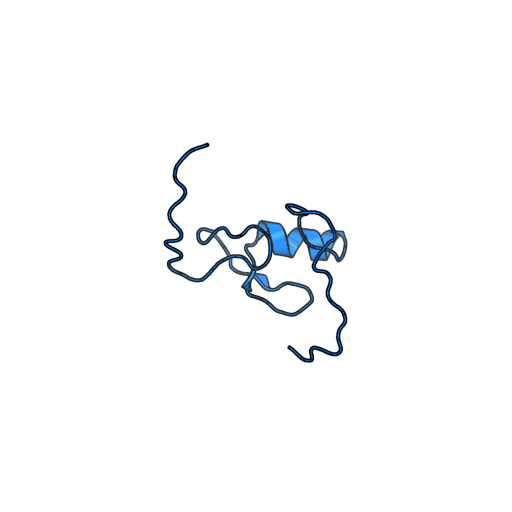O O . LYS A 1 54 ? 13.923 3.542 15.674 1.00 34.02 54 LYS A O 15
ATOM 14730 N N . GLU A 1 55 ? 12.569 4.572 14.146 1.00 41.53 55 GLU A N 15
ATOM 14731 C CA . GLU A 1 55 ? 11.845 3.394 13.640 1.00 13.12 55 GLU A CA 15
ATOM 14732 C C . GLU A 1 55 ? 10.890 2.919 14.751 1.00 21.41 55 GLU A C 15
ATOM 14733 O O . GLU A 1 55 ? 9.769 3.430 14.831 1.00 3.04 55 GLU A O 15
ATOM 14745 N N . GLY A 1 56 ? 11.369 1.996 15.618 1.00 0.32 56 GLY A N 15
ATOM 14746 C CA . GLY A 1 56 ? 10.714 1.641 16.892 1.00 13.23 56 GLY A CA 15
ATOM 14747 C C . GLY A 1 56 ? 9.208 1.400 16.827 1.00 41.00 56 GLY A C 15
ATOM 14748 O O . GLY A 1 56 ? 8.476 1.783 17.751 1.00 21.23 56 GLY A O 15
ATOM 14752 N N . ILE A 1 57 ? 8.745 0.772 15.728 1.00 61.43 57 ILE A N 15
ATOM 14753 C CA . ILE A 1 57 ? 7.317 0.499 15.512 1.00 32.44 57 ILE A CA 15
ATOM 14754 C C . ILE A 1 57 ? 6.847 -0.647 16.441 1.00 34.14 57 ILE A C 15
ATOM 14755 O O . ILE A 1 57 ? 7.207 -1.808 16.260 1.00 5.12 57 ILE A O 15
ATOM 14771 N N . GLN A 1 58 ? 6.120 -0.272 17.507 1.00 34.42 58 GLN A N 15
ATOM 14772 C CA . GLN A 1 58 ? 5.586 -1.216 18.510 1.00 53.23 58 GLN A CA 15
ATOM 14773 C C . GLN A 1 58 ? 4.057 -1.270 18.402 1.00 15.13 58 GLN A C 15
ATOM 14774 O O . GLN A 1 58 ? 3.405 -0.215 18.335 1.00 5.24 58 GLN A O 15
ATOM 14788 N N . THR A 1 59 ? 3.493 -2.489 18.409 1.00 33.13 59 THR A N 15
ATOM 14789 C CA . THR A 1 59 ? 2.046 -2.703 18.488 1.00 30.12 59 THR A CA 15
ATOM 14790 C C . THR A 1 59 ? 1.749 -4.174 18.819 1.00 24.23 59 THR A C 15
ATOM 14791 O O . THR A 1 59 ? 2.507 -5.079 18.435 1.00 64.32 59 THR A O 15
ATOM 14802 N N . ARG A 1 60 ? 0.657 -4.392 19.558 1.00 73.02 60 ARG A N 15
ATOM 14803 C CA . ARG A 1 60 ? 0.056 -5.717 19.749 1.00 52.52 60 ARG A CA 15
ATOM 14804 C C . ARG A 1 60 ? -1.112 -5.852 18.763 1.00 44.53 60 ARG A C 15
ATOM 14805 O O . ARG A 1 60 ? -1.645 -4.837 18.291 1.00 45.45 60 ARG A O 15
ATOM 14826 N N . LYS A 1 61 ? -1.505 -7.086 18.443 1.00 43.20 61 LYS A N 15
ATOM 14827 C CA . LYS A 1 61 ? -2.691 -7.351 17.610 1.00 24.04 61 LYS A CA 15
ATOM 14828 C C . LYS A 1 61 ? -3.721 -8.144 18.431 1.00 20.23 61 LYS A C 15
ATOM 14829 O O . LYS A 1 61 ? -3.372 -9.117 19.127 1.00 64.53 61 LYS A O 15
ATOM 14848 N N . ARG A 1 62 ? -4.981 -7.700 18.373 1.00 32.14 62 ARG A N 15
ATOM 14849 C CA . ARG A 1 62 ? -6.099 -8.346 19.068 1.00 43.40 62 ARG A CA 15
ATOM 14850 C C . ARG A 1 62 ? -6.600 -9.531 18.233 1.00 72.23 62 ARG A C 15
ATOM 14851 O O . ARG A 1 62 ? -7.437 -9.368 17.338 1.00 33.40 62 ARG A O 15
ATOM 14872 N N . LYS A 1 63 ? -5.992 -10.705 18.466 1.00 72.03 63 LYS A N 15
ATOM 14873 C CA . LYS A 1 63 ? -6.456 -11.978 17.898 1.00 53.14 63 LYS A CA 15
ATOM 14874 C C . LYS A 1 63 ? -7.662 -12.450 18.759 1.00 74.42 63 LYS A C 15
ATOM 14875 O O . LYS A 1 63 ? -7.438 -12.944 19.889 1.00 43.13 63 LYS A O 15
ATOM 14896 N N . SER A 1 1 ? -31.930 6.485 4.323 1.00 23.23 1 SER A N 16
ATOM 14897 C CA . SER A 1 1 ? -32.282 5.891 3.013 1.00 52.22 1 SER A CA 16
ATOM 14898 C C . SER A 1 1 ? -31.235 6.307 1.958 1.00 54.43 1 SER A C 16
ATOM 14899 O O . SER A 1 1 ? -31.405 7.305 1.245 1.00 43.14 1 SER A O 16
ATOM 14909 N N . HIS A 1 2 ? -30.119 5.551 1.913 1.00 75.43 2 HIS A N 16
ATOM 14910 C CA . HIS A 1 2 ? -29.022 5.747 0.944 1.00 64.20 2 HIS A CA 16
ATOM 14911 C C . HIS A 1 2 ? -28.620 4.403 0.335 1.00 35.20 2 HIS A C 16
ATOM 14912 O O . HIS A 1 2 ? -28.485 3.399 1.045 1.00 21.53 2 HIS A O 16
ATOM 14926 N N . MET A 1 3 ? -28.424 4.420 -0.980 1.00 65.54 3 MET A N 16
ATOM 14927 C CA . MET A 1 3 ? -27.985 3.268 -1.778 1.00 61.20 3 MET A CA 16
ATOM 14928 C C . MET A 1 3 ? -27.093 3.787 -2.920 1.00 53.51 3 MET A C 16
ATOM 14929 O O . MET A 1 3 ? -26.098 3.160 -3.282 1.00 42.43 3 MET A O 16
ATOM 14943 N N . SER A 1 4 ? -27.466 4.962 -3.460 1.00 14.44 4 SER A N 16
ATOM 14944 C CA . SER A 1 4 ? -26.746 5.631 -4.553 1.00 3.23 4 SER A CA 16
ATOM 14945 C C . SER A 1 4 ? -25.524 6.407 -4.016 1.00 74.45 4 SER A C 16
ATOM 14946 O O . SER A 1 4 ? -24.388 6.171 -4.443 1.00 74.30 4 SER A O 16
ATOM 14954 N N . ALA A 1 5 ? -25.778 7.320 -3.057 1.00 14.43 5 ALA A N 16
ATOM 14955 C CA . ALA A 1 5 ? -24.768 8.249 -2.517 1.00 24.30 5 ALA A CA 16
ATOM 14956 C C . ALA A 1 5 ? -24.085 7.664 -1.256 1.00 41.14 5 ALA A C 16
ATOM 14957 O O . ALA A 1 5 ? -24.084 8.283 -0.182 1.00 1.24 5 ALA A O 16
ATOM 14964 N N . SER A 1 6 ? -23.502 6.454 -1.407 1.00 72.34 6 SER A N 16
ATOM 14965 C CA . SER A 1 6 ? -22.706 5.799 -0.351 1.00 72.23 6 SER A CA 16
ATOM 14966 C C . SER A 1 6 ? -21.232 6.246 -0.498 1.00 53.03 6 SER A C 16
ATOM 14967 O O . SER A 1 6 ? -20.356 5.475 -0.912 1.00 35.42 6 SER A O 16
ATOM 14975 N N . ARG A 1 7 ? -20.998 7.538 -0.210 1.00 23.15 7 ARG A N 16
ATOM 14976 C CA . ARG A 1 7 ? -19.680 8.192 -0.370 1.00 73.41 7 ARG A CA 16
ATOM 14977 C C . ARG A 1 7 ? -18.855 8.116 0.932 1.00 2.23 7 ARG A C 16
ATOM 14978 O O . ARG A 1 7 ? -17.637 7.920 0.899 1.00 5.42 7 ARG A O 16
ATOM 14999 N N . ARG A 1 8 ? -19.546 8.266 2.069 1.00 1.25 8 ARG A N 16
ATOM 15000 C CA . ARG A 1 8 ? -18.916 8.304 3.407 1.00 51.54 8 ARG A CA 16
ATOM 15001 C C . ARG A 1 8 ? -18.767 6.871 3.967 1.00 23.33 8 ARG A C 16
ATOM 15002 O O . ARG A 1 8 ? -17.970 6.627 4.881 1.00 32.22 8 ARG A O 16
ATOM 15023 N N . VAL A 1 9 ? -19.557 5.932 3.404 1.00 54.15 9 VAL A N 16
ATOM 15024 C CA . VAL A 1 9 ? -19.523 4.501 3.760 1.00 22.40 9 VAL A CA 16
ATOM 15025 C C . VAL A 1 9 ? -18.872 3.707 2.607 1.00 44.30 9 VAL A C 16
ATOM 15026 O O . VAL A 1 9 ? -19.242 3.892 1.439 1.00 61.42 9 VAL A O 16
ATOM 15039 N N . GLY A 1 10 ? -17.895 2.844 2.939 1.00 3.44 10 GLY A N 16
ATOM 15040 C CA . GLY A 1 10 ? -17.208 2.031 1.936 1.00 35.45 10 GLY A CA 16
ATOM 15041 C C . GLY A 1 10 ? -15.943 1.401 2.501 1.00 55.43 10 GLY A C 16
ATOM 15042 O O . GLY A 1 10 ? -16.024 0.462 3.297 1.00 70.02 10 GLY A O 16
ATOM 15046 N N . LEU A 1 11 ? -14.768 1.941 2.128 1.00 72.32 11 LEU A N 16
ATOM 15047 C CA . LEU A 1 11 ? -13.449 1.414 2.553 1.00 41.22 11 LEU A CA 16
ATOM 15048 C C . LEU A 1 11 ? -12.588 2.548 3.124 1.00 24.12 11 LEU A C 16
ATOM 15049 O O . LEU A 1 11 ? -12.879 3.736 2.912 1.00 71.14 11 LEU A O 16
ATOM 15065 N N . SER A 1 12 ? -11.524 2.172 3.853 1.00 31.03 12 SER A N 16
ATOM 15066 C CA . SER A 1 12 ? -10.491 3.100 4.339 1.00 22.45 12 SER A CA 16
ATOM 15067 C C . SER A 1 12 ? -9.121 2.408 4.256 1.00 3.44 12 SER A C 16
ATOM 15068 O O . SER A 1 12 ? -9.041 1.185 4.399 1.00 15.12 12 SER A O 16
ATOM 15076 N N . CYS A 1 13 ? -8.068 3.201 3.963 1.00 73.34 13 CYS A N 16
ATOM 15077 C CA . CYS A 1 13 ? -6.665 2.742 3.902 1.00 21.03 13 CYS A CA 16
ATOM 15078 C C . CYS A 1 13 ? -6.261 2.022 5.193 1.00 61.44 13 CYS A C 16
ATOM 15079 O O . CYS A 1 13 ? -6.120 2.658 6.226 1.00 31.31 13 CYS A O 16
ATOM 15086 N N . ALA A 1 14 ? -6.059 0.701 5.095 1.00 23.30 14 ALA A N 16
ATOM 15087 C CA . ALA A 1 14 ? -5.722 -0.171 6.251 1.00 65.23 14 ALA A CA 16
ATOM 15088 C C . ALA A 1 14 ? -4.419 0.264 6.979 1.00 34.31 14 ALA A C 16
ATOM 15089 O O . ALA A 1 14 ? -4.202 -0.094 8.145 1.00 42.51 14 ALA A O 16
ATOM 15096 N N . ASN A 1 15 ? -3.565 1.047 6.271 1.00 41.11 15 ASN A N 16
ATOM 15097 C CA . ASN A 1 15 ? -2.268 1.530 6.789 1.00 15.12 15 ASN A CA 16
ATOM 15098 C C . ASN A 1 15 ? -2.408 2.925 7.459 1.00 32.35 15 ASN A C 16
ATOM 15099 O O . ASN A 1 15 ? -2.300 3.044 8.686 1.00 5.51 15 ASN A O 16
ATOM 15110 N N . CYS A 1 16 ? -2.675 3.972 6.642 1.00 25.55 16 CYS A N 16
ATOM 15111 C CA . CYS A 1 16 ? -2.651 5.390 7.106 1.00 53.15 16 CYS A CA 16
ATOM 15112 C C . CYS A 1 16 ? -4.030 5.879 7.606 1.00 71.24 16 CYS A C 16
ATOM 15113 O O . CYS A 1 16 ? -4.105 6.872 8.334 1.00 3.43 16 CYS A O 16
ATOM 15120 N N . GLN A 1 17 ? -5.088 5.153 7.195 1.00 41.10 17 GLN A N 16
ATOM 15121 C CA . GLN A 1 17 ? -6.504 5.445 7.520 1.00 13.54 17 GLN A CA 16
ATOM 15122 C C . GLN A 1 17 ? -6.988 6.772 6.892 1.00 53.40 17 GLN A C 16
ATOM 15123 O O . GLN A 1 17 ? -6.960 7.836 7.518 1.00 5.42 17 GLN A O 16
ATOM 15137 N N . THR A 1 18 ? -7.392 6.668 5.613 1.00 12.34 18 THR A N 16
ATOM 15138 C CA . THR A 1 18 ? -7.989 7.764 4.836 1.00 12.13 18 THR A CA 16
ATOM 15139 C C . THR A 1 18 ? -9.041 7.181 3.878 1.00 13.43 18 THR A C 16
ATOM 15140 O O . THR A 1 18 ? -8.934 6.024 3.450 1.00 61.14 18 THR A O 16
ATOM 15151 N N . THR A 1 19 ? -10.053 7.993 3.554 1.00 31.54 19 THR A N 16
ATOM 15152 C CA . THR A 1 19 ? -11.140 7.630 2.625 1.00 31.23 19 THR A CA 16
ATOM 15153 C C . THR A 1 19 ? -11.012 8.417 1.299 1.00 10.12 19 THR A C 16
ATOM 15154 O O . THR A 1 19 ? -11.861 8.293 0.407 1.00 13.20 19 THR A O 16
ATOM 15165 N N . THR A 1 20 ? -9.930 9.221 1.179 1.00 63.53 20 THR A N 16
ATOM 15166 C CA . THR A 1 20 ? -9.699 10.112 0.029 1.00 35.31 20 THR A CA 16
ATOM 15167 C C . THR A 1 20 ? -8.640 9.504 -0.918 1.00 63.44 20 THR A C 16
ATOM 15168 O O . THR A 1 20 ? -7.427 9.704 -0.733 1.00 50.24 20 THR A O 16
ATOM 15179 N N . THR A 1 21 ? -9.129 8.703 -1.887 1.00 32.42 21 THR A N 16
ATOM 15180 C CA . THR A 1 21 ? -8.318 8.105 -2.966 1.00 13.41 21 THR A CA 16
ATOM 15181 C C . THR A 1 21 ? -9.251 7.469 -4.017 1.00 71.30 21 THR A C 16
ATOM 15182 O O . THR A 1 21 ? -10.373 7.055 -3.694 1.00 24.54 21 THR A O 16
ATOM 15193 N N . THR A 1 22 ? -8.786 7.418 -5.273 1.00 32.13 22 THR A N 16
ATOM 15194 C CA . THR A 1 22 ? -9.477 6.720 -6.371 1.00 11.33 22 THR A CA 16
ATOM 15195 C C . THR A 1 22 ? -8.811 5.351 -6.619 1.00 11.21 22 THR A C 16
ATOM 15196 O O . THR A 1 22 ? -9.455 4.403 -7.087 1.00 33.43 22 THR A O 16
ATOM 15207 N N . LEU A 1 23 ? -7.508 5.274 -6.290 1.00 51.40 23 LEU A N 16
ATOM 15208 C CA . LEU A 1 23 ? -6.690 4.066 -6.476 1.00 4.33 23 LEU A CA 16
ATOM 15209 C C . LEU A 1 23 ? -6.616 3.275 -5.149 1.00 52.52 23 LEU A C 16
ATOM 15210 O O . LEU A 1 23 ? -5.856 3.635 -4.242 1.00 13.30 23 LEU A O 16
ATOM 15226 N N . TRP A 1 24 ? -7.472 2.241 -5.037 1.00 55.22 24 TRP A N 16
ATOM 15227 C CA . TRP A 1 24 ? -7.487 1.311 -3.891 1.00 34.11 24 TRP A CA 16
ATOM 15228 C C . TRP A 1 24 ? -6.604 0.089 -4.193 1.00 31.04 24 TRP A C 16
ATOM 15229 O O . TRP A 1 24 ? -7.076 -0.903 -4.763 1.00 24.24 24 TRP A O 16
ATOM 15250 N N . ARG A 1 25 ? -5.305 0.190 -3.843 1.00 72.30 25 ARG A N 16
ATOM 15251 C CA . ARG A 1 25 ? -4.337 -0.912 -4.029 1.00 35.24 25 ARG A CA 16
ATOM 15252 C C . ARG A 1 25 ? -4.460 -1.936 -2.885 1.00 61.42 25 ARG A C 16
ATOM 15253 O O . ARG A 1 25 ? -5.217 -1.729 -1.935 1.00 43.11 25 ARG A O 16
ATOM 15274 N N . ARG A 1 26 ? -3.732 -3.056 -2.999 1.00 13.15 26 ARG A N 16
ATOM 15275 C CA . ARG A 1 26 ? -3.710 -4.119 -1.966 1.00 40.04 26 ARG A CA 16
ATOM 15276 C C . ARG A 1 26 ? -2.304 -4.180 -1.359 1.00 23.02 26 ARG A C 16
ATOM 15277 O O . ARG A 1 26 ? -1.316 -4.223 -2.100 1.00 24.41 26 ARG A O 16
ATOM 15298 N N . ASN A 1 27 ? -2.215 -4.162 -0.012 1.00 50.31 27 ASN A N 16
ATOM 15299 C CA . ASN A 1 27 ? -0.920 -4.209 0.700 1.00 13.13 27 ASN A CA 16
ATOM 15300 C C . ASN A 1 27 ? -0.432 -5.670 0.854 1.00 63.34 27 ASN A C 16
ATOM 15301 O O . ASN A 1 27 ? -0.939 -6.568 0.163 1.00 54.51 27 ASN A O 16
ATOM 15312 N N . ALA A 1 28 ? 0.567 -5.881 1.736 1.00 4.14 28 ALA A N 16
ATOM 15313 C CA . ALA A 1 28 ? 1.158 -7.205 2.032 1.00 63.15 28 ALA A CA 16
ATOM 15314 C C . ALA A 1 28 ? 0.084 -8.263 2.366 1.00 13.43 28 ALA A C 16
ATOM 15315 O O . ALA A 1 28 ? 0.080 -9.365 1.806 1.00 25.12 28 ALA A O 16
ATOM 15322 N N . GLU A 1 29 ? -0.826 -7.891 3.275 1.00 52.30 29 GLU A N 16
ATOM 15323 C CA . GLU A 1 29 ? -1.953 -8.737 3.716 1.00 63.13 29 GLU A CA 16
ATOM 15324 C C . GLU A 1 29 ? -3.035 -8.841 2.622 1.00 23.41 29 GLU A C 16
ATOM 15325 O O . GLU A 1 29 ? -3.794 -9.813 2.587 1.00 4.51 29 GLU A O 16
ATOM 15337 N N . GLY A 1 30 ? -3.082 -7.831 1.729 1.00 75.12 30 GLY A N 16
ATOM 15338 C CA . GLY A 1 30 ? -4.042 -7.792 0.612 1.00 5.24 30 GLY A CA 16
ATOM 15339 C C . GLY A 1 30 ? -5.256 -6.912 0.893 1.00 71.52 30 GLY A C 16
ATOM 15340 O O . GLY A 1 30 ? -6.207 -6.910 0.113 1.00 35.40 30 GLY A O 16
ATOM 15344 N N . GLU A 1 31 ? -5.210 -6.165 2.014 1.00 72.34 31 GLU A N 16
ATOM 15345 C CA . GLU A 1 31 ? -6.293 -5.245 2.425 1.00 24.03 31 GLU A CA 16
ATOM 15346 C C . GLU A 1 31 ? -6.243 -3.930 1.607 1.00 54.32 31 GLU A C 16
ATOM 15347 O O . GLU A 1 31 ? -5.159 -3.545 1.131 1.00 31.14 31 GLU A O 16
ATOM 15359 N N . PRO A 1 32 ? -7.416 -3.224 1.415 1.00 4.03 32 PRO A N 16
ATOM 15360 C CA . PRO A 1 32 ? -7.467 -1.985 0.606 1.00 52.40 32 PRO A CA 16
ATOM 15361 C C . PRO A 1 32 ? -6.710 -0.815 1.283 1.00 25.15 32 PRO A C 16
ATOM 15362 O O . PRO A 1 32 ? -7.042 -0.402 2.408 1.00 51.13 32 PRO A O 16
ATOM 15373 N N . VAL A 1 33 ? -5.657 -0.337 0.610 1.00 33.34 33 VAL A N 16
ATOM 15374 C CA . VAL A 1 33 ? -4.884 0.845 1.007 1.00 40.42 33 VAL A CA 16
ATOM 15375 C C . VAL A 1 33 ? -5.011 1.923 -0.073 1.00 65.51 33 VAL A C 16
ATOM 15376 O O . VAL A 1 33 ? -5.312 1.626 -1.233 1.00 51.52 33 VAL A O 16
ATOM 15389 N N . CYS A 1 34 ? -4.757 3.173 0.335 1.00 52.44 34 CYS A N 16
ATOM 15390 C CA . CYS A 1 34 ? -4.841 4.345 -0.543 1.00 54.05 34 CYS A CA 16
ATOM 15391 C C . CYS A 1 34 ? -3.711 4.349 -1.584 1.00 62.55 34 CYS A C 16
ATOM 15392 O O . CYS A 1 34 ? -2.784 3.531 -1.519 1.00 73.23 34 CYS A O 16
ATOM 15399 N N . ASN A 1 35 ? -3.822 5.292 -2.533 1.00 3.24 35 ASN A N 16
ATOM 15400 C CA . ASN A 1 35 ? -2.793 5.569 -3.549 1.00 24.33 35 ASN A CA 16
ATOM 15401 C C . ASN A 1 35 ? -1.444 5.866 -2.875 1.00 74.13 35 ASN A C 16
ATOM 15402 O O . ASN A 1 35 ? -0.444 5.227 -3.182 1.00 31.22 35 ASN A O 16
ATOM 15413 N N . ALA A 1 36 ? -1.470 6.796 -1.907 1.00 0.13 36 ALA A N 16
ATOM 15414 C CA . ALA A 1 36 ? -0.269 7.301 -1.197 1.00 72.22 36 ALA A CA 16
ATOM 15415 C C . ALA A 1 36 ? 0.517 6.190 -0.446 1.00 34.03 36 ALA A C 16
ATOM 15416 O O . ALA A 1 36 ? 1.742 6.269 -0.331 1.00 43.11 36 ALA A O 16
ATOM 15423 N N . CYS A 1 37 ? -0.203 5.180 0.092 1.00 14.30 37 CYS A N 16
ATOM 15424 C CA . CYS A 1 37 ? 0.407 4.025 0.796 1.00 54.33 37 CYS A CA 16
ATOM 15425 C C . CYS A 1 37 ? 0.825 2.943 -0.219 1.00 73.31 37 CYS A C 16
ATOM 15426 O O . CYS A 1 37 ? 1.809 2.222 -0.008 1.00 73.54 37 CYS A O 16
ATOM 15433 N N . GLY A 1 38 ? 0.058 2.855 -1.324 1.00 3.30 38 GLY A N 16
ATOM 15434 C CA . GLY A 1 38 ? 0.279 1.847 -2.366 1.00 31.32 38 GLY A CA 16
ATOM 15435 C C . GLY A 1 38 ? 1.521 2.127 -3.200 1.00 12.44 38 GLY A C 16
ATOM 15436 O O . GLY A 1 38 ? 2.180 1.190 -3.652 1.00 25.32 38 GLY A O 16
ATOM 15440 N N . LEU A 1 39 ? 1.840 3.425 -3.388 1.00 12.51 39 LEU A N 16
ATOM 15441 C CA . LEU A 1 39 ? 3.051 3.870 -4.113 1.00 73.20 39 LEU A CA 16
ATOM 15442 C C . LEU A 1 39 ? 4.309 3.308 -3.438 1.00 63.21 39 LEU A C 16
ATOM 15443 O O . LEU A 1 39 ? 5.213 2.794 -4.104 1.00 31.05 39 LEU A O 16
ATOM 15459 N N . TYR A 1 40 ? 4.306 3.363 -2.095 1.00 23.43 40 TYR A N 16
ATOM 15460 C CA . TYR A 1 40 ? 5.440 2.944 -1.258 1.00 63.54 40 TYR A CA 16
ATOM 15461 C C . TYR A 1 40 ? 5.683 1.419 -1.382 1.00 41.13 40 TYR A C 16
ATOM 15462 O O . TYR A 1 40 ? 6.835 0.969 -1.471 1.00 53.14 40 TYR A O 16
ATOM 15480 N N . MET A 1 41 ? 4.584 0.636 -1.402 1.00 32.55 41 MET A N 16
ATOM 15481 C CA . MET A 1 41 ? 4.643 -0.843 -1.535 1.00 24.31 41 MET A CA 16
ATOM 15482 C C . MET A 1 41 ? 4.946 -1.292 -2.972 1.00 11.30 41 MET A C 16
ATOM 15483 O O . MET A 1 41 ? 5.398 -2.423 -3.182 1.00 22.12 41 MET A O 16
ATOM 15497 N N . LYS A 1 42 ? 4.685 -0.426 -3.957 1.00 33.10 42 LYS A N 16
ATOM 15498 C CA . LYS A 1 42 ? 5.052 -0.705 -5.355 1.00 41.22 42 LYS A CA 16
ATOM 15499 C C . LYS A 1 42 ? 6.581 -0.521 -5.502 1.00 71.51 42 LYS A C 16
ATOM 15500 O O . LYS A 1 42 ? 7.264 -1.362 -6.091 1.00 40.20 42 LYS A O 16
ATOM 15519 N N . LEU A 1 43 ? 7.094 0.571 -4.919 1.00 61.44 43 LEU A N 16
ATOM 15520 C CA . LEU A 1 43 ? 8.504 0.976 -5.031 1.00 3.44 43 LEU A CA 16
ATOM 15521 C C . LEU A 1 43 ? 9.449 0.074 -4.199 1.00 75.11 43 LEU A C 16
ATOM 15522 O O . LEU A 1 43 ? 10.484 -0.373 -4.699 1.00 32.21 43 LEU A O 16
ATOM 15538 N N . HIS A 1 44 ? 9.093 -0.176 -2.922 1.00 61.15 44 HIS A N 16
ATOM 15539 C CA . HIS A 1 44 ? 10.026 -0.784 -1.922 1.00 13.15 44 HIS A CA 16
ATOM 15540 C C . HIS A 1 44 ? 9.421 -2.003 -1.205 1.00 13.25 44 HIS A C 16
ATOM 15541 O O . HIS A 1 44 ? 10.085 -2.601 -0.353 1.00 73.31 44 HIS A O 16
ATOM 15556 N N . GLY A 1 45 ? 8.160 -2.349 -1.526 1.00 62.40 45 GLY A N 16
ATOM 15557 C CA . GLY A 1 45 ? 7.493 -3.534 -0.951 1.00 52.22 45 GLY A CA 16
ATOM 15558 C C . GLY A 1 45 ? 7.022 -3.350 0.501 1.00 34.13 45 GLY A C 16
ATOM 15559 O O . GLY A 1 45 ? 6.416 -4.259 1.077 1.00 5.13 45 GLY A O 16
ATOM 15563 N N . VAL A 1 46 ? 7.302 -2.172 1.087 1.00 60.14 46 VAL A N 16
ATOM 15564 C CA . VAL A 1 46 ? 6.974 -1.837 2.493 1.00 32.13 46 VAL A CA 16
ATOM 15565 C C . VAL A 1 46 ? 6.005 -0.635 2.515 1.00 51.11 46 VAL A C 16
ATOM 15566 O O . VAL A 1 46 ? 5.986 0.142 1.553 1.00 55.14 46 VAL A O 16
ATOM 15579 N N . PRO A 1 47 ? 5.160 -0.464 3.583 1.00 71.32 47 PRO A N 16
ATOM 15580 C CA . PRO A 1 47 ? 4.102 0.581 3.593 1.00 50.02 47 PRO A CA 16
ATOM 15581 C C . PRO A 1 47 ? 4.648 2.001 3.848 1.00 64.43 47 PRO A C 16
ATOM 15582 O O . PRO A 1 47 ? 5.845 2.194 4.099 1.00 42.51 47 PRO A O 16
ATOM 15593 N N . ARG A 1 48 ? 3.742 2.985 3.745 1.00 12.24 48 ARG A N 16
ATOM 15594 C CA . ARG A 1 48 ? 4.011 4.380 4.118 1.00 52.32 48 ARG A CA 16
ATOM 15595 C C . ARG A 1 48 ? 4.166 4.458 5.663 1.00 24.12 48 ARG A C 16
ATOM 15596 O O . ARG A 1 48 ? 3.207 4.173 6.382 1.00 74.24 48 ARG A O 16
ATOM 15617 N N . PRO A 1 49 ? 5.389 4.803 6.188 1.00 55.13 49 PRO A N 16
ATOM 15618 C CA . PRO A 1 49 ? 5.749 4.598 7.619 1.00 2.34 49 PRO A CA 16
ATOM 15619 C C . PRO A 1 49 ? 4.916 5.438 8.621 1.00 51.23 49 PRO A C 16
ATOM 15620 O O . PRO A 1 49 ? 5.022 6.671 8.656 1.00 64.23 49 PRO A O 16
ATOM 15631 N N . LEU A 1 50 ? 4.055 4.747 9.391 1.00 5.51 50 LEU A N 16
ATOM 15632 C CA . LEU A 1 50 ? 3.430 5.294 10.616 1.00 54.44 50 LEU A CA 16
ATOM 15633 C C . LEU A 1 50 ? 4.415 5.071 11.783 1.00 14.13 50 LEU A C 16
ATOM 15634 O O . LEU A 1 50 ? 4.638 3.925 12.187 1.00 30.44 50 LEU A O 16
ATOM 15650 N N . ALA A 1 51 ? 5.025 6.163 12.273 1.00 14.55 51 ALA A N 16
ATOM 15651 C CA . ALA A 1 51 ? 6.054 6.118 13.339 1.00 14.25 51 ALA A CA 16
ATOM 15652 C C . ALA A 1 51 ? 5.412 5.940 14.731 1.00 74.15 51 ALA A C 16
ATOM 15653 O O . ALA A 1 51 ? 5.907 5.173 15.574 1.00 2.40 51 ALA A O 16
ATOM 15660 N N . MET A 1 52 ? 4.309 6.674 14.954 1.00 2.44 52 MET A N 16
ATOM 15661 C CA . MET A 1 52 ? 3.526 6.633 16.206 1.00 51.32 52 MET A CA 16
ATOM 15662 C C . MET A 1 52 ? 2.190 5.928 15.923 1.00 73.24 52 MET A C 16
ATOM 15663 O O . MET A 1 52 ? 1.587 6.158 14.863 1.00 4.33 52 MET A O 16
ATOM 15677 N N . ARG A 1 53 ? 1.754 5.068 16.875 1.00 70.10 53 ARG A N 16
ATOM 15678 C CA . ARG A 1 53 ? 0.566 4.200 16.740 1.00 33.25 53 ARG A CA 16
ATOM 15679 C C . ARG A 1 53 ? 0.791 3.187 15.594 1.00 75.52 53 ARG A C 16
ATOM 15680 O O . ARG A 1 53 ? 0.417 3.428 14.436 1.00 22.53 53 ARG A O 16
ATOM 15701 N N . LYS A 1 54 ? 1.468 2.077 15.935 1.00 13.10 54 LYS A N 16
ATOM 15702 C CA . LYS A 1 54 ? 1.889 1.047 14.964 1.00 24.35 54 LYS A CA 16
ATOM 15703 C C . LYS A 1 54 ? 1.067 -0.261 15.142 1.00 1.44 54 LYS A C 16
ATOM 15704 O O . LYS A 1 54 ? -0.167 -0.228 15.047 1.00 23.10 54 LYS A O 16
ATOM 15723 N N . GLU A 1 55 ? 1.744 -1.408 15.426 1.00 54.14 55 GLU A N 16
ATOM 15724 C CA . GLU A 1 55 ? 1.117 -2.733 15.426 1.00 30.03 55 GLU A CA 16
ATOM 15725 C C . GLU A 1 55 ? 0.537 -3.055 16.822 1.00 13.24 55 GLU A C 16
ATOM 15726 O O . GLU A 1 55 ? 1.230 -3.549 17.723 1.00 61.41 55 GLU A O 16
ATOM 15738 N N . GLY A 1 56 ? -0.742 -2.676 17.007 1.00 72.40 56 GLY A N 16
ATOM 15739 C CA . GLY A 1 56 ? -1.535 -3.101 18.164 1.00 11.43 56 GLY A CA 16
ATOM 15740 C C . GLY A 1 56 ? -1.969 -4.558 18.041 1.00 22.10 56 GLY A C 16
ATOM 15741 O O . GLY A 1 56 ? -2.263 -5.207 19.051 1.00 22.23 56 GLY A O 16
ATOM 15745 N N . ILE A 1 57 ? -2.014 -5.039 16.776 1.00 72.34 57 ILE A N 16
ATOM 15746 C CA . ILE A 1 57 ? -2.275 -6.439 16.390 1.00 11.12 57 ILE A CA 16
ATOM 15747 C C . ILE A 1 57 ? -3.754 -6.834 16.637 1.00 74.00 57 ILE A C 16
ATOM 15748 O O . ILE A 1 57 ? -4.262 -6.739 17.753 1.00 2.31 57 ILE A O 16
ATOM 15764 N N . GLN A 1 58 ? -4.428 -7.297 15.567 1.00 60.04 58 GLN A N 16
ATOM 15765 C CA . GLN A 1 58 ? -5.868 -7.652 15.597 1.00 63.42 58 GLN A CA 16
ATOM 15766 C C . GLN A 1 58 ? -6.089 -9.119 15.175 1.00 10.34 58 GLN A C 16
ATOM 15767 O O . GLN A 1 58 ? -7.173 -9.478 14.701 1.00 31.53 58 GLN A O 16
ATOM 15781 N N . THR A 1 59 ? -5.068 -9.966 15.397 1.00 2.10 59 THR A N 16
ATOM 15782 C CA . THR A 1 59 ? -5.118 -11.397 15.044 1.00 62.41 59 THR A CA 16
ATOM 15783 C C . THR A 1 59 ? -6.245 -12.118 15.828 1.00 63.24 59 THR A C 16
ATOM 15784 O O . THR A 1 59 ? -6.255 -12.100 17.065 1.00 74.33 59 THR A O 16
ATOM 15795 N N . ARG A 1 60 ? -7.216 -12.699 15.096 1.00 53.44 60 ARG A N 16
ATOM 15796 C CA . ARG A 1 60 ? -8.337 -13.442 15.702 1.00 34.22 60 ARG A CA 16
ATOM 15797 C C . ARG A 1 60 ? -7.858 -14.801 16.225 1.00 22.55 60 ARG A C 16
ATOM 15798 O O . ARG A 1 60 ? -7.596 -15.723 15.447 1.00 73.15 60 ARG A O 16
ATOM 15819 N N . LYS A 1 61 ? -7.679 -14.876 17.548 1.00 31.32 61 LYS A N 16
ATOM 15820 C CA . LYS A 1 61 ? -7.467 -16.133 18.277 1.00 60.41 61 LYS A CA 16
ATOM 15821 C C . LYS A 1 61 ? -8.714 -16.412 19.120 1.00 23.14 61 LYS A C 16
ATOM 15822 O O . LYS A 1 61 ? -9.193 -15.512 19.816 1.00 34.15 61 LYS A O 16
ATOM 15841 N N . ARG A 1 62 ? -9.222 -17.653 19.034 1.00 61.54 62 ARG A N 16
ATOM 15842 C CA . ARG A 1 62 ? -10.480 -18.087 19.668 1.00 70.02 62 ARG A CA 16
ATOM 15843 C C . ARG A 1 62 ? -11.681 -17.321 19.062 1.00 41.20 62 ARG A C 16
ATOM 15844 O O . ARG A 1 62 ? -12.185 -16.353 19.650 1.00 33.12 62 ARG A O 16
ATOM 15865 N N . LYS A 1 63 ? -12.026 -17.727 17.828 1.00 44.23 63 LYS A N 16
ATOM 15866 C CA . LYS A 1 63 ? -13.246 -17.314 17.107 1.00 53.02 63 LYS A CA 16
ATOM 15867 C C . LYS A 1 63 ? -13.293 -15.766 16.871 1.00 23.24 63 LYS A C 16
ATOM 15868 O O . LYS A 1 63 ? -12.737 -15.298 15.854 1.00 42.03 63 LYS A O 16
ATOM 15889 N N . SER A 1 1 ? -35.411 0.474 -17.146 1.00 22.32 1 SER A N 17
ATOM 15890 C CA . SER A 1 1 ? -34.571 1.603 -16.696 1.00 34.51 1 SER A CA 17
ATOM 15891 C C . SER A 1 1 ? -33.230 1.092 -16.148 1.00 4.53 1 SER A C 17
ATOM 15892 O O . SER A 1 1 ? -33.117 -0.072 -15.741 1.00 64.33 1 SER A O 17
ATOM 15902 N N . HIS A 1 2 ? -32.210 1.965 -16.160 1.00 74.51 2 HIS A N 17
ATOM 15903 C CA . HIS A 1 2 ? -30.941 1.748 -15.435 1.00 3.05 2 HIS A CA 17
ATOM 15904 C C . HIS A 1 2 ? -30.833 2.826 -14.341 1.00 73.03 2 HIS A C 17
ATOM 15905 O O . HIS A 1 2 ? -31.526 3.849 -14.399 1.00 24.01 2 HIS A O 17
ATOM 15919 N N . MET A 1 3 ? -29.984 2.585 -13.343 1.00 53.14 3 MET A N 17
ATOM 15920 C CA . MET A 1 3 ? -29.760 3.511 -12.213 1.00 51.13 3 MET A CA 17
ATOM 15921 C C . MET A 1 3 ? -28.254 3.750 -12.057 1.00 2.42 3 MET A C 17
ATOM 15922 O O . MET A 1 3 ? -27.448 2.882 -12.423 1.00 5.11 3 MET A O 17
ATOM 15936 N N . SER A 1 4 ? -27.880 4.937 -11.538 1.00 61.30 4 SER A N 17
ATOM 15937 C CA . SER A 1 4 ? -26.477 5.336 -11.368 1.00 21.42 4 SER A CA 17
ATOM 15938 C C . SER A 1 4 ? -25.771 4.412 -10.350 1.00 65.11 4 SER A C 17
ATOM 15939 O O . SER A 1 4 ? -25.852 4.617 -9.131 1.00 21.23 4 SER A O 17
ATOM 15947 N N . ALA A 1 5 ? -25.087 3.379 -10.884 1.00 71.45 5 ALA A N 17
ATOM 15948 C CA . ALA A 1 5 ? -24.416 2.325 -10.096 1.00 43.15 5 ALA A CA 17
ATOM 15949 C C . ALA A 1 5 ? -23.095 2.815 -9.454 1.00 72.54 5 ALA A C 17
ATOM 15950 O O . ALA A 1 5 ? -22.268 1.993 -9.033 1.00 53.10 5 ALA A O 17
ATOM 15957 N N . SER A 1 6 ? -22.902 4.154 -9.403 1.00 75.21 6 SER A N 17
ATOM 15958 C CA . SER A 1 6 ? -21.874 4.802 -8.588 1.00 50.50 6 SER A CA 17
ATOM 15959 C C . SER A 1 6 ? -22.139 4.486 -7.102 1.00 53.52 6 SER A C 17
ATOM 15960 O O . SER A 1 6 ? -22.868 5.207 -6.405 1.00 14.32 6 SER A O 17
ATOM 15968 N N . ARG A 1 7 ? -21.586 3.343 -6.685 1.00 53.05 7 ARG A N 17
ATOM 15969 C CA . ARG A 1 7 ? -21.777 2.758 -5.354 1.00 54.23 7 ARG A CA 17
ATOM 15970 C C . ARG A 1 7 ? -21.087 3.615 -4.297 1.00 15.34 7 ARG A C 17
ATOM 15971 O O . ARG A 1 7 ? -21.696 3.961 -3.274 1.00 71.23 7 ARG A O 17
ATOM 15992 N N . ARG A 1 8 ? -19.825 3.982 -4.606 1.00 75.14 8 ARG A N 17
ATOM 15993 C CA . ARG A 1 8 ? -18.940 4.732 -3.704 1.00 52.32 8 ARG A CA 17
ATOM 15994 C C . ARG A 1 8 ? -18.726 3.924 -2.413 1.00 13.43 8 ARG A C 17
ATOM 15995 O O . ARG A 1 8 ? -19.364 4.172 -1.382 1.00 41.03 8 ARG A O 17
ATOM 16016 N N . VAL A 1 9 ? -17.849 2.913 -2.520 1.00 3.34 9 VAL A N 17
ATOM 16017 C CA . VAL A 1 9 ? -17.546 1.962 -1.431 1.00 14.12 9 VAL A CA 17
ATOM 16018 C C . VAL A 1 9 ? -16.860 2.691 -0.252 1.00 12.42 9 VAL A C 17
ATOM 16019 O O . VAL A 1 9 ? -16.927 2.239 0.898 1.00 70.04 9 VAL A O 17
ATOM 16032 N N . GLY A 1 10 ? -16.232 3.843 -0.556 1.00 22.15 10 GLY A N 17
ATOM 16033 C CA . GLY A 1 10 ? -15.603 4.689 0.447 1.00 15.31 10 GLY A CA 17
ATOM 16034 C C . GLY A 1 10 ? -14.239 4.153 0.844 1.00 20.43 10 GLY A C 17
ATOM 16035 O O . GLY A 1 10 ? -13.213 4.613 0.324 1.00 34.44 10 GLY A O 17
ATOM 16039 N N . LEU A 1 11 ? -14.264 3.154 1.753 1.00 54.45 11 LEU A N 17
ATOM 16040 C CA . LEU A 1 11 ? -13.083 2.439 2.272 1.00 5.11 11 LEU A CA 17
ATOM 16041 C C . LEU A 1 11 ? -12.190 3.346 3.123 1.00 32.13 11 LEU A C 17
ATOM 16042 O O . LEU A 1 11 ? -12.262 4.578 3.057 1.00 22.40 11 LEU A O 17
ATOM 16058 N N . SER A 1 12 ? -11.368 2.720 3.952 1.00 12.32 12 SER A N 17
ATOM 16059 C CA . SER A 1 12 ? -10.347 3.406 4.733 1.00 55.03 12 SER A CA 17
ATOM 16060 C C . SER A 1 12 ? -8.995 2.773 4.416 1.00 22.01 12 SER A C 17
ATOM 16061 O O . SER A 1 12 ? -8.905 1.540 4.318 1.00 11.53 12 SER A O 17
ATOM 16069 N N . CYS A 1 13 ? -7.962 3.616 4.232 1.00 31.42 13 CYS A N 17
ATOM 16070 C CA . CYS A 1 13 ? -6.574 3.173 4.066 1.00 63.44 13 CYS A CA 17
ATOM 16071 C C . CYS A 1 13 ? -6.152 2.429 5.330 1.00 2.41 13 CYS A C 17
ATOM 16072 O O . CYS A 1 13 ? -5.994 3.057 6.385 1.00 73.30 13 CYS A O 17
ATOM 16079 N N . ALA A 1 14 ? -6.038 1.094 5.218 1.00 21.01 14 ALA A N 17
ATOM 16080 C CA . ALA A 1 14 ? -5.651 0.207 6.333 1.00 21.33 14 ALA A CA 17
ATOM 16081 C C . ALA A 1 14 ? -4.298 0.614 6.942 1.00 43.14 14 ALA A C 17
ATOM 16082 O O . ALA A 1 14 ? -4.016 0.309 8.099 1.00 15.42 14 ALA A O 17
ATOM 16089 N N . ASN A 1 15 ? -3.474 1.303 6.130 1.00 22.14 15 ASN A N 17
ATOM 16090 C CA . ASN A 1 15 ? -2.241 1.940 6.589 1.00 72.23 15 ASN A CA 17
ATOM 16091 C C . ASN A 1 15 ? -2.546 3.401 7.033 1.00 62.14 15 ASN A C 17
ATOM 16092 O O . ASN A 1 15 ? -2.912 3.622 8.183 1.00 65.35 15 ASN A O 17
ATOM 16103 N N . CYS A 1 16 ? -2.528 4.371 6.081 1.00 61.54 16 CYS A N 17
ATOM 16104 C CA . CYS A 1 16 ? -2.581 5.818 6.403 1.00 4.41 16 CYS A CA 17
ATOM 16105 C C . CYS A 1 16 ? -3.982 6.365 6.072 1.00 51.44 16 CYS A C 17
ATOM 16106 O O . CYS A 1 16 ? -4.185 6.997 5.027 1.00 63.42 16 CYS A O 17
ATOM 16113 N N . GLN A 1 17 ? -4.942 5.898 6.887 1.00 61.11 17 GLN A N 17
ATOM 16114 C CA . GLN A 1 17 ? -6.379 6.321 6.968 1.00 13.32 17 GLN A CA 17
ATOM 16115 C C . GLN A 1 17 ? -6.696 7.735 6.380 1.00 63.43 17 GLN A C 17
ATOM 16116 O O . GLN A 1 17 ? -6.894 8.710 7.117 1.00 5.22 17 GLN A O 17
ATOM 16130 N N . THR A 1 18 ? -6.696 7.825 5.041 1.00 33.11 18 THR A N 17
ATOM 16131 C CA . THR A 1 18 ? -7.097 9.043 4.301 1.00 45.31 18 THR A CA 17
ATOM 16132 C C . THR A 1 18 ? -8.563 8.933 3.863 1.00 12.33 18 THR A C 17
ATOM 16133 O O . THR A 1 18 ? -9.231 9.941 3.629 1.00 24.41 18 THR A O 17
ATOM 16144 N N . THR A 1 19 ? -9.028 7.670 3.739 1.00 65.30 19 THR A N 17
ATOM 16145 C CA . THR A 1 19 ? -10.409 7.287 3.373 1.00 13.33 19 THR A CA 17
ATOM 16146 C C . THR A 1 19 ? -10.867 7.817 1.983 1.00 23.24 19 THR A C 17
ATOM 16147 O O . THR A 1 19 ? -12.040 7.670 1.625 1.00 21.13 19 THR A O 17
ATOM 16158 N N . THR A 1 20 ? -9.922 8.375 1.189 1.00 75.54 20 THR A N 17
ATOM 16159 C CA . THR A 1 20 ? -10.188 8.963 -0.138 1.00 34.15 20 THR A CA 17
ATOM 16160 C C . THR A 1 20 ? -8.974 8.749 -1.073 1.00 5.22 20 THR A C 17
ATOM 16161 O O . THR A 1 20 ? -7.852 9.141 -0.738 1.00 11.41 20 THR A O 17
ATOM 16172 N N . THR A 1 21 ? -9.222 8.088 -2.220 1.00 63.11 21 THR A N 17
ATOM 16173 C CA . THR A 1 21 ? -8.284 7.991 -3.352 1.00 12.33 21 THR A CA 17
ATOM 16174 C C . THR A 1 21 ? -9.052 7.450 -4.571 1.00 4.44 21 THR A C 17
ATOM 16175 O O . THR A 1 21 ? -10.120 6.834 -4.415 1.00 21.34 21 THR A O 17
ATOM 16186 N N . THR A 1 22 ? -8.513 7.691 -5.773 1.00 53.45 22 THR A N 17
ATOM 16187 C CA . THR A 1 22 ? -9.115 7.225 -7.030 1.00 33.20 22 THR A CA 17
ATOM 16188 C C . THR A 1 22 ? -8.899 5.708 -7.199 1.00 32.51 22 THR A C 17
ATOM 16189 O O . THR A 1 22 ? -9.825 4.978 -7.572 1.00 74.23 22 THR A O 17
ATOM 16200 N N . LEU A 1 23 ? -7.678 5.239 -6.887 1.00 32.14 23 LEU A N 17
ATOM 16201 C CA . LEU A 1 23 ? -7.298 3.824 -7.066 1.00 54.34 23 LEU A CA 17
ATOM 16202 C C . LEU A 1 23 ? -6.937 3.187 -5.713 1.00 63.52 23 LEU A C 17
ATOM 16203 O O . LEU A 1 23 ? -5.940 3.557 -5.083 1.00 72.14 23 LEU A O 17
ATOM 16219 N N . TRP A 1 24 ? -7.787 2.245 -5.269 1.00 65.04 24 TRP A N 17
ATOM 16220 C CA . TRP A 1 24 ? -7.538 1.407 -4.090 1.00 52.01 24 TRP A CA 17
ATOM 16221 C C . TRP A 1 24 ? -6.852 0.104 -4.531 1.00 14.43 24 TRP A C 17
ATOM 16222 O O . TRP A 1 24 ? -7.279 -0.544 -5.495 1.00 2.13 24 TRP A O 17
ATOM 16243 N N . ARG A 1 25 ? -5.786 -0.258 -3.824 1.00 70.43 25 ARG A N 17
ATOM 16244 C CA . ARG A 1 25 ? -5.040 -1.514 -4.034 1.00 41.01 25 ARG A CA 17
ATOM 16245 C C . ARG A 1 25 ? -5.099 -2.350 -2.752 1.00 60.51 25 ARG A C 17
ATOM 16246 O O . ARG A 1 25 ? -5.684 -1.928 -1.753 1.00 71.23 25 ARG A O 17
ATOM 16267 N N . ARG A 1 26 ? -4.517 -3.553 -2.795 1.00 1.53 26 ARG A N 17
ATOM 16268 C CA . ARG A 1 26 ? -4.388 -4.427 -1.622 1.00 1.01 26 ARG A CA 17
ATOM 16269 C C . ARG A 1 26 ? -2.919 -4.530 -1.231 1.00 35.03 26 ARG A C 17
ATOM 16270 O O . ARG A 1 26 ? -2.048 -4.636 -2.101 1.00 73.44 26 ARG A O 17
ATOM 16291 N N . ASN A 1 27 ? -2.643 -4.479 0.082 1.00 11.10 27 ASN A N 17
ATOM 16292 C CA . ASN A 1 27 ? -1.295 -4.752 0.614 1.00 65.11 27 ASN A CA 17
ATOM 16293 C C . ASN A 1 27 ? -1.039 -6.278 0.617 1.00 25.44 27 ASN A C 17
ATOM 16294 O O . ASN A 1 27 ? -1.901 -7.062 0.181 1.00 54.13 27 ASN A O 17
ATOM 16305 N N . ALA A 1 28 ? 0.141 -6.691 1.123 1.00 24.12 28 ALA A N 17
ATOM 16306 C CA . ALA A 1 28 ? 0.568 -8.115 1.175 1.00 64.55 28 ALA A CA 17
ATOM 16307 C C . ALA A 1 28 ? -0.433 -9.006 1.959 1.00 34.54 28 ALA A C 17
ATOM 16308 O O . ALA A 1 28 ? -0.536 -10.206 1.702 1.00 12.22 28 ALA A O 17
ATOM 16315 N N . GLU A 1 29 ? -1.171 -8.388 2.895 1.00 74.41 29 GLU A N 17
ATOM 16316 C CA . GLU A 1 29 ? -2.165 -9.067 3.750 1.00 41.10 29 GLU A CA 17
ATOM 16317 C C . GLU A 1 29 ? -3.507 -9.251 3.004 1.00 73.53 29 GLU A C 17
ATOM 16318 O O . GLU A 1 29 ? -4.164 -10.285 3.143 1.00 14.50 29 GLU A O 17
ATOM 16330 N N . GLY A 1 30 ? -3.892 -8.231 2.210 1.00 73.31 30 GLY A N 17
ATOM 16331 C CA . GLY A 1 30 ? -5.163 -8.234 1.457 1.00 11.30 30 GLY A CA 17
ATOM 16332 C C . GLY A 1 30 ? -6.105 -7.108 1.869 1.00 50.41 30 GLY A C 17
ATOM 16333 O O . GLY A 1 30 ? -7.288 -7.118 1.516 1.00 5.24 30 GLY A O 17
ATOM 16337 N N . GLU A 1 31 ? -5.567 -6.134 2.615 1.00 31.00 31 GLU A N 17
ATOM 16338 C CA . GLU A 1 31 ? -6.321 -4.975 3.130 1.00 2.52 31 GLU A CA 17
ATOM 16339 C C . GLU A 1 31 ? -6.324 -3.807 2.110 1.00 43.32 31 GLU A C 17
ATOM 16340 O O . GLU A 1 31 ? -5.295 -3.570 1.452 1.00 53.32 31 GLU A O 17
ATOM 16352 N N . PRO A 1 32 ? -7.471 -3.050 1.968 1.00 24.21 32 PRO A N 17
ATOM 16353 C CA . PRO A 1 32 ? -7.561 -1.904 1.028 1.00 64.15 32 PRO A CA 17
ATOM 16354 C C . PRO A 1 32 ? -6.717 -0.687 1.503 1.00 14.33 32 PRO A C 17
ATOM 16355 O O . PRO A 1 32 ? -6.984 -0.091 2.554 1.00 11.11 32 PRO A O 17
ATOM 16366 N N . VAL A 1 33 ? -5.679 -0.354 0.719 1.00 2.25 33 VAL A N 17
ATOM 16367 C CA . VAL A 1 33 ? -4.756 0.762 0.995 1.00 20.31 33 VAL A CA 17
ATOM 16368 C C . VAL A 1 33 ? -4.818 1.790 -0.146 1.00 44.12 33 VAL A C 17
ATOM 16369 O O . VAL A 1 33 ? -5.121 1.441 -1.298 1.00 32.44 33 VAL A O 17
ATOM 16382 N N . CYS A 1 34 ? -4.533 3.056 0.196 1.00 5.21 34 CYS A N 17
ATOM 16383 C CA . CYS A 1 34 ? -4.614 4.192 -0.741 1.00 25.32 34 CYS A CA 17
ATOM 16384 C C . CYS A 1 34 ? -3.418 4.228 -1.708 1.00 40.34 34 CYS A C 17
ATOM 16385 O O . CYS A 1 34 ? -2.478 3.423 -1.586 1.00 73.42 34 CYS A O 17
ATOM 16392 N N . ASN A 1 35 ? -3.466 5.193 -2.653 1.00 53.20 35 ASN A N 17
ATOM 16393 C CA . ASN A 1 35 ? -2.400 5.423 -3.645 1.00 63.54 35 ASN A CA 17
ATOM 16394 C C . ASN A 1 35 ? -1.064 5.794 -2.959 1.00 33.44 35 ASN A C 17
ATOM 16395 O O . ASN A 1 35 ? -0.015 5.295 -3.342 1.00 3.32 35 ASN A O 17
ATOM 16406 N N . ALA A 1 36 ? -1.141 6.609 -1.888 1.00 65.11 36 ALA A N 17
ATOM 16407 C CA . ALA A 1 36 ? 0.042 7.088 -1.131 1.00 64.51 36 ALA A CA 17
ATOM 16408 C C . ALA A 1 36 ? 0.794 5.932 -0.422 1.00 51.03 36 ALA A C 17
ATOM 16409 O O . ALA A 1 36 ? 2.002 6.031 -0.179 1.00 10.35 36 ALA A O 17
ATOM 16416 N N . CYS A 1 37 ? 0.058 4.850 -0.092 1.00 33.51 37 CYS A N 17
ATOM 16417 C CA . CYS A 1 37 ? 0.613 3.643 0.559 1.00 4.11 37 CYS A CA 17
ATOM 16418 C C . CYS A 1 37 ? 1.147 2.651 -0.497 1.00 13.34 37 CYS A C 17
ATOM 16419 O O . CYS A 1 37 ? 2.226 2.064 -0.339 1.00 41.14 37 CYS A O 17
ATOM 16426 N N . GLY A 1 38 ? 0.357 2.487 -1.571 1.00 31.23 38 GLY A N 17
ATOM 16427 C CA . GLY A 1 38 ? 0.594 1.463 -2.587 1.00 11.23 38 GLY A CA 17
ATOM 16428 C C . GLY A 1 38 ? 1.758 1.784 -3.510 1.00 12.22 38 GLY A C 17
ATOM 16429 O O . GLY A 1 38 ? 2.535 0.890 -3.869 1.00 50.33 38 GLY A O 17
ATOM 16433 N N . LEU A 1 39 ? 1.861 3.062 -3.920 1.00 73.21 39 LEU A N 17
ATOM 16434 C CA . LEU A 1 39 ? 2.961 3.549 -4.783 1.00 32.11 39 LEU A CA 17
ATOM 16435 C C . LEU A 1 39 ? 4.290 3.534 -4.005 1.00 65.33 39 LEU A C 17
ATOM 16436 O O . LEU A 1 39 ? 5.353 3.303 -4.583 1.00 34.14 39 LEU A O 17
ATOM 16452 N N . TYR A 1 40 ? 4.191 3.771 -2.681 1.00 70.00 40 TYR A N 17
ATOM 16453 C CA . TYR A 1 40 ? 5.324 3.674 -1.741 1.00 70.42 40 TYR A CA 17
ATOM 16454 C C . TYR A 1 40 ? 5.823 2.206 -1.684 1.00 53.03 40 TYR A C 17
ATOM 16455 O O . TYR A 1 40 ? 7.028 1.950 -1.626 1.00 63.24 40 TYR A O 17
ATOM 16473 N N . MET A 1 41 ? 4.863 1.256 -1.721 1.00 41.30 41 MET A N 17
ATOM 16474 C CA . MET A 1 41 ? 5.141 -0.198 -1.731 1.00 25.53 41 MET A CA 17
ATOM 16475 C C . MET A 1 41 ? 5.735 -0.658 -3.082 1.00 54.13 41 MET A C 17
ATOM 16476 O O . MET A 1 41 ? 6.532 -1.595 -3.127 1.00 52.23 41 MET A O 17
ATOM 16490 N N . LYS A 1 42 ? 5.355 0.020 -4.181 1.00 70.54 42 LYS A N 17
ATOM 16491 C CA . LYS A 1 42 ? 5.937 -0.246 -5.522 1.00 70.51 42 LYS A CA 17
ATOM 16492 C C . LYS A 1 42 ? 7.417 0.191 -5.582 1.00 41.01 42 LYS A C 17
ATOM 16493 O O . LYS A 1 42 ? 8.194 -0.340 -6.382 1.00 1.13 42 LYS A O 17
ATOM 16512 N N . LEU A 1 43 ? 7.793 1.167 -4.741 1.00 12.24 43 LEU A N 17
ATOM 16513 C CA . LEU A 1 43 ? 9.160 1.718 -4.694 1.00 42.20 43 LEU A CA 17
ATOM 16514 C C . LEU A 1 43 ? 10.053 0.989 -3.663 1.00 23.34 43 LEU A C 17
ATOM 16515 O O . LEU A 1 43 ? 11.230 0.726 -3.929 1.00 12.40 43 LEU A O 17
ATOM 16531 N N . HIS A 1 44 ? 9.488 0.671 -2.481 1.00 65.24 44 HIS A N 17
ATOM 16532 C CA . HIS A 1 44 ? 10.283 0.240 -1.293 1.00 73.25 44 HIS A CA 17
ATOM 16533 C C . HIS A 1 44 ? 9.893 -1.167 -0.808 1.00 44.41 44 HIS A C 17
ATOM 16534 O O . HIS A 1 44 ? 10.567 -1.732 0.065 1.00 62.42 44 HIS A O 17
ATOM 16549 N N . GLY A 1 45 ? 8.799 -1.726 -1.366 1.00 61.41 45 GLY A N 17
ATOM 16550 C CA . GLY A 1 45 ? 8.309 -3.065 -0.994 1.00 62.15 45 GLY A CA 17
ATOM 16551 C C . GLY A 1 45 ? 7.433 -3.078 0.262 1.00 60.01 45 GLY A C 17
ATOM 16552 O O . GLY A 1 45 ? 6.801 -4.095 0.569 1.00 44.15 45 GLY A O 17
ATOM 16556 N N . VAL A 1 46 ? 7.396 -1.945 0.987 1.00 15.24 46 VAL A N 17
ATOM 16557 C CA . VAL A 1 46 ? 6.702 -1.805 2.285 1.00 14.50 46 VAL A CA 17
ATOM 16558 C C . VAL A 1 46 ? 5.694 -0.633 2.222 1.00 64.40 46 VAL A C 17
ATOM 16559 O O . VAL A 1 46 ? 5.836 0.239 1.357 1.00 60.40 46 VAL A O 17
ATOM 16572 N N . PRO A 1 47 ? 4.653 -0.582 3.130 1.00 41.42 47 PRO A N 17
ATOM 16573 C CA . PRO A 1 47 ? 3.716 0.557 3.188 1.00 33.51 47 PRO A CA 17
ATOM 16574 C C . PRO A 1 47 ? 4.383 1.807 3.809 1.00 35.22 47 PRO A C 17
ATOM 16575 O O . PRO A 1 47 ? 5.497 1.724 4.345 1.00 50.13 47 PRO A O 17
ATOM 16586 N N . ARG A 1 48 ? 3.684 2.946 3.735 1.00 35.12 48 ARG A N 17
ATOM 16587 C CA . ARG A 1 48 ? 4.199 4.242 4.216 1.00 62.11 48 ARG A CA 17
ATOM 16588 C C . ARG A 1 48 ? 4.136 4.285 5.770 1.00 44.50 48 ARG A C 17
ATOM 16589 O O . ARG A 1 48 ? 3.047 4.394 6.327 1.00 24.43 48 ARG A O 17
ATOM 16610 N N . PRO A 1 49 ? 5.308 4.197 6.490 1.00 71.21 49 PRO A N 17
ATOM 16611 C CA . PRO A 1 49 ? 5.334 3.908 7.952 1.00 14.51 49 PRO A CA 17
ATOM 16612 C C . PRO A 1 49 ? 4.702 5.026 8.823 1.00 71.51 49 PRO A C 17
ATOM 16613 O O . PRO A 1 49 ? 4.969 6.216 8.624 1.00 72.32 49 PRO A O 17
ATOM 16624 N N . LEU A 1 50 ? 3.859 4.602 9.782 1.00 23.05 50 LEU A N 17
ATOM 16625 C CA . LEU A 1 50 ? 3.167 5.491 10.738 1.00 31.45 50 LEU A CA 17
ATOM 16626 C C . LEU A 1 50 ? 3.965 5.607 12.059 1.00 41.22 50 LEU A C 17
ATOM 16627 O O . LEU A 1 50 ? 5.176 5.338 12.075 1.00 74.25 50 LEU A O 17
ATOM 16643 N N . ALA A 1 51 ? 3.267 6.023 13.155 1.00 60.31 51 ALA A N 17
ATOM 16644 C CA . ALA A 1 51 ? 3.865 6.250 14.490 1.00 42.01 51 ALA A CA 17
ATOM 16645 C C . ALA A 1 51 ? 4.594 5.004 15.025 1.00 74.03 51 ALA A C 17
ATOM 16646 O O . ALA A 1 51 ? 5.800 5.055 15.302 1.00 71.53 51 ALA A O 17
ATOM 16653 N N . MET A 1 52 ? 3.853 3.894 15.169 1.00 42.33 52 MET A N 17
ATOM 16654 C CA . MET A 1 52 ? 4.416 2.612 15.626 1.00 51.23 52 MET A CA 17
ATOM 16655 C C . MET A 1 52 ? 4.761 1.747 14.401 1.00 51.14 52 MET A C 17
ATOM 16656 O O . MET A 1 52 ? 3.861 1.348 13.652 1.00 63.15 52 MET A O 17
ATOM 16670 N N . ARG A 1 53 ? 6.071 1.514 14.190 1.00 42.04 53 ARG A N 17
ATOM 16671 C CA . ARG A 1 53 ? 6.610 0.672 13.099 1.00 20.41 53 ARG A CA 17
ATOM 16672 C C . ARG A 1 53 ? 6.100 -0.779 13.211 1.00 3.22 53 ARG A C 17
ATOM 16673 O O . ARG A 1 53 ? 5.844 -1.434 12.187 1.00 45.44 53 ARG A O 17
ATOM 16694 N N . LYS A 1 54 ? 5.957 -1.247 14.472 1.00 42.11 54 LYS A N 17
ATOM 16695 C CA . LYS A 1 54 ? 5.470 -2.599 14.817 1.00 64.31 54 LYS A CA 17
ATOM 16696 C C . LYS A 1 54 ? 6.426 -3.681 14.270 1.00 53.24 54 LYS A C 17
ATOM 16697 O O . LYS A 1 54 ? 6.256 -4.142 13.132 1.00 11.31 54 LYS A O 17
ATOM 16716 N N . GLU A 1 55 ? 7.457 -4.014 15.075 1.00 2.24 55 GLU A N 17
ATOM 16717 C CA . GLU A 1 55 ? 8.440 -5.089 14.795 1.00 32.42 55 GLU A CA 17
ATOM 16718 C C . GLU A 1 55 ? 9.393 -4.714 13.633 1.00 62.32 55 GLU A C 17
ATOM 16719 O O . GLU A 1 55 ? 10.577 -4.432 13.855 1.00 70.21 55 GLU A O 17
ATOM 16731 N N . GLY A 1 56 ? 8.858 -4.684 12.402 1.00 10.11 56 GLY A N 17
ATOM 16732 C CA . GLY A 1 56 ? 9.663 -4.486 11.203 1.00 74.15 56 GLY A CA 17
ATOM 16733 C C . GLY A 1 56 ? 10.021 -5.830 10.583 1.00 73.53 56 GLY A C 17
ATOM 16734 O O . GLY A 1 56 ? 11.082 -6.393 10.880 1.00 64.23 56 GLY A O 17
ATOM 16738 N N . ILE A 1 57 ? 9.106 -6.360 9.752 1.00 11.23 57 ILE A N 17
ATOM 16739 C CA . ILE A 1 57 ? 9.250 -7.680 9.105 1.00 62.34 57 ILE A CA 17
ATOM 16740 C C . ILE A 1 57 ? 10.380 -7.658 8.044 1.00 33.54 57 ILE A C 17
ATOM 16741 O O . ILE A 1 57 ? 10.165 -7.328 6.871 1.00 30.30 57 ILE A O 17
ATOM 16757 N N . GLN A 1 58 ? 11.612 -7.951 8.504 1.00 11.20 58 GLN A N 17
ATOM 16758 C CA . GLN A 1 58 ? 12.794 -8.025 7.638 1.00 64.02 58 GLN A CA 17
ATOM 16759 C C . GLN A 1 58 ? 12.700 -9.317 6.804 1.00 31.24 58 GLN A C 17
ATOM 16760 O O . GLN A 1 58 ? 12.849 -10.423 7.339 1.00 70.54 58 GLN A O 17
ATOM 16774 N N . THR A 1 59 ? 12.381 -9.158 5.515 1.00 64.00 59 THR A N 17
ATOM 16775 C CA . THR A 1 59 ? 12.307 -10.251 4.539 1.00 11.20 59 THR A CA 17
ATOM 16776 C C . THR A 1 59 ? 13.306 -9.958 3.413 1.00 41.12 59 THR A C 17
ATOM 16777 O O . THR A 1 59 ? 13.275 -8.862 2.825 1.00 22.13 59 THR A O 17
ATOM 16788 N N . ARG A 1 60 ? 14.213 -10.918 3.138 1.00 44.12 60 ARG A N 17
ATOM 16789 C CA . ARG A 1 60 ? 15.221 -10.793 2.076 1.00 13.11 60 ARG A CA 17
ATOM 16790 C C . ARG A 1 60 ? 14.555 -10.960 0.701 1.00 22.10 60 ARG A C 17
ATOM 16791 O O . ARG A 1 60 ? 14.496 -12.068 0.149 1.00 74.35 60 ARG A O 17
ATOM 16812 N N . LYS A 1 61 ? 13.989 -9.852 0.207 1.00 12.24 61 LYS A N 17
ATOM 16813 C CA . LYS A 1 61 ? 13.413 -9.765 -1.140 1.00 34.44 61 LYS A CA 17
ATOM 16814 C C . LYS A 1 61 ? 14.550 -9.828 -2.173 1.00 21.15 61 LYS A C 17
ATOM 16815 O O . LYS A 1 61 ? 14.510 -10.622 -3.118 1.00 71.24 61 LYS A O 17
ATOM 16834 N N . ARG A 1 62 ? 15.575 -8.991 -1.936 1.00 71.21 62 ARG A N 17
ATOM 16835 C CA . ARG A 1 62 ? 16.769 -8.881 -2.787 1.00 15.43 62 ARG A CA 17
ATOM 16836 C C . ARG A 1 62 ? 17.782 -7.948 -2.085 1.00 53.40 62 ARG A C 17
ATOM 16837 O O . ARG A 1 62 ? 17.376 -7.105 -1.263 1.00 72.43 62 ARG A O 17
ATOM 16858 N N . LYS A 1 63 ? 19.086 -8.102 -2.391 1.00 33.23 63 LYS A N 17
ATOM 16859 C CA . LYS A 1 63 ? 20.146 -7.251 -1.806 1.00 41.31 63 LYS A CA 17
ATOM 16860 C C . LYS A 1 63 ? 20.069 -5.803 -2.376 1.00 1.54 63 LYS A C 17
ATOM 16861 O O . LYS A 1 63 ? 19.881 -5.642 -3.610 1.00 3.34 63 LYS A O 17
ATOM 16882 N N . SER A 1 1 ? -8.562 25.137 11.391 1.00 41.00 1 SER A N 18
ATOM 16883 C CA . SER A 1 1 ? -9.568 25.770 10.508 1.00 64.13 1 SER A CA 18
ATOM 16884 C C . SER A 1 1 ? -9.837 24.878 9.274 1.00 62.33 1 SER A C 18
ATOM 16885 O O . SER A 1 1 ? -10.097 25.370 8.170 1.00 13.30 1 SER A O 18
ATOM 16895 N N . HIS A 1 2 ? -9.834 23.551 9.506 1.00 54.24 2 HIS A N 18
ATOM 16896 C CA . HIS A 1 2 ? -9.977 22.526 8.447 1.00 43.11 2 HIS A CA 18
ATOM 16897 C C . HIS A 1 2 ? -11.270 21.695 8.637 1.00 51.22 2 HIS A C 18
ATOM 16898 O O . HIS A 1 2 ? -11.384 20.593 8.077 1.00 33.13 2 HIS A O 18
ATOM 16912 N N . MET A 1 3 ? -12.254 22.238 9.401 1.00 54.04 3 MET A N 18
ATOM 16913 C CA . MET A 1 3 ? -13.528 21.537 9.695 1.00 50.34 3 MET A CA 18
ATOM 16914 C C . MET A 1 3 ? -14.341 21.341 8.397 1.00 4.15 3 MET A C 18
ATOM 16915 O O . MET A 1 3 ? -14.993 22.270 7.906 1.00 31.13 3 MET A O 18
ATOM 16929 N N . SER A 1 4 ? -14.245 20.132 7.829 1.00 31.23 4 SER A N 18
ATOM 16930 C CA . SER A 1 4 ? -14.972 19.731 6.619 1.00 74.41 4 SER A CA 18
ATOM 16931 C C . SER A 1 4 ? -15.524 18.314 6.824 1.00 4.22 4 SER A C 18
ATOM 16932 O O . SER A 1 4 ? -14.874 17.316 6.490 1.00 54.14 4 SER A O 18
ATOM 16940 N N . ALA A 1 5 ? -16.705 18.237 7.467 1.00 74.03 5 ALA A N 18
ATOM 16941 C CA . ALA A 1 5 ? -17.348 16.961 7.806 1.00 44.34 5 ALA A CA 18
ATOM 16942 C C . ALA A 1 5 ? -18.054 16.374 6.572 1.00 74.12 5 ALA A C 18
ATOM 16943 O O . ALA A 1 5 ? -19.129 16.843 6.176 1.00 22.44 5 ALA A O 18
ATOM 16950 N N . SER A 1 6 ? -17.396 15.393 5.933 1.00 61.44 6 SER A N 18
ATOM 16951 C CA . SER A 1 6 ? -17.949 14.637 4.801 1.00 51.54 6 SER A CA 18
ATOM 16952 C C . SER A 1 6 ? -17.547 13.161 4.951 1.00 21.44 6 SER A C 18
ATOM 16953 O O . SER A 1 6 ? -16.369 12.818 4.775 1.00 63.22 6 SER A O 18
ATOM 16961 N N . ARG A 1 7 ? -18.515 12.296 5.311 1.00 60.24 7 ARG A N 18
ATOM 16962 C CA . ARG A 1 7 ? -18.268 10.848 5.493 1.00 54.54 7 ARG A CA 18
ATOM 16963 C C . ARG A 1 7 ? -18.368 10.109 4.144 1.00 61.43 7 ARG A C 18
ATOM 16964 O O . ARG A 1 7 ? -19.140 9.150 3.993 1.00 44.52 7 ARG A O 18
ATOM 16985 N N . ARG A 1 8 ? -17.579 10.574 3.152 1.00 62.45 8 ARG A N 18
ATOM 16986 C CA . ARG A 1 8 ? -17.490 9.925 1.839 1.00 32.14 8 ARG A CA 18
ATOM 16987 C C . ARG A 1 8 ? -16.503 8.750 1.977 1.00 62.52 8 ARG A C 18
ATOM 16988 O O . ARG A 1 8 ? -15.296 8.890 1.746 1.00 0.25 8 ARG A O 18
ATOM 17009 N N . VAL A 1 9 ? -17.036 7.618 2.447 1.00 41.32 9 VAL A N 18
ATOM 17010 C CA . VAL A 1 9 ? -16.283 6.388 2.667 1.00 20.10 9 VAL A CA 18
ATOM 17011 C C . VAL A 1 9 ? -16.310 5.547 1.385 1.00 72.12 9 VAL A C 18
ATOM 17012 O O . VAL A 1 9 ? -17.319 4.897 1.082 1.00 64.03 9 VAL A O 18
ATOM 17025 N N . GLY A 1 10 ? -15.227 5.636 0.589 1.00 44.42 10 GLY A N 18
ATOM 17026 C CA . GLY A 1 10 ? -15.018 4.703 -0.522 1.00 70.11 10 GLY A CA 18
ATOM 17027 C C . GLY A 1 10 ? -14.670 3.326 0.031 1.00 42.22 10 GLY A C 18
ATOM 17028 O O . GLY A 1 10 ? -15.388 2.350 -0.184 1.00 13.13 10 GLY A O 18
ATOM 17032 N N . LEU A 1 11 ? -13.549 3.294 0.758 1.00 2.35 11 LEU A N 18
ATOM 17033 C CA . LEU A 1 11 ? -13.116 2.189 1.641 1.00 23.31 11 LEU A CA 18
ATOM 17034 C C . LEU A 1 11 ? -12.437 2.849 2.864 1.00 55.14 11 LEU A C 18
ATOM 17035 O O . LEU A 1 11 ? -12.728 4.016 3.166 1.00 2.52 11 LEU A O 18
ATOM 17051 N N . SER A 1 12 ? -11.571 2.124 3.582 1.00 61.25 12 SER A N 18
ATOM 17052 C CA . SER A 1 12 ? -10.700 2.716 4.615 1.00 34.14 12 SER A CA 18
ATOM 17053 C C . SER A 1 12 ? -9.305 2.092 4.479 1.00 10.10 12 SER A C 18
ATOM 17054 O O . SER A 1 12 ? -9.184 0.860 4.436 1.00 73.04 12 SER A O 18
ATOM 17062 N N . CYS A 1 13 ? -8.272 2.953 4.352 1.00 21.12 13 CYS A N 18
ATOM 17063 C CA . CYS A 1 13 ? -6.868 2.534 4.254 1.00 1.24 13 CYS A CA 18
ATOM 17064 C C . CYS A 1 13 ? -6.473 1.697 5.485 1.00 55.42 13 CYS A C 18
ATOM 17065 O O . CYS A 1 13 ? -6.556 2.175 6.616 1.00 0.40 13 CYS A O 18
ATOM 17072 N N . ALA A 1 14 ? -6.057 0.445 5.254 1.00 70.01 14 ALA A N 18
ATOM 17073 C CA . ALA A 1 14 ? -5.633 -0.486 6.319 1.00 50.33 14 ALA A CA 18
ATOM 17074 C C . ALA A 1 14 ? -4.137 -0.291 6.618 1.00 31.31 14 ALA A C 18
ATOM 17075 O O . ALA A 1 14 ? -3.345 -1.248 6.702 1.00 40.43 14 ALA A O 18
ATOM 17082 N N . ASN A 1 15 ? -3.784 0.986 6.802 1.00 74.53 15 ASN A N 18
ATOM 17083 C CA . ASN A 1 15 ? -2.433 1.441 7.078 1.00 51.20 15 ASN A CA 18
ATOM 17084 C C . ASN A 1 15 ? -2.514 2.859 7.661 1.00 74.42 15 ASN A C 18
ATOM 17085 O O . ASN A 1 15 ? -1.932 3.143 8.705 1.00 60.35 15 ASN A O 18
ATOM 17096 N N . CYS A 1 16 ? -3.272 3.735 6.970 1.00 40.51 16 CYS A N 18
ATOM 17097 C CA . CYS A 1 16 ? -3.411 5.158 7.330 1.00 42.04 16 CYS A CA 18
ATOM 17098 C C . CYS A 1 16 ? -4.720 5.445 8.080 1.00 70.22 16 CYS A C 18
ATOM 17099 O O . CYS A 1 16 ? -4.780 6.407 8.852 1.00 63.44 16 CYS A O 18
ATOM 17106 N N . GLN A 1 17 ? -5.756 4.597 7.832 1.00 74.32 17 GLN A N 18
ATOM 17107 C CA . GLN A 1 17 ? -7.132 4.779 8.366 1.00 32.03 17 GLN A CA 18
ATOM 17108 C C . GLN A 1 17 ? -7.747 6.106 7.872 1.00 2.01 17 GLN A C 18
ATOM 17109 O O . GLN A 1 17 ? -8.221 6.933 8.663 1.00 51.31 17 GLN A O 18
ATOM 17123 N N . THR A 1 18 ? -7.716 6.300 6.537 1.00 11.02 18 THR A N 18
ATOM 17124 C CA . THR A 1 18 ? -8.389 7.423 5.854 1.00 41.32 18 THR A CA 18
ATOM 17125 C C . THR A 1 18 ? -9.416 6.857 4.857 1.00 62.01 18 THR A C 18
ATOM 17126 O O . THR A 1 18 ? -9.139 5.882 4.158 1.00 62.14 18 THR A O 18
ATOM 17137 N N . THR A 1 19 ? -10.613 7.459 4.832 1.00 21.30 19 THR A N 18
ATOM 17138 C CA . THR A 1 19 ? -11.724 7.018 3.977 1.00 65.01 19 THR A CA 18
ATOM 17139 C C . THR A 1 19 ? -11.762 7.814 2.659 1.00 71.53 19 THR A C 18
ATOM 17140 O O . THR A 1 19 ? -12.470 7.433 1.719 1.00 72.01 19 THR A O 18
ATOM 17151 N N . THR A 1 20 ? -10.990 8.916 2.612 1.00 43.52 20 THR A N 18
ATOM 17152 C CA . THR A 1 20 ? -10.913 9.815 1.451 1.00 70.12 20 THR A CA 18
ATOM 17153 C C . THR A 1 20 ? -9.496 9.756 0.821 1.00 50.45 20 THR A C 18
ATOM 17154 O O . THR A 1 20 ? -8.490 10.066 1.475 1.00 64.13 20 THR A O 18
ATOM 17165 N N . THR A 1 21 ? -9.444 9.288 -0.438 1.00 5.44 21 THR A N 18
ATOM 17166 C CA . THR A 1 21 ? -8.220 9.221 -1.254 1.00 64.24 21 THR A CA 18
ATOM 17167 C C . THR A 1 21 ? -8.595 8.834 -2.702 1.00 73.11 21 THR A C 18
ATOM 17168 O O . THR A 1 21 ? -9.784 8.708 -3.036 1.00 3.13 21 THR A O 18
ATOM 17179 N N . THR A 1 22 ? -7.578 8.668 -3.557 1.00 1.34 22 THR A N 18
ATOM 17180 C CA . THR A 1 22 ? -7.740 8.168 -4.929 1.00 2.52 22 THR A CA 18
ATOM 17181 C C . THR A 1 22 ? -6.968 6.838 -5.086 1.00 12.23 22 THR A C 18
ATOM 17182 O O . THR A 1 22 ? -5.955 6.641 -4.400 1.00 41.44 22 THR A O 18
ATOM 17193 N N . LEU A 1 23 ? -7.467 5.950 -5.984 1.00 63.31 23 LEU A N 18
ATOM 17194 C CA . LEU A 1 23 ? -6.808 4.673 -6.354 1.00 11.30 23 LEU A CA 18
ATOM 17195 C C . LEU A 1 23 ? -6.613 3.749 -5.126 1.00 53.12 23 LEU A C 18
ATOM 17196 O O . LEU A 1 23 ? -5.576 3.792 -4.444 1.00 4.50 23 LEU A O 18
ATOM 17212 N N . TRP A 1 24 ? -7.646 2.950 -4.835 1.00 61.30 24 TRP A N 18
ATOM 17213 C CA . TRP A 1 24 ? -7.615 1.955 -3.752 1.00 3.31 24 TRP A CA 18
ATOM 17214 C C . TRP A 1 24 ? -6.863 0.692 -4.213 1.00 43.44 24 TRP A C 18
ATOM 17215 O O . TRP A 1 24 ? -7.392 -0.112 -4.994 1.00 34.24 24 TRP A O 18
ATOM 17236 N N . ARG A 1 25 ? -5.607 0.560 -3.761 1.00 73.13 25 ARG A N 18
ATOM 17237 C CA . ARG A 1 25 ? -4.782 -0.649 -3.966 1.00 2.21 25 ARG A CA 18
ATOM 17238 C C . ARG A 1 25 ? -4.935 -1.598 -2.763 1.00 13.44 25 ARG A C 18
ATOM 17239 O O . ARG A 1 25 ? -5.785 -1.376 -1.907 1.00 42.41 25 ARG A O 18
ATOM 17260 N N . ARG A 1 26 ? -4.151 -2.695 -2.742 1.00 30.34 26 ARG A N 18
ATOM 17261 C CA . ARG A 1 26 ? -4.057 -3.616 -1.583 1.00 51.24 26 ARG A CA 18
ATOM 17262 C C . ARG A 1 26 ? -2.607 -3.661 -1.073 1.00 50.33 26 ARG A C 18
ATOM 17263 O O . ARG A 1 26 ? -1.665 -3.334 -1.811 1.00 30.13 26 ARG A O 18
ATOM 17284 N N . ASN A 1 27 ? -2.439 -4.067 0.199 1.00 0.31 27 ASN A N 18
ATOM 17285 C CA . ASN A 1 27 ? -1.108 -4.252 0.825 1.00 13.34 27 ASN A CA 18
ATOM 17286 C C . ASN A 1 27 ? -0.669 -5.735 0.717 1.00 21.13 27 ASN A C 18
ATOM 17287 O O . ASN A 1 27 ? -1.265 -6.510 -0.046 1.00 24.21 27 ASN A O 18
ATOM 17298 N N . ALA A 1 28 ? 0.373 -6.117 1.490 1.00 22.32 28 ALA A N 18
ATOM 17299 C CA . ALA A 1 28 ? 0.943 -7.484 1.492 1.00 24.34 28 ALA A CA 18
ATOM 17300 C C . ALA A 1 28 ? -0.044 -8.551 2.034 1.00 34.33 28 ALA A C 18
ATOM 17301 O O . ALA A 1 28 ? 0.149 -9.751 1.803 1.00 2.13 28 ALA A O 18
ATOM 17308 N N . GLU A 1 29 ? -1.079 -8.100 2.766 1.00 1.54 29 GLU A N 18
ATOM 17309 C CA . GLU A 1 29 ? -2.129 -8.976 3.329 1.00 13.01 29 GLU A CA 18
ATOM 17310 C C . GLU A 1 29 ? -3.274 -9.163 2.316 1.00 62.52 29 GLU A C 18
ATOM 17311 O O . GLU A 1 29 ? -3.903 -10.224 2.258 1.00 61.44 29 GLU A O 18
ATOM 17323 N N . GLY A 1 30 ? -3.528 -8.105 1.528 1.00 1.41 30 GLY A N 18
ATOM 17324 C CA . GLY A 1 30 ? -4.689 -8.037 0.631 1.00 11.32 30 GLY A CA 18
ATOM 17325 C C . GLY A 1 30 ? -5.751 -7.066 1.135 1.00 40.24 30 GLY A C 18
ATOM 17326 O O . GLY A 1 30 ? -6.865 -7.028 0.602 1.00 23.42 30 GLY A O 18
ATOM 17330 N N . GLU A 1 31 ? -5.395 -6.285 2.174 1.00 72.34 31 GLU A N 18
ATOM 17331 C CA . GLU A 1 31 ? -6.262 -5.252 2.761 1.00 64.34 31 GLU A CA 18
ATOM 17332 C C . GLU A 1 31 ? -6.161 -3.938 1.954 1.00 12.02 31 GLU A C 18
ATOM 17333 O O . GLU A 1 31 ? -5.055 -3.558 1.551 1.00 12.01 31 GLU A O 18
ATOM 17345 N N . PRO A 1 32 ? -7.312 -3.222 1.707 1.00 10.21 32 PRO A N 18
ATOM 17346 C CA . PRO A 1 32 ? -7.334 -2.009 0.846 1.00 70.34 32 PRO A CA 18
ATOM 17347 C C . PRO A 1 32 ? -6.600 -0.798 1.480 1.00 24.40 32 PRO A C 18
ATOM 17348 O O . PRO A 1 32 ? -6.879 -0.419 2.616 1.00 54.10 32 PRO A O 18
ATOM 17359 N N . VAL A 1 33 ? -5.649 -0.215 0.727 1.00 52.10 33 VAL A N 18
ATOM 17360 C CA . VAL A 1 33 ? -4.862 0.963 1.138 1.00 24.42 33 VAL A CA 18
ATOM 17361 C C . VAL A 1 33 ? -4.968 2.080 0.072 1.00 42.44 33 VAL A C 18
ATOM 17362 O O . VAL A 1 33 ? -5.330 1.825 -1.086 1.00 75.23 33 VAL A O 18
ATOM 17375 N N . CYS A 1 34 ? -4.648 3.315 0.491 1.00 71.23 34 CYS A N 18
ATOM 17376 C CA . CYS A 1 34 ? -4.545 4.490 -0.398 1.00 22.51 34 CYS A CA 18
ATOM 17377 C C . CYS A 1 34 ? -3.370 4.336 -1.388 1.00 34.14 34 CYS A C 18
ATOM 17378 O O . CYS A 1 34 ? -2.436 3.559 -1.120 1.00 22.13 34 CYS A O 18
ATOM 17385 N N . ASN A 1 35 ? -3.395 5.103 -2.513 1.00 60.41 35 ASN A N 18
ATOM 17386 C CA . ASN A 1 35 ? -2.316 5.046 -3.530 1.00 70.12 35 ASN A CA 18
ATOM 17387 C C . ASN A 1 35 ? -0.969 5.507 -2.962 1.00 45.15 35 ASN A C 18
ATOM 17388 O O . ASN A 1 35 ? 0.057 5.003 -3.366 1.00 43.24 35 ASN A O 18
ATOM 17399 N N . ALA A 1 36 ? -0.995 6.439 -1.983 1.00 74.31 36 ALA A N 18
ATOM 17400 C CA . ALA A 1 36 ? 0.225 6.952 -1.318 1.00 41.25 36 ALA A CA 18
ATOM 17401 C C . ALA A 1 36 ? 1.029 5.806 -0.647 1.00 72.24 36 ALA A C 18
ATOM 17402 O O . ALA A 1 36 ? 2.261 5.810 -0.655 1.00 45.42 36 ALA A O 18
ATOM 17409 N N . CYS A 1 37 ? 0.298 4.824 -0.087 1.00 74.31 37 CYS A N 18
ATOM 17410 C CA . CYS A 1 37 ? 0.882 3.641 0.579 1.00 34.55 37 CYS A CA 18
ATOM 17411 C C . CYS A 1 37 ? 1.154 2.504 -0.435 1.00 35.23 37 CYS A C 18
ATOM 17412 O O . CYS A 1 37 ? 2.138 1.767 -0.306 1.00 54.44 37 CYS A O 18
ATOM 17419 N N . GLY A 1 38 ? 0.262 2.391 -1.438 1.00 23.41 38 GLY A N 18
ATOM 17420 C CA . GLY A 1 38 ? 0.318 1.329 -2.447 1.00 3.42 38 GLY A CA 18
ATOM 17421 C C . GLY A 1 38 ? 1.466 1.498 -3.443 1.00 44.11 38 GLY A C 18
ATOM 17422 O O . GLY A 1 38 ? 2.029 0.504 -3.920 1.00 50.11 38 GLY A O 18
ATOM 17426 N N . LEU A 1 39 ? 1.786 2.766 -3.769 1.00 55.44 39 LEU A N 18
ATOM 17427 C CA . LEU A 1 39 ? 2.933 3.136 -4.624 1.00 43.20 39 LEU A CA 18
ATOM 17428 C C . LEU A 1 39 ? 4.239 2.911 -3.853 1.00 71.11 39 LEU A C 18
ATOM 17429 O O . LEU A 1 39 ? 5.217 2.427 -4.412 1.00 13.14 39 LEU A O 18
ATOM 17445 N N . TYR A 1 40 ? 4.208 3.265 -2.551 1.00 31.31 40 TYR A N 18
ATOM 17446 C CA . TYR A 1 40 ? 5.371 3.176 -1.650 1.00 44.24 40 TYR A CA 18
ATOM 17447 C C . TYR A 1 40 ? 5.789 1.702 -1.471 1.00 2.11 40 TYR A C 18
ATOM 17448 O O . TYR A 1 40 ? 6.975 1.402 -1.344 1.00 3.00 40 TYR A O 18
ATOM 17466 N N . MET A 1 41 ? 4.785 0.796 -1.465 1.00 3.04 41 MET A N 18
ATOM 17467 C CA . MET A 1 41 ? 5.010 -0.664 -1.400 1.00 63.21 41 MET A CA 18
ATOM 17468 C C . MET A 1 41 ? 5.443 -1.220 -2.768 1.00 43.44 41 MET A C 18
ATOM 17469 O O . MET A 1 41 ? 6.265 -2.138 -2.839 1.00 50.14 41 MET A O 18
ATOM 17483 N N . LYS A 1 42 ? 4.891 -0.649 -3.850 1.00 12.34 42 LYS A N 18
ATOM 17484 C CA . LYS A 1 42 ? 5.213 -1.072 -5.231 1.00 45.25 42 LYS A CA 18
ATOM 17485 C C . LYS A 1 42 ? 6.677 -0.709 -5.592 1.00 65.04 42 LYS A C 18
ATOM 17486 O O . LYS A 1 42 ? 7.321 -1.393 -6.396 1.00 34.25 42 LYS A O 18
ATOM 17505 N N . LEU A 1 43 ? 7.187 0.369 -4.966 1.00 1.10 43 LEU A N 18
ATOM 17506 C CA . LEU A 1 43 ? 8.564 0.853 -5.148 1.00 31.20 43 LEU A CA 18
ATOM 17507 C C . LEU A 1 43 ? 9.524 0.188 -4.139 1.00 63.42 43 LEU A C 18
ATOM 17508 O O . LEU A 1 43 ? 10.440 -0.546 -4.522 1.00 24.15 43 LEU A O 18
ATOM 17524 N N . HIS A 1 44 ? 9.274 0.432 -2.841 1.00 14.13 44 HIS A N 18
ATOM 17525 C CA . HIS A 1 44 ? 10.241 0.153 -1.750 1.00 74.41 44 HIS A CA 18
ATOM 17526 C C . HIS A 1 44 ? 9.903 -1.130 -0.969 1.00 72.23 44 HIS A C 18
ATOM 17527 O O . HIS A 1 44 ? 10.640 -1.505 -0.048 1.00 32.33 44 HIS A O 18
ATOM 17542 N N . GLY A 1 45 ? 8.787 -1.792 -1.325 1.00 53.30 45 GLY A N 18
ATOM 17543 C CA . GLY A 1 45 ? 8.384 -3.054 -0.689 1.00 63.32 45 GLY A CA 18
ATOM 17544 C C . GLY A 1 45 ? 7.484 -2.866 0.532 1.00 24.00 45 GLY A C 18
ATOM 17545 O O . GLY A 1 45 ? 6.562 -3.657 0.755 1.00 12.25 45 GLY A O 18
ATOM 17549 N N . VAL A 1 46 ? 7.771 -1.829 1.330 1.00 74.43 46 VAL A N 18
ATOM 17550 C CA . VAL A 1 46 ? 7.044 -1.535 2.583 1.00 62.22 46 VAL A CA 18
ATOM 17551 C C . VAL A 1 46 ? 5.967 -0.449 2.354 1.00 22.13 46 VAL A C 18
ATOM 17552 O O . VAL A 1 46 ? 6.091 0.331 1.407 1.00 75.14 46 VAL A O 18
ATOM 17565 N N . PRO A 1 47 ? 4.899 -0.356 3.222 1.00 23.31 47 PRO A N 18
ATOM 17566 C CA . PRO A 1 47 ? 3.895 0.719 3.113 1.00 23.24 47 PRO A CA 18
ATOM 17567 C C . PRO A 1 47 ? 4.429 2.046 3.698 1.00 71.12 47 PRO A C 18
ATOM 17568 O O . PRO A 1 47 ? 5.564 2.110 4.192 1.00 14.43 47 PRO A O 18
ATOM 17579 N N . ARG A 1 48 ? 3.594 3.095 3.635 1.00 24.33 48 ARG A N 18
ATOM 17580 C CA . ARG A 1 48 ? 3.959 4.450 4.102 1.00 41.34 48 ARG A CA 18
ATOM 17581 C C . ARG A 1 48 ? 3.851 4.521 5.650 1.00 21.13 48 ARG A C 18
ATOM 17582 O O . ARG A 1 48 ? 2.736 4.446 6.175 1.00 75.22 48 ARG A O 18
ATOM 17603 N N . PRO A 1 49 ? 4.995 4.664 6.404 1.00 1.24 49 PRO A N 18
ATOM 17604 C CA . PRO A 1 49 ? 4.974 4.712 7.890 1.00 0.33 49 PRO A CA 18
ATOM 17605 C C . PRO A 1 49 ? 4.344 6.025 8.410 1.00 70.10 49 PRO A C 18
ATOM 17606 O O . PRO A 1 49 ? 4.674 7.106 7.915 1.00 3.55 49 PRO A O 18
ATOM 17617 N N . LEU A 1 50 ? 3.423 5.923 9.389 1.00 21.23 50 LEU A N 18
ATOM 17618 C CA . LEU A 1 50 ? 2.724 7.090 9.967 1.00 72.45 50 LEU A CA 18
ATOM 17619 C C . LEU A 1 50 ? 3.584 7.750 11.067 1.00 5.43 50 LEU A C 18
ATOM 17620 O O . LEU A 1 50 ? 3.278 7.627 12.264 1.00 41.20 50 LEU A O 18
ATOM 17636 N N . ALA A 1 51 ? 4.686 8.400 10.635 1.00 24.14 51 ALA A N 18
ATOM 17637 C CA . ALA A 1 51 ? 5.613 9.162 11.502 1.00 21.30 51 ALA A CA 18
ATOM 17638 C C . ALA A 1 51 ? 6.222 8.292 12.636 1.00 45.32 51 ALA A C 18
ATOM 17639 O O . ALA A 1 51 ? 7.317 7.737 12.477 1.00 51.22 51 ALA A O 18
ATOM 17646 N N . MET A 1 52 ? 5.488 8.162 13.769 1.00 11.20 52 MET A N 18
ATOM 17647 C CA . MET A 1 52 ? 5.924 7.409 14.975 1.00 24.12 52 MET A CA 18
ATOM 17648 C C . MET A 1 52 ? 4.697 6.853 15.729 1.00 33.35 52 MET A C 18
ATOM 17649 O O . MET A 1 52 ? 3.588 7.392 15.608 1.00 33.22 52 MET A O 18
ATOM 17663 N N . ARG A 1 53 ? 4.913 5.763 16.498 1.00 42.11 53 ARG A N 18
ATOM 17664 C CA . ARG A 1 53 ? 3.951 5.269 17.510 1.00 13.20 53 ARG A CA 18
ATOM 17665 C C . ARG A 1 53 ? 4.671 4.347 18.506 1.00 74.13 53 ARG A C 18
ATOM 17666 O O . ARG A 1 53 ? 5.631 3.654 18.150 1.00 24.45 53 ARG A O 18
ATOM 17687 N N . LYS A 1 54 ? 4.208 4.370 19.760 1.00 71.50 54 LYS A N 18
ATOM 17688 C CA . LYS A 1 54 ? 4.731 3.526 20.846 1.00 34.11 54 LYS A CA 18
ATOM 17689 C C . LYS A 1 54 ? 3.647 2.532 21.283 1.00 63.20 54 LYS A C 18
ATOM 17690 O O . LYS A 1 54 ? 3.807 1.316 21.133 1.00 2.03 54 LYS A O 18
ATOM 17709 N N . GLU A 1 55 ? 2.536 3.076 21.825 1.00 73.25 55 GLU A N 18
ATOM 17710 C CA . GLU A 1 55 ? 1.390 2.288 22.343 1.00 5.45 55 GLU A CA 18
ATOM 17711 C C . GLU A 1 55 ? 0.062 2.900 21.852 1.00 33.33 55 GLU A C 18
ATOM 17712 O O . GLU A 1 55 ? 0.060 3.924 21.157 1.00 42.23 55 GLU A O 18
ATOM 17724 N N . GLY A 1 56 ? -1.059 2.263 22.217 1.00 60.53 56 GLY A N 18
ATOM 17725 C CA . GLY A 1 56 ? -2.396 2.732 21.839 1.00 41.03 56 GLY A CA 18
ATOM 17726 C C . GLY A 1 56 ? -3.441 1.671 22.100 1.00 41.11 56 GLY A C 18
ATOM 17727 O O . GLY A 1 56 ? -3.537 1.168 23.221 1.00 33.35 56 GLY A O 18
ATOM 17731 N N . ILE A 1 57 ? -4.241 1.331 21.077 1.00 63.41 57 ILE A N 18
ATOM 17732 C CA . ILE A 1 57 ? -5.161 0.192 21.132 1.00 54.12 57 ILE A CA 18
ATOM 17733 C C . ILE A 1 57 ? -4.394 -1.022 20.563 1.00 22.51 57 ILE A C 18
ATOM 17734 O O . ILE A 1 57 ? -4.578 -1.420 19.404 1.00 31.41 57 ILE A O 18
ATOM 17750 N N . GLN A 1 58 ? -3.442 -1.541 21.365 1.00 43.22 58 GLN A N 18
ATOM 17751 C CA . GLN A 1 58 ? -2.583 -2.663 20.965 1.00 53.23 58 GLN A CA 18
ATOM 17752 C C . GLN A 1 58 ? -3.359 -3.977 21.147 1.00 51.51 58 GLN A C 18
ATOM 17753 O O . GLN A 1 58 ? -3.355 -4.586 22.228 1.00 62.13 58 GLN A O 18
ATOM 17767 N N . THR A 1 59 ? -4.096 -4.350 20.099 1.00 54.42 59 THR A N 18
ATOM 17768 C CA . THR A 1 59 ? -4.828 -5.617 20.045 1.00 24.24 59 THR A CA 18
ATOM 17769 C C . THR A 1 59 ? -3.896 -6.732 19.535 1.00 62.15 59 THR A C 18
ATOM 17770 O O . THR A 1 59 ? -2.958 -6.478 18.765 1.00 14.30 59 THR A O 18
ATOM 17781 N N . ARG A 1 60 ? -4.154 -7.957 20.003 1.00 61.40 60 ARG A N 18
ATOM 17782 C CA . ARG A 1 60 ? -3.493 -9.179 19.518 1.00 24.51 60 ARG A CA 18
ATOM 17783 C C . ARG A 1 60 ? -3.871 -9.435 18.043 1.00 52.21 60 ARG A C 18
ATOM 17784 O O . ARG A 1 60 ? -3.075 -9.983 17.268 1.00 34.10 60 ARG A O 18
ATOM 17805 N N . LYS A 1 61 ? -5.098 -8.987 17.688 1.00 21.34 61 LYS A N 18
ATOM 17806 C CA . LYS A 1 61 ? -5.687 -9.113 16.350 1.00 1.44 61 LYS A CA 18
ATOM 17807 C C . LYS A 1 61 ? -5.759 -10.599 15.941 1.00 24.12 61 LYS A C 18
ATOM 17808 O O . LYS A 1 61 ? -5.063 -11.057 15.028 1.00 44.14 61 LYS A O 18
ATOM 17827 N N . ARG A 1 62 ? -6.566 -11.356 16.698 1.00 12.53 62 ARG A N 18
ATOM 17828 C CA . ARG A 1 62 ? -6.779 -12.790 16.470 1.00 1.31 62 ARG A CA 18
ATOM 17829 C C . ARG A 1 62 ? -8.074 -13.018 15.664 1.00 2.44 62 ARG A C 18
ATOM 17830 O O . ARG A 1 62 ? -9.145 -12.522 16.041 1.00 22.30 62 ARG A O 18
ATOM 17851 N N . LYS A 1 63 ? -7.947 -13.755 14.552 1.00 22.34 63 LYS A N 18
ATOM 17852 C CA . LYS A 1 63 ? -9.072 -14.235 13.743 1.00 34.11 63 LYS A CA 18
ATOM 17853 C C . LYS A 1 63 ? -8.842 -15.742 13.439 1.00 33.21 63 LYS A C 18
ATOM 17854 O O . LYS A 1 63 ? -7.864 -16.071 12.734 1.00 42.11 63 LYS A O 18
ATOM 17875 N N . SER A 1 1 ? -14.158 22.183 21.769 1.00 11.03 1 SER A N 19
ATOM 17876 C CA . SER A 1 1 ? -15.136 21.082 21.803 1.00 3.30 1 SER A CA 19
ATOM 17877 C C . SER A 1 1 ? -14.678 19.961 20.854 1.00 50.23 1 SER A C 19
ATOM 17878 O O . SER A 1 1 ? -14.289 20.232 19.709 1.00 71.32 1 SER A O 19
ATOM 17888 N N . HIS A 1 2 ? -14.695 18.706 21.343 1.00 0.35 2 HIS A N 19
ATOM 17889 C CA . HIS A 1 2 ? -14.438 17.517 20.519 1.00 24.31 2 HIS A CA 19
ATOM 17890 C C . HIS A 1 2 ? -15.557 16.485 20.740 1.00 53.21 2 HIS A C 19
ATOM 17891 O O . HIS A 1 2 ? -15.508 15.657 21.656 1.00 11.45 2 HIS A O 19
ATOM 17905 N N . MET A 1 3 ? -16.614 16.629 19.936 1.00 24.22 3 MET A N 19
ATOM 17906 C CA . MET A 1 3 ? -17.655 15.607 19.740 1.00 5.51 3 MET A CA 19
ATOM 17907 C C . MET A 1 3 ? -17.692 15.222 18.253 1.00 60.12 3 MET A C 19
ATOM 17908 O O . MET A 1 3 ? -18.622 14.547 17.794 1.00 11.15 3 MET A O 19
ATOM 17922 N N . SER A 1 4 ? -16.646 15.632 17.512 1.00 5.03 4 SER A N 19
ATOM 17923 C CA . SER A 1 4 ? -16.560 15.479 16.059 1.00 65.52 4 SER A CA 19
ATOM 17924 C C . SER A 1 4 ? -15.504 14.410 15.724 1.00 41.02 4 SER A C 19
ATOM 17925 O O . SER A 1 4 ? -14.304 14.628 15.950 1.00 13.50 4 SER A O 19
ATOM 17933 N N . ALA A 1 5 ? -15.954 13.253 15.215 1.00 12.32 5 ALA A N 19
ATOM 17934 C CA . ALA A 1 5 ? -15.083 12.116 14.864 1.00 31.51 5 ALA A CA 19
ATOM 17935 C C . ALA A 1 5 ? -15.504 11.544 13.500 1.00 41.31 5 ALA A C 19
ATOM 17936 O O . ALA A 1 5 ? -16.337 12.143 12.801 1.00 22.43 5 ALA A O 19
ATOM 17943 N N . SER A 1 6 ? -14.906 10.402 13.115 1.00 71.43 6 SER A N 19
ATOM 17944 C CA . SER A 1 6 ? -15.289 9.668 11.906 1.00 42.43 6 SER A CA 19
ATOM 17945 C C . SER A 1 6 ? -16.627 8.941 12.159 1.00 53.25 6 SER A C 19
ATOM 17946 O O . SER A 1 6 ? -16.650 7.812 12.667 1.00 64.30 6 SER A O 19
ATOM 17954 N N . ARG A 1 7 ? -17.733 9.642 11.855 1.00 12.04 7 ARG A N 19
ATOM 17955 C CA . ARG A 1 7 ? -19.098 9.143 12.069 1.00 45.42 7 ARG A CA 19
ATOM 17956 C C . ARG A 1 7 ? -19.387 7.964 11.117 1.00 54.34 7 ARG A C 19
ATOM 17957 O O . ARG A 1 7 ? -19.505 6.819 11.559 1.00 44.11 7 ARG A O 19
ATOM 17978 N N . ARG A 1 8 ? -19.466 8.253 9.806 1.00 72.31 8 ARG A N 19
ATOM 17979 C CA . ARG A 1 8 ? -19.752 7.237 8.781 1.00 24.01 8 ARG A CA 19
ATOM 17980 C C . ARG A 1 8 ? -18.437 6.757 8.160 1.00 71.21 8 ARG A C 19
ATOM 17981 O O . ARG A 1 8 ? -17.717 7.541 7.538 1.00 63.11 8 ARG A O 19
ATOM 18002 N N . VAL A 1 9 ? -18.132 5.468 8.355 1.00 23.23 9 VAL A N 19
ATOM 18003 C CA . VAL A 1 9 ? -16.909 4.820 7.843 1.00 31.10 9 VAL A CA 19
ATOM 18004 C C . VAL A 1 9 ? -17.252 4.010 6.568 1.00 24.43 9 VAL A C 19
ATOM 18005 O O . VAL A 1 9 ? -18.416 3.659 6.339 1.00 24.33 9 VAL A O 19
ATOM 18018 N N . GLY A 1 10 ? -16.239 3.757 5.733 1.00 3.24 10 GLY A N 19
ATOM 18019 C CA . GLY A 1 10 ? -16.372 2.918 4.542 1.00 65.05 10 GLY A CA 19
ATOM 18020 C C . GLY A 1 10 ? -15.037 2.280 4.220 1.00 40.32 10 GLY A C 19
ATOM 18021 O O . GLY A 1 10 ? -14.314 1.879 5.148 1.00 20.04 10 GLY A O 19
ATOM 18025 N N . LEU A 1 11 ? -14.683 2.176 2.921 1.00 61.12 11 LEU A N 19
ATOM 18026 C CA . LEU A 1 11 ? -13.308 1.847 2.523 1.00 75.52 11 LEU A CA 19
ATOM 18027 C C . LEU A 1 11 ? -12.383 2.996 2.947 1.00 32.21 11 LEU A C 19
ATOM 18028 O O . LEU A 1 11 ? -12.527 4.133 2.481 1.00 15.03 11 LEU A O 19
ATOM 18044 N N . SER A 1 12 ? -11.492 2.688 3.896 1.00 15.02 12 SER A N 19
ATOM 18045 C CA . SER A 1 12 ? -10.459 3.605 4.388 1.00 12.34 12 SER A CA 19
ATOM 18046 C C . SER A 1 12 ? -9.095 2.913 4.221 1.00 3.41 12 SER A C 19
ATOM 18047 O O . SER A 1 12 ? -9.027 1.681 4.296 1.00 31.20 12 SER A O 19
ATOM 18055 N N . CYS A 1 13 ? -8.029 3.702 3.971 1.00 14.33 13 CYS A N 19
ATOM 18056 C CA . CYS A 1 13 ? -6.651 3.197 3.770 1.00 54.04 13 CYS A CA 19
ATOM 18057 C C . CYS A 1 13 ? -6.225 2.313 4.942 1.00 15.45 13 CYS A C 19
ATOM 18058 O O . CYS A 1 13 ? -6.248 2.748 6.087 1.00 54.00 13 CYS A O 19
ATOM 18065 N N . ALA A 1 14 ? -5.888 1.065 4.643 1.00 51.02 14 ALA A N 19
ATOM 18066 C CA . ALA A 1 14 ? -5.425 0.085 5.645 1.00 32.41 14 ALA A CA 19
ATOM 18067 C C . ALA A 1 14 ? -3.931 0.313 5.987 1.00 21.52 14 ALA A C 19
ATOM 18068 O O . ALA A 1 14 ? -3.090 -0.586 5.856 1.00 14.13 14 ALA A O 19
ATOM 18075 N N . ASN A 1 15 ? -3.641 1.538 6.447 1.00 34.05 15 ASN A N 19
ATOM 18076 C CA . ASN A 1 15 ? -2.293 2.039 6.738 1.00 23.44 15 ASN A CA 19
ATOM 18077 C C . ASN A 1 15 ? -2.421 3.444 7.358 1.00 73.00 15 ASN A C 19
ATOM 18078 O O . ASN A 1 15 ? -2.064 3.655 8.515 1.00 23.34 15 ASN A O 19
ATOM 18089 N N . CYS A 1 16 ? -2.983 4.399 6.571 1.00 4.55 16 CYS A N 19
ATOM 18090 C CA . CYS A 1 16 ? -3.069 5.833 6.961 1.00 12.35 16 CYS A CA 19
ATOM 18091 C C . CYS A 1 16 ? -4.527 6.295 7.190 1.00 61.44 16 CYS A C 19
ATOM 18092 O O . CYS A 1 16 ? -4.761 7.466 7.510 1.00 23.13 16 CYS A O 19
ATOM 18099 N N . GLN A 1 17 ? -5.487 5.364 6.971 1.00 51.52 17 GLN A N 19
ATOM 18100 C CA . GLN A 1 17 ? -6.933 5.514 7.311 1.00 11.21 17 GLN A CA 19
ATOM 18101 C C . GLN A 1 17 ? -7.665 6.594 6.479 1.00 75.31 17 GLN A C 19
ATOM 18102 O O . GLN A 1 17 ? -8.826 6.902 6.759 1.00 24.43 17 GLN A O 19
ATOM 18116 N N . THR A 1 18 ? -7.006 7.126 5.425 1.00 34.10 18 THR A N 19
ATOM 18117 C CA . THR A 1 18 ? -7.592 8.177 4.574 1.00 54.13 18 THR A CA 19
ATOM 18118 C C . THR A 1 18 ? -8.685 7.604 3.646 1.00 53.44 18 THR A C 19
ATOM 18119 O O . THR A 1 18 ? -8.553 6.502 3.100 1.00 11.30 18 THR A O 19
ATOM 18130 N N . THR A 1 19 ? -9.778 8.361 3.510 1.00 52.15 19 THR A N 19
ATOM 18131 C CA . THR A 1 19 ? -10.882 8.047 2.596 1.00 62.24 19 THR A CA 19
ATOM 18132 C C . THR A 1 19 ? -10.819 8.959 1.347 1.00 10.15 19 THR A C 19
ATOM 18133 O O . THR A 1 19 ? -11.641 8.829 0.432 1.00 1.14 19 THR A O 19
ATOM 18144 N N . THR A 1 20 ? -9.807 9.866 1.306 1.00 60.44 20 THR A N 19
ATOM 18145 C CA . THR A 1 20 ? -9.646 10.876 0.240 1.00 24.54 20 THR A CA 19
ATOM 18146 C C . THR A 1 20 ? -8.816 10.293 -0.947 1.00 11.01 20 THR A C 19
ATOM 18147 O O . THR A 1 20 ? -7.796 10.860 -1.369 1.00 40.41 20 THR A O 19
ATOM 18158 N N . THR A 1 21 ? -9.272 9.145 -1.481 1.00 73.40 21 THR A N 19
ATOM 18159 C CA . THR A 1 21 ? -8.617 8.449 -2.595 1.00 31.32 21 THR A CA 19
ATOM 18160 C C . THR A 1 21 ? -9.657 7.623 -3.370 1.00 4.11 21 THR A C 19
ATOM 18161 O O . THR A 1 21 ? -10.531 6.980 -2.774 1.00 12.42 21 THR A O 19
ATOM 18172 N N . THR A 1 22 ? -9.580 7.694 -4.704 1.00 13.45 22 THR A N 19
ATOM 18173 C CA . THR A 1 22 ? -10.444 6.928 -5.618 1.00 43.10 22 THR A CA 19
ATOM 18174 C C . THR A 1 22 ? -9.708 5.646 -6.079 1.00 65.53 22 THR A C 19
ATOM 18175 O O . THR A 1 22 ? -10.322 4.586 -6.275 1.00 71.45 22 THR A O 19
ATOM 18186 N N . LEU A 1 23 ? -8.375 5.761 -6.225 1.00 32.22 23 LEU A N 19
ATOM 18187 C CA . LEU A 1 23 ? -7.509 4.663 -6.674 1.00 0.51 23 LEU A CA 19
ATOM 18188 C C . LEU A 1 23 ? -7.116 3.796 -5.461 1.00 55.54 23 LEU A C 19
ATOM 18189 O O . LEU A 1 23 ? -6.188 4.131 -4.713 1.00 54.24 23 LEU A O 19
ATOM 18205 N N . TRP A 1 24 ? -7.887 2.717 -5.241 1.00 43.34 24 TRP A N 19
ATOM 18206 C CA . TRP A 1 24 ? -7.661 1.767 -4.134 1.00 1.43 24 TRP A CA 19
ATOM 18207 C C . TRP A 1 24 ? -6.759 0.618 -4.593 1.00 20.00 24 TRP A C 19
ATOM 18208 O O . TRP A 1 24 ? -6.996 0.008 -5.641 1.00 1.15 24 TRP A O 19
ATOM 18229 N N . ARG A 1 25 ? -5.724 0.336 -3.789 1.00 61.34 25 ARG A N 19
ATOM 18230 C CA . ARG A 1 25 ? -4.704 -0.689 -4.074 1.00 25.44 25 ARG A CA 19
ATOM 18231 C C . ARG A 1 25 ? -4.633 -1.698 -2.914 1.00 42.41 25 ARG A C 19
ATOM 18232 O O . ARG A 1 25 ? -5.336 -1.553 -1.910 1.00 34.32 25 ARG A O 19
ATOM 18253 N N . ARG A 1 26 ? -3.796 -2.736 -3.070 1.00 2.23 26 ARG A N 19
ATOM 18254 C CA . ARG A 1 26 ? -3.535 -3.733 -2.012 1.00 14.13 26 ARG A CA 19
ATOM 18255 C C . ARG A 1 26 ? -2.108 -3.555 -1.467 1.00 41.03 26 ARG A C 19
ATOM 18256 O O . ARG A 1 26 ? -1.175 -3.293 -2.238 1.00 25.23 26 ARG A O 19
ATOM 18277 N N . ASN A 1 27 ? -1.943 -3.692 -0.135 1.00 1.31 27 ASN A N 19
ATOM 18278 C CA . ASN A 1 27 ? -0.610 -3.852 0.475 1.00 44.35 27 ASN A CA 19
ATOM 18279 C C . ASN A 1 27 ? -0.164 -5.333 0.365 1.00 41.20 27 ASN A C 19
ATOM 18280 O O . ASN A 1 27 ? -0.834 -6.136 -0.299 1.00 43.31 27 ASN A O 19
ATOM 18291 N N . ALA A 1 28 ? 0.961 -5.688 1.014 1.00 33.40 28 ALA A N 19
ATOM 18292 C CA . ALA A 1 28 ? 1.527 -7.062 0.963 1.00 24.22 28 ALA A CA 19
ATOM 18293 C C . ALA A 1 28 ? 0.555 -8.127 1.526 1.00 11.42 28 ALA A C 19
ATOM 18294 O O . ALA A 1 28 ? 0.539 -9.265 1.054 1.00 12.31 28 ALA A O 19
ATOM 18301 N N . GLU A 1 29 ? -0.261 -7.741 2.524 1.00 52.35 29 GLU A N 19
ATOM 18302 C CA . GLU A 1 29 ? -1.239 -8.644 3.177 1.00 24.30 29 GLU A CA 19
ATOM 18303 C C . GLU A 1 29 ? -2.611 -8.611 2.465 1.00 73.51 29 GLU A C 19
ATOM 18304 O O . GLU A 1 29 ? -3.535 -9.337 2.859 1.00 1.33 29 GLU A O 19
ATOM 18316 N N . GLY A 1 30 ? -2.728 -7.767 1.417 1.00 32.23 30 GLY A N 19
ATOM 18317 C CA . GLY A 1 30 ? -3.929 -7.706 0.573 1.00 35.35 30 GLY A CA 19
ATOM 18318 C C . GLY A 1 30 ? -5.042 -6.835 1.142 1.00 74.32 30 GLY A C 19
ATOM 18319 O O . GLY A 1 30 ? -6.198 -6.939 0.719 1.00 5.23 30 GLY A O 19
ATOM 18323 N N . GLU A 1 31 ? -4.698 -5.982 2.111 1.00 63.24 31 GLU A N 19
ATOM 18324 C CA . GLU A 1 31 ? -5.628 -5.008 2.703 1.00 45.15 31 GLU A CA 19
ATOM 18325 C C . GLU A 1 31 ? -5.776 -3.770 1.782 1.00 23.34 31 GLU A C 19
ATOM 18326 O O . GLU A 1 31 ? -4.774 -3.314 1.207 1.00 35.21 31 GLU A O 19
ATOM 18338 N N . PRO A 1 32 ? -7.034 -3.223 1.612 1.00 21.10 32 PRO A N 19
ATOM 18339 C CA . PRO A 1 32 ? -7.293 -2.084 0.704 1.00 62.14 32 PRO A CA 19
ATOM 18340 C C . PRO A 1 32 ? -6.710 -0.754 1.253 1.00 51.21 32 PRO A C 19
ATOM 18341 O O . PRO A 1 32 ? -7.299 -0.096 2.126 1.00 21.40 32 PRO A O 19
ATOM 18352 N N . VAL A 1 33 ? -5.507 -0.421 0.772 1.00 65.13 33 VAL A N 19
ATOM 18353 C CA . VAL A 1 33 ? -4.804 0.829 1.093 1.00 34.44 33 VAL A CA 19
ATOM 18354 C C . VAL A 1 33 ? -5.069 1.878 0.006 1.00 71.14 33 VAL A C 19
ATOM 18355 O O . VAL A 1 33 ? -5.587 1.555 -1.070 1.00 71.11 33 VAL A O 19
ATOM 18368 N N . CYS A 1 34 ? -4.687 3.134 0.291 1.00 64.21 34 CYS A N 19
ATOM 18369 C CA . CYS A 1 34 ? -4.868 4.263 -0.639 1.00 63.10 34 CYS A CA 19
ATOM 18370 C C . CYS A 1 34 ? -3.870 4.184 -1.806 1.00 44.13 34 CYS A C 19
ATOM 18371 O O . CYS A 1 34 ? -3.020 3.285 -1.852 1.00 53.12 34 CYS A O 19
ATOM 18378 N N . ASN A 1 35 ? -3.992 5.134 -2.747 1.00 71.34 35 ASN A N 19
ATOM 18379 C CA . ASN A 1 35 ? -3.027 5.313 -3.840 1.00 63.13 35 ASN A CA 19
ATOM 18380 C C . ASN A 1 35 ? -1.628 5.614 -3.268 1.00 12.42 35 ASN A C 19
ATOM 18381 O O . ASN A 1 35 ? -0.666 4.987 -3.671 1.00 34.55 35 ASN A O 19
ATOM 18392 N N . ALA A 1 36 ? -1.559 6.543 -2.295 1.00 31.43 36 ALA A N 19
ATOM 18393 C CA . ALA A 1 36 ? -0.282 7.006 -1.684 1.00 72.02 36 ALA A CA 19
ATOM 18394 C C . ALA A 1 36 ? 0.495 5.869 -0.974 1.00 13.42 36 ALA A C 19
ATOM 18395 O O . ALA A 1 36 ? 1.717 5.759 -1.112 1.00 51.03 36 ALA A O 19
ATOM 18402 N N . CYS A 1 37 ? -0.231 5.039 -0.200 1.00 33.24 37 CYS A N 19
ATOM 18403 C CA . CYS A 1 37 ? 0.355 3.926 0.582 1.00 50.04 37 CYS A CA 19
ATOM 18404 C C . CYS A 1 37 ? 0.661 2.729 -0.333 1.00 73.44 37 CYS A C 19
ATOM 18405 O O . CYS A 1 37 ? 1.658 2.032 -0.138 1.00 23.22 37 CYS A O 19
ATOM 18412 N N . GLY A 1 38 ? -0.215 2.510 -1.331 1.00 32.44 38 GLY A N 19
ATOM 18413 C CA . GLY A 1 38 ? -0.055 1.407 -2.287 1.00 34.22 38 GLY A CA 19
ATOM 18414 C C . GLY A 1 38 ? 1.053 1.656 -3.302 1.00 60.14 38 GLY A C 19
ATOM 18415 O O . GLY A 1 38 ? 1.677 0.716 -3.779 1.00 63.40 38 GLY A O 19
ATOM 18419 N N . LEU A 1 39 ? 1.277 2.942 -3.633 1.00 1.23 39 LEU A N 19
ATOM 18420 C CA . LEU A 1 39 ? 2.353 3.383 -4.544 1.00 44.52 39 LEU A CA 19
ATOM 18421 C C . LEU A 1 39 ? 3.701 3.140 -3.852 1.00 21.34 39 LEU A C 19
ATOM 18422 O O . LEU A 1 39 ? 4.587 2.493 -4.410 1.00 54.32 39 LEU A O 19
ATOM 18438 N N . TYR A 1 40 ? 3.791 3.644 -2.603 1.00 72.25 40 TYR A N 19
ATOM 18439 C CA . TYR A 1 40 ? 4.977 3.523 -1.736 1.00 64.12 40 TYR A CA 19
ATOM 18440 C C . TYR A 1 40 ? 5.382 2.045 -1.571 1.00 64.04 40 TYR A C 19
ATOM 18441 O O . TYR A 1 40 ? 6.505 1.655 -1.916 1.00 51.54 40 TYR A O 19
ATOM 18459 N N . MET A 1 41 ? 4.441 1.236 -1.059 1.00 51.35 41 MET A N 19
ATOM 18460 C CA . MET A 1 41 ? 4.715 -0.151 -0.660 1.00 23.32 41 MET A CA 19
ATOM 18461 C C . MET A 1 41 ? 5.009 -1.053 -1.872 1.00 13.04 41 MET A C 19
ATOM 18462 O O . MET A 1 41 ? 5.813 -1.978 -1.770 1.00 64.03 41 MET A O 19
ATOM 18476 N N . LYS A 1 42 ? 4.376 -0.774 -3.029 1.00 44.35 42 LYS A N 19
ATOM 18477 C CA . LYS A 1 42 ? 4.609 -1.575 -4.248 1.00 61.45 42 LYS A CA 19
ATOM 18478 C C . LYS A 1 42 ? 5.961 -1.212 -4.903 1.00 42.13 42 LYS A C 19
ATOM 18479 O O . LYS A 1 42 ? 6.630 -2.083 -5.472 1.00 22.14 42 LYS A O 19
ATOM 18498 N N . LEU A 1 43 ? 6.355 0.077 -4.808 1.00 1.05 43 LEU A N 19
ATOM 18499 C CA . LEU A 1 43 ? 7.682 0.548 -5.265 1.00 74.32 43 LEU A CA 19
ATOM 18500 C C . LEU A 1 43 ? 8.803 -0.146 -4.475 1.00 45.20 43 LEU A C 19
ATOM 18501 O O . LEU A 1 43 ? 9.759 -0.667 -5.055 1.00 73.44 43 LEU A O 19
ATOM 18517 N N . HIS A 1 44 ? 8.653 -0.151 -3.145 1.00 52.33 44 HIS A N 19
ATOM 18518 C CA . HIS A 1 44 ? 9.716 -0.567 -2.218 1.00 62.34 44 HIS A CA 19
ATOM 18519 C C . HIS A 1 44 ? 9.488 -2.015 -1.753 1.00 4.13 44 HIS A C 19
ATOM 18520 O O . HIS A 1 44 ? 10.204 -2.928 -2.182 1.00 51.32 44 HIS A O 19
ATOM 18535 N N . GLY A 1 45 ? 8.475 -2.220 -0.911 1.00 15.31 45 GLY A N 19
ATOM 18536 C CA . GLY A 1 45 ? 8.195 -3.531 -0.311 1.00 50.23 45 GLY A CA 19
ATOM 18537 C C . GLY A 1 45 ? 7.624 -3.383 1.085 1.00 21.32 45 GLY A C 19
ATOM 18538 O O . GLY A 1 45 ? 6.756 -4.159 1.504 1.00 55.33 45 GLY A O 19
ATOM 18542 N N . VAL A 1 46 ? 8.132 -2.375 1.809 1.00 24.21 46 VAL A N 19
ATOM 18543 C CA . VAL A 1 46 ? 7.673 -2.016 3.161 1.00 3.11 46 VAL A CA 19
ATOM 18544 C C . VAL A 1 46 ? 6.529 -0.977 3.073 1.00 2.02 46 VAL A C 19
ATOM 18545 O O . VAL A 1 46 ? 6.483 -0.202 2.101 1.00 71.52 46 VAL A O 19
ATOM 18558 N N . PRO A 1 47 ? 5.583 -0.929 4.079 1.00 23.14 47 PRO A N 19
ATOM 18559 C CA . PRO A 1 47 ? 4.423 -0.000 4.043 1.00 40.14 47 PRO A CA 19
ATOM 18560 C C . PRO A 1 47 ? 4.843 1.458 4.286 1.00 11.33 47 PRO A C 19
ATOM 18561 O O . PRO A 1 47 ? 6.023 1.744 4.527 1.00 2.23 47 PRO A O 19
ATOM 18572 N N . ARG A 1 48 ? 3.867 2.369 4.239 1.00 62.42 48 ARG A N 19
ATOM 18573 C CA . ARG A 1 48 ? 4.108 3.808 4.406 1.00 4.23 48 ARG A CA 19
ATOM 18574 C C . ARG A 1 48 ? 4.040 4.146 5.921 1.00 30.02 48 ARG A C 19
ATOM 18575 O O . ARG A 1 48 ? 2.944 4.244 6.478 1.00 24.43 48 ARG A O 19
ATOM 18596 N N . PRO A 1 49 ? 5.215 4.310 6.616 1.00 74.33 49 PRO A N 19
ATOM 18597 C CA . PRO A 1 49 ? 5.278 4.265 8.095 1.00 15.52 49 PRO A CA 19
ATOM 18598 C C . PRO A 1 49 ? 4.773 5.556 8.789 1.00 0.12 49 PRO A C 19
ATOM 18599 O O . PRO A 1 49 ? 5.360 6.637 8.649 1.00 13.23 49 PRO A O 19
ATOM 18610 N N . LEU A 1 50 ? 3.655 5.417 9.520 1.00 55.13 50 LEU A N 19
ATOM 18611 C CA . LEU A 1 50 ? 3.129 6.466 10.422 1.00 63.23 50 LEU A CA 19
ATOM 18612 C C . LEU A 1 50 ? 3.821 6.398 11.791 1.00 15.32 50 LEU A C 19
ATOM 18613 O O . LEU A 1 50 ? 3.927 7.415 12.491 1.00 41.41 50 LEU A O 19
ATOM 18629 N N . ALA A 1 51 ? 4.260 5.179 12.157 1.00 35.41 51 ALA A N 19
ATOM 18630 C CA . ALA A 1 51 ? 4.851 4.884 13.466 1.00 0.45 51 ALA A CA 19
ATOM 18631 C C . ALA A 1 51 ? 6.198 5.609 13.640 1.00 2.11 51 ALA A C 19
ATOM 18632 O O . ALA A 1 51 ? 7.242 5.113 13.196 1.00 3.34 51 ALA A O 19
ATOM 18639 N N . MET A 1 52 ? 6.139 6.814 14.241 1.00 30.24 52 MET A N 19
ATOM 18640 C CA . MET A 1 52 ? 7.324 7.626 14.554 1.00 14.42 52 MET A CA 19
ATOM 18641 C C . MET A 1 52 ? 8.122 6.926 15.660 1.00 22.15 52 MET A C 19
ATOM 18642 O O . MET A 1 52 ? 9.286 6.565 15.461 1.00 0.41 52 MET A O 19
ATOM 18656 N N . ARG A 1 53 ? 7.469 6.717 16.818 1.00 21.23 53 ARG A N 19
ATOM 18657 C CA . ARG A 1 53 ? 7.973 5.847 17.897 1.00 1.11 53 ARG A CA 19
ATOM 18658 C C . ARG A 1 53 ? 6.779 5.114 18.533 1.00 1.04 53 ARG A C 19
ATOM 18659 O O . ARG A 1 53 ? 6.156 5.634 19.467 1.00 45.23 53 ARG A O 19
ATOM 18680 N N . LYS A 1 54 ? 6.413 3.944 17.972 1.00 72.21 54 LYS A N 19
ATOM 18681 C CA . LYS A 1 54 ? 5.408 3.045 18.583 1.00 74.45 54 LYS A CA 19
ATOM 18682 C C . LYS A 1 54 ? 6.101 2.308 19.754 1.00 1.14 54 LYS A C 19
ATOM 18683 O O . LYS A 1 54 ? 5.569 2.237 20.868 1.00 42.21 54 LYS A O 19
ATOM 18702 N N . GLU A 1 55 ? 7.294 1.768 19.438 1.00 52.13 55 GLU A N 19
ATOM 18703 C CA . GLU A 1 55 ? 8.229 1.143 20.385 1.00 0.44 55 GLU A CA 19
ATOM 18704 C C . GLU A 1 55 ? 7.685 -0.201 20.923 1.00 13.23 55 GLU A C 19
ATOM 18705 O O . GLU A 1 55 ? 6.857 -0.225 21.842 1.00 13.14 55 GLU A O 19
ATOM 18717 N N . GLY A 1 56 ? 8.154 -1.307 20.326 1.00 72.41 56 GLY A N 19
ATOM 18718 C CA . GLY A 1 56 ? 7.754 -2.654 20.726 1.00 21.03 56 GLY A CA 19
ATOM 18719 C C . GLY A 1 56 ? 8.642 -3.726 20.117 1.00 52.11 56 GLY A C 19
ATOM 18720 O O . GLY A 1 56 ? 9.587 -3.411 19.374 1.00 64.31 56 GLY A O 19
ATOM 18724 N N . ILE A 1 57 ? 8.313 -4.993 20.414 1.00 10.23 57 ILE A N 19
ATOM 18725 C CA . ILE A 1 57 ? 9.140 -6.157 20.040 1.00 35.02 57 ILE A CA 19
ATOM 18726 C C . ILE A 1 57 ? 8.973 -6.453 18.532 1.00 31.50 57 ILE A C 19
ATOM 18727 O O . ILE A 1 57 ? 7.855 -6.431 18.011 1.00 23.14 57 ILE A O 19
ATOM 18743 N N . GLN A 1 58 ? 10.097 -6.707 17.832 1.00 14.13 58 GLN A N 19
ATOM 18744 C CA . GLN A 1 58 ? 10.093 -7.066 16.398 1.00 51.11 58 GLN A CA 19
ATOM 18745 C C . GLN A 1 58 ? 10.300 -8.599 16.247 1.00 32.24 58 GLN A C 19
ATOM 18746 O O . GLN A 1 58 ? 11.422 -9.106 16.115 1.00 20.21 58 GLN A O 19
ATOM 18760 N N . THR A 1 59 ? 9.187 -9.339 16.364 1.00 32.13 59 THR A N 19
ATOM 18761 C CA . THR A 1 59 ? 9.159 -10.803 16.167 1.00 42.22 59 THR A CA 19
ATOM 18762 C C . THR A 1 59 ? 7.841 -11.220 15.495 1.00 63.41 59 THR A C 19
ATOM 18763 O O . THR A 1 59 ? 6.913 -10.402 15.382 1.00 22.04 59 THR A O 19
ATOM 18774 N N . ARG A 1 60 ? 7.802 -12.488 15.029 1.00 51.20 60 ARG A N 19
ATOM 18775 C CA . ARG A 1 60 ? 6.649 -13.089 14.312 1.00 72.42 60 ARG A CA 19
ATOM 18776 C C . ARG A 1 60 ? 6.357 -12.328 12.974 1.00 35.33 60 ARG A C 19
ATOM 18777 O O . ARG A 1 60 ? 5.280 -12.450 12.369 1.00 63.14 60 ARG A O 19
ATOM 18798 N N . LYS A 1 61 ? 7.373 -11.583 12.501 1.00 12.24 61 LYS A N 19
ATOM 18799 C CA . LYS A 1 61 ? 7.303 -10.775 11.283 1.00 44.00 61 LYS A CA 19
ATOM 18800 C C . LYS A 1 61 ? 7.374 -11.729 10.072 1.00 23.03 61 LYS A C 19
ATOM 18801 O O . LYS A 1 61 ? 8.430 -12.311 9.808 1.00 34.23 61 LYS A O 19
ATOM 18820 N N . ARG A 1 62 ? 6.217 -11.891 9.395 1.00 32.30 62 ARG A N 19
ATOM 18821 C CA . ARG A 1 62 ? 5.966 -12.928 8.370 1.00 70.41 62 ARG A CA 19
ATOM 18822 C C . ARG A 1 62 ? 5.866 -14.317 9.041 1.00 1.42 62 ARG A C 19
ATOM 18823 O O . ARG A 1 62 ? 6.877 -14.941 9.396 1.00 51.40 62 ARG A O 19
ATOM 18844 N N . LYS A 1 63 ? 4.617 -14.762 9.234 1.00 2.42 63 LYS A N 19
ATOM 18845 C CA . LYS A 1 63 ? 4.273 -16.026 9.897 1.00 72.32 63 LYS A CA 19
ATOM 18846 C C . LYS A 1 63 ? 3.528 -16.933 8.880 1.00 73.12 63 LYS A C 19
ATOM 18847 O O . LYS A 1 63 ? 4.184 -17.793 8.251 1.00 42.43 63 LYS A O 19
ATOM 18868 N N . SER A 1 1 ? -36.283 10.885 14.688 1.00 2.00 1 SER A N 20
ATOM 18869 C CA . SER A 1 1 ? -35.312 11.120 13.600 1.00 34.22 1 SER A CA 20
ATOM 18870 C C . SER A 1 1 ? -35.686 10.283 12.370 1.00 21.14 1 SER A C 20
ATOM 18871 O O . SER A 1 1 ? -35.952 9.080 12.494 1.00 45.03 1 SER A O 20
ATOM 18881 N N . HIS A 1 2 ? -35.727 10.938 11.194 1.00 65.03 2 HIS A N 20
ATOM 18882 C CA . HIS A 1 2 ? -35.906 10.273 9.891 1.00 62.41 2 HIS A CA 20
ATOM 18883 C C . HIS A 1 2 ? -34.615 9.544 9.489 1.00 72.23 2 HIS A C 20
ATOM 18884 O O . HIS A 1 2 ? -33.583 9.668 10.164 1.00 70.23 2 HIS A O 20
ATOM 18898 N N . MET A 1 3 ? -34.673 8.759 8.412 1.00 63.35 3 MET A N 20
ATOM 18899 C CA . MET A 1 3 ? -33.468 8.192 7.787 1.00 53.41 3 MET A CA 20
ATOM 18900 C C . MET A 1 3 ? -33.285 8.846 6.416 1.00 31.03 3 MET A C 20
ATOM 18901 O O . MET A 1 3 ? -34.265 9.122 5.712 1.00 34.33 3 MET A O 20
ATOM 18915 N N . SER A 1 4 ? -32.038 9.167 6.086 1.00 34.01 4 SER A N 20
ATOM 18916 C CA . SER A 1 4 ? -31.625 9.552 4.736 1.00 63.30 4 SER A CA 20
ATOM 18917 C C . SER A 1 4 ? -30.828 8.385 4.125 1.00 61.54 4 SER A C 20
ATOM 18918 O O . SER A 1 4 ? -30.814 7.275 4.694 1.00 3.24 4 SER A O 20
ATOM 18926 N N . ALA A 1 5 ? -30.193 8.628 2.965 1.00 21.23 5 ALA A N 20
ATOM 18927 C CA . ALA A 1 5 ? -29.322 7.636 2.314 1.00 65.34 5 ALA A CA 20
ATOM 18928 C C . ALA A 1 5 ? -28.098 7.355 3.207 1.00 13.21 5 ALA A C 20
ATOM 18929 O O . ALA A 1 5 ? -27.860 6.208 3.591 1.00 34.03 5 ALA A O 20
ATOM 18936 N N . SER A 1 6 ? -27.355 8.437 3.547 1.00 22.41 6 SER A N 20
ATOM 18937 C CA . SER A 1 6 ? -26.162 8.392 4.440 1.00 64.50 6 SER A CA 20
ATOM 18938 C C . SER A 1 6 ? -25.043 7.474 3.878 1.00 64.21 6 SER A C 20
ATOM 18939 O O . SER A 1 6 ? -24.093 7.121 4.596 1.00 73.13 6 SER A O 20
ATOM 18947 N N . ARG A 1 7 ? -25.137 7.142 2.577 1.00 25.13 7 ARG A N 20
ATOM 18948 C CA . ARG A 1 7 ? -24.245 6.183 1.919 1.00 73.44 7 ARG A CA 20
ATOM 18949 C C . ARG A 1 7 ? -22.935 6.881 1.521 1.00 11.32 7 ARG A C 20
ATOM 18950 O O . ARG A 1 7 ? -22.872 7.586 0.502 1.00 12.32 7 ARG A O 20
ATOM 18971 N N . ARG A 1 8 ? -21.917 6.727 2.384 1.00 34.22 8 ARG A N 20
ATOM 18972 C CA . ARG A 1 8 ? -20.561 7.244 2.160 1.00 61.00 8 ARG A CA 20
ATOM 18973 C C . ARG A 1 8 ? -19.585 6.514 3.103 1.00 31.14 8 ARG A C 20
ATOM 18974 O O . ARG A 1 8 ? -19.998 6.044 4.173 1.00 63.30 8 ARG A O 20
ATOM 18995 N N . VAL A 1 9 ? -18.306 6.422 2.679 1.00 62.43 9 VAL A N 20
ATOM 18996 C CA . VAL A 1 9 ? -17.230 5.727 3.420 1.00 42.35 9 VAL A CA 20
ATOM 18997 C C . VAL A 1 9 ? -17.544 4.214 3.547 1.00 44.33 9 VAL A C 20
ATOM 18998 O O . VAL A 1 9 ? -18.183 3.759 4.509 1.00 10.43 9 VAL A O 20
ATOM 19011 N N . GLY A 1 10 ? -17.147 3.457 2.512 1.00 33.45 10 GLY A N 20
ATOM 19012 C CA . GLY A 1 10 ? -17.289 1.997 2.498 1.00 52.50 10 GLY A CA 20
ATOM 19013 C C . GLY A 1 10 ? -15.977 1.301 2.860 1.00 22.44 10 GLY A C 20
ATOM 19014 O O . GLY A 1 10 ? -15.978 0.186 3.391 1.00 3.53 10 GLY A O 20
ATOM 19018 N N . LEU A 1 11 ? -14.855 1.988 2.565 1.00 45.23 11 LEU A N 20
ATOM 19019 C CA . LEU A 1 11 ? -13.487 1.516 2.848 1.00 34.43 11 LEU A CA 20
ATOM 19020 C C . LEU A 1 11 ? -12.689 2.604 3.592 1.00 3.30 11 LEU A C 20
ATOM 19021 O O . LEU A 1 11 ? -13.074 3.785 3.612 1.00 34.45 11 LEU A O 20
ATOM 19037 N N . SER A 1 12 ? -11.577 2.185 4.205 1.00 22.11 12 SER A N 20
ATOM 19038 C CA . SER A 1 12 ? -10.576 3.070 4.812 1.00 63.22 12 SER A CA 20
ATOM 19039 C C . SER A 1 12 ? -9.199 2.425 4.591 1.00 30.12 12 SER A C 20
ATOM 19040 O O . SER A 1 12 ? -9.072 1.196 4.701 1.00 34.23 12 SER A O 20
ATOM 19048 N N . CYS A 1 13 ? -8.202 3.254 4.213 1.00 21.42 13 CYS A N 20
ATOM 19049 C CA . CYS A 1 13 ? -6.809 2.815 3.993 1.00 71.12 13 CYS A CA 20
ATOM 19050 C C . CYS A 1 13 ? -6.287 2.040 5.211 1.00 40.04 13 CYS A C 20
ATOM 19051 O O . CYS A 1 13 ? -6.298 2.564 6.330 1.00 5.11 13 CYS A O 20
ATOM 19058 N N . ALA A 1 14 ? -5.856 0.794 4.982 1.00 13.11 14 ALA A N 20
ATOM 19059 C CA . ALA A 1 14 ? -5.311 -0.102 6.031 1.00 34.22 14 ALA A CA 20
ATOM 19060 C C . ALA A 1 14 ? -3.814 0.194 6.305 1.00 23.11 14 ALA A C 20
ATOM 19061 O O . ALA A 1 14 ? -2.974 -0.717 6.361 1.00 24.41 14 ALA A O 20
ATOM 19068 N N . ASN A 1 15 ? -3.522 1.485 6.521 1.00 51.31 15 ASN A N 20
ATOM 19069 C CA . ASN A 1 15 ? -2.187 2.005 6.819 1.00 53.40 15 ASN A CA 20
ATOM 19070 C C . ASN A 1 15 ? -2.371 3.420 7.409 1.00 43.14 15 ASN A C 20
ATOM 19071 O O . ASN A 1 15 ? -2.155 3.634 8.600 1.00 24.21 15 ASN A O 20
ATOM 19082 N N . CYS A 1 16 ? -2.869 4.361 6.567 1.00 75.32 16 CYS A N 20
ATOM 19083 C CA . CYS A 1 16 ? -2.983 5.806 6.921 1.00 21.44 16 CYS A CA 20
ATOM 19084 C C . CYS A 1 16 ? -4.427 6.235 7.255 1.00 63.35 16 CYS A C 20
ATOM 19085 O O . CYS A 1 16 ? -4.675 7.415 7.549 1.00 2.44 16 CYS A O 20
ATOM 19092 N N . GLN A 1 17 ? -5.375 5.284 7.134 1.00 11.25 17 GLN A N 20
ATOM 19093 C CA . GLN A 1 17 ? -6.780 5.425 7.606 1.00 21.42 17 GLN A CA 20
ATOM 19094 C C . GLN A 1 17 ? -7.574 6.535 6.883 1.00 62.33 17 GLN A C 20
ATOM 19095 O O . GLN A 1 17 ? -8.631 6.958 7.376 1.00 12.12 17 GLN A O 20
ATOM 19109 N N . THR A 1 18 ? -7.088 6.982 5.704 1.00 10.21 18 THR A N 20
ATOM 19110 C CA . THR A 1 18 ? -7.839 7.939 4.872 1.00 5.54 18 THR A CA 20
ATOM 19111 C C . THR A 1 18 ? -9.071 7.234 4.267 1.00 52.21 18 THR A C 20
ATOM 19112 O O . THR A 1 18 ? -8.959 6.151 3.684 1.00 33.52 18 THR A O 20
ATOM 19123 N N . THR A 1 19 ? -10.242 7.845 4.469 1.00 24.20 19 THR A N 20
ATOM 19124 C CA . THR A 1 19 ? -11.542 7.276 4.075 1.00 1.41 19 THR A CA 20
ATOM 19125 C C . THR A 1 19 ? -11.941 7.704 2.648 1.00 13.32 19 THR A C 20
ATOM 19126 O O . THR A 1 19 ? -13.010 7.313 2.160 1.00 52.11 19 THR A O 20
ATOM 19137 N N . THR A 1 20 ? -11.078 8.502 1.982 1.00 52.13 20 THR A N 20
ATOM 19138 C CA . THR A 1 20 ? -11.365 9.064 0.660 1.00 74.15 20 THR A CA 20
ATOM 19139 C C . THR A 1 20 ? -10.089 9.098 -0.211 1.00 54.53 20 THR A C 20
ATOM 19140 O O . THR A 1 20 ? -9.193 9.927 -0.019 1.00 14.43 20 THR A O 20
ATOM 19151 N N . THR A 1 21 ? -10.001 8.146 -1.147 1.00 40.33 21 THR A N 20
ATOM 19152 C CA . THR A 1 21 ? -9.018 8.140 -2.236 1.00 51.20 21 THR A CA 20
ATOM 19153 C C . THR A 1 21 ? -9.719 7.613 -3.496 1.00 24.54 21 THR A C 20
ATOM 19154 O O . THR A 1 21 ? -10.617 6.763 -3.399 1.00 20.43 21 THR A O 20
ATOM 19165 N N . THR A 1 22 ? -9.312 8.118 -4.667 1.00 53.42 22 THR A N 20
ATOM 19166 C CA . THR A 1 22 ? -9.938 7.773 -5.956 1.00 12.21 22 THR A CA 20
ATOM 19167 C C . THR A 1 22 ? -9.440 6.412 -6.493 1.00 22.15 22 THR A C 20
ATOM 19168 O O . THR A 1 22 ? -9.940 5.927 -7.516 1.00 54.41 22 THR A O 20
ATOM 19179 N N . LEU A 1 23 ? -8.463 5.793 -5.801 1.00 61.31 23 LEU A N 20
ATOM 19180 C CA . LEU A 1 23 ? -7.930 4.477 -6.177 1.00 22.40 23 LEU A CA 20
ATOM 19181 C C . LEU A 1 23 ? -7.609 3.661 -4.913 1.00 31.32 23 LEU A C 20
ATOM 19182 O O . LEU A 1 23 ? -6.624 3.935 -4.210 1.00 52.54 23 LEU A O 20
ATOM 19198 N N . TRP A 1 24 ? -8.485 2.685 -4.622 1.00 64.11 24 TRP A N 20
ATOM 19199 C CA . TRP A 1 24 ? -8.302 1.724 -3.532 1.00 44.35 24 TRP A CA 20
ATOM 19200 C C . TRP A 1 24 ? -7.465 0.529 -4.025 1.00 22.13 24 TRP A C 20
ATOM 19201 O O . TRP A 1 24 ? -7.966 -0.339 -4.754 1.00 13.23 24 TRP A O 20
ATOM 19222 N N . ARG A 1 25 ? -6.178 0.533 -3.647 1.00 72.14 25 ARG A N 20
ATOM 19223 C CA . ARG A 1 25 ? -5.218 -0.543 -3.956 1.00 23.44 25 ARG A CA 20
ATOM 19224 C C . ARG A 1 25 ? -5.275 -1.632 -2.863 1.00 23.14 25 ARG A C 20
ATOM 19225 O O . ARG A 1 25 ? -6.076 -1.532 -1.933 1.00 42.34 25 ARG A O 20
ATOM 19246 N N . ARG A 1 26 ? -4.438 -2.685 -2.988 1.00 63.31 26 ARG A N 20
ATOM 19247 C CA . ARG A 1 26 ? -4.365 -3.801 -2.002 1.00 61.40 26 ARG A CA 20
ATOM 19248 C C . ARG A 1 26 ? -2.910 -3.939 -1.493 1.00 62.43 26 ARG A C 20
ATOM 19249 O O . ARG A 1 26 ? -1.972 -3.966 -2.301 1.00 22.20 26 ARG A O 20
ATOM 19270 N N . ASN A 1 27 ? -2.732 -4.016 -0.155 1.00 13.02 27 ASN A N 20
ATOM 19271 C CA . ASN A 1 27 ? -1.404 -4.164 0.487 1.00 20.12 27 ASN A CA 20
ATOM 19272 C C . ASN A 1 27 ? -0.976 -5.652 0.538 1.00 30.02 27 ASN A C 20
ATOM 19273 O O . ASN A 1 27 ? -1.605 -6.511 -0.094 1.00 63.11 27 ASN A O 20
ATOM 19284 N N . ALA A 1 28 ? 0.097 -5.930 1.305 1.00 74.33 28 ALA A N 20
ATOM 19285 C CA . ALA A 1 28 ? 0.683 -7.287 1.462 1.00 53.23 28 ALA A CA 20
ATOM 19286 C C . ALA A 1 28 ? -0.310 -8.314 2.055 1.00 14.42 28 ALA A C 20
ATOM 19287 O O . ALA A 1 28 ? -0.256 -9.499 1.729 1.00 43.03 28 ALA A O 20
ATOM 19294 N N . GLU A 1 29 ? -1.219 -7.833 2.921 1.00 42.03 29 GLU A N 20
ATOM 19295 C CA . GLU A 1 29 ? -2.246 -8.669 3.588 1.00 63.10 29 GLU A CA 20
ATOM 19296 C C . GLU A 1 29 ? -3.488 -8.855 2.688 1.00 64.30 29 GLU A C 20
ATOM 19297 O O . GLU A 1 29 ? -4.317 -9.731 2.946 1.00 53.24 29 GLU A O 20
ATOM 19309 N N . GLY A 1 30 ? -3.595 -8.025 1.630 1.00 73.11 30 GLY A N 20
ATOM 19310 C CA . GLY A 1 30 ? -4.751 -8.041 0.720 1.00 31.51 30 GLY A CA 20
ATOM 19311 C C . GLY A 1 30 ? -5.867 -7.126 1.208 1.00 73.03 30 GLY A C 20
ATOM 19312 O O . GLY A 1 30 ? -7.043 -7.349 0.914 1.00 53.31 30 GLY A O 20
ATOM 19316 N N . GLU A 1 31 ? -5.477 -6.107 1.986 1.00 24.10 31 GLU A N 20
ATOM 19317 C CA . GLU A 1 31 ? -6.391 -5.100 2.572 1.00 33.12 31 GLU A CA 20
ATOM 19318 C C . GLU A 1 31 ? -6.442 -3.831 1.693 1.00 13.40 31 GLU A C 20
ATOM 19319 O O . GLU A 1 31 ? -5.430 -3.482 1.066 1.00 33.21 31 GLU A O 20
ATOM 19331 N N . PRO A 1 32 ? -7.614 -3.114 1.630 1.00 2.20 32 PRO A N 20
ATOM 19332 C CA . PRO A 1 32 ? -7.745 -1.886 0.820 1.00 31.33 32 PRO A CA 20
ATOM 19333 C C . PRO A 1 32 ? -6.941 -0.698 1.415 1.00 35.20 32 PRO A C 20
ATOM 19334 O O . PRO A 1 32 ? -7.248 -0.209 2.507 1.00 12.22 32 PRO A O 20
ATOM 19345 N N . VAL A 1 33 ? -5.890 -0.282 0.698 1.00 64.21 33 VAL A N 20
ATOM 19346 C CA . VAL A 1 33 ? -5.073 0.904 1.035 1.00 31.54 33 VAL A CA 20
ATOM 19347 C C . VAL A 1 33 ? -5.269 1.991 -0.034 1.00 73.31 33 VAL A C 20
ATOM 19348 O O . VAL A 1 33 ? -5.839 1.723 -1.100 1.00 41.13 33 VAL A O 20
ATOM 19361 N N . CYS A 1 34 ? -4.797 3.213 0.256 1.00 32.11 34 CYS A N 20
ATOM 19362 C CA . CYS A 1 34 ? -4.842 4.330 -0.697 1.00 44.24 34 CYS A CA 20
ATOM 19363 C C . CYS A 1 34 ? -3.765 4.159 -1.781 1.00 50.54 34 CYS A C 20
ATOM 19364 O O . CYS A 1 34 ? -2.875 3.289 -1.659 1.00 21.25 34 CYS A O 20
ATOM 19371 N N . ASN A 1 35 ? -3.847 5.012 -2.820 1.00 74.43 35 ASN A N 20
ATOM 19372 C CA . ASN A 1 35 ? -2.912 5.000 -3.960 1.00 62.13 35 ASN A CA 20
ATOM 19373 C C . ASN A 1 35 ? -1.448 5.196 -3.485 1.00 10.24 35 ASN A C 20
ATOM 19374 O O . ASN A 1 35 ? -0.555 4.455 -3.899 1.00 53.32 35 ASN A O 20
ATOM 19385 N N . ALA A 1 36 ? -1.252 6.156 -2.563 1.00 41.34 36 ALA A N 20
ATOM 19386 C CA . ALA A 1 36 ? 0.070 6.514 -2.004 1.00 3.32 36 ALA A CA 20
ATOM 19387 C C . ALA A 1 36 ? 0.710 5.326 -1.259 1.00 41.53 36 ALA A C 20
ATOM 19388 O O . ALA A 1 36 ? 1.887 5.023 -1.460 1.00 54.45 36 ALA A O 20
ATOM 19395 N N . CYS A 1 37 ? -0.090 4.642 -0.413 1.00 20.15 37 CYS A N 20
ATOM 19396 C CA . CYS A 1 37 ? 0.410 3.512 0.411 1.00 3.11 37 CYS A CA 20
ATOM 19397 C C . CYS A 1 37 ? 0.813 2.317 -0.475 1.00 12.03 37 CYS A C 20
ATOM 19398 O O . CYS A 1 37 ? 1.795 1.623 -0.177 1.00 21.24 37 CYS A O 20
ATOM 19405 N N . GLY A 1 38 ? 0.050 2.097 -1.562 1.00 53.03 38 GLY A N 20
ATOM 19406 C CA . GLY A 1 38 ? 0.339 1.019 -2.507 1.00 64.21 38 GLY A CA 20
ATOM 19407 C C . GLY A 1 38 ? 1.598 1.273 -3.353 1.00 13.44 38 GLY A C 20
ATOM 19408 O O . GLY A 1 38 ? 2.404 0.358 -3.575 1.00 70.13 38 GLY A O 20
ATOM 19412 N N . LEU A 1 39 ? 1.762 2.534 -3.811 1.00 20.14 39 LEU A N 20
ATOM 19413 C CA . LEU A 1 39 ? 2.937 2.983 -4.609 1.00 11.44 39 LEU A CA 20
ATOM 19414 C C . LEU A 1 39 ? 4.237 2.900 -3.788 1.00 54.44 39 LEU A C 20
ATOM 19415 O O . LEU A 1 39 ? 5.302 2.586 -4.324 1.00 52.42 39 LEU A O 20
ATOM 19431 N N . TYR A 1 40 ? 4.116 3.171 -2.478 1.00 32.21 40 TYR A N 20
ATOM 19432 C CA . TYR A 1 40 ? 5.258 3.140 -1.535 1.00 4.32 40 TYR A CA 20
ATOM 19433 C C . TYR A 1 40 ? 5.764 1.690 -1.353 1.00 11.21 40 TYR A C 20
ATOM 19434 O O . TYR A 1 40 ? 6.966 1.470 -1.199 1.00 64.10 40 TYR A O 20
ATOM 19452 N N . MET A 1 41 ? 4.834 0.711 -1.394 1.00 33.23 41 MET A N 20
ATOM 19453 C CA . MET A 1 41 ? 5.179 -0.731 -1.331 1.00 41.34 41 MET A CA 20
ATOM 19454 C C . MET A 1 41 ? 5.824 -1.203 -2.645 1.00 50.40 41 MET A C 20
ATOM 19455 O O . MET A 1 41 ? 6.676 -2.088 -2.645 1.00 44.10 41 MET A O 20
ATOM 19469 N N . LYS A 1 42 ? 5.398 -0.601 -3.764 1.00 3.54 42 LYS A N 20
ATOM 19470 C CA . LYS A 1 42 ? 5.884 -0.960 -5.109 1.00 31.12 42 LYS A CA 20
ATOM 19471 C C . LYS A 1 42 ? 7.349 -0.475 -5.280 1.00 71.21 42 LYS A C 20
ATOM 19472 O O . LYS A 1 42 ? 8.203 -1.202 -5.796 1.00 42.21 42 LYS A O 20
ATOM 19491 N N . LEU A 1 43 ? 7.613 0.751 -4.810 1.00 14.51 43 LEU A N 20
ATOM 19492 C CA . LEU A 1 43 ? 8.922 1.417 -4.942 1.00 30.13 43 LEU A CA 20
ATOM 19493 C C . LEU A 1 43 ? 9.920 0.936 -3.868 1.00 60.22 43 LEU A C 20
ATOM 19494 O O . LEU A 1 43 ? 11.025 0.477 -4.182 1.00 32.50 43 LEU A O 20
ATOM 19510 N N . HIS A 1 44 ? 9.497 1.042 -2.598 1.00 33.12 44 HIS A N 20
ATOM 19511 C CA . HIS A 1 44 ? 10.390 0.900 -1.422 1.00 3.25 44 HIS A CA 20
ATOM 19512 C C . HIS A 1 44 ? 10.191 -0.442 -0.698 1.00 52.30 44 HIS A C 20
ATOM 19513 O O . HIS A 1 44 ? 10.878 -0.721 0.298 1.00 42.43 44 HIS A O 20
ATOM 19528 N N . GLY A 1 45 ? 9.261 -1.273 -1.198 1.00 30.41 45 GLY A N 20
ATOM 19529 C CA . GLY A 1 45 ? 9.037 -2.620 -0.662 1.00 70.32 45 GLY A CA 20
ATOM 19530 C C . GLY A 1 45 ? 8.049 -2.655 0.498 1.00 43.34 45 GLY A C 20
ATOM 19531 O O . GLY A 1 45 ? 7.078 -3.421 0.481 1.00 32.44 45 GLY A O 20
ATOM 19535 N N . VAL A 1 46 ? 8.318 -1.826 1.514 1.00 53.23 46 VAL A N 20
ATOM 19536 C CA . VAL A 1 46 ? 7.495 -1.718 2.734 1.00 50.14 46 VAL A CA 20
ATOM 19537 C C . VAL A 1 46 ? 6.345 -0.694 2.537 1.00 23.53 46 VAL A C 20
ATOM 19538 O O . VAL A 1 46 ? 6.407 0.116 1.603 1.00 0.54 46 VAL A O 20
ATOM 19551 N N . PRO A 1 47 ? 5.263 -0.717 3.398 1.00 3.53 47 PRO A N 20
ATOM 19552 C CA . PRO A 1 47 ? 4.254 0.373 3.427 1.00 44.44 47 PRO A CA 20
ATOM 19553 C C . PRO A 1 47 ? 4.832 1.647 4.079 1.00 51.54 47 PRO A C 20
ATOM 19554 O O . PRO A 1 47 ? 5.936 1.611 4.651 1.00 64.41 47 PRO A O 20
ATOM 19565 N N . ARG A 1 48 ? 4.086 2.772 3.987 1.00 43.13 48 ARG A N 20
ATOM 19566 C CA . ARG A 1 48 ? 4.577 4.088 4.436 1.00 63.12 48 ARG A CA 20
ATOM 19567 C C . ARG A 1 48 ? 4.610 4.133 5.986 1.00 5.03 48 ARG A C 20
ATOM 19568 O O . ARG A 1 48 ? 3.545 4.067 6.608 1.00 53.44 48 ARG A O 20
ATOM 19589 N N . PRO A 1 49 ? 5.834 4.203 6.637 1.00 73.11 49 PRO A N 20
ATOM 19590 C CA . PRO A 1 49 ? 5.972 4.198 8.117 1.00 55.34 49 PRO A CA 20
ATOM 19591 C C . PRO A 1 49 ? 5.431 5.508 8.738 1.00 13.12 49 PRO A C 20
ATOM 19592 O O . PRO A 1 49 ? 5.880 6.607 8.374 1.00 52.32 49 PRO A O 20
ATOM 19603 N N . LEU A 1 50 ? 4.447 5.385 9.645 1.00 14.02 50 LEU A N 20
ATOM 19604 C CA . LEU A 1 50 ? 3.728 6.547 10.239 1.00 63.02 50 LEU A CA 20
ATOM 19605 C C . LEU A 1 50 ? 4.004 6.696 11.747 1.00 24.34 50 LEU A C 20
ATOM 19606 O O . LEU A 1 50 ? 3.772 7.774 12.311 1.00 34.32 50 LEU A O 20
ATOM 19622 N N . ALA A 1 51 ? 4.479 5.602 12.372 1.00 63.23 51 ALA A N 20
ATOM 19623 C CA . ALA A 1 51 ? 4.538 5.427 13.839 1.00 33.41 51 ALA A CA 20
ATOM 19624 C C . ALA A 1 51 ? 3.092 5.422 14.415 1.00 0.25 51 ALA A C 20
ATOM 19625 O O . ALA A 1 51 ? 2.511 4.351 14.601 1.00 21.13 51 ALA A O 20
ATOM 19632 N N . MET A 1 52 ? 2.536 6.647 14.611 1.00 13.40 52 MET A N 20
ATOM 19633 C CA . MET A 1 52 ? 1.112 6.929 14.972 1.00 13.23 52 MET A CA 20
ATOM 19634 C C . MET A 1 52 ? 0.636 6.220 16.269 1.00 62.23 52 MET A C 20
ATOM 19635 O O . MET A 1 52 ? 0.464 6.870 17.314 1.00 32.34 52 MET A O 20
ATOM 19649 N N . ARG A 1 53 ? 0.435 4.890 16.185 1.00 71.21 53 ARG A N 20
ATOM 19650 C CA . ARG A 1 53 ? 0.014 4.028 17.322 1.00 12.40 53 ARG A CA 20
ATOM 19651 C C . ARG A 1 53 ? 1.211 3.663 18.256 1.00 64.41 53 ARG A C 20
ATOM 19652 O O . ARG A 1 53 ? 1.210 2.585 18.851 1.00 22.42 53 ARG A O 20
ATOM 19673 N N . LYS A 1 54 ? 2.132 4.640 18.457 1.00 1.30 54 LYS A N 20
ATOM 19674 C CA . LYS A 1 54 ? 3.521 4.467 18.967 1.00 54.43 54 LYS A CA 20
ATOM 19675 C C . LYS A 1 54 ? 3.663 3.443 20.127 1.00 24.43 54 LYS A C 20
ATOM 19676 O O . LYS A 1 54 ? 3.682 3.829 21.301 1.00 20.43 54 LYS A O 20
ATOM 19695 N N . GLU A 1 55 ? 3.699 2.145 19.751 1.00 14.13 55 GLU A N 20
ATOM 19696 C CA . GLU A 1 55 ? 3.948 0.998 20.662 1.00 52.34 55 GLU A CA 20
ATOM 19697 C C . GLU A 1 55 ? 3.020 0.991 21.908 1.00 43.43 55 GLU A C 20
ATOM 19698 O O . GLU A 1 55 ? 3.415 0.540 22.991 1.00 42.13 55 GLU A O 20
ATOM 19710 N N . GLY A 1 56 ? 1.785 1.493 21.721 1.00 43.23 56 GLY A N 20
ATOM 19711 C CA . GLY A 1 56 ? 0.746 1.437 22.752 1.00 53.10 56 GLY A CA 20
ATOM 19712 C C . GLY A 1 56 ? -0.057 0.143 22.676 1.00 42.45 56 GLY A C 20
ATOM 19713 O O . GLY A 1 56 ? 0.102 -0.627 21.714 1.00 12.34 56 GLY A O 20
ATOM 19717 N N . ILE A 1 57 ? -0.921 -0.103 23.681 1.00 41.41 57 ILE A N 20
ATOM 19718 C CA . ILE A 1 57 ? -1.778 -1.299 23.705 1.00 21.11 57 ILE A CA 20
ATOM 19719 C C . ILE A 1 57 ? -2.876 -1.184 22.627 1.00 61.33 57 ILE A C 20
ATOM 19720 O O . ILE A 1 57 ? -3.532 -0.140 22.482 1.00 10.01 57 ILE A O 20
ATOM 19736 N N . GLN A 1 58 ? -3.027 -2.257 21.846 1.00 14.41 58 GLN A N 20
ATOM 19737 C CA . GLN A 1 58 ? -3.888 -2.302 20.654 1.00 21.22 58 GLN A CA 20
ATOM 19738 C C . GLN A 1 58 ? -5.043 -3.280 20.909 1.00 15.11 58 GLN A C 20
ATOM 19739 O O . GLN A 1 58 ? -4.817 -4.401 21.385 1.00 65.11 58 GLN A O 20
ATOM 19753 N N . THR A 1 59 ? -6.270 -2.837 20.604 1.00 21.11 59 THR A N 20
ATOM 19754 C CA . THR A 1 59 ? -7.508 -3.552 20.943 1.00 32.11 59 THR A CA 20
ATOM 19755 C C . THR A 1 59 ? -7.668 -4.858 20.133 1.00 60.13 59 THR A C 20
ATOM 19756 O O . THR A 1 59 ? -7.297 -4.923 18.950 1.00 44.45 59 THR A O 20
ATOM 19767 N N . ARG A 1 60 ? -8.190 -5.895 20.819 1.00 1.22 60 ARG A N 20
ATOM 19768 C CA . ARG A 1 60 ? -8.601 -7.179 20.211 1.00 22.15 60 ARG A CA 20
ATOM 19769 C C . ARG A 1 60 ? -9.855 -6.960 19.342 1.00 10.11 60 ARG A C 20
ATOM 19770 O O . ARG A 1 60 ? -9.959 -7.491 18.227 1.00 24.14 60 ARG A O 20
ATOM 19791 N N . LYS A 1 61 ? -10.803 -6.176 19.886 1.00 51.12 61 LYS A N 20
ATOM 19792 C CA . LYS A 1 61 ? -11.919 -5.588 19.126 1.00 53.30 61 LYS A CA 20
ATOM 19793 C C . LYS A 1 61 ? -11.363 -4.367 18.382 1.00 2.12 61 LYS A C 20
ATOM 19794 O O . LYS A 1 61 ? -11.455 -3.230 18.850 1.00 33.00 61 LYS A O 20
ATOM 19813 N N . ARG A 1 62 ? -10.724 -4.644 17.247 1.00 34.02 62 ARG A N 20
ATOM 19814 C CA . ARG A 1 62 ? -9.821 -3.699 16.553 1.00 71.55 62 ARG A CA 20
ATOM 19815 C C . ARG A 1 62 ? -10.576 -2.763 15.584 1.00 43.51 62 ARG A C 20
ATOM 19816 O O . ARG A 1 62 ? -9.962 -1.947 14.891 1.00 54.44 62 ARG A O 20
ATOM 19837 N N . LYS A 1 63 ? -11.913 -2.862 15.574 1.00 55.11 63 LYS A N 20
ATOM 19838 C CA . LYS A 1 63 ? -12.765 -2.192 14.582 1.00 63.52 63 LYS A CA 20
ATOM 19839 C C . LYS A 1 63 ? -14.124 -1.793 15.215 1.00 43.51 63 LYS A C 20
ATOM 19840 O O . LYS A 1 63 ? -14.516 -0.610 15.110 1.00 64.52 63 LYS A O 20
#

Foldseek 3Di:
DDDDPPDAQPFAAPAPRHSDAPDFDADPVRHTHHPQQVVCCVPVVHGDDDCVCVPDDADPPND

CATH classification: 3.30.50.10

InterPro domains:
  IPR000679 Zinc finger, GATA-type [PF00320] (217-249)
  IPR000679 Zinc finger, GATA-type [PF00320] (271-304)
  IPR000679 Zinc finger, GATA-type [PR00619] (213-230)
  IPR000679 Zinc finger, GATA-type [PR00619] (231-248)
  IPR000679 Zinc finger, GATA-type [PS00344] (217-241)
  IPR000679 Zinc finger, GATA-type [PS00344] (271-295)
  IPR000679 Zinc finger, GATA-type [PS50114] (211-265)
  IPR000679 Zinc finger, GATA-type [PS50114] (265-318)
  IPR000679 Zinc finger, GATA-type [SM00401] (211-261)
  IPR000679 Zinc finger, GATA-type [SM00401] (265-315)
  IPR000679 Zinc finger, GATA-type [cd00202] (216-266)
  IPR000679 Zinc finger, GATA-type [cd00202] (270-321)
  IPR008013 GATA-type transcription activator, N-terminal [PF05349] (1-204)
  IPR013088 Zinc finger, NHR/GATA-type [G3DSA:3.30.50.10] (211-260)
  IPR013088 Zinc finger, NHR/GATA-type [G3DSA:3.30.50.10] (261-321)
  IPR016375 Transcription factor GATA-4/5/6 [PIRSF003028] (1-433)
  IPR039355 Transcription factor GATA [PTHR10071] (2-413)

Nearest PDB structures (foldseek):
  2m9w-assembly1_A  TM=6.680E-01  e=6.970E-09  Homo sapiens
  3dfv-assembly1_C  TM=6.935E-01  e=3.525E-07  Mus musculus
  3dfx-assembly1_B  TM=6.926E-01  e=8.050E-07  Mus musculus
  4hc7-assembly2_B  TM=7.474E-01  e=2.422E-06  Homo sapiens
  7gat-assembly1_A  TM=6.088E-01  e=2.191E-05  Aspergillus nidulans